Protein AF-0000000087307446 (afdb_homodimer)

Radius of gyration: 28.71 Å; Cα contacts (8 Å, |Δi|>4): 1980; chains: 2; bounding box: 68×97×78 Å

InterPro domains:
  IPR004839 Aminotransferase, class I/classII, large domain [PF00155] (108-462)
  IPR015421 Pyridoxal phosphate-dependent transferase, major domain [G3DSA:3.40.640.10] (114-360)
  IPR015422 Pyridoxal phosphate-dependent transferase, small domain [G3DSA:3.90.1150.10] (12-484)
  IPR015424 Pyridoxal phosphate-dependent transferase [SSF53383] (73-476)
  IPR045088 Aminotransferase ALAT1/2-like [PTHR11751] (4-485)

Foldseek 3Di:
DPPPPDPPDDPVRDDVLVVPFDPLCDPPQNVVLVVVQVVLVVDPPPAPDNAFAEQADLFQVVQPADFQPLLVLLLVCLVPVVLLVDPCNVVVHFPVSSVLNVVVLVQAVVSCLPDFDALQGRLVLLVLLQVLVCVVLVHGGDSLQKRKFLFQLVVLLLVLLLQAPAQLEEEEEEPLADCSNVSSCSNSNYDYQYFYFDVVVLRAGDVVSVVVSCVVSVVVRHHYAAYEDEAVGVPQLGHYALVSLLSVQVSCLVSVHAYEYECAFQAFFQDPVGHRHGSVSSCVVVVHFLQRHWYKYKYACCFYLSNPNVQRIIMIGTGNDDPVSVVVSSVSSCVVSHHNSSNSSSSSCVSPDDDPPGPCVVVSVVSSVVSSVLQNVLQVVVQVLQCVAPQKHWRRNRGTFKTKIWGDDAPQLCVVCVVVVHGSQSSVQNLLCRNQSYHWAWSVSSHDDPPITIIMGGSSHGPVVSVVVSVSVRVSRVVNCVVRPD/DPPPPDPPDDPVRDDVLVVPFDPQCDPPQNVVLVVVQVVLVVDPPPAPDNAFAEQADLFQVVQPQDFQPLLVLLLVCLVPVVLLVDPCNVVVHFPVSSVLNVVVLVQAVVSCLPDFDALQGRLVLLVLLQVLVCVVLVHGGDSLQKRKFQAQLVVLLLVLLLQADAQLEEEEEEPLADCSNVSSCSNSNYDYQYFYFDVVVLRAGDVVSVVVSVVVSVVVRHHYAAYEDEAVGVPQLGHYALVSLLSVQVSCLVSVHAYEYECAFQAFFQDPVGHRHGSVSSCVVVVHALQRHWYKYKYACCFYLSNPNVQRIIMIGTGNDDPVSSVVSSVSSCVVSHHNSSNSSSSSCVSPDDDPPGPCVVVSVVSSVVSSVLQNVLQVVVQVLQCVAPQKHWRRNRGTFKTKIWGDDAPQLCVVCVVVVHGSQSSVQNLLCRNQSYHWAWSVSSHDDPPITIIMGGSSHGPVVSVVVSVSVRVSRVVRCVVRPD

Secondary structure (DSSP, 8-state):
-------S--GGGS-HHHHTS---TT-HHHHHHHHHHHHHHHSTTSSS-SS-EE-S---TTTTTPPPPHHHHHHHHHHH-GGGGG-TTHHHHS-HHHHHHHHHHHHHSGGG-TTS---TT--HHHHHHHHHHHHHHHTS---GGGEEEESTTHHHHHHHHHHH--STTEEEEEEES--HHHHHHHHHHTPEEEEEE-BGGGTSBPPHHHHHHHHHHHHHTT-EEEEEEEESS-TTT-----HHHHHHHHHHHHHTT-EEEEE-TTTT-B--SS-----HHHHHHHTT--TTT--EEEEEETTSSTT--GGG--EEEEEES--HHHHHHHHHHHGGG----HHHHHHHHHHHS---TTSTTHHHHHHHHHHHHHHHHHHHHHHHHHHHTSTTEE-----BTTEE--EE---HHHHHHHHHTT--HHHHHHHHHHHHH-EE-EEGGGT--STT--BEEEES-S-HHHHHHHHHHHHHHHHHHHHHT--/-------S--GGGS-HHHHTS---TT-HHHHHHHHHHHHHHHSTTSSS-SS-EE-S---TTTTTPPPPHHHHHHHHHHH-GGGGG-TTHHHHS-HHHHHHHHHHHHHSGGG-TTS---TT--HHHHHHHHHHHHHHHTS---GGGEEEESTTHHHHHHHHHHH--STTEEEEEEES--HHHHHHHHHHTPEEEEEE-BGGGTSB--HHHHHHHHHHHHHTT-EEEEEEEESS-TTT-----HHHHHHHHHHHHHTT-EEEEE-TTTT-B--SS-----HHHHHHHTT--TTT--EEEEEETTSSTT--GGG--EEEEEES--HHHHHHHHHHHGGG----HHHHHHHHHHHS---TTSTTHHHHHHHHHHHHHHHHHHHHHHHHHHHTSTTEE-----BTTEE--EE---HHHHHHHHHTT--HHHHHHHHHHHHH-EE-EEGGGT--STT--BEEEES-S-HHHHHHHHHHHHHHHHHHHHHT--

Organism: Triticum turgidum subsp. durum (NCBI:txid4567)

Nearest PDB structures (foldseek):
  3tcm-assembly1_B  TM=9.822E-01  e=2.872E-64  Hordeum vulgare
  3ihj-assembly1_A  TM=9.494E-01  e=2.828E-45  Homo sapiens
  1b8g-assembly1_B  TM=7.837E-01  e=9.069E-26  Malus domestica
  1m4n-assembly1_A-2  TM=7.733E-01  e=9.158E-24  Malus domestica
  7dlw-assembly2_D  TM=7.797E-01  e=3.320E-23  Arabidopsis thaliana

Sequence (972 aa):
MSPASARALTVDSLNPKVLALADHLGGAVARRAERMQKELETNPGLYPFNEIIYCNLSNPHYLGQQPIKFFREVLALCDYPHLLNCSVTSSIFSSDAITRAREILDLIPGRAMGGYSHCQGTEGLRNAIAAGIATRDAFPCNAEDIFLTDGAAAPVHMVMHLLIRDEKDGILCPIPSHFLYTSSMALCGATLVPYYLDESGGWAVSISNLKKQLDGARSEGITVRGLVVVNPGNPTGQVLVKENQCEIVEFCRNENLVLLADEVYQENVYTDEKKFISFKKIARSMGFGEEDISLISFHSVSNGYYGECGRRGGYMEVTGFNSEVRKQVYKVASLSSCSNLAGQVLVSLVMNPPKVGDESYTSYREERDRIMLSLSRCAEAMVQAFNSLEGLTCSKAEGAMFVFPSVRLPKRAIAAAEAMNAKPDVFYALRLLENTGIVVLPGSVFGQVPGAWHFRCTILQQEEKVQLIIYRFKAFHKAFMEEFRDMSPASARALTVDSLNPKVLALADHLGGAVARRAERMQKELETNPGLYPFNEIIYCNLSNPHYLGQQPIKFFREVLALCDYPHLLNCSVTSSIFSSDAITRAREILDLIPGRAMGGYSHCQGTEGLRNAIAAGIATRDAFPCNAEDIFLTDGAAAPVHMVMHLLIRDEKDGILCPIPSHFLYTSSMALCGATLVPYYLDESGGWAVSISNLKKQLDGARSEGITVRGLVVVNPGNPTGQVLVKENQCEIVEFCRNENLVLLADEVYQENVYTDEKKFISFKKIARSMGFGEEDISLISFHSVSNGYYGECGRRGGYMEVTGFNSEVRKQVYKVASLSSCSNLAGQVLVSLVMNPPKVGDESYTSYREERDRIMLSLSRCAEAMVQAFNSLEGLTCSKAEGAMFVFPSVRLPKRAIAAAEAMNAKPDVFYALRLLENTGIVVLPGSVFGQVPGAWHFRCTILQQEEKVQLIIYRFKAFHKAFMEEFRD

pLDDT: mean 94.81, std 8.25, range [23.16, 98.88]

Structure (mmCIF, N/CA/C/O backbone):
data_AF-0000000087307446-model_v1
#
loop_
_entity.id
_entity.type
_entity.pdbx_description
1 polymer 'Alanine aminotransferase 2'
#
loop_
_atom_site.group_PDB
_atom_site.id
_atom_site.type_symbol
_atom_site.label_atom_id
_atom_site.label_alt_id
_atom_site.label_comp_id
_atom_site.label_asym_id
_atom_site.label_entity_id
_atom_site.label_seq_id
_atom_site.pdbx_PDB_ins_code
_atom_site.Cartn_x
_atom_site.Cartn_y
_atom_site.Cartn_z
_atom_site.occupancy
_atom_site.B_iso_or_equiv
_atom_site.auth_seq_id
_atom_site.auth_comp_id
_atom_site.auth_asym_id
_atom_site.auth_atom_id
_atom_site.pdbx_PDB_model_num
ATOM 1 N N . MET A 1 1 ? -25.406 -4.289 40.062 1 23.16 1 MET A N 1
ATOM 2 C CA . MET A 1 1 ? -24.797 -5.09 39 1 23.16 1 MET A CA 1
ATOM 3 C C . MET A 1 1 ? -24.594 -4.254 37.719 1 23.16 1 MET A C 1
ATOM 5 O O . MET A 1 1 ? -25.547 -3.76 37.156 1 23.16 1 MET A O 1
ATOM 9 N N . SER A 1 2 ? -23.562 -3.461 37.656 1 29.47 2 SER A N 1
ATOM 10 C CA . SER A 1 2 ? -23.406 -2.416 36.656 1 29.47 2 SER A CA 1
ATOM 11 C C . SER A 1 2 ? -23.531 -2.98 35.25 1 29.47 2 SER A C 1
ATOM 13 O O . SER A 1 2 ? -23.031 -4.07 34.969 1 29.47 2 SER A O 1
ATOM 15 N N . PRO A 1 3 ? -24.578 -2.693 34.531 1 35.44 3 PRO A N 1
ATOM 16 C CA . PRO A 1 3 ? -24.766 -3.391 33.25 1 35.44 3 PRO A CA 1
ATOM 17 C C . PRO A 1 3 ? -23.438 -3.697 32.531 1 35.44 3 PRO A C 1
ATOM 19 O O . PRO A 1 3 ? -22.469 -2.963 32.719 1 35.44 3 PRO A O 1
ATOM 22 N N . ALA A 1 4 ? -23 -4.891 32.5 1 40.03 4 ALA A N 1
ATOM 23 C CA . ALA A 1 4 ? -21.891 -5.402 31.688 1 40.03 4 ALA A CA 1
ATOM 24 C C . ALA A 1 4 ? -21.625 -4.5 30.484 1 40.03 4 ALA A C 1
ATOM 26 O O . ALA A 1 4 ? -22.5 -4.301 29.641 1 40.03 4 ALA A O 1
ATOM 27 N N . SER A 1 5 ? -20.969 -3.277 30.516 1 43.31 5 SER A N 1
ATOM 28 C CA . SER A 1 5 ? -20.609 -2.246 29.547 1 43.31 5 SER A CA 1
ATOM 29 C C . SER A 1 5 ? -20.281 -2.852 28.188 1 43.31 5 SER A C 1
ATOM 31 O O . SER A 1 5 ? -19.391 -3.686 28.078 1 43.31 5 SER A O 1
ATOM 33 N N . ALA A 1 6 ? -21.234 -2.975 27.266 1 53.78 6 ALA A N 1
ATOM 34 C CA . ALA A 1 6 ? -21.25 -3.539 25.922 1 53.78 6 ALA A CA 1
ATOM 35 C C . ALA A 1 6 ? -20.078 -3.023 25.094 1 53.78 6 ALA A C 1
ATOM 37 O O . ALA A 1 6 ? -19.781 -1.827 25.109 1 53.78 6 ALA A O 1
ATOM 38 N N . ARG A 1 7 ? -19.156 -3.887 24.688 1 68.56 7 ARG A N 1
ATOM 39 C CA . ARG A 1 7 ? -18.031 -3.564 23.828 1 68.56 7 ARG A CA 1
ATOM 40 C C . ARG A 1 7 ? -18.484 -2.746 22.609 1 68.56 7 ARG A C 1
ATOM 42 O O . ARG A 1 7 ? -19.562 -2.988 22.062 1 68.56 7 ARG A O 1
ATOM 49 N N . ALA A 1 8 ? -17.75 -1.697 22.344 1 71.62 8 ALA A N 1
ATOM 50 C CA . ALA A 1 8 ? -18.047 -0.782 21.25 1 71.62 8 ALA A CA 1
ATOM 51 C C . ALA A 1 8 ? -18.25 -1.542 19.938 1 71.62 8 ALA A C 1
ATOM 53 O O . ALA A 1 8 ? -19.062 -1.138 19.094 1 71.62 8 ALA A O 1
ATOM 54 N N . LEU A 1 9 ? -17.516 -2.727 19.797 1 86 9 LEU A N 1
ATOM 55 C CA . LEU A 1 9 ? -17.578 -3.445 18.531 1 86 9 LEU A CA 1
ATOM 56 C C . LEU A 1 9 ? -17.672 -4.949 18.766 1 86 9 LEU A C 1
ATOM 58 O O . LEU A 1 9 ? -16.906 -5.512 19.562 1 86 9 LEU A O 1
ATOM 62 N N . THR A 1 10 ? -18.688 -5.539 18.234 1 88.62 10 THR A N 1
ATOM 63 C CA . THR A 1 10 ? -18.828 -6.988 18.188 1 88.62 10 THR A CA 1
ATOM 64 C C . THR A 1 10 ? -18.781 -7.488 16.75 1 88.62 10 THR A C 1
ATOM 66 O O . THR A 1 10 ? -18.938 -6.699 15.805 1 88.62 10 THR A O 1
ATOM 69 N N . VAL A 1 11 ? -18.578 -8.703 16.562 1 90.94 11 VAL A N 1
ATOM 70 C CA . VAL A 1 11 ? -18.438 -9.281 15.234 1 90.94 11 VAL A CA 1
ATOM 71 C C . VAL A 1 11 ? -19.703 -9.062 14.43 1 90.94 11 VAL A C 1
ATOM 73 O O . VAL A 1 11 ? -19.656 -8.797 13.227 1 90.94 11 VAL A O 1
ATOM 76 N N . ASP A 1 12 ? -20.828 -9.047 15.109 1 90.81 12 ASP A N 1
ATOM 77 C CA . ASP A 1 12 ? -22.109 -8.914 14.438 1 90.81 12 ASP A CA 1
ATOM 78 C C . ASP A 1 12 ? -22.344 -7.48 13.969 1 90.81 12 ASP A C 1
ATOM 80 O O . ASP A 1 12 ? -23.203 -7.23 13.117 1 90.81 12 ASP A O 1
ATOM 84 N N . SER A 1 13 ? -21.594 -6.598 14.578 1 93.12 13 SER A N 1
ATOM 85 C CA . SER A 1 13 ? -21.797 -5.191 14.242 1 93.12 13 SER A CA 1
ATOM 86 C C . SER A 1 13 ? -20.797 -4.727 13.18 1 93.12 13 SER A C 1
ATOM 88 O O . SER A 1 13 ? -20.844 -3.58 12.734 1 93.12 13 SER A O 1
ATOM 90 N N . LEU A 1 14 ? -19.953 -5.641 12.68 1 95.44 14 LEU A N 1
ATOM 91 C CA . LEU A 1 14 ? -18.953 -5.281 11.68 1 95.44 14 LEU A CA 1
ATOM 92 C C . LEU A 1 14 ? -19.547 -5.27 10.281 1 95.44 14 LEU A C 1
ATOM 94 O O . LEU A 1 14 ? -20.688 -5.707 10.086 1 95.44 14 LEU A O 1
ATOM 98 N N . ASN A 1 15 ? -18.828 -4.641 9.367 1 95.12 15 ASN A N 1
ATOM 99 C CA . ASN A 1 15 ? -19.188 -4.652 7.957 1 95.12 15 ASN A CA 1
ATOM 100 C C . ASN A 1 15 ? -19.438 -6.07 7.453 1 95.12 15 ASN A C 1
ATOM 102 O O . ASN A 1 15 ? -18.531 -6.902 7.449 1 95.12 15 ASN A O 1
ATOM 106 N N . PRO A 1 16 ? -20.641 -6.359 7.043 1 93.62 16 PRO A N 1
ATOM 107 C CA . PRO A 1 16 ? -20.953 -7.719 6.598 1 93.62 16 PRO A CA 1
ATOM 108 C C . PRO A 1 16 ? -20.078 -8.172 5.434 1 93.62 16 PRO A C 1
ATOM 110 O O . PRO A 1 16 ? -19.859 -9.375 5.258 1 93.62 16 PRO A O 1
ATOM 113 N N . LYS A 1 17 ? -19.625 -7.289 4.676 1 92.25 17 LYS A N 1
ATOM 114 C CA . LYS A 1 17 ? -18.75 -7.648 3.557 1 92.25 17 LYS A CA 1
ATOM 115 C C . LYS A 1 17 ? -17.422 -8.219 4.051 1 92.25 17 LYS A C 1
ATOM 117 O O . LYS A 1 17 ? -16.828 -9.07 3.393 1 92.25 17 LYS A O 1
ATOM 122 N N . VAL A 1 18 ? -16.953 -7.727 5.164 1 91.62 18 VAL A N 1
ATOM 123 C CA . VAL A 1 18 ? -15.742 -8.258 5.789 1 91.62 18 VAL A CA 1
ATOM 124 C C . VAL A 1 18 ? -16 -9.664 6.316 1 91.62 18 VAL A C 1
ATOM 126 O O . VAL A 1 18 ? -15.18 -10.562 6.152 1 91.62 18 VAL A O 1
ATOM 129 N N . LEU A 1 19 ? -17.156 -9.812 6.887 1 90.81 19 LEU A N 1
ATOM 130 C CA . LEU A 1 19 ? -17.531 -11.117 7.438 1 90.81 19 LEU A CA 1
ATOM 131 C C . LEU A 1 19 ? -17.656 -12.156 6.332 1 90.81 19 LEU A C 1
ATOM 133 O O . LEU A 1 19 ? -17.406 -13.344 6.551 1 90.81 19 LEU A O 1
ATOM 137 N N . ALA A 1 20 ? -17.953 -11.672 5.145 1 87.69 20 ALA A N 1
ATOM 138 C CA . ALA A 1 20 ? -18.188 -12.555 4.004 1 87.69 20 ALA A CA 1
ATOM 139 C C . ALA A 1 20 ? -16.875 -13.008 3.375 1 87.69 20 ALA A C 1
ATOM 141 O O . ALA A 1 20 ? -16.844 -13.953 2.58 1 87.69 20 ALA A O 1
ATOM 142 N N . LEU A 1 21 ? -15.828 -12.375 3.748 1 86.88 21 LEU A N 1
ATOM 143 C CA . LEU A 1 21 ? -14.523 -12.758 3.203 1 86.88 21 LEU A CA 1
ATOM 144 C C . LEU A 1 21 ? -14.164 -14.18 3.609 1 86.88 21 LEU A C 1
ATOM 146 O O . LEU A 1 21 ? -14.406 -14.586 4.75 1 86.88 21 LEU A O 1
ATOM 150 N N . ALA A 1 22 ? -13.672 -14.883 2.613 1 77.19 22 ALA A N 1
ATOM 151 C CA . ALA A 1 22 ? -13.172 -16.219 2.918 1 77.19 22 ALA A CA 1
ATOM 152 C C . ALA A 1 22 ? -11.898 -16.141 3.756 1 77.19 22 ALA A C 1
ATOM 154 O O . ALA A 1 22 ? -11.164 -15.156 3.697 1 77.19 22 ALA A O 1
ATOM 155 N N . ASP A 1 23 ? -11.773 -17.109 4.574 1 68.94 23 ASP A N 1
ATOM 156 C CA . ASP A 1 23 ? -10.523 -17.219 5.316 1 68.94 23 ASP A CA 1
ATOM 157 C C . ASP A 1 23 ? -9.406 -17.781 4.434 1 68.94 23 ASP A C 1
ATOM 159 O O . ASP A 1 23 ? -9.438 -18.953 4.059 1 68.94 23 ASP A O 1
ATOM 163 N N . HIS A 1 24 ? -8.688 -16.906 3.725 1 56.75 24 HIS A N 1
ATOM 164 C CA . HIS A 1 24 ? -7.723 -17.406 2.748 1 56.75 24 HIS A CA 1
ATOM 165 C C . HIS A 1 24 ? -6.445 -17.875 3.43 1 56.75 24 HIS A C 1
ATOM 167 O O . HIS A 1 24 ? -5.762 -18.766 2.922 1 56.75 24 HIS A O 1
ATOM 173 N N . LEU A 1 25 ? -5.863 -16.828 4.496 1 49.5 25 LEU A N 1
ATOM 174 C CA . LEU A 1 25 ? -4.578 -17.031 5.148 1 49.5 25 LEU A CA 1
ATOM 175 C C . LEU A 1 25 ? -4.715 -17.984 6.336 1 49.5 25 LEU A C 1
ATOM 177 O O . LEU A 1 25 ? -3.715 -18.391 6.938 1 49.5 25 LEU A O 1
ATOM 181 N N . GLY A 1 26 ? -5.207 -19.188 5.875 1 56.5 26 GLY A N 1
ATOM 182 C CA . GLY A 1 26 ? -5.324 -19.953 7.102 1 56.5 26 GLY A CA 1
ATOM 183 C C . GLY A 1 26 ? -6.16 -21.203 6.938 1 56.5 26 GLY A C 1
ATOM 184 O O . GLY A 1 26 ? -6.852 -21.625 7.867 1 56.5 26 GLY A O 1
ATOM 185 N N . GLY A 1 27 ? -6.023 -21.5 5.719 1 70.25 27 GLY A N 1
ATOM 186 C CA . GLY A 1 27 ? -6.801 -22.719 5.598 1 70.25 27 GLY A CA 1
ATOM 187 C C . GLY A 1 27 ? -6.348 -23.812 6.547 1 70.25 27 GLY A C 1
ATOM 188 O O . GLY A 1 27 ? -5.352 -23.656 7.254 1 70.25 27 GLY A O 1
ATOM 189 N N . ALA A 1 28 ? -7.062 -24.594 6.773 1 82.06 28 ALA A N 1
ATOM 190 C CA . ALA A 1 28 ? -6.852 -25.719 7.699 1 82.06 28 ALA A CA 1
ATOM 191 C C . ALA A 1 28 ? -5.465 -26.312 7.516 1 82.06 28 ALA A C 1
ATOM 193 O O . ALA A 1 28 ? -4.781 -26.625 8.492 1 82.06 28 ALA A O 1
ATOM 194 N N . VAL A 1 29 ? -5.008 -26.281 6.312 1 92.44 29 VAL A N 1
ATOM 195 C CA . VAL A 1 29 ? -3.734 -26.938 6.008 1 92.44 29 VAL A CA 1
ATOM 196 C C . VAL A 1 29 ? -2.58 -26.062 6.496 1 92.44 29 VAL A C 1
ATOM 198 O O . VAL A 1 29 ? -1.65 -26.562 7.141 1 92.44 29 VAL A O 1
ATOM 201 N N . ALA A 1 30 ? -2.65 -24.781 6.191 1 88.56 30 ALA A N 1
ATOM 202 C CA . ALA A 1 30 ? -1.598 -23.859 6.605 1 88.56 30 ALA A CA 1
ATOM 203 C C . ALA A 1 30 ? -1.51 -23.766 8.125 1 88.56 30 ALA A C 1
ATOM 205 O O . ALA A 1 30 ? -0.414 -23.719 8.688 1 88.56 30 ALA A O 1
ATOM 206 N N . ARG A 1 31 ? -2.561 -23.766 8.766 1 87.5 31 ARG A N 1
ATOM 207 C CA . ARG A 1 31 ? -2.596 -23.703 10.219 1 87.5 31 ARG A CA 1
ATOM 208 C C . ARG A 1 31 ? -1.979 -24.953 10.836 1 87.5 31 ARG A C 1
ATOM 210 O O . ARG A 1 31 ? -1.22 -24.859 11.805 1 87.5 31 ARG A O 1
ATOM 217 N N . ARG A 1 32 ? -2.404 -26.047 10.297 1 94.19 32 ARG A N 1
ATOM 218 C CA . ARG A 1 32 ? -1.838 -27.312 10.781 1 94.19 32 ARG A CA 1
ATOM 219 C C . ARG A 1 32 ? -0.327 -27.344 10.57 1 94.19 32 ARG A C 1
ATOM 221 O O . ARG A 1 32 ? 0.414 -27.812 11.438 1 94.19 32 ARG A O 1
ATOM 228 N N . ALA A 1 33 ? 0.053 -26.875 9.445 1 95.38 33 ALA A N 1
ATOM 229 C CA . ALA A 1 33 ? 1.481 -26.828 9.148 1 95.38 33 ALA A CA 1
ATOM 230 C C . ALA A 1 33 ? 2.232 -25.984 10.164 1 95.38 33 ALA A C 1
ATOM 232 O O . ALA A 1 33 ? 3.32 -26.344 10.617 1 95.38 33 ALA A O 1
ATOM 233 N N . GLU A 1 34 ? 1.695 -24.875 10.461 1 89.38 34 GLU A N 1
ATOM 234 C CA . GLU A 1 34 ? 2.314 -23.984 11.438 1 89.38 34 GLU A CA 1
ATOM 235 C C . GLU A 1 34 ? 2.443 -24.656 12.805 1 89.38 34 GLU A C 1
ATOM 237 O O . GLU A 1 34 ? 3.469 -24.531 13.477 1 89.38 34 GLU A O 1
ATOM 242 N N . ARG A 1 35 ? 1.417 -25.328 13.195 1 92.88 35 ARG A N 1
ATOM 243 C CA . ARG A 1 35 ? 1.44 -26.047 14.461 1 92.88 35 ARG A CA 1
ATOM 244 C C . ARG A 1 35 ? 2.498 -27.156 14.438 1 92.88 35 ARG A C 1
ATOM 246 O O . ARG A 1 35 ? 3.234 -27.328 15.406 1 92.88 35 ARG A O 1
ATOM 253 N N . MET A 1 36 ? 2.52 -27.812 13.375 1 96.19 36 MET A N 1
ATOM 254 C CA . MET A 1 36 ? 3.469 -28.922 13.242 1 96.19 36 MET A CA 1
ATOM 255 C C . MET A 1 36 ? 4.902 -28.406 13.234 1 96.19 36 MET A C 1
ATOM 257 O O . MET A 1 36 ? 5.805 -29.047 13.773 1 96.19 36 MET A O 1
ATOM 261 N N . GLN A 1 37 ? 5.07 -27.266 12.562 1 94.25 37 GLN A N 1
ATOM 262 C CA . GLN A 1 37 ? 6.398 -26.656 12.562 1 94.25 37 GLN A CA 1
ATOM 263 C C . GLN A 1 37 ? 6.863 -26.375 13.984 1 94.25 37 GLN A C 1
ATOM 265 O O . GLN A 1 37 ? 8.016 -26.656 14.336 1 94.25 37 GLN A O 1
ATOM 270 N N . LYS A 1 38 ? 6.039 -25.859 14.805 1 92.31 38 LYS A N 1
ATOM 271 C CA . LYS A 1 38 ? 6.352 -25.562 16.203 1 92.31 38 LYS A CA 1
ATOM 272 C C . LYS A 1 38 ? 6.621 -26.859 16.984 1 92.31 38 LYS A C 1
ATOM 274 O O . LYS A 1 38 ? 7.523 -26.906 17.812 1 92.31 38 LYS A O 1
ATOM 279 N N . GLU A 1 39 ? 5.805 -27.812 16.719 1 95.88 39 GLU A N 1
ATOM 280 C CA . GLU A 1 39 ? 5.961 -29.109 17.375 1 95.88 39 GLU A CA 1
ATOM 281 C C . GLU A 1 39 ? 7.309 -29.734 17.031 1 95.88 39 GLU A C 1
ATOM 283 O O . GLU A 1 39 ? 7.965 -30.328 17.891 1 95.88 39 GLU A O 1
ATOM 288 N N . LEU A 1 40 ? 7.691 -29.609 15.789 1 95.88 40 LEU A N 1
ATOM 289 C CA . LEU A 1 40 ? 8.961 -30.156 15.336 1 95.88 40 LEU A CA 1
ATOM 290 C C . LEU A 1 40 ? 10.133 -29.453 16 1 95.88 40 LEU A C 1
ATOM 292 O O . LEU A 1 40 ? 11.172 -30.062 16.266 1 95.88 40 LEU A O 1
ATOM 296 N N . GLU A 1 41 ? 9.984 -28.172 16.219 1 92.19 41 GLU A N 1
ATOM 297 C CA . GLU A 1 41 ? 11.031 -27.375 16.875 1 92.19 41 GLU A CA 1
ATOM 298 C C . GLU A 1 41 ? 11.203 -27.781 18.328 1 92.19 41 GLU A C 1
ATOM 300 O O . GLU A 1 41 ? 12.32 -27.812 18.844 1 92.19 41 GLU A O 1
ATOM 305 N N . THR A 1 42 ? 10.172 -28.141 19.016 1 94.38 42 THR A N 1
ATOM 306 C CA . THR A 1 42 ? 10.195 -28.453 20.438 1 94.38 42 THR A CA 1
ATOM 307 C C . THR A 1 42 ? 10.484 -29.938 20.656 1 94.38 42 THR A C 1
ATOM 309 O O . THR A 1 42 ? 11.078 -30.328 21.672 1 94.38 42 THR A O 1
ATOM 312 N N . ASN A 1 43 ? 10.008 -30.75 19.766 1 94.38 43 ASN A N 1
ATOM 313 C CA . ASN A 1 43 ? 10.164 -32.188 19.859 1 94.38 43 ASN A CA 1
ATOM 314 C C . ASN A 1 43 ? 10.602 -32.812 18.531 1 94.38 43 ASN A C 1
ATOM 316 O O . ASN A 1 43 ? 9.805 -33.438 17.844 1 94.38 43 ASN A O 1
ATOM 320 N N . PRO A 1 44 ? 11.945 -32.781 18.453 1 90 44 PRO A N 1
ATOM 321 C CA . PRO A 1 44 ? 12.438 -33.375 17.203 1 90 44 PRO A CA 1
ATOM 322 C C . PRO A 1 44 ? 12.148 -34.875 17.109 1 90 44 PRO A C 1
ATOM 324 O O . PRO A 1 44 ? 12.234 -35.594 18.109 1 90 44 PRO A O 1
ATOM 327 N N . GLY A 1 45 ? 11.594 -35.438 16.125 1 92.62 45 GLY A N 1
ATOM 328 C CA . GLY A 1 45 ? 11.328 -36.844 15.922 1 92.62 45 GLY A CA 1
ATOM 329 C C . GLY A 1 45 ? 9.859 -37.219 16.078 1 92.62 45 GLY A C 1
ATOM 330 O O . GLY A 1 45 ? 9.469 -38.344 15.883 1 92.62 45 GLY A O 1
ATOM 331 N N . LEU A 1 46 ? 9.133 -36.219 16.438 1 94.94 46 LEU A N 1
ATOM 332 C CA . LEU A 1 46 ? 7.703 -36.438 16.641 1 94.94 46 LEU A CA 1
ATOM 333 C C . LEU A 1 46 ? 7.055 -36.969 15.367 1 94.94 46 LEU A C 1
ATOM 335 O O . LEU A 1 46 ? 6.086 -37.719 15.438 1 94.94 46 LEU A O 1
ATOM 339 N N . TYR A 1 47 ? 7.504 -36.562 14.266 1 96.38 47 TYR A N 1
ATOM 340 C CA . TYR A 1 47 ? 6.988 -36.969 12.961 1 96.38 47 TYR A CA 1
ATOM 341 C C . TYR A 1 47 ? 8.039 -37.75 12.172 1 96.38 47 TYR A C 1
ATOM 343 O O . TYR A 1 47 ? 9.227 -37.719 12.516 1 96.38 47 TYR A O 1
ATOM 351 N N . PRO A 1 48 ? 7.625 -38.469 11.148 1 94.38 48 PRO A N 1
ATOM 352 C CA . PRO A 1 48 ? 8.594 -39.188 10.344 1 94.38 48 PRO A CA 1
ATOM 353 C C . PRO A 1 48 ? 9.398 -38.281 9.406 1 94.38 48 PRO A C 1
ATOM 355 O O . PRO A 1 48 ? 10.078 -38.781 8.5 1 94.38 48 PRO A O 1
ATOM 358 N N . PHE A 1 49 ? 9.273 -37.062 9.523 1 96.5 49 PHE A N 1
ATOM 359 C CA . PHE A 1 49 ? 10.031 -36.031 8.805 1 96.5 49 PHE A CA 1
ATOM 360 C C . PHE A 1 49 ? 10.562 -34.969 9.766 1 96.5 49 PHE A C 1
ATOM 362 O O . PHE A 1 49 ? 10.047 -34.812 10.875 1 96.5 49 PHE A O 1
ATOM 369 N N . ASN A 1 50 ? 11.555 -34.25 9.305 1 95.19 50 ASN A N 1
ATOM 370 C CA . ASN A 1 50 ? 12.227 -33.312 10.219 1 95.19 50 ASN A CA 1
ATOM 371 C C . ASN A 1 50 ? 12.008 -31.875 9.812 1 95.19 50 ASN A C 1
ATOM 373 O O . ASN A 1 50 ? 12.531 -30.953 10.453 1 95.19 50 ASN A O 1
ATOM 377 N N . GLU A 1 51 ? 11.289 -31.688 8.742 1 95.38 51 GLU A N 1
ATOM 378 C CA . GLU A 1 51 ? 11.023 -30.312 8.305 1 95.38 51 GLU A CA 1
ATOM 379 C C . GLU A 1 51 ? 9.688 -30.219 7.578 1 95.38 51 GLU A C 1
ATOM 381 O O . GLU A 1 51 ? 9.219 -31.203 6.996 1 95.38 51 GLU A O 1
ATOM 386 N N . ILE A 1 52 ? 9.086 -29.078 7.742 1 96.44 52 ILE A N 1
ATOM 387 C CA . ILE A 1 52 ? 7.93 -28.75 6.914 1 96.44 52 ILE A CA 1
ATOM 388 C C . ILE A 1 52 ? 8.398 -28.172 5.582 1 96.44 52 ILE A C 1
ATOM 390 O O . ILE A 1 52 ? 9.227 -27.266 5.551 1 96.44 52 ILE A O 1
ATOM 394 N N . ILE A 1 53 ? 7.961 -28.734 4.469 1 97 53 ILE A N 1
ATOM 395 C CA . ILE A 1 53 ? 8.32 -28.25 3.139 1 97 53 ILE A CA 1
ATOM 396 C C . ILE A 1 53 ? 7.156 -27.469 2.535 1 97 53 ILE A C 1
ATOM 398 O O . ILE A 1 53 ? 6.148 -28.062 2.135 1 97 53 ILE A O 1
ATOM 402 N N . TYR A 1 54 ? 7.34 -26.203 2.424 1 95 54 TYR A N 1
ATOM 403 C CA . TYR A 1 54 ? 6.266 -25.312 1.986 1 95 54 TYR A CA 1
ATOM 404 C C . TYR A 1 54 ? 6.207 -25.234 0.466 1 95 54 TYR A C 1
ATOM 406 O O . TYR A 1 54 ? 7.004 -24.531 -0.162 1 95 54 TYR A O 1
ATOM 414 N N . CYS A 1 55 ? 5.23 -25.875 -0.102 1 96.5 55 CYS A N 1
ATOM 415 C CA . CYS A 1 55 ? 4.98 -25.844 -1.538 1 96.5 55 CYS A CA 1
ATOM 416 C C . CYS A 1 55 ? 3.74 -25.016 -1.859 1 96.5 55 CYS A C 1
ATOM 418 O O . CYS A 1 55 ? 3.266 -25.016 -2.996 1 96.5 55 CYS A O 1
ATOM 420 N N . ASN A 1 56 ? 3.26 -24.344 -0.846 1 93.62 56 ASN A N 1
ATOM 421 C CA . ASN A 1 56 ? 2.057 -23.531 -1.011 1 93.62 56 ASN A CA 1
ATOM 422 C C . ASN A 1 56 ? 2.393 -22.047 -1.134 1 93.62 56 ASN A C 1
ATOM 424 O O . ASN A 1 56 ? 1.54 -21.25 -1.516 1 93.62 56 ASN A O 1
ATOM 428 N N . LEU A 1 57 ? 3.598 -21.656 -0.934 1 87.56 57 LEU A N 1
ATOM 429 C CA . LEU A 1 57 ? 3.977 -20.25 -0.858 1 87.56 57 LEU A CA 1
ATOM 430 C C . LEU A 1 57 ? 4.594 -19.781 -2.172 1 87.56 57 LEU A C 1
ATOM 432 O O . LEU A 1 57 ? 5.508 -20.438 -2.697 1 87.56 57 LEU A O 1
ATOM 436 N N . SER A 1 58 ? 4.125 -18.719 -2.654 1 91.69 58 SER A N 1
ATOM 437 C CA . SER A 1 58 ? 4.738 -18.062 -3.807 1 91.69 58 SER A CA 1
ATOM 438 C C . SER A 1 58 ? 5.738 -17 -3.369 1 91.69 58 SER A C 1
ATOM 440 O O . SER A 1 58 ? 5.543 -15.805 -3.641 1 91.69 58 SER A O 1
ATOM 442 N N . ASN A 1 59 ? 6.801 -17.422 -2.732 1 94.56 59 ASN A N 1
ATOM 443 C CA . ASN A 1 59 ? 7.801 -16.562 -2.117 1 94.56 59 ASN A CA 1
ATOM 444 C C . ASN A 1 59 ? 9.219 -17 -2.463 1 94.56 59 ASN A C 1
ATOM 446 O O . ASN A 1 59 ? 9.914 -17.578 -1.621 1 94.56 59 ASN A O 1
ATOM 450 N N . PRO A 1 60 ? 9.703 -16.641 -3.623 1 96.25 60 PRO A N 1
ATOM 451 C CA . PRO A 1 60 ? 10.953 -17.203 -4.145 1 96.25 60 PRO A CA 1
ATOM 452 C C . PRO A 1 60 ? 12.148 -16.922 -3.232 1 96.25 60 PRO A C 1
ATOM 454 O O . PRO A 1 60 ? 12.93 -17.828 -2.947 1 96.25 60 PRO A O 1
ATOM 457 N N . HIS A 1 61 ? 12.289 -15.695 -2.754 1 95.69 61 HIS A N 1
ATOM 458 C CA . HIS A 1 61 ? 13.461 -15.352 -1.958 1 95.69 61 HIS A CA 1
ATOM 459 C C . HIS A 1 61 ? 13.438 -16.062 -0.608 1 95.69 61 HIS A C 1
ATOM 461 O O . HIS A 1 61 ? 14.484 -16.469 -0.097 1 95.69 61 HIS A O 1
ATOM 467 N N . TYR A 1 62 ? 12.266 -16.234 -0.062 1 93.38 62 TYR A N 1
ATOM 468 C CA . TYR A 1 62 ? 12.125 -16.984 1.181 1 93.38 62 TYR A CA 1
ATOM 469 C C . TYR A 1 62 ? 12.586 -18.422 1.006 1 93.38 62 TYR A C 1
ATOM 471 O O . TYR A 1 62 ? 13.156 -19.016 1.925 1 93.38 62 TYR A O 1
ATOM 479 N N . LEU A 1 63 ? 12.391 -18.938 -0.203 1 94.19 63 LEU A N 1
ATOM 480 C CA . LEU A 1 63 ? 12.695 -20.328 -0.469 1 94.19 63 LEU A CA 1
ATOM 481 C C . LEU A 1 63 ? 14.102 -20.484 -1.036 1 94.19 63 LEU A C 1
ATOM 483 O O . LEU A 1 63 ? 14.453 -21.547 -1.549 1 94.19 63 LEU A O 1
ATOM 487 N N . GLY A 1 64 ? 14.859 -19.422 -1.035 1 93.31 64 GLY A N 1
ATOM 488 C CA . GLY A 1 64 ? 16.297 -19.578 -1.271 1 93.31 64 GLY A CA 1
ATOM 489 C C . GLY A 1 64 ? 16.75 -18.953 -2.576 1 93.31 64 GLY A C 1
ATOM 490 O O . GLY A 1 64 ? 17.953 -18.875 -2.848 1 93.31 64 GLY A O 1
ATOM 491 N N . GLN A 1 65 ? 15.812 -18.531 -3.42 1 95.56 65 GLN A N 1
ATOM 492 C CA . GLN A 1 65 ? 16.234 -17.859 -4.648 1 95.56 65 GLN A CA 1
ATOM 493 C C . GLN A 1 65 ? 16.984 -16.562 -4.34 1 95.56 65 GLN A C 1
ATOM 495 O O . GLN A 1 65 ? 16.578 -15.789 -3.482 1 95.56 65 GLN A O 1
ATOM 500 N N . GLN A 1 66 ? 18.094 -16.375 -5.031 1 94.88 66 GLN A N 1
ATOM 501 C CA . GLN A 1 66 ? 18.875 -15.164 -4.844 1 94.88 66 GLN A CA 1
ATOM 502 C C . GLN A 1 66 ? 18.328 -14.023 -5.695 1 94.88 66 GLN A C 1
ATOM 504 O O . GLN A 1 66 ? 17.891 -14.242 -6.828 1 94.88 66 GLN A O 1
ATOM 509 N N . PRO A 1 67 ? 18.359 -12.828 -5.141 1 96.38 67 PRO A N 1
ATOM 510 C CA . PRO A 1 67 ? 17.922 -11.688 -5.949 1 96.38 67 PRO A CA 1
ATOM 511 C C . PRO A 1 67 ? 18.891 -11.383 -7.098 1 96.38 67 PRO A C 1
ATOM 513 O O . PRO A 1 67 ? 20.047 -11.812 -7.066 1 96.38 67 PRO A O 1
ATOM 516 N N . ILE A 1 68 ? 18.375 -10.664 -8.125 1 97.88 68 ILE A N 1
ATOM 517 C CA . ILE A 1 68 ? 19.219 -10.188 -9.211 1 97.88 68 ILE A CA 1
ATOM 518 C C . ILE A 1 68 ? 20.156 -9.102 -8.703 1 97.88 68 ILE A C 1
ATOM 520 O O . ILE A 1 68 ? 19.703 -8.086 -8.164 1 97.88 68 ILE A O 1
ATOM 524 N N . LYS A 1 69 ? 21.391 -9.297 -8.922 1 97.69 69 LYS A N 1
ATOM 525 C CA . LYS A 1 69 ? 22.438 -8.445 -8.352 1 97.69 69 LYS A CA 1
ATOM 526 C C . LYS A 1 69 ? 22.281 -7 -8.828 1 97.69 69 LYS A C 1
ATOM 528 O O . LYS A 1 69 ? 22.281 -6.07 -8.016 1 97.69 69 LYS A O 1
ATOM 533 N N . PHE A 1 70 ? 22.172 -6.793 -10.148 1 98.31 70 PHE A N 1
ATOM 534 C CA . PHE A 1 70 ? 22.078 -5.457 -10.734 1 98.31 70 PHE A CA 1
ATOM 535 C C . PHE A 1 70 ? 20.953 -4.656 -10.094 1 98.31 70 PHE A C 1
ATOM 537 O O . PHE A 1 70 ? 21.125 -3.48 -9.766 1 98.31 70 PHE A O 1
ATOM 544 N N . PHE A 1 71 ? 19.766 -5.258 -9.891 1 98.44 71 PHE A N 1
ATOM 545 C CA . PHE A 1 71 ? 18.609 -4.578 -9.305 1 98.44 71 PHE A CA 1
ATOM 546 C C . PHE A 1 71 ? 18.922 -4.113 -7.887 1 98.44 71 PHE A C 1
ATOM 548 O O . PHE A 1 71 ? 18.609 -2.982 -7.516 1 98.44 71 PHE A O 1
ATOM 555 N N . ARG A 1 72 ? 19.594 -4.953 -7.121 1 97.69 72 ARG A N 1
ATOM 556 C CA . ARG A 1 72 ? 19.906 -4.645 -5.727 1 97.69 72 ARG A CA 1
ATOM 557 C C . ARG A 1 72 ? 21 -3.574 -5.633 1 97.69 72 ARG A C 1
ATOM 559 O O . ARG A 1 72 ? 20.969 -2.742 -4.723 1 97.69 72 ARG A O 1
ATOM 566 N N . GLU A 1 73 ? 21.938 -3.6 -6.539 1 98.06 73 GLU A N 1
ATOM 567 C CA . GLU A 1 73 ? 22.953 -2.551 -6.59 1 98.06 73 GLU A CA 1
ATOM 568 C C . GLU A 1 73 ? 22.328 -1.178 -6.793 1 98.06 73 GLU A C 1
ATOM 570 O O . GLU A 1 73 ? 22.609 -0.236 -6.055 1 98.06 73 GLU A O 1
ATOM 575 N N . VAL A 1 74 ? 21.469 -1.082 -7.77 1 98.44 74 VAL A N 1
ATOM 576 C CA . VAL A 1 74 ? 20.844 0.197 -8.102 1 98.44 74 VAL A CA 1
ATOM 577 C C . VAL A 1 74 ? 19.984 0.668 -6.934 1 98.44 74 VAL A C 1
ATOM 579 O O . VAL A 1 74 ? 20.031 1.843 -6.559 1 98.44 74 VAL A O 1
ATOM 582 N N . LEU A 1 75 ? 19.219 -0.208 -6.34 1 97.44 75 LEU A N 1
ATOM 583 C CA . LEU A 1 75 ? 18.344 0.15 -5.227 1 97.44 75 LEU A CA 1
ATOM 584 C C . LEU A 1 75 ? 19.156 0.69 -4.051 1 97.44 75 LEU A C 1
ATOM 586 O O . LEU A 1 75 ? 18.781 1.7 -3.449 1 97.44 75 LEU A O 1
ATOM 590 N N . ALA A 1 76 ? 20.219 0.007 -3.725 1 96.81 76 ALA A N 1
ATOM 591 C CA . ALA A 1 76 ? 21.062 0.441 -2.609 1 96.81 76 ALA A CA 1
ATOM 592 C C . ALA A 1 76 ? 21.641 1.827 -2.867 1 96.81 76 ALA A C 1
ATOM 594 O O . ALA A 1 76 ? 21.656 2.676 -1.972 1 96.81 76 ALA A O 1
ATOM 595 N N . LEU A 1 77 ? 22.094 2.045 -4.102 1 97.5 77 LEU A N 1
ATOM 596 C CA . LEU A 1 77 ? 22.688 3.324 -4.48 1 97.5 77 LEU A CA 1
ATOM 597 C C . LEU A 1 77 ? 21.641 4.438 -4.438 1 97.5 77 LEU A C 1
ATOM 599 O O . LEU A 1 77 ? 21.953 5.559 -4.027 1 97.5 77 LEU A O 1
ATOM 603 N N . CYS A 1 78 ? 20.438 4.145 -4.832 1 96.69 78 CYS A N 1
ATOM 604 C CA . CYS A 1 78 ? 19.359 5.133 -4.805 1 96.69 78 CYS A CA 1
ATOM 605 C C . CYS A 1 78 ? 18.938 5.434 -3.373 1 96.69 78 CYS A C 1
ATOM 607 O O . CYS A 1 78 ? 18.594 6.57 -3.045 1 96.69 78 CYS A O 1
ATOM 609 N N . ASP A 1 79 ? 18.984 4.445 -2.531 1 93.56 79 ASP A N 1
ATOM 610 C CA . ASP A 1 79 ? 18.516 4.594 -1.157 1 93.56 79 ASP A CA 1
ATOM 611 C C . ASP A 1 79 ? 19.5 5.406 -0.322 1 93.56 79 ASP A C 1
ATOM 613 O O . ASP A 1 79 ? 19.094 6.125 0.596 1 93.56 79 ASP A O 1
ATOM 617 N N . TYR A 1 80 ? 20.734 5.203 -0.528 1 95.62 80 TYR A N 1
ATOM 618 C CA . TYR A 1 80 ? 21.812 5.91 0.168 1 95.62 80 TYR A CA 1
ATOM 619 C C . TYR A 1 80 ? 22.797 6.527 -0.822 1 95.62 80 TYR A C 1
ATOM 621 O O . TYR A 1 80 ? 23.906 6.043 -0.978 1 95.62 80 TYR A O 1
ATOM 629 N N . PRO A 1 81 ? 22.391 7.652 -1.352 1 95.31 81 PRO A N 1
ATOM 630 C CA . PRO A 1 81 ? 23.156 8.25 -2.453 1 95.31 81 PRO A CA 1
ATOM 631 C C . PRO A 1 81 ? 24.578 8.641 -2.053 1 95.31 81 PRO A C 1
ATOM 633 O O . PRO A 1 81 ? 25.422 8.875 -2.918 1 95.31 81 PRO A O 1
ATOM 636 N N . HIS A 1 82 ? 24.891 8.672 -0.79 1 93.62 82 HIS A N 1
ATOM 637 C CA . HIS A 1 82 ? 26.266 8.922 -0.339 1 93.62 82 HIS A CA 1
ATOM 638 C C . HIS A 1 82 ? 27.234 7.91 -0.94 1 93.62 82 HIS A C 1
ATOM 640 O O . HIS A 1 82 ? 28.406 8.227 -1.176 1 93.62 82 HIS A O 1
ATOM 646 N N . LEU A 1 83 ? 26.734 6.781 -1.213 1 94.75 83 LEU A N 1
ATOM 647 C CA . LEU A 1 83 ? 27.547 5.715 -1.785 1 94.75 83 LEU A CA 1
ATOM 648 C C . LEU A 1 83 ? 28.062 6.109 -3.162 1 94.75 83 LEU A C 1
ATOM 650 O O . LEU A 1 83 ? 29.109 5.609 -3.604 1 94.75 83 LEU A O 1
ATOM 654 N N . LEU A 1 84 ? 27.344 6.996 -3.844 1 95.69 84 LEU A N 1
ATOM 655 C CA . LEU A 1 84 ? 27.703 7.391 -5.199 1 95.69 84 LEU A CA 1
ATOM 656 C C . LEU A 1 84 ? 28.938 8.289 -5.191 1 95.69 84 LEU A C 1
ATOM 658 O O . LEU A 1 84 ? 29.594 8.469 -6.223 1 95.69 84 LEU A O 1
ATOM 662 N N . ASN A 1 85 ? 29.266 8.812 -4.031 1 91.5 85 ASN A N 1
ATOM 663 C CA . ASN A 1 85 ? 30.328 9.797 -3.947 1 91.5 85 ASN A CA 1
ATOM 664 C C . ASN A 1 85 ? 31.547 9.242 -3.207 1 91.5 85 ASN A C 1
ATOM 666 O O . ASN A 1 85 ? 32.5 9.969 -2.949 1 91.5 85 ASN A O 1
ATOM 670 N N . CYS A 1 86 ? 31.531 8.016 -2.898 1 90.44 86 CYS A N 1
ATOM 671 C CA . CYS A 1 86 ? 32.656 7.375 -2.213 1 90.44 86 CYS A CA 1
ATOM 672 C C . CYS A 1 86 ? 33.719 6.938 -3.205 1 90.44 86 CYS A C 1
ATOM 674 O O . CYS A 1 86 ? 33.406 6.52 -4.32 1 90.44 86 CYS A O 1
ATOM 676 N N . SER A 1 87 ? 34.969 6.969 -2.783 1 89 87 SER A N 1
ATOM 677 C CA . SER A 1 87 ? 36.094 6.602 -3.633 1 89 87 SER A CA 1
ATOM 678 C C . SER A 1 87 ? 36.094 5.105 -3.938 1 89 87 SER A C 1
ATOM 680 O O . SER A 1 87 ? 36.594 4.676 -4.973 1 89 87 SER A O 1
ATOM 682 N N . VAL A 1 88 ? 35.469 4.375 -3.131 1 89.62 88 VAL A N 1
ATOM 683 C CA . VAL A 1 88 ? 35.5 2.924 -3.26 1 89.62 88 VAL A CA 1
ATOM 684 C C . VAL A 1 88 ? 34.281 2.428 -4.016 1 89.62 88 VAL A C 1
ATOM 686 O O . VAL A 1 88 ? 34.125 1.224 -4.227 1 89.62 88 VAL A O 1
ATOM 689 N N . THR A 1 89 ? 33.438 3.238 -4.473 1 91.62 89 THR A N 1
ATOM 690 C CA . THR A 1 89 ? 32.156 2.895 -5.086 1 91.62 89 THR A CA 1
ATOM 691 C C . THR A 1 89 ? 32.344 1.982 -6.289 1 91.62 89 THR A C 1
ATOM 693 O O . THR A 1 89 ? 31.672 0.966 -6.426 1 91.62 89 THR A O 1
ATOM 696 N N . SER A 1 90 ? 33.344 2.311 -7.07 1 92.88 90 SER A N 1
ATOM 697 C CA . SER A 1 90 ? 33.562 1.578 -8.312 1 92.88 90 SER A CA 1
ATOM 698 C C . SER A 1 90 ? 34.125 0.18 -8.047 1 92.88 90 SER A C 1
ATOM 700 O O . SER A 1 90 ? 34.094 -0.682 -8.93 1 92.88 90 SER A O 1
ATOM 702 N N . SER A 1 91 ? 34.594 -0.05 -6.844 1 91.94 91 SER A N 1
ATOM 703 C CA . SER A 1 91 ? 35.125 -1.369 -6.496 1 91.94 91 SER A CA 1
ATOM 704 C C . SER A 1 91 ? 34 -2.273 -5.965 1 91.94 91 SER A C 1
ATOM 706 O O . SER A 1 91 ? 34.156 -3.496 -5.918 1 91.94 91 SER A O 1
ATOM 708 N N . ILE A 1 92 ? 32.906 -1.714 -5.637 1 93 92 ILE A N 1
ATOM 709 C CA . ILE A 1 92 ? 31.844 -2.467 -4.988 1 93 92 ILE A CA 1
ATOM 710 C C . ILE A 1 92 ? 30.688 -2.658 -5.965 1 93 92 ILE A C 1
ATOM 712 O O . ILE A 1 92 ? 30.016 -3.699 -5.953 1 93 92 ILE A O 1
ATOM 716 N N . PHE A 1 93 ? 30.438 -1.66 -6.824 1 96.38 93 PHE A N 1
ATOM 717 C CA . PHE A 1 93 ? 29.25 -1.647 -7.676 1 96.38 93 PHE A CA 1
ATOM 718 C C . PHE A 1 93 ? 29.641 -1.677 -9.148 1 96.38 93 PHE A C 1
ATOM 720 O O . PHE A 1 93 ? 30.703 -1.171 -9.523 1 96.38 93 PHE A O 1
ATOM 727 N N . SER A 1 94 ? 28.75 -2.283 -9.961 1 97.44 94 SER A N 1
ATOM 728 C CA . SER A 1 94 ? 28.922 -2.254 -11.414 1 97.44 94 SER A CA 1
ATOM 729 C C . SER A 1 94 ? 28.781 -0.836 -11.953 1 97.44 94 SER A C 1
ATOM 731 O O . SER A 1 94 ? 27.953 -0.058 -11.477 1 97.44 94 SER A O 1
ATOM 733 N N . SER A 1 95 ? 29.531 -0.502 -12.992 1 97.94 95 SER A N 1
ATOM 734 C CA . SER A 1 95 ? 29.547 0.846 -13.547 1 97.94 95 SER A CA 1
ATOM 735 C C . SER A 1 95 ? 28.172 1.242 -14.078 1 97.94 95 SER A C 1
ATOM 737 O O . SER A 1 95 ? 27.75 2.395 -13.938 1 97.94 95 SER A O 1
ATOM 739 N N . ASP A 1 96 ? 27.516 0.317 -14.719 1 98.56 96 ASP A N 1
ATOM 740 C CA . ASP A 1 96 ? 26.188 0.636 -15.258 1 98.56 96 ASP A CA 1
ATOM 741 C C . ASP A 1 96 ? 25.172 0.791 -14.133 1 98.56 96 ASP A C 1
ATOM 743 O O . ASP A 1 96 ? 24.188 1.525 -14.273 1 98.56 96 ASP A O 1
ATOM 747 N N . ALA A 1 97 ? 25.328 0.095 -13.008 1 98.44 97 ALA A N 1
ATOM 748 C CA . ALA A 1 97 ? 24.453 0.315 -11.852 1 98.44 97 ALA A CA 1
ATOM 749 C C . ALA A 1 97 ? 24.625 1.726 -11.297 1 98.44 97 ALA A C 1
ATOM 751 O O . ALA A 1 97 ? 23.656 2.377 -10.93 1 98.44 97 ALA A O 1
ATOM 752 N N . ILE A 1 98 ? 25.875 2.17 -11.203 1 98.44 98 ILE A N 1
ATOM 753 C CA . ILE A 1 98 ? 26.188 3.516 -10.734 1 98.44 98 ILE A CA 1
ATOM 754 C C . ILE A 1 98 ? 25.531 4.547 -11.648 1 98.44 98 ILE A C 1
ATOM 756 O O . ILE A 1 98 ? 24.844 5.457 -11.172 1 98.44 98 ILE A O 1
ATOM 760 N N . THR A 1 99 ? 25.688 4.375 -12.93 1 98.31 99 THR A N 1
ATOM 761 C CA . THR A 1 99 ? 25.125 5.289 -13.914 1 98.31 99 THR A CA 1
ATOM 762 C C . THR A 1 99 ? 23.594 5.297 -13.828 1 98.31 99 THR A C 1
ATOM 764 O O . THR A 1 99 ? 22.984 6.363 -13.82 1 98.31 99 THR A O 1
ATOM 767 N N . ARG A 1 100 ? 23 4.141 -13.734 1 98.56 100 ARG A N 1
ATOM 768 C CA . ARG A 1 100 ? 21.547 4.02 -13.672 1 98.56 100 ARG A CA 1
ATOM 769 C C . ARG A 1 100 ? 21 4.676 -12.406 1 98.56 100 ARG A C 1
ATOM 771 O O . ARG A 1 100 ? 19.953 5.332 -12.445 1 98.56 100 ARG A O 1
ATOM 778 N N . ALA A 1 101 ? 21.656 4.449 -11.305 1 98.38 101 ALA A N 1
ATOM 779 C CA . ALA A 1 101 ? 21.234 5.066 -10.055 1 98.38 101 ALA A CA 1
ATOM 780 C C . ALA A 1 101 ? 21.234 6.586 -10.156 1 98.38 101 ALA A C 1
ATOM 782 O O . ALA A 1 101 ? 20.297 7.246 -9.703 1 98.38 101 ALA A O 1
ATOM 783 N N . ARG A 1 102 ? 22.297 7.164 -10.75 1 97.94 102 ARG A N 1
ATOM 784 C CA . ARG A 1 102 ? 22.375 8.609 -10.945 1 97.94 102 ARG A CA 1
ATOM 785 C C . ARG A 1 102 ? 21.234 9.102 -11.828 1 97.94 102 ARG A C 1
ATOM 787 O O . ARG A 1 102 ? 20.609 10.125 -11.539 1 97.94 102 ARG A O 1
ATOM 794 N N . GLU A 1 103 ? 20.953 8.359 -12.875 1 98.19 103 GLU A N 1
ATOM 795 C CA . GLU A 1 103 ? 19.875 8.711 -13.789 1 98.19 103 GLU A CA 1
ATOM 796 C C . GLU A 1 103 ? 18.516 8.688 -13.07 1 98.19 103 GLU A C 1
ATOM 798 O O . GLU A 1 103 ? 17.703 9.602 -13.234 1 98.19 103 GLU A O 1
ATOM 803 N N . ILE A 1 104 ? 18.297 7.691 -12.32 1 98.38 104 ILE A N 1
ATOM 804 C CA . ILE A 1 104 ? 17.031 7.531 -11.609 1 98.38 104 ILE A CA 1
ATOM 805 C C . ILE A 1 104 ? 16.875 8.648 -10.586 1 98.38 104 ILE A C 1
ATOM 807 O O . ILE A 1 104 ? 15.797 9.242 -10.477 1 98.38 104 ILE A O 1
ATOM 811 N N . LEU A 1 105 ? 17.922 8.914 -9.82 1 97.44 105 LEU A N 1
ATOM 812 C CA . LEU A 1 105 ? 17.875 9.992 -8.836 1 97.44 105 LEU A CA 1
ATOM 813 C C . LEU A 1 105 ? 17.547 11.32 -9.5 1 97.44 105 LEU A C 1
ATOM 815 O O . LEU A 1 105 ? 16.859 12.164 -8.922 1 97.44 105 LEU A O 1
ATOM 819 N N . ASP A 1 106 ? 18.016 11.492 -10.688 1 96.5 106 ASP A N 1
ATOM 820 C CA . ASP A 1 106 ? 17.75 12.727 -11.43 1 96.5 106 ASP A CA 1
ATOM 821 C C . ASP A 1 106 ? 16.297 12.812 -11.844 1 96.5 106 ASP A C 1
ATOM 823 O O . ASP A 1 106 ? 15.766 13.906 -12.062 1 96.5 106 ASP A O 1
ATOM 827 N N . LEU A 1 107 ? 15.648 11.68 -11.984 1 95.38 107 LEU A N 1
ATOM 828 C CA . LEU A 1 107 ? 14.25 11.633 -12.398 1 95.38 107 LEU A CA 1
ATOM 829 C C . LEU A 1 107 ? 13.328 11.898 -11.211 1 95.38 107 LEU A C 1
ATOM 831 O O . LEU A 1 107 ? 12.148 12.211 -11.391 1 95.38 107 LEU A O 1
ATOM 835 N N . ILE A 1 108 ? 13.789 11.719 -10.023 1 94 108 ILE A N 1
ATOM 836 C CA . ILE A 1 108 ? 12.992 11.898 -8.812 1 94 108 ILE A CA 1
ATOM 837 C C . ILE A 1 108 ? 13.078 13.344 -8.344 1 94 108 ILE A C 1
ATOM 839 O O . ILE A 1 108 ? 14.164 13.852 -8.062 1 94 108 ILE A O 1
ATOM 843 N N . PRO A 1 109 ? 11.961 14.016 -8.219 1 85.44 109 PRO A N 1
ATOM 844 C CA . PRO A 1 109 ? 11.984 15.422 -7.785 1 85.44 109 PRO A CA 1
ATOM 845 C C . PRO A 1 109 ? 12.719 15.609 -6.457 1 85.44 109 PRO A C 1
ATOM 847 O O . PRO A 1 109 ? 12.469 14.875 -5.5 1 85.44 109 PRO A O 1
ATOM 850 N N . GLY A 1 110 ? 13.703 16.531 -6.496 1 85.94 110 GLY A N 1
ATOM 851 C CA . GLY A 1 110 ? 14.508 16.812 -5.316 1 85.94 110 GLY A CA 1
ATOM 852 C C . GLY A 1 110 ? 15.5 15.719 -4.996 1 85.94 110 GLY A C 1
ATOM 853 O O . GLY A 1 110 ? 16.172 15.766 -3.963 1 85.94 110 GLY A O 1
ATOM 854 N N . ARG A 1 111 ? 15.539 14.688 -5.867 1 89.81 111 ARG A N 1
ATOM 855 C CA . ARG A 1 111 ? 16.344 13.492 -5.621 1 89.81 111 ARG A CA 1
ATOM 856 C C . ARG A 1 111 ? 15.961 12.836 -4.297 1 89.81 111 ARG A C 1
ATOM 858 O O . ARG A 1 111 ? 16.812 12.312 -3.586 1 89.81 111 ARG A O 1
ATOM 865 N N . ALA A 1 112 ? 14.68 12.953 -3.973 1 89 112 ALA A N 1
ATOM 866 C CA . ALA A 1 112 ? 14.18 12.594 -2.646 1 89 112 ALA A CA 1
ATOM 867 C C . ALA A 1 112 ? 13.586 11.195 -2.643 1 89 112 ALA A C 1
ATOM 869 O O . ALA A 1 112 ? 12.367 11.031 -2.709 1 89 112 ALA A O 1
ATOM 870 N N . MET A 1 113 ? 14.398 10.172 -2.414 1 91.38 113 MET A N 1
ATOM 871 C CA . MET A 1 113 ? 13.914 8.797 -2.346 1 91.38 113 MET A CA 1
ATOM 872 C C . MET A 1 113 ? 12.977 8.602 -1.158 1 91.38 113 MET A C 1
ATOM 874 O O . MET A 1 113 ? 12.211 7.637 -1.115 1 91.38 113 MET A O 1
ATOM 878 N N . GLY A 1 114 ? 13.062 9.516 -0.257 1 94.44 114 GLY A N 1
ATOM 879 C CA . GLY A 1 114 ? 12.188 9.445 0.905 1 94.44 114 GLY A CA 1
ATOM 880 C C . GLY A 1 114 ? 11 10.375 0.812 1 94.44 114 GLY A C 1
ATOM 881 O O . GLY A 1 114 ? 10.227 10.508 1.768 1 94.44 114 GLY A O 1
ATOM 882 N N . GLY A 1 115 ? 10.766 11.055 -0.275 1 95.25 115 GLY A N 1
ATOM 883 C CA . GLY A 1 115 ? 9.664 11.992 -0.457 1 95.25 115 GLY A CA 1
ATOM 884 C C . GLY A 1 115 ? 8.469 11.375 -1.16 1 95.25 115 GLY A C 1
ATOM 885 O O . GLY A 1 115 ? 8.602 10.359 -1.847 1 95.25 115 GLY A O 1
ATOM 886 N N . TYR A 1 116 ? 7.297 11.984 -0.979 1 93.56 116 TYR A N 1
ATOM 887 C CA . TYR A 1 116 ? 6.148 11.602 -1.793 1 93.56 116 TYR A CA 1
ATOM 888 C C . TYR A 1 116 ? 6.43 11.828 -3.273 1 93.56 116 TYR A C 1
ATOM 890 O O . TYR A 1 116 ? 7.062 12.82 -3.648 1 93.56 116 TYR A O 1
ATOM 898 N N . SER A 1 117 ? 5.988 10.93 -4.066 1 94.25 117 SER A N 1
ATOM 899 C CA . SER A 1 117 ? 5.941 11.141 -5.512 1 94.25 117 SER A CA 1
ATOM 900 C C . SER A 1 117 ? 4.531 11.484 -5.977 1 94.25 117 SER A C 1
ATOM 902 O O . SER A 1 117 ? 3.629 11.672 -5.156 1 94.25 117 SER A O 1
ATOM 904 N N . HIS A 1 118 ? 4.43 11.664 -7.25 1 92.25 118 HIS A N 1
ATOM 905 C CA . HIS A 1 118 ? 3.105 11.82 -7.84 1 92.25 118 HIS A CA 1
ATOM 906 C C . HIS A 1 118 ? 2.236 10.594 -7.582 1 92.25 118 HIS A C 1
ATOM 908 O O . HIS A 1 118 ? 2.736 9.469 -7.547 1 92.25 118 HIS A O 1
ATOM 914 N N . CYS A 1 119 ? 0.971 10.773 -7.461 1 91.31 119 CYS A N 1
ATOM 915 C CA . CYS A 1 119 ? 0.063 9.688 -7.121 1 91.31 119 CYS A CA 1
ATOM 916 C C . CYS A 1 119 ? 0.044 8.625 -8.219 1 91.31 119 CYS A C 1
ATOM 918 O O . CYS A 1 119 ? -0.187 7.449 -7.949 1 91.31 119 CYS A O 1
ATOM 920 N N . GLN A 1 120 ? 0.296 9.016 -9.453 1 94.75 120 GLN A N 1
ATOM 921 C CA . GLN A 1 120 ? 0.416 8.062 -10.555 1 94.75 120 GLN A CA 1
ATOM 922 C C . GLN A 1 120 ? 1.782 7.383 -10.547 1 94.75 120 GLN A C 1
ATOM 924 O O . GLN A 1 120 ? 1.995 6.398 -11.25 1 94.75 120 GLN A O 1
ATOM 929 N N . GLY A 1 121 ? 2.629 7.883 -9.812 1 96.5 121 GLY A N 1
ATOM 930 C CA . GLY A 1 121 ? 4.031 7.5 -9.836 1 96.5 121 GLY A CA 1
ATOM 931 C C . GLY A 1 121 ? 4.934 8.57 -10.414 1 96.5 121 GLY A C 1
ATOM 932 O O . GLY A 1 121 ? 4.457 9.508 -11.062 1 96.5 121 GLY A O 1
ATOM 933 N N . THR A 1 122 ? 6.242 8.477 -10.148 1 97.06 122 THR A N 1
ATOM 934 C CA . THR A 1 122 ? 7.215 9.414 -10.688 1 97.06 122 THR A CA 1
ATOM 935 C C . THR A 1 122 ? 7.164 9.43 -12.211 1 97.06 122 THR A C 1
ATOM 937 O O . THR A 1 122 ? 7.305 8.391 -12.852 1 97.06 122 THR A O 1
ATOM 940 N N . GLU A 1 123 ? 7.008 10.594 -12.758 1 96.44 123 GLU A N 1
ATOM 941 C CA . GLU A 1 123 ? 6.836 10.734 -14.203 1 96.44 123 GLU A CA 1
ATOM 942 C C . GLU A 1 123 ? 7.996 10.094 -14.953 1 96.44 123 GLU A C 1
ATOM 944 O O . GLU A 1 123 ? 7.781 9.352 -15.922 1 96.44 123 GLU A O 1
ATOM 949 N N . GLY A 1 124 ? 9.195 10.406 -14.562 1 97.38 124 GLY A N 1
ATOM 950 C CA . GLY A 1 124 ? 10.359 9.844 -15.234 1 97.38 124 GLY A CA 1
ATOM 951 C C . GLY A 1 124 ? 10.383 8.328 -15.219 1 97.38 124 GLY A C 1
ATOM 952 O O . GLY A 1 124 ? 10.773 7.695 -16.203 1 97.38 124 GLY A O 1
ATOM 953 N N . LEU A 1 125 ? 10 7.754 -14.148 1 98.5 125 LEU A N 1
ATOM 954 C CA . LEU A 1 125 ? 9.961 6.297 -14.047 1 98.5 125 LEU A CA 1
ATOM 955 C C . LEU A 1 125 ? 8.836 5.723 -14.898 1 98.5 125 LEU A C 1
ATOM 957 O O . LEU A 1 125 ? 9.008 4.672 -15.531 1 98.5 125 LEU A O 1
ATOM 961 N N . ARG A 1 126 ? 7.664 6.363 -14.906 1 98.69 126 ARG A N 1
ATOM 962 C CA . ARG A 1 126 ? 6.586 5.934 -15.789 1 98.69 126 ARG A CA 1
ATOM 963 C C . ARG A 1 126 ? 7.031 5.953 -17.25 1 98.69 126 ARG A C 1
ATOM 965 O O . ARG A 1 126 ? 6.688 5.059 -18.016 1 98.69 126 ARG A O 1
ATOM 972 N N . ASN A 1 127 ? 7.805 6.98 -17.625 1 98.5 127 ASN A N 1
ATOM 973 C CA . ASN A 1 127 ? 8.336 7.055 -18.984 1 98.5 127 ASN A CA 1
ATOM 974 C C . ASN A 1 127 ? 9.242 5.867 -19.297 1 98.5 127 ASN A C 1
ATOM 976 O O . ASN A 1 127 ? 9.18 5.305 -20.391 1 98.5 127 ASN A O 1
ATOM 980 N N . ALA A 1 128 ? 10.078 5.547 -18.391 1 98.12 128 ALA A N 1
ATOM 981 C CA . ALA A 1 128 ? 10.969 4.406 -18.578 1 98.12 128 ALA A CA 1
ATOM 982 C C . ALA A 1 128 ? 10.18 3.111 -18.75 1 98.12 128 ALA A C 1
ATOM 984 O O . ALA A 1 128 ? 10.516 2.277 -19.594 1 98.12 128 ALA A O 1
ATOM 985 N N . ILE A 1 129 ? 9.164 2.945 -17.953 1 98.75 129 ILE A N 1
ATOM 986 C CA . ILE A 1 129 ? 8.32 1.756 -18.016 1 98.75 129 ILE A CA 1
ATOM 987 C C . ILE A 1 129 ? 7.57 1.716 -19.344 1 98.75 129 ILE A C 1
ATOM 989 O O . ILE A 1 129 ? 7.496 0.669 -20 1 98.75 129 ILE A O 1
ATOM 993 N N . ALA A 1 130 ? 7.023 2.828 -19.719 1 98.81 130 ALA A N 1
ATOM 994 C CA . ALA A 1 130 ? 6.32 2.918 -21 1 98.81 130 ALA A CA 1
ATOM 995 C C . ALA A 1 130 ? 7.23 2.533 -22.156 1 98.81 130 ALA A C 1
ATOM 997 O O . ALA A 1 130 ? 6.809 1.84 -23.094 1 98.81 130 ALA A O 1
ATOM 998 N N . ALA A 1 131 ? 8.445 3.01 -22.125 1 98.62 131 ALA A N 1
ATOM 999 C CA . ALA A 1 131 ? 9.406 2.658 -23.172 1 98.62 131 ALA A CA 1
ATOM 1000 C C . ALA A 1 131 ? 9.664 1.153 -23.188 1 98.62 131 ALA A C 1
ATOM 1002 O O . ALA A 1 131 ? 9.797 0.559 -24.266 1 98.62 131 ALA A O 1
ATOM 1003 N N . GLY A 1 132 ? 9.781 0.591 -22.047 1 98.38 132 GLY A N 1
ATOM 1004 C CA . GLY A 1 132 ? 9.945 -0.852 -21.969 1 98.38 132 GLY A CA 1
ATOM 1005 C C . GLY A 1 132 ? 8.773 -1.618 -22.547 1 98.38 132 GLY A C 1
ATOM 1006 O O . GLY A 1 132 ? 8.969 -2.594 -23.281 1 98.38 132 GLY A O 1
ATOM 1007 N N . ILE A 1 133 ? 7.574 -1.188 -22.219 1 98.75 133 ILE A N 1
ATOM 1008 C CA . ILE A 1 133 ? 6.371 -1.823 -22.734 1 98.75 133 ILE A CA 1
ATOM 1009 C C . ILE A 1 133 ? 6.32 -1.678 -24.25 1 98.75 133 ILE A C 1
ATOM 1011 O O . ILE A 1 133 ? 5.996 -2.631 -24.969 1 98.75 133 ILE A O 1
ATOM 1015 N N . ALA A 1 134 ? 6.621 -0.486 -24.719 1 98.69 134 ALA A N 1
ATOM 1016 C CA . ALA A 1 134 ? 6.621 -0.236 -26.156 1 98.69 134 ALA A CA 1
ATOM 1017 C C . ALA A 1 134 ? 7.609 -1.153 -26.859 1 98.69 134 ALA A C 1
ATOM 1019 O O . ALA A 1 134 ? 7.32 -1.661 -27.953 1 98.69 134 ALA A O 1
ATOM 1020 N N . THR A 1 135 ? 8.781 -1.312 -26.312 1 97.94 135 THR A N 1
ATOM 1021 C CA . THR A 1 135 ? 9.789 -2.197 -26.891 1 97.94 135 THR A CA 1
ATOM 1022 C C . THR A 1 135 ? 9.297 -3.643 -26.891 1 97.94 135 THR A C 1
ATOM 1024 O O . THR A 1 135 ? 9.43 -4.344 -27.891 1 97.94 135 THR A O 1
ATOM 1027 N N . ARG A 1 136 ? 8.742 -4.094 -25.812 1 97.25 136 ARG A N 1
ATOM 1028 C CA . ARG A 1 136 ? 8.242 -5.457 -25.672 1 97.25 136 ARG A CA 1
ATOM 1029 C C . ARG A 1 136 ? 7.133 -5.738 -26.688 1 97.25 136 ARG A C 1
ATOM 1031 O O . ARG A 1 136 ? 7.098 -6.809 -27.297 1 97.25 136 ARG A O 1
ATOM 1038 N N . ASP A 1 137 ? 6.215 -4.785 -26.828 1 98.06 137 ASP A N 1
ATOM 1039 C CA . ASP A 1 137 ? 4.98 -5.023 -27.562 1 98.06 137 ASP A CA 1
ATOM 1040 C C . ASP A 1 137 ? 5.113 -4.543 -29.016 1 98.06 137 ASP A C 1
ATOM 1042 O O . ASP A 1 137 ? 4.289 -4.887 -29.859 1 98.06 137 ASP A O 1
ATOM 1046 N N . ALA A 1 138 ? 6.121 -3.73 -29.312 1 97.81 138 ALA A N 1
ATOM 1047 C CA . ALA A 1 138 ? 6.301 -3.123 -30.641 1 97.81 138 ALA A CA 1
ATOM 1048 C C . ALA A 1 138 ? 5.105 -2.25 -31 1 97.81 138 ALA A C 1
ATOM 1050 O O . ALA A 1 138 ? 4.699 -2.197 -32.156 1 97.81 138 ALA A O 1
ATOM 1051 N N . PHE A 1 139 ? 4.34 -1.739 -30.078 1 98.31 139 PHE A N 1
ATOM 1052 C CA . PHE A 1 139 ? 3.314 -0.705 -30.141 1 98.31 139 PHE A CA 1
ATOM 1053 C C . PHE A 1 139 ? 3.604 0.406 -29.141 1 98.31 139 PHE A C 1
ATOM 1055 O O . PHE A 1 139 ? 4.215 0.164 -28.094 1 98.31 139 PHE A O 1
ATOM 1062 N N . PRO A 1 140 ? 3.201 1.622 -29.422 1 97.75 140 PRO A N 1
ATOM 1063 C CA . PRO A 1 140 ? 3.449 2.719 -28.484 1 97.75 140 PRO A CA 1
ATOM 1064 C C . PRO A 1 140 ? 2.752 2.516 -27.141 1 97.75 140 PRO A C 1
ATOM 1066 O O . PRO A 1 140 ? 1.731 1.828 -27.062 1 97.75 140 PRO A O 1
ATOM 1069 N N . CYS A 1 141 ? 3.354 3.023 -26.141 1 98.38 141 CYS A N 1
ATOM 1070 C CA . CYS A 1 141 ? 2.787 3.074 -24.797 1 98.38 141 CYS A CA 1
ATOM 1071 C C . CYS A 1 141 ? 2.857 4.484 -24.219 1 98.38 141 CYS A C 1
ATOM 1073 O O . CYS A 1 141 ? 3.92 5.113 -24.234 1 98.38 141 CYS A O 1
ATOM 1075 N N . ASN A 1 142 ? 1.745 5.023 -23.797 1 98.25 142 ASN A N 1
ATOM 1076 C CA . ASN A 1 142 ? 1.661 6.355 -23.203 1 98.25 142 ASN A CA 1
ATOM 1077 C C . ASN A 1 142 ? 1.91 6.32 -21.703 1 98.25 142 ASN A C 1
ATOM 1079 O O . ASN A 1 142 ? 1.165 5.68 -20.969 1 98.25 142 ASN A O 1
ATOM 1083 N N . ALA A 1 143 ? 2.92 7.035 -21.219 1 98.25 143 ALA A N 1
ATOM 1084 C CA . ALA A 1 143 ? 3.268 7.086 -19.797 1 98.25 143 ALA A CA 1
ATOM 1085 C C . ALA A 1 143 ? 2.086 7.57 -18.969 1 98.25 143 ALA A C 1
ATOM 1087 O O . ALA A 1 143 ? 1.954 7.203 -17.797 1 98.25 143 ALA A O 1
ATOM 1088 N N . GLU A 1 144 ? 1.183 8.359 -19.484 1 97.06 144 GLU A N 1
ATOM 1089 C CA . GLU A 1 144 ? 0.015 8.875 -18.781 1 97.06 144 GLU A CA 1
ATOM 1090 C C . GLU A 1 144 ? -0.988 7.762 -18.484 1 97.06 144 GLU A C 1
ATOM 1092 O O . GLU A 1 144 ? -1.887 7.938 -17.656 1 97.06 144 GLU A O 1
ATOM 1097 N N . ASP A 1 145 ? -0.823 6.621 -19.141 1 98.12 145 ASP A N 1
ATOM 1098 C CA . ASP A 1 145 ? -1.728 5.496 -18.922 1 98.12 145 ASP A CA 1
ATOM 1099 C C . ASP A 1 145 ? -1.217 4.586 -17.812 1 98.12 145 ASP A C 1
ATOM 1101 O O . ASP A 1 145 ? -1.909 3.652 -17.406 1 98.12 145 ASP A O 1
ATOM 1105 N N . ILE A 1 146 ? -0.026 4.91 -17.359 1 98.62 146 ILE A N 1
ATOM 1106 C CA . ILE A 1 146 ? 0.624 4.031 -16.391 1 98.62 146 ILE A CA 1
ATOM 1107 C C . ILE A 1 146 ? 0.409 4.574 -14.969 1 98.62 146 ILE A C 1
ATOM 1109 O O . ILE A 1 146 ? 0.629 5.758 -14.711 1 98.62 146 ILE A O 1
ATOM 1113 N N . PHE A 1 147 ? -0.068 3.75 -14.102 1 98.44 147 PHE A N 1
ATOM 1114 C CA . PHE A 1 147 ? -0.116 4.008 -12.664 1 98.44 147 PHE A CA 1
ATOM 1115 C C . PHE A 1 147 ? 0.81 3.059 -11.914 1 98.44 147 PHE A C 1
ATOM 1117 O O . PHE A 1 147 ? 0.673 1.837 -12.023 1 98.44 147 PHE A O 1
ATOM 1124 N N . LEU A 1 148 ? 1.788 3.607 -11.242 1 98.44 148 LEU A N 1
ATOM 1125 C CA . LEU A 1 148 ? 2.637 2.783 -10.383 1 98.44 148 LEU A CA 1
ATOM 1126 C C . LEU A 1 148 ? 1.933 2.457 -9.07 1 98.44 148 LEU A C 1
ATOM 1128 O O . LEU A 1 148 ? 1.257 3.312 -8.492 1 98.44 148 LEU A O 1
ATOM 1132 N N . THR A 1 149 ? 2.049 1.193 -8.648 1 97.31 149 THR A N 1
ATOM 1133 C CA . THR A 1 149 ? 1.214 0.709 -7.555 1 97.31 149 THR A CA 1
ATOM 1134 C C . THR A 1 149 ? 2.021 -0.171 -6.605 1 97.31 149 THR A C 1
ATOM 1136 O O . THR A 1 149 ? 3.143 -0.573 -6.926 1 97.31 149 THR A O 1
ATOM 1139 N N . ASP A 1 150 ? 1.494 -0.438 -5.441 1 96.19 150 ASP A N 1
ATOM 1140 C CA . ASP A 1 150 ? 2.096 -1.345 -4.469 1 96.19 150 ASP A CA 1
ATOM 1141 C C . ASP A 1 150 ? 1.74 -2.797 -4.777 1 96.19 150 ASP A C 1
ATOM 1143 O O . ASP A 1 150 ? 0.891 -3.389 -4.109 1 96.19 150 ASP A O 1
ATOM 1147 N N . GLY A 1 151 ? 2.416 -3.332 -5.723 1 95.44 151 GLY A N 1
ATOM 1148 C CA . GLY A 1 151 ? 2.07 -4.652 -6.223 1 95.44 151 GLY A CA 1
ATOM 1149 C C . GLY A 1 151 ? 0.866 -4.645 -7.145 1 95.44 151 GLY A C 1
ATOM 1150 O O . GLY A 1 151 ? 0.485 -3.596 -7.668 1 95.44 151 GLY A O 1
ATOM 1151 N N . ALA A 1 152 ? 0.324 -5.824 -7.383 1 95.62 152 ALA A N 1
ATOM 1152 C CA . ALA A 1 152 ? -0.82 -5.934 -8.281 1 95.62 152 ALA A CA 1
ATOM 1153 C C . ALA A 1 152 ? -2.129 -5.988 -7.504 1 95.62 152 ALA A C 1
ATOM 1155 O O . ALA A 1 152 ? -3.205 -5.773 -8.07 1 95.62 152 ALA A O 1
ATOM 1156 N N . ALA A 1 153 ? -2.076 -6.25 -6.234 1 94 153 ALA A N 1
ATOM 1157 C CA . ALA A 1 153 ? -3.295 -6.34 -5.438 1 94 153 ALA A CA 1
ATOM 1158 C C . ALA A 1 153 ? -3.961 -4.973 -5.301 1 94 153 ALA A C 1
ATOM 1160 O O . ALA A 1 153 ? -5.18 -4.852 -5.441 1 94 153 ALA A O 1
ATOM 1161 N N . ALA A 1 154 ? -3.143 -3.98 -5.078 1 93.94 154 ALA A N 1
ATOM 1162 C CA . ALA A 1 154 ? -3.668 -2.637 -4.848 1 93.94 154 ALA A CA 1
ATOM 1163 C C . ALA A 1 154 ? -4.465 -2.145 -6.055 1 93.94 154 ALA A C 1
ATOM 1165 O O . ALA A 1 154 ? -5.602 -1.689 -5.914 1 93.94 154 ALA A O 1
ATOM 1166 N N . PRO A 1 155 ? -3.924 -2.219 -7.238 1 96.38 155 PRO A N 1
ATOM 1167 C CA . PRO A 1 155 ? -4.703 -1.729 -8.375 1 96.38 155 PRO A CA 1
ATOM 1168 C C . PRO A 1 155 ? -5.934 -2.586 -8.664 1 96.38 155 PRO A C 1
ATOM 1170 O O . PRO A 1 155 ? -6.953 -2.074 -9.133 1 96.38 155 PRO A O 1
ATOM 1173 N N . VAL A 1 156 ? -5.891 -3.85 -8.391 1 96.44 156 VAL A N 1
ATOM 1174 C CA . VAL A 1 156 ? -7.074 -4.684 -8.562 1 96.44 156 VAL A CA 1
ATOM 1175 C C . VAL A 1 156 ? -8.188 -4.195 -7.641 1 96.44 156 VAL A C 1
ATOM 1177 O O . VAL A 1 156 ? -9.336 -4.035 -8.07 1 96.44 156 VAL A O 1
ATOM 1180 N N . HIS A 1 157 ? -7.859 -3.959 -6.426 1 94 157 HIS A N 1
ATOM 1181 C CA . HIS A 1 157 ? -8.844 -3.428 -5.492 1 94 157 HIS A CA 1
ATOM 1182 C C . HIS A 1 157 ? -9.383 -2.078 -5.957 1 94 157 HIS A C 1
ATOM 1184 O O . HIS A 1 157 ? -10.578 -1.812 -5.863 1 94 157 HIS A O 1
ATOM 1190 N N . MET A 1 158 ? -8.508 -1.256 -6.398 1 94 158 MET A N 1
ATOM 1191 C CA . MET A 1 158 ? -8.891 0.069 -6.879 1 94 158 MET A CA 1
ATOM 1192 C C . MET A 1 158 ? -9.891 -0.038 -8.031 1 94 158 MET A C 1
ATOM 1194 O O . MET A 1 158 ? -10.891 0.672 -8.047 1 94 158 MET A O 1
ATOM 1198 N N . VAL A 1 159 ? -9.594 -0.875 -8.945 1 96.56 159 VAL A N 1
ATOM 1199 C CA . VAL A 1 159 ? -10.422 -1.036 -10.141 1 96.56 159 VAL A CA 1
ATOM 1200 C C . VAL A 1 159 ? -11.773 -1.623 -9.742 1 96.56 159 VAL A C 1
ATOM 1202 O O . VAL A 1 159 ? -12.812 -1.21 -10.266 1 96.56 159 VAL A O 1
ATOM 1205 N N . MET A 1 160 ? -11.789 -2.543 -8.836 1 95.69 160 MET A N 1
ATOM 1206 C CA . MET A 1 160 ? -13.047 -3.104 -8.359 1 95.69 160 MET A CA 1
ATOM 1207 C C . MET A 1 160 ? -13.914 -2.029 -7.711 1 95.69 160 MET A C 1
ATOM 1209 O O . MET A 1 160 ? -15.125 -1.971 -7.949 1 95.69 160 MET A O 1
ATOM 1213 N N . HIS A 1 161 ? -13.25 -1.206 -6.961 1 92.88 161 HIS A N 1
ATOM 1214 C CA . HIS A 1 161 ? -13.977 -0.111 -6.332 1 92.88 161 HIS A CA 1
ATOM 1215 C C . HIS A 1 161 ? -14.57 0.831 -7.379 1 92.88 161 HIS A C 1
ATOM 1217 O O . HIS A 1 161 ? -15.641 1.399 -7.172 1 92.88 161 HIS A O 1
ATOM 1223 N N . LEU A 1 162 ? -13.883 1.024 -8.391 1 95.12 162 LEU A N 1
ATOM 1224 C CA . LEU A 1 162 ? -14.312 1.906 -9.477 1 95.12 162 LEU A CA 1
ATOM 1225 C C . LEU A 1 162 ? -15.5 1.31 -10.219 1 95.12 162 LEU A C 1
ATOM 1227 O O . LEU A 1 162 ? -16.453 2.02 -10.539 1 95.12 162 LEU A O 1
ATOM 1231 N N . LEU A 1 163 ? -15.523 0.016 -10.422 1 96.62 163 LEU A N 1
ATOM 1232 C CA . LEU A 1 163 ? -16.453 -0.627 -11.344 1 96.62 163 LEU A CA 1
ATOM 1233 C C . LEU A 1 163 ? -17.734 -1.04 -10.633 1 96.62 163 LEU A C 1
ATOM 1235 O O . LEU A 1 163 ? -18.781 -1.138 -11.258 1 96.62 163 LEU A O 1
ATOM 1239 N N . ILE A 1 164 ? -17.672 -1.337 -9.336 1 96.88 164 ILE A N 1
ATOM 1240 C CA . ILE A 1 164 ? -18.781 -2.016 -8.672 1 96.88 164 ILE A CA 1
ATOM 1241 C C . ILE A 1 164 ? -19.656 -0.992 -7.953 1 96.88 164 ILE A C 1
ATOM 1243 O O . ILE A 1 164 ? -19.203 -0.317 -7.027 1 96.88 164 ILE A O 1
ATOM 1247 N N . ARG A 1 165 ? -20.938 -0.934 -8.367 1 95.62 165 ARG A N 1
ATOM 1248 C CA . ARG A 1 165 ? -21.906 -0.017 -7.762 1 95.62 165 ARG A CA 1
ATOM 1249 C C . ARG A 1 165 ? -22.609 -0.672 -6.582 1 95.62 165 ARG A C 1
ATOM 1251 O O . ARG A 1 165 ? -22.812 -0.04 -5.543 1 95.62 165 ARG A O 1
ATOM 1258 N N . ASP A 1 166 ? -22.891 -1.858 -6.727 1 93.94 166 ASP A N 1
ATOM 1259 C CA . ASP A 1 166 ? -23.609 -2.654 -5.742 1 93.94 166 ASP A CA 1
ATOM 1260 C C . ASP A 1 166 ? -23.609 -4.133 -6.125 1 93.94 166 ASP A C 1
ATOM 1262 O O . ASP A 1 166 ? -22.781 -4.57 -6.93 1 93.94 166 ASP A O 1
ATOM 1266 N N . GLU A 1 167 ? -24.484 -4.922 -5.461 1 95.06 167 GLU A N 1
ATOM 1267 C CA . GLU A 1 167 ? -24.484 -6.375 -5.621 1 95.06 167 GLU A CA 1
ATOM 1268 C C . GLU A 1 167 ? -25.016 -6.781 -6.988 1 95.06 167 GLU A C 1
ATOM 1270 O O . GLU A 1 167 ? -24.859 -7.934 -7.402 1 95.06 167 GLU A O 1
ATOM 1275 N N . LYS A 1 168 ? -25.562 -5.906 -7.77 1 97.75 168 LYS A N 1
ATOM 1276 C CA . LYS A 1 168 ? -26.094 -6.211 -9.094 1 97.75 168 LYS A CA 1
ATOM 1277 C C . LYS A 1 168 ? -25 -6.074 -10.164 1 97.75 168 LYS A C 1
ATOM 1279 O O . LYS A 1 168 ? -25.234 -6.391 -11.336 1 97.75 168 LYS A O 1
ATOM 1284 N N . ASP A 1 169 ? -23.906 -5.617 -9.773 1 98.12 169 ASP A N 1
ATOM 1285 C CA . ASP A 1 169 ? -22.75 -5.625 -10.664 1 98.12 169 ASP A CA 1
ATOM 1286 C C . ASP A 1 169 ? -21.922 -6.895 -10.477 1 98.12 169 ASP A C 1
ATOM 1288 O O . ASP A 1 169 ? -21.766 -7.375 -9.352 1 98.12 169 ASP A O 1
ATOM 1292 N N . GLY A 1 170 ? -21.484 -7.465 -11.57 1 98.12 170 GLY A N 1
ATOM 1293 C CA . GLY A 1 170 ? -20.688 -8.68 -11.516 1 98.12 170 GLY A CA 1
ATOM 1294 C C . GLY A 1 170 ? -19.453 -8.625 -12.375 1 98.12 170 GLY A C 1
ATOM 1295 O O . GLY A 1 170 ? -19.297 -7.723 -13.203 1 98.12 170 GLY A O 1
ATOM 1296 N N . ILE A 1 171 ? -18.547 -9.484 -12.125 1 98.38 171 ILE A N 1
ATOM 1297 C CA . ILE A 1 171 ? -17.312 -9.648 -12.891 1 98.38 171 ILE A CA 1
ATOM 1298 C C . ILE A 1 171 ? -17.141 -11.117 -13.281 1 98.38 171 ILE A C 1
ATOM 1300 O O . ILE A 1 171 ? -17.281 -12.008 -12.438 1 98.38 171 ILE A O 1
ATOM 1304 N N . LEU A 1 172 ? -16.906 -11.344 -14.594 1 98.5 172 LEU A N 1
ATOM 1305 C CA . LEU A 1 172 ? -16.484 -12.664 -15.039 1 98.5 172 LEU A CA 1
ATOM 1306 C C . LEU A 1 172 ? -15.086 -12.992 -14.539 1 98.5 172 LEU A C 1
ATOM 1308 O O . LEU A 1 172 ? -14.133 -12.258 -14.828 1 98.5 172 LEU A O 1
ATOM 1312 N N . CYS A 1 173 ? -14.984 -14.094 -13.789 1 97.88 173 CYS A N 1
ATOM 1313 C CA . CYS A 1 173 ? -13.711 -14.516 -13.227 1 97.88 173 CYS A CA 1
ATOM 1314 C C . CYS A 1 173 ? -13.438 -15.984 -13.523 1 97.88 173 CYS A C 1
ATOM 1316 O O . CYS A 1 173 ? -14.344 -16.812 -13.445 1 97.88 173 CYS A O 1
ATOM 1318 N N . PRO A 1 174 ? -12.211 -16.25 -13.891 1 97.81 174 PRO A N 1
ATOM 1319 C CA . PRO A 1 174 ? -11.914 -17.641 -14.188 1 97.81 174 PRO A CA 1
ATOM 1320 C C . PRO A 1 174 ? -11.977 -18.531 -12.945 1 97.81 174 PRO A C 1
ATOM 1322 O O . PRO A 1 174 ? -11.648 -18.078 -11.844 1 97.81 174 PRO A O 1
ATOM 1325 N N . ILE A 1 175 ? -12.352 -19.734 -13.117 1 97 175 ILE A N 1
ATOM 1326 C CA . ILE A 1 175 ? -12.305 -20.812 -12.133 1 97 175 ILE A CA 1
ATOM 1327 C C . ILE A 1 175 ? -11.547 -22.016 -12.719 1 97 175 ILE A C 1
ATOM 1329 O O . ILE A 1 175 ? -11.938 -22.547 -13.75 1 97 175 ILE A O 1
ATOM 1333 N N . PRO A 1 176 ? -10.461 -22.422 -12.094 1 95.81 176 PRO A N 1
ATOM 1334 C CA . PRO A 1 176 ? -9.898 -21.906 -10.844 1 95.81 176 PRO A CA 1
ATOM 1335 C C . PRO A 1 176 ? -9.266 -20.531 -11 1 95.81 176 PRO A C 1
ATOM 1337 O O . PRO A 1 176 ? -8.883 -20.141 -12.102 1 95.81 176 PRO A O 1
ATOM 1340 N N . SER A 1 177 ? -9.281 -19.766 -9.898 1 91.25 177 SER A N 1
ATOM 1341 C CA . SER A 1 177 ? -8.688 -18.438 -9.914 1 91.25 177 SER A CA 1
ATOM 1342 C C . SER A 1 177 ? -7.988 -18.125 -8.594 1 91.25 177 SER A C 1
ATOM 1344 O O . SER A 1 177 ? -8.352 -18.672 -7.547 1 91.25 177 SER A O 1
ATOM 1346 N N . HIS A 1 178 ? -7.008 -17.25 -8.711 1 87.56 178 HIS A N 1
ATOM 1347 C CA . HIS A 1 178 ? -6.395 -16.703 -7.508 1 87.56 178 HIS A CA 1
ATOM 1348 C C . HIS A 1 178 ? -7.41 -15.93 -6.676 1 87.56 178 HIS A C 1
ATOM 1350 O O . HIS A 1 178 ? -8.258 -15.227 -7.223 1 87.56 178 HIS A O 1
ATOM 1356 N N . PHE A 1 179 ? -7.336 -15.945 -5.414 1 88.88 179 PHE A N 1
ATOM 1357 C CA . PHE A 1 179 ? -8.359 -15.453 -4.504 1 88.88 179 PHE A CA 1
ATOM 1358 C C . PHE A 1 179 ? -8.359 -13.93 -4.465 1 88.88 179 PHE A C 1
ATOM 1360 O O . PHE A 1 179 ? -9.305 -13.312 -3.965 1 88.88 179 PHE A O 1
ATOM 1367 N N . LEU A 1 180 ? -7.34 -13.258 -4.984 1 91.75 180 LEU A N 1
ATOM 1368 C CA . LEU A 1 180 ? -7.289 -11.805 -5.016 1 91.75 180 LEU A CA 1
ATOM 1369 C C . LEU A 1 180 ? -8.578 -11.227 -5.59 1 91.75 180 LEU A C 1
ATOM 1371 O O . LEU A 1 180 ? -9.172 -10.32 -5.004 1 91.75 180 LEU A O 1
ATOM 1375 N N . TYR A 1 181 ? -9.062 -11.75 -6.613 1 93.06 181 TYR A N 1
ATOM 1376 C CA . TYR A 1 181 ? -10.219 -11.203 -7.316 1 93.06 181 TYR A CA 1
ATOM 1377 C C . TYR A 1 181 ? -11.508 -11.523 -6.574 1 93.06 181 TYR A C 1
ATOM 1379 O O . TYR A 1 181 ? -12.367 -10.648 -6.398 1 93.06 181 TYR A O 1
ATOM 1387 N N . THR A 1 182 ? -11.648 -12.742 -6.125 1 90.75 182 THR A N 1
ATOM 1388 C CA . THR A 1 182 ? -12.867 -13.102 -5.402 1 90.75 182 THR A CA 1
ATOM 1389 C C . THR A 1 182 ? -12.953 -12.344 -4.082 1 90.75 182 THR A C 1
ATOM 1391 O O . THR A 1 182 ? -14.039 -11.922 -3.674 1 90.75 182 THR A O 1
ATOM 1394 N N . SER A 1 183 ? -11.852 -12.188 -3.469 1 91 183 SER A N 1
ATOM 1395 C CA . SER A 1 183 ? -11.836 -11.43 -2.221 1 91 183 SER A CA 1
ATOM 1396 C C . SER A 1 183 ? -12.156 -9.961 -2.465 1 91 183 SER A C 1
ATOM 1398 O O . SER A 1 183 ? -12.875 -9.336 -1.68 1 91 183 SER A O 1
ATOM 1400 N N . SER A 1 184 ? -11.562 -9.414 -3.475 1 92.75 184 SER A N 1
ATOM 1401 C CA . SER A 1 184 ? -11.836 -8.016 -3.809 1 92.75 184 SER A CA 1
ATOM 1402 C C . SER A 1 184 ? -13.305 -7.801 -4.145 1 92.75 184 SER A C 1
ATOM 1404 O O . SER A 1 184 ? -13.891 -6.789 -3.758 1 92.75 184 SER A O 1
ATOM 1406 N N . MET A 1 185 ? -13.891 -8.727 -4.855 1 93.75 185 MET A N 1
ATOM 1407 C CA . MET A 1 185 ? -15.312 -8.664 -5.191 1 93.75 185 MET A CA 1
ATOM 1408 C C . MET A 1 185 ? -16.172 -8.711 -3.936 1 93.75 185 MET A C 1
ATOM 1410 O O . MET A 1 185 ? -17.125 -7.945 -3.805 1 93.75 185 MET A O 1
ATOM 1414 N N . ALA A 1 186 ? -15.758 -9.586 -3.08 1 91.06 186 ALA A N 1
ATOM 1415 C CA . ALA A 1 186 ? -16.5 -9.711 -1.83 1 91.06 186 ALA A CA 1
ATOM 1416 C C . ALA A 1 186 ? -16.469 -8.406 -1.035 1 91.06 186 ALA A C 1
ATOM 1418 O O . ALA A 1 186 ? -17.484 -7.969 -0.499 1 91.06 186 ALA A O 1
ATOM 1419 N N . LEU A 1 187 ? -15.359 -7.797 -0.991 1 90 187 LEU A N 1
ATOM 1420 C CA . LEU A 1 187 ? -15.18 -6.566 -0.232 1 90 187 LEU A CA 1
ATOM 1421 C C . LEU A 1 187 ? -16.016 -5.438 -0.818 1 90 187 LEU A C 1
ATOM 1423 O O . LEU A 1 187 ? -16.453 -4.543 -0.092 1 90 187 LEU A O 1
ATOM 1427 N N . CYS A 1 188 ? -16.188 -5.523 -2.127 1 92.56 188 CYS A N 1
ATOM 1428 C CA . CYS A 1 188 ? -16.938 -4.469 -2.795 1 92.56 188 CYS A CA 1
ATOM 1429 C C . CYS A 1 188 ? -18.422 -4.852 -2.928 1 92.56 188 CYS A C 1
ATOM 1431 O O . CYS A 1 188 ? -19.234 -4.051 -3.385 1 92.56 188 CYS A O 1
ATOM 1433 N N . GLY A 1 189 ? -18.766 -6.098 -2.561 1 92.94 189 GLY A N 1
ATOM 1434 C CA . GLY A 1 189 ? -20.141 -6.574 -2.664 1 92.94 189 GLY A CA 1
ATOM 1435 C C . GLY A 1 189 ? -20.531 -6.941 -4.082 1 92.94 189 GLY A C 1
ATOM 1436 O O . GLY A 1 189 ? -21.703 -6.848 -4.445 1 92.94 189 GLY A O 1
ATOM 1437 N N . ALA A 1 190 ? -19.594 -7.254 -4.859 1 96.19 190 ALA A N 1
ATOM 1438 C CA . ALA A 1 190 ? -19.859 -7.629 -6.25 1 96.19 190 ALA A CA 1
ATOM 1439 C C . ALA A 1 190 ? -20.328 -9.078 -6.348 1 96.19 190 ALA A C 1
ATOM 1441 O O . ALA A 1 190 ? -20.062 -9.883 -5.453 1 96.19 190 ALA A O 1
ATOM 1442 N N . THR A 1 191 ? -20.969 -9.344 -7.441 1 97.25 191 THR A N 1
ATOM 1443 C CA . THR A 1 191 ? -21.359 -10.719 -7.746 1 97.25 191 THR A CA 1
ATOM 1444 C C . THR A 1 191 ? -20.281 -11.406 -8.578 1 97.25 191 THR A C 1
ATOM 1446 O O . THR A 1 191 ? -19.875 -10.898 -9.625 1 97.25 191 THR A O 1
ATOM 1449 N N . LEU A 1 192 ? -19.828 -12.5 -8.086 1 96.19 192 LEU A N 1
ATOM 1450 C CA . LEU A 1 192 ? -18.906 -13.328 -8.852 1 96.19 192 LEU A CA 1
ATOM 1451 C C . LEU A 1 192 ? -19.625 -14.055 -9.984 1 96.19 192 LEU A C 1
ATOM 1453 O O . LEU A 1 192 ? -20.609 -14.758 -9.742 1 96.19 192 LEU A O 1
ATOM 1457 N N . VAL A 1 193 ? -19.25 -13.875 -11.195 1 98.06 193 VAL A N 1
ATOM 1458 C CA . VAL A 1 193 ? -19.703 -14.633 -12.352 1 98.06 193 VAL A CA 1
ATOM 1459 C C . VAL A 1 193 ? -18.594 -15.562 -12.836 1 98.06 193 VAL A C 1
ATOM 1461 O O . VAL A 1 193 ? -17.766 -15.172 -13.664 1 98.06 193 VAL A O 1
ATOM 1464 N N . PRO A 1 194 ? -18.656 -16.797 -12.43 1 96.75 194 PRO A N 1
ATOM 1465 C CA . PRO A 1 194 ? -17.547 -17.703 -12.773 1 96.75 194 PRO A CA 1
ATOM 1466 C C . PRO A 1 194 ? -17.625 -18.203 -14.211 1 96.75 194 PRO A C 1
ATOM 1468 O O . PRO A 1 194 ? -18.719 -18.422 -14.742 1 96.75 194 PRO A O 1
ATOM 1471 N N . TYR A 1 195 ? -16.516 -18.281 -14.836 1 97.75 195 TYR A N 1
ATOM 1472 C CA . TYR A 1 195 ? -16.391 -19.109 -16.031 1 97.75 195 TYR A CA 1
ATOM 1473 C C . TYR A 1 195 ? -15.305 -20.156 -15.852 1 97.75 195 TYR A C 1
ATOM 1475 O O . TYR A 1 195 ? -14.273 -19.906 -15.227 1 97.75 195 TYR A O 1
ATOM 1483 N N . TYR A 1 196 ? -15.539 -21.344 -16.359 1 96.88 196 TYR A N 1
ATOM 1484 C CA . TYR A 1 196 ? -14.648 -22.469 -16.094 1 96.88 196 TYR A CA 1
ATOM 1485 C C . TYR A 1 196 ? -13.594 -22.594 -17.188 1 96.88 196 TYR A C 1
ATOM 1487 O O . TYR A 1 196 ? -13.93 -22.609 -18.375 1 96.88 196 TYR A O 1
ATOM 1495 N N . LEU A 1 197 ? -12.336 -22.672 -16.75 1 97.25 197 LEU A N 1
ATOM 1496 C CA . LEU A 1 197 ? -11.266 -23 -17.688 1 97.25 197 LEU A CA 1
ATOM 1497 C C . LEU A 1 197 ? -11.312 -24.469 -18.094 1 97.25 197 LEU A C 1
ATOM 1499 O O . LEU A 1 197 ? -11.695 -25.312 -17.297 1 97.25 197 LEU A O 1
ATOM 1503 N N . ASP A 1 198 ? -10.875 -24.703 -19.312 1 96.31 198 ASP A N 1
ATOM 1504 C CA . ASP A 1 198 ? -10.961 -26.047 -19.875 1 96.31 198 ASP A CA 1
ATOM 1505 C C . ASP A 1 198 ? -9.695 -26.844 -19.594 1 96.31 198 ASP A C 1
ATOM 1507 O O . ASP A 1 198 ? -8.734 -26.797 -20.359 1 96.31 198 ASP A O 1
ATOM 1511 N N . GLU A 1 199 ? -9.695 -27.656 -18.609 1 95.4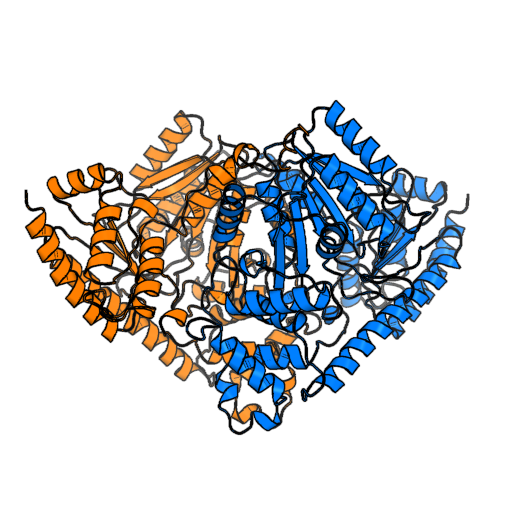4 199 GLU A N 1
ATOM 1512 C CA . GLU A 1 199 ? -8.531 -28.422 -18.188 1 95.44 199 GLU A CA 1
ATOM 1513 C C . GLU A 1 199 ? -8.078 -29.391 -19.281 1 95.44 199 GLU A C 1
ATOM 1515 O O . GLU A 1 199 ? -6.883 -29.547 -19.531 1 95.44 199 GLU A O 1
ATOM 1520 N N . SER A 1 200 ? -8.992 -30.016 -19.969 1 94.06 200 SER A N 1
ATOM 1521 C CA . SER A 1 200 ? -8.672 -30.984 -21.016 1 94.06 200 SER A CA 1
ATOM 1522 C C . SER A 1 200 ? -8.016 -30.312 -22.219 1 94.06 200 SER A C 1
ATOM 1524 O O . SER A 1 200 ? -7.289 -30.953 -22.969 1 94.06 200 SER A O 1
ATOM 1526 N N . GLY A 1 201 ? -8.297 -29.078 -22.328 1 92.88 201 GLY A N 1
ATOM 1527 C CA . GLY A 1 201 ? -7.715 -28.297 -23.422 1 92.88 201 GLY A CA 1
ATOM 1528 C C . GLY A 1 201 ? -6.555 -27.438 -22.984 1 92.88 201 GLY A C 1
ATOM 1529 O O . GLY A 1 201 ? -6.328 -26.359 -23.547 1 92.88 201 GLY A O 1
ATOM 1530 N N . GLY A 1 202 ? -5.902 -27.828 -21.938 1 93.88 202 GLY A N 1
ATOM 1531 C CA . GLY A 1 202 ? -4.754 -27.062 -21.469 1 93.88 202 GLY A CA 1
ATOM 1532 C C . GLY A 1 202 ? -5.133 -25.781 -20.766 1 93.88 202 GLY A C 1
ATOM 1533 O O . GLY A 1 202 ? -4.434 -24.766 -20.891 1 93.88 202 GLY A O 1
ATOM 1534 N N . TRP A 1 203 ? -6.328 -25.75 -20.188 1 96.88 203 TRP A N 1
ATOM 1535 C CA . TRP A 1 203 ? -6.84 -24.641 -19.391 1 96.88 203 TRP A CA 1
ATOM 1536 C C . TRP A 1 203 ? -7.133 -23.438 -20.266 1 96.88 203 TRP A C 1
ATOM 1538 O O . TRP A 1 203 ? -7.02 -22.297 -19.812 1 96.88 203 TRP A O 1
ATOM 1548 N N . ALA A 1 204 ? -7.457 -23.609 -21.484 1 96.44 204 ALA A N 1
ATOM 1549 C CA . ALA A 1 204 ? -7.859 -22.547 -22.391 1 96.44 204 ALA A CA 1
ATOM 1550 C C . ALA A 1 204 ? -9.195 -21.938 -21.969 1 96.44 204 ALA A C 1
ATOM 1552 O O . ALA A 1 204 ? -9.93 -22.531 -21.172 1 96.44 204 ALA A O 1
ATOM 1553 N N . VAL A 1 205 ? -9.445 -20.734 -22.469 1 97.38 205 VAL A N 1
ATOM 1554 C CA . VAL A 1 205 ? -10.719 -20.062 -22.234 1 97.38 205 VAL A CA 1
ATOM 1555 C C . VAL A 1 205 ? -11.742 -20.5 -23.281 1 97.38 205 VAL A C 1
ATOM 1557 O O . VAL A 1 205 ? -11.492 -20.391 -24.484 1 97.38 205 VAL A O 1
ATOM 1560 N N . SER A 1 206 ? -12.836 -20.953 -22.859 1 97.12 206 SER A N 1
ATOM 1561 C CA . SER A 1 206 ? -13.93 -21.328 -23.75 1 97.12 206 SER A CA 1
ATOM 1562 C C . SER A 1 206 ? -14.891 -20.156 -23.953 1 97.12 206 SER A C 1
ATOM 1564 O O . SER A 1 206 ? -15.625 -19.797 -23.031 1 97.12 206 SER A O 1
ATOM 1566 N N . ILE A 1 207 ? -14.961 -19.703 -25.172 1 97.94 207 ILE A N 1
ATOM 1567 C CA . ILE A 1 207 ? -15.805 -18.547 -25.469 1 97.94 207 ILE A CA 1
ATOM 1568 C C . ILE A 1 207 ? -17.266 -18.938 -25.297 1 97.94 207 ILE A C 1
ATOM 1570 O O . ILE A 1 207 ? -18.078 -18.109 -24.859 1 97.94 207 ILE A O 1
ATOM 1574 N N . SER A 1 208 ? -17.578 -20.141 -25.656 1 97.25 208 SER A N 1
ATOM 1575 C CA . SER A 1 208 ? -18.953 -20.609 -25.469 1 97.25 208 SER A CA 1
ATOM 1576 C C . SER A 1 208 ? -19.328 -20.641 -24 1 97.25 208 SER A C 1
ATOM 1578 O O . SER A 1 208 ? -20.453 -20.266 -23.641 1 97.25 208 SER A O 1
ATOM 1580 N N . ASN A 1 209 ? -18.469 -21.094 -23.203 1 96.38 209 ASN A N 1
ATOM 1581 C CA . ASN A 1 209 ? -18.719 -21.078 -21.766 1 96.38 209 ASN A CA 1
ATOM 1582 C C . ASN A 1 209 ? -18.844 -19.656 -21.234 1 96.38 209 ASN A C 1
ATOM 1584 O O . ASN A 1 209 ? -19.719 -19.375 -20.406 1 96.38 209 ASN A O 1
ATOM 1588 N N . LEU A 1 210 ? -17.984 -18.781 -21.703 1 97.88 210 LEU A N 1
ATOM 1589 C CA . LEU A 1 210 ? -18.062 -17.375 -21.328 1 97.88 210 LEU A CA 1
ATOM 1590 C C . LEU A 1 210 ? -19.438 -16.797 -21.641 1 97.88 210 LEU A C 1
ATOM 1592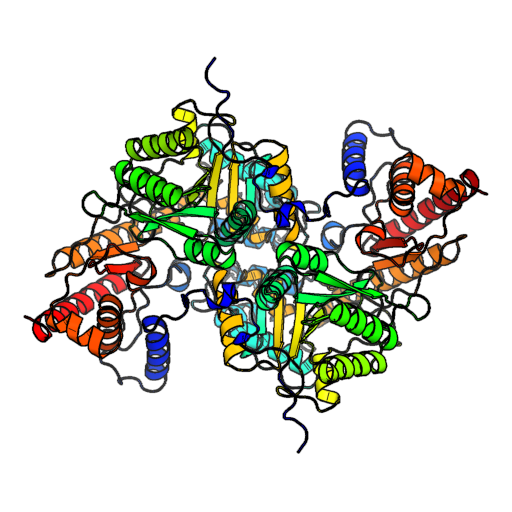 O O . LEU A 1 210 ? -20.047 -16.125 -20.797 1 97.88 210 LEU A O 1
ATOM 1596 N N . LYS A 1 211 ? -19.844 -17.047 -22.844 1 98.31 211 LYS A N 1
ATOM 1597 C CA . LYS A 1 211 ? -21.125 -16.516 -23.312 1 98.31 211 LYS A CA 1
ATOM 1598 C C . LYS A 1 211 ? -22.281 -17.047 -22.469 1 98.31 211 LYS A C 1
ATOM 1600 O O . LYS A 1 211 ? -23.188 -16.312 -22.094 1 98.31 211 LYS A O 1
ATOM 1605 N N . LYS A 1 212 ? -22.219 -18.281 -22.188 1 98.25 212 LYS A N 1
ATOM 1606 C CA . LYS A 1 212 ? -23.25 -18.922 -21.375 1 98.25 212 LYS A CA 1
ATOM 1607 C C . LYS A 1 212 ? -23.328 -18.281 -19.984 1 98.25 212 LYS A C 1
ATOM 1609 O O . LYS A 1 212 ? -24.422 -17.969 -19.5 1 98.25 212 LYS A O 1
ATOM 1614 N N . GLN A 1 213 ? -22.234 -18.141 -19.344 1 98.19 213 GLN A N 1
ATOM 1615 C CA . GLN A 1 213 ? -22.188 -17.562 -18 1 98.19 213 GLN A CA 1
ATOM 1616 C C . GLN A 1 213 ? -22.641 -16.109 -18.016 1 98.19 213 GLN A C 1
ATOM 1618 O O . GLN A 1 213 ? -23.359 -15.672 -17.125 1 98.19 213 GLN A O 1
ATOM 1623 N N . LEU A 1 214 ? -22.188 -15.359 -19.047 1 98.69 214 LEU A N 1
ATOM 1624 C CA . LEU A 1 214 ? -22.578 -13.961 -19.188 1 98.69 214 LEU A CA 1
ATOM 1625 C C . LEU A 1 214 ? -24.094 -13.836 -19.328 1 98.69 214 LEU A C 1
ATOM 1627 O O . LEU A 1 214 ? -24.734 -13.055 -18.625 1 98.69 214 LEU A O 1
ATOM 1631 N N . ASP A 1 215 ? -24.609 -14.633 -20.25 1 98.62 215 ASP A N 1
ATOM 1632 C CA . ASP A 1 215 ? -26.047 -14.578 -20.5 1 98.62 215 ASP A CA 1
ATOM 1633 C C . ASP A 1 215 ? -26.844 -15.016 -19.281 1 98.62 215 ASP A C 1
ATOM 1635 O O . ASP A 1 215 ? -27.891 -14.438 -18.969 1 98.62 215 ASP A O 1
ATOM 1639 N N . GLY A 1 216 ? -26.375 -16 -18.641 1 98.56 216 GLY A N 1
ATOM 1640 C CA . GLY A 1 216 ? -27 -16.438 -17.406 1 98.56 216 GLY A CA 1
ATOM 1641 C C . GLY A 1 216 ? -27.047 -15.352 -16.344 1 98.56 216 GLY A C 1
ATOM 1642 O O . GLY A 1 216 ? -28.078 -15.117 -15.719 1 98.56 216 GLY A O 1
ATOM 1643 N N . ALA A 1 217 ? -25.984 -14.703 -16.125 1 98.56 217 ALA A N 1
ATOM 1644 C CA . ALA A 1 217 ? -25.906 -13.625 -15.148 1 98.56 217 ALA A CA 1
ATOM 1645 C C . ALA A 1 217 ? -26.844 -12.484 -15.516 1 98.56 217 ALA A C 1
ATOM 1647 O O . ALA A 1 217 ? -27.562 -11.969 -14.656 1 98.56 217 ALA A O 1
ATOM 1648 N N . ARG A 1 218 ? -26.812 -12.133 -16.781 1 98.31 218 ARG A N 1
ATOM 1649 C CA . ARG A 1 218 ? -27.672 -11.055 -17.25 1 98.31 218 ARG A CA 1
ATOM 1650 C C . ARG A 1 218 ? -29.141 -11.414 -17.062 1 98.31 218 ARG A C 1
ATOM 1652 O O . ARG A 1 218 ? -29.953 -10.562 -16.688 1 98.31 218 ARG A O 1
ATOM 1659 N N . SER A 1 219 ? -29.469 -12.617 -17.25 1 98.5 219 SER A N 1
ATOM 1660 C CA . SER A 1 219 ? -30.844 -13.078 -17.078 1 98.5 219 SER A CA 1
ATOM 1661 C C . SER A 1 219 ? -31.281 -12.992 -15.625 1 98.5 219 SER A C 1
ATOM 1663 O O . SER A 1 219 ? -32.469 -12.891 -15.328 1 98.5 219 SER A O 1
ATOM 1665 N N . GLU A 1 220 ? -30.344 -13.023 -14.75 1 98.06 220 GLU A N 1
ATOM 1666 C CA . GLU A 1 220 ? -30.641 -12.93 -13.328 1 98.06 220 GLU A CA 1
ATOM 1667 C C . GLU A 1 220 ? -30.578 -11.484 -12.844 1 98.06 220 GLU A C 1
ATOM 1669 O O . GLU A 1 220 ? -30.641 -11.227 -11.641 1 98.06 220 GLU A O 1
ATOM 1674 N N . GLY A 1 221 ? -30.359 -10.594 -13.75 1 98.12 221 GLY A N 1
ATOM 1675 C CA . GLY A 1 221 ? -30.406 -9.172 -13.422 1 98.12 221 GLY A CA 1
ATOM 1676 C C . GLY A 1 221 ? -29.031 -8.609 -13.047 1 98.12 221 GLY A C 1
ATOM 1677 O O . GLY A 1 221 ? -28.938 -7.516 -12.5 1 98.12 221 GLY A O 1
ATOM 1678 N N . ILE A 1 222 ? -28.047 -9.344 -13.328 1 98.5 222 ILE A N 1
ATOM 1679 C CA . ILE A 1 222 ? -26.688 -8.906 -13.008 1 98.5 222 ILE A CA 1
ATOM 1680 C C . ILE A 1 222 ? -26.109 -8.141 -14.195 1 98.5 222 ILE A C 1
ATOM 1682 O O . ILE A 1 222 ? -26.141 -8.625 -15.328 1 98.5 222 ILE A O 1
ATOM 1686 N N . THR A 1 223 ? -25.656 -6.934 -13.953 1 98 223 THR A N 1
ATOM 1687 C CA . THR A 1 223 ? -24.875 -6.191 -14.938 1 98 223 THR A CA 1
ATOM 1688 C C . THR A 1 223 ? -23.391 -6.582 -14.867 1 98 223 THR A C 1
ATOM 1690 O O . THR A 1 223 ? -22.703 -6.219 -13.922 1 98 223 THR A O 1
ATOM 1693 N N . VAL A 1 224 ? -22.953 -7.289 -15.82 1 98.44 224 VAL A N 1
ATOM 1694 C CA . VAL A 1 224 ? -21.562 -7.719 -15.836 1 98.44 224 VAL A CA 1
ATOM 1695 C C . VAL A 1 224 ? -20.672 -6.59 -16.359 1 98.44 224 VAL A C 1
ATOM 1697 O O . VAL A 1 224 ? -20.875 -6.102 -17.469 1 98.44 224 VAL A O 1
ATOM 1700 N N . ARG A 1 225 ? -19.672 -6.262 -15.555 1 98 225 ARG A N 1
ATOM 1701 C CA . ARG A 1 225 ? -18.906 -5.051 -15.82 1 98 225 ARG A CA 1
ATOM 1702 C C . ARG A 1 225 ? -17.594 -5.379 -16.531 1 98 225 ARG A C 1
ATOM 1704 O O . ARG A 1 225 ? -17.047 -4.543 -17.234 1 98 225 ARG A O 1
ATOM 1711 N N . GLY A 1 226 ? -17.078 -6.527 -16.297 1 98.25 226 GLY A N 1
ATOM 1712 C CA . GLY A 1 226 ? -15.766 -6.828 -16.844 1 98.25 226 GLY A CA 1
ATOM 1713 C C . GLY A 1 226 ? -15.438 -8.312 -16.812 1 98.25 226 GLY A C 1
ATOM 1714 O O . GLY A 1 226 ? -16.219 -9.117 -16.328 1 98.25 226 GLY A O 1
ATOM 1715 N N . LEU A 1 227 ? -14.297 -8.648 -17.453 1 98.69 227 LEU A N 1
ATOM 1716 C CA . LEU A 1 227 ? -13.75 -10 -17.547 1 98.69 227 LEU A CA 1
ATOM 1717 C C . LEU A 1 227 ? -12.289 -10.023 -17.094 1 98.69 227 LEU A C 1
ATOM 1719 O O . LEU A 1 227 ? -11.461 -9.289 -17.625 1 98.69 227 LEU A O 1
ATOM 1723 N N . VAL A 1 228 ? -12.023 -10.898 -16.062 1 98.69 228 VAL A N 1
ATOM 1724 C CA . VAL A 1 228 ? -10.656 -11.094 -15.602 1 98.69 228 VAL A CA 1
ATOM 1725 C C . VAL A 1 228 ? -10.016 -12.258 -16.359 1 98.69 228 VAL A C 1
ATOM 1727 O O . VAL A 1 228 ? -10.602 -13.336 -16.469 1 98.69 228 VAL A O 1
ATOM 1730 N N . VAL A 1 229 ? -8.852 -12.039 -16.891 1 98.69 229 VAL A N 1
ATOM 1731 C CA . VAL A 1 229 ? -8.039 -13.094 -17.484 1 98.69 229 VAL A CA 1
ATOM 1732 C C . VAL A 1 229 ? -6.645 -13.086 -16.875 1 98.69 229 VAL A C 1
ATOM 1734 O O . VAL A 1 229 ? -5.977 -12.047 -16.844 1 98.69 229 VAL A O 1
ATOM 1737 N N . VAL A 1 230 ? -6.246 -14.203 -16.328 1 98.06 230 VAL A N 1
ATOM 1738 C CA . VAL A 1 230 ? -4.914 -14.352 -15.758 1 98.06 230 VAL A CA 1
ATOM 1739 C C . VAL A 1 230 ? -4.035 -15.164 -16.703 1 98.06 230 VAL A C 1
ATOM 1741 O O . VAL A 1 230 ? -4.301 -16.344 -16.953 1 98.06 230 VAL A O 1
ATOM 1744 N N . ASN A 1 231 ? -3.008 -14.531 -17.281 1 98.06 231 ASN A N 1
ATOM 1745 C CA . ASN A 1 231 ? -2.162 -15.156 -18.281 1 98.06 231 ASN A CA 1
ATOM 1746 C C . ASN A 1 231 ? -0.731 -14.625 -18.219 1 98.06 231 ASN A C 1
ATOM 1748 O O . ASN A 1 231 ? -0.486 -13.453 -18.5 1 98.06 231 ASN A O 1
ATOM 1752 N N . PRO A 1 232 ? 0.216 -15.516 -17.906 1 97.69 232 PRO A N 1
ATOM 1753 C CA . PRO A 1 232 ? 0.122 -16.938 -17.562 1 97.69 232 PRO A CA 1
ATOM 1754 C C . PRO A 1 232 ? -0.707 -17.188 -16.312 1 97.69 232 PRO A C 1
ATOM 1756 O O . PRO A 1 232 ? -0.813 -16.312 -15.445 1 97.69 232 PRO A O 1
ATOM 1759 N N . GLY A 1 233 ? -1.213 -18.406 -16.234 1 96.94 233 GLY A N 1
ATOM 1760 C CA . GLY A 1 233 ? -2.297 -18.656 -15.297 1 96.94 233 GLY A CA 1
ATOM 1761 C C . GLY A 1 233 ? -1.812 -19.047 -13.922 1 96.94 233 GLY A C 1
ATOM 1762 O O . GLY A 1 233 ? -0.837 -19.781 -13.789 1 96.94 233 GLY A O 1
ATOM 1763 N N . ASN A 1 234 ? -2.436 -18.594 -12.898 1 95.81 234 ASN A N 1
ATOM 1764 C CA . ASN A 1 234 ? -2.4 -19.031 -11.508 1 95.81 234 ASN A CA 1
ATOM 1765 C C . ASN A 1 234 ? -3.777 -19.484 -11.023 1 95.81 234 ASN A C 1
ATOM 1767 O O . ASN A 1 234 ? -4.695 -18.656 -10.906 1 95.81 234 ASN A O 1
ATOM 1771 N N . PRO A 1 235 ? -3.969 -20.734 -10.859 1 95.81 235 PRO A N 1
ATOM 1772 C CA . PRO A 1 235 ? -2.982 -21.734 -10.453 1 95.81 235 PRO A CA 1
ATOM 1773 C C . PRO A 1 235 ? -2.611 -22.688 -11.586 1 95.81 235 PRO A C 1
ATOM 1775 O O . PRO A 1 235 ? -1.858 -23.641 -11.367 1 95.81 235 PRO A O 1
ATOM 1778 N N . THR A 1 236 ? -3.033 -22.453 -12.758 1 96.75 236 THR A N 1
ATOM 1779 C CA . THR A 1 236 ? -3.066 -23.516 -13.758 1 96.75 236 THR A CA 1
ATOM 1780 C C . THR A 1 236 ? -1.731 -23.609 -14.492 1 96.75 236 THR A C 1
ATOM 1782 O O . THR A 1 236 ? -1.434 -24.625 -15.125 1 96.75 236 THR A O 1
ATOM 1785 N N . GLY A 1 237 ? -0.986 -22.5 -14.492 1 96.38 237 GLY A N 1
ATOM 1786 C CA . GLY A 1 237 ? 0.309 -22.5 -15.156 1 96.38 237 GLY A CA 1
ATOM 1787 C C . GLY A 1 237 ? 0.209 -22.438 -16.672 1 96.38 237 GLY A C 1
ATOM 1788 O O . GLY A 1 237 ? 1.214 -22.578 -17.375 1 96.38 237 GLY A O 1
ATOM 1789 N N . GLN A 1 238 ? -0.924 -22.188 -17.203 1 96.5 238 GLN A N 1
ATOM 1790 C CA . GLN A 1 238 ? -1.107 -22.188 -18.656 1 96.5 238 GLN A CA 1
ATOM 1791 C C . GLN A 1 238 ? -0.656 -20.859 -19.266 1 96.5 238 GLN A C 1
ATOM 1793 O O . GLN A 1 238 ? -0.677 -19.828 -18.594 1 96.5 238 GLN A O 1
ATOM 1798 N N . VAL A 1 239 ? -0.254 -20.891 -20.5 1 98.06 239 VAL A N 1
ATOM 1799 C CA . VAL A 1 239 ? -0.062 -19.719 -21.359 1 98.06 239 VAL A CA 1
ATOM 1800 C C . VAL A 1 239 ? -1.05 -19.766 -22.516 1 98.06 239 VAL A C 1
ATOM 1802 O O . VAL A 1 239 ? -1.154 -20.781 -23.203 1 98.06 239 VAL A O 1
ATOM 1805 N N . LEU A 1 240 ? -1.814 -18.766 -22.672 1 98.06 240 LEU A N 1
ATOM 1806 C CA . LEU A 1 240 ? -2.814 -18.734 -23.734 1 98.06 240 LEU A CA 1
ATOM 1807 C C . LEU A 1 240 ? -2.152 -18.594 -25.094 1 98.06 240 LEU A C 1
ATOM 1809 O O . LEU A 1 240 ? -1.144 -17.891 -25.234 1 98.06 240 LEU A O 1
ATOM 1813 N N . VAL A 1 241 ? -2.742 -19.219 -26.078 1 97.31 241 VAL A N 1
ATOM 1814 C CA . VAL A 1 241 ? -2.283 -19.031 -27.438 1 97.31 241 VAL A CA 1
ATOM 1815 C C . VAL A 1 241 ? -2.881 -17.734 -28.016 1 97.31 241 VAL A C 1
ATOM 1817 O O . VAL A 1 241 ? -3.916 -17.266 -27.547 1 97.31 241 VAL A O 1
ATOM 1820 N N . LYS A 1 242 ? -2.256 -17.234 -29.016 1 98 242 LYS A N 1
ATOM 1821 C CA . LYS A 1 242 ? -2.658 -15.977 -29.641 1 98 242 LYS A CA 1
ATOM 1822 C C . LYS A 1 242 ? -4.117 -16.031 -30.094 1 98 242 LYS A C 1
ATOM 1824 O O . LYS A 1 242 ? -4.867 -15.062 -29.891 1 98 242 LYS A O 1
ATOM 1829 N N . GLU A 1 243 ? -4.551 -17.109 -30.688 1 98.19 243 GLU A N 1
ATOM 1830 C CA . GLU A 1 243 ? -5.906 -17.25 -31.203 1 98.19 243 GLU A CA 1
ATOM 1831 C C . GLU A 1 243 ? -6.941 -17.109 -30.094 1 98.19 243 GLU A C 1
ATOM 1833 O O . GLU A 1 243 ? -7.961 -16.438 -30.25 1 98.19 243 GLU A O 1
ATOM 1838 N N . ASN A 1 244 ? -6.703 -17.75 -29 1 98.56 244 ASN A N 1
ATOM 1839 C CA . ASN A 1 244 ? -7.602 -17.641 -27.844 1 98.56 244 ASN A CA 1
ATOM 1840 C C . ASN A 1 244 ? -7.672 -16.219 -27.312 1 98.56 244 ASN A C 1
ATOM 1842 O O . ASN A 1 244 ? -8.742 -15.75 -26.922 1 98.56 244 ASN A O 1
ATOM 1846 N N . GLN A 1 245 ? -6.539 -15.531 -27.219 1 98.81 245 GLN A N 1
ATOM 1847 C CA . GLN A 1 245 ? -6.52 -14.141 -26.766 1 98.81 245 GLN A CA 1
ATOM 1848 C C . GLN A 1 245 ? -7.328 -13.25 -27.703 1 98.81 245 GLN A C 1
ATOM 1850 O O . GLN A 1 245 ? -8.039 -12.344 -27.25 1 98.81 245 GLN A O 1
ATOM 1855 N N . CYS A 1 246 ? -7.172 -13.492 -28.984 1 98.81 246 CYS A N 1
ATOM 1856 C CA . CYS A 1 246 ? -7.941 -12.727 -29.953 1 98.81 246 CYS A CA 1
ATOM 1857 C C . CYS A 1 246 ? -9.438 -12.914 -29.734 1 98.81 246 CYS A C 1
ATOM 1859 O O . CYS A 1 246 ? -10.195 -11.945 -29.766 1 98.81 246 CYS A O 1
ATOM 1861 N N . GLU A 1 247 ? -9.852 -14.109 -29.516 1 98.81 247 GLU A N 1
ATOM 1862 C CA . GLU A 1 247 ? -11.258 -14.406 -29.266 1 98.81 247 GLU A CA 1
ATOM 1863 C C . GLU A 1 247 ? -11.758 -13.688 -28.016 1 98.81 247 GLU A C 1
ATOM 1865 O O . GLU A 1 247 ? -12.891 -13.188 -27.984 1 98.81 247 GLU A O 1
ATOM 1870 N N . ILE A 1 248 ? -10.953 -13.633 -27.031 1 98.88 248 ILE A N 1
ATOM 1871 C CA . ILE A 1 248 ? -11.305 -12.992 -25.766 1 98.88 248 ILE A CA 1
ATOM 1872 C C . ILE A 1 248 ? -11.484 -11.492 -26 1 98.88 248 ILE A C 1
ATOM 1874 O O . ILE A 1 248 ? -12.438 -10.891 -25.5 1 98.88 248 ILE A O 1
ATOM 1878 N N . VAL A 1 249 ? -10.516 -10.906 -26.703 1 98.75 249 VAL A N 1
ATOM 1879 C CA . VAL A 1 249 ? -10.586 -9.477 -27.016 1 98.75 249 VAL A CA 1
ATOM 1880 C C . VAL A 1 249 ? -11.875 -9.18 -27.781 1 98.75 249 VAL A C 1
ATOM 1882 O O . VAL A 1 249 ? -12.594 -8.234 -27.438 1 98.75 249 VAL A O 1
ATOM 1885 N N . GLU A 1 250 ? -12.203 -9.969 -28.766 1 98.5 250 GLU A N 1
ATOM 1886 C CA . GLU A 1 250 ? -13.43 -9.797 -29.547 1 98.5 250 GLU A CA 1
ATOM 1887 C C . GLU A 1 250 ? -14.664 -9.953 -28.656 1 98.5 250 GLU A C 1
ATOM 1889 O O . GLU A 1 250 ? -15.633 -9.195 -28.797 1 98.5 250 GLU A O 1
ATOM 1894 N N . PHE A 1 251 ? -14.664 -10.914 -27.844 1 98.44 251 PHE A N 1
ATOM 1895 C CA . PHE A 1 251 ? -15.773 -11.156 -26.938 1 98.44 251 PHE A CA 1
ATOM 1896 C C . PHE A 1 251 ? -16.031 -9.93 -26.062 1 98.44 251 PHE A C 1
ATOM 1898 O O . PHE A 1 251 ? -17.172 -9.484 -25.922 1 98.44 251 PHE A O 1
ATOM 1905 N N . CYS A 1 252 ? -14.93 -9.375 -25.453 1 98.44 252 CYS A N 1
ATOM 1906 C CA . CYS A 1 252 ? -15.062 -8.211 -24.594 1 98.44 252 CYS A CA 1
ATOM 1907 C C . CYS A 1 252 ? -15.609 -7.016 -25.375 1 98.44 252 CYS A C 1
ATOM 1909 O O . CYS A 1 252 ? -16.453 -6.273 -24.859 1 98.44 252 CYS A O 1
ATOM 1911 N N . ARG A 1 253 ? -15.094 -6.84 -26.562 1 97.06 253 ARG A N 1
ATOM 1912 C CA . ARG A 1 253 ? -15.555 -5.742 -27.406 1 97.06 253 ARG A CA 1
ATOM 1913 C C . ARG A 1 253 ? -17.031 -5.891 -27.734 1 97.06 253 ARG A C 1
ATOM 1915 O O . ARG A 1 253 ? -17.812 -4.945 -27.562 1 97.06 253 ARG A O 1
ATOM 1922 N N . ASN A 1 254 ? -17.422 -7.09 -28.156 1 97.06 254 ASN A N 1
ATOM 1923 C CA . ASN A 1 254 ? -18.781 -7.348 -28.578 1 97.06 254 ASN A CA 1
ATOM 1924 C C . ASN A 1 254 ? -19.766 -7.238 -27.422 1 97.06 254 ASN A C 1
ATOM 1926 O O . ASN A 1 254 ? -20.906 -6.801 -27.594 1 97.06 254 ASN A O 1
ATOM 1930 N N . GLU A 1 255 ? -19.328 -7.633 -26.281 1 97.56 255 GLU A N 1
ATOM 1931 C CA . GLU A 1 255 ? -20.219 -7.695 -25.125 1 97.56 255 GLU A CA 1
ATOM 1932 C C . GLU A 1 255 ? -20.062 -6.473 -24.234 1 97.56 255 GLU A C 1
ATOM 1934 O O . GLU A 1 255 ? -20.641 -6.402 -23.156 1 97.56 255 GLU A O 1
ATOM 1939 N N . ASN A 1 256 ? -19.234 -5.52 -24.672 1 95.69 256 ASN A N 1
ATOM 1940 C CA . ASN A 1 256 ? -19 -4.258 -23.969 1 95.69 256 ASN A CA 1
ATOM 1941 C C . ASN A 1 256 ? -18.531 -4.492 -22.531 1 95.69 256 ASN A C 1
ATOM 1943 O O . ASN A 1 256 ? -19.125 -3.975 -21.594 1 95.69 256 ASN A O 1
ATOM 1947 N N . LEU A 1 257 ? -17.516 -5.309 -22.375 1 98.06 257 LEU A N 1
ATOM 1948 C CA . LEU A 1 257 ? -16.906 -5.621 -21.094 1 98.06 257 LEU A CA 1
ATOM 1949 C C . LEU A 1 257 ? -15.531 -4.977 -20.969 1 98.06 257 LEU A C 1
ATOM 1951 O O . LEU A 1 257 ? -14.789 -4.891 -21.953 1 98.06 257 LEU A O 1
ATOM 1955 N N . VAL A 1 258 ? -15.18 -4.469 -19.766 1 98.25 258 VAL A N 1
ATOM 1956 C CA . VAL A 1 258 ? -13.805 -4.074 -19.5 1 98.25 258 VAL A CA 1
ATOM 1957 C C . VAL A 1 258 ? -12.93 -5.32 -19.375 1 98.25 258 VAL A C 1
ATOM 1959 O O . VAL A 1 258 ? -13.219 -6.215 -18.578 1 98.25 258 VAL A O 1
ATOM 1962 N N . LEU A 1 259 ? -11.883 -5.422 -20.172 1 98.75 259 LEU A N 1
ATOM 1963 C CA . LEU A 1 259 ? -10.938 -6.523 -20.047 1 98.75 259 LEU A CA 1
ATOM 1964 C C . LEU A 1 259 ? -9.898 -6.23 -18.984 1 98.75 259 LEU A C 1
ATOM 1966 O O . LEU A 1 259 ? -9.109 -5.289 -19.109 1 98.75 259 LEU A O 1
ATOM 1970 N N . LEU A 1 260 ? -9.922 -6.973 -17.906 1 98.69 260 LEU A N 1
ATOM 1971 C CA . LEU A 1 260 ? -8.93 -6.926 -16.844 1 98.69 260 LEU A CA 1
ATOM 1972 C C . LEU A 1 260 ? -7.871 -8.008 -17.031 1 98.69 260 LEU A C 1
ATOM 1974 O O . LEU A 1 260 ? -8.086 -9.164 -16.656 1 98.69 260 LEU A O 1
ATOM 1978 N N . ALA A 1 261 ? -6.734 -7.594 -17.547 1 98.88 261 ALA A N 1
ATOM 1979 C CA . ALA A 1 261 ? -5.672 -8.523 -17.922 1 98.88 261 ALA A CA 1
ATOM 1980 C C . ALA A 1 261 ? -4.613 -8.625 -16.828 1 98.88 261 ALA A C 1
ATOM 1982 O O . ALA A 1 261 ? -3.764 -7.746 -16.688 1 98.88 261 ALA A O 1
ATOM 1983 N N . ASP A 1 262 ? -4.66 -9.703 -16.062 1 98.5 262 ASP A N 1
ATOM 1984 C CA . ASP A 1 262 ? -3.617 -10.016 -15.094 1 98.5 262 ASP A CA 1
ATOM 1985 C C . ASP A 1 262 ? -2.418 -10.68 -15.766 1 98.5 262 ASP A C 1
ATOM 1987 O O . ASP A 1 262 ? -2.465 -11.867 -16.094 1 98.5 262 ASP A O 1
ATOM 1991 N N . GLU A 1 263 ? -1.344 -9.914 -15.914 1 98.69 263 GLU A N 1
ATOM 1992 C CA . GLU A 1 263 ? -0.196 -10.352 -16.703 1 98.69 263 GLU A CA 1
ATOM 1993 C C . GLU A 1 263 ? 1.076 -10.367 -15.859 1 98.69 263 GLU A C 1
ATOM 1995 O O . GLU A 1 263 ? 2.168 -10.109 -16.375 1 98.69 263 GLU A O 1
ATOM 2000 N N . VAL A 1 264 ? 0.917 -10.664 -14.578 1 98 264 VAL A N 1
ATOM 2001 C CA . VAL A 1 264 ? 1.988 -10.523 -13.594 1 98 264 VAL A CA 1
ATOM 2002 C C . VAL A 1 264 ? 3.074 -11.562 -13.859 1 98 264 VAL A C 1
ATOM 2004 O O . VAL A 1 264 ? 4.238 -11.359 -13.5 1 98 264 VAL A O 1
ATOM 2007 N N . TYR A 1 265 ? 2.766 -12.656 -14.547 1 97.88 265 TYR A N 1
ATOM 2008 C CA . TYR A 1 265 ? 3.736 -13.719 -14.797 1 97.88 265 TYR A CA 1
ATOM 2009 C C . TYR A 1 265 ? 4.277 -13.633 -16.219 1 97.88 265 TYR A C 1
ATOM 2011 O O . TYR A 1 265 ? 4.723 -14.641 -16.781 1 97.88 265 TYR A O 1
ATOM 2019 N N . GLN A 1 266 ? 4.324 -12.523 -16.797 1 97.75 266 GLN A N 1
ATOM 2020 C CA . GLN A 1 266 ? 4.594 -12.32 -18.219 1 97.75 266 GLN A CA 1
ATOM 2021 C C . GLN A 1 266 ? 5.984 -12.812 -18.594 1 97.75 266 GLN A C 1
ATOM 2023 O O . GLN A 1 266 ? 6.23 -13.195 -19.734 1 97.75 266 GLN A O 1
ATOM 2028 N N . GLU A 1 267 ? 6.906 -12.93 -17.656 1 96 267 GLU A N 1
ATOM 2029 C CA . GLU A 1 267 ? 8.266 -13.359 -17.969 1 96 267 GLU A CA 1
ATOM 2030 C C . GLU A 1 267 ? 8.453 -14.852 -17.719 1 96 267 GLU A C 1
ATOM 2032 O O . GLU A 1 267 ? 9.414 -15.453 -18.203 1 96 267 GLU A O 1
ATOM 2037 N N . ASN A 1 268 ? 7.594 -15.43 -16.953 1 97.56 268 ASN A N 1
ATOM 2038 C CA . ASN A 1 268 ? 7.719 -16.828 -16.578 1 97.56 268 ASN A CA 1
ATOM 2039 C C . ASN A 1 268 ? 7.051 -17.75 -17.594 1 97.56 268 ASN A C 1
ATOM 2041 O O . ASN A 1 268 ? 5.941 -18.234 -17.375 1 97.56 268 ASN A O 1
ATOM 2045 N N . VAL A 1 269 ? 7.73 -18.031 -18.719 1 97.44 269 VAL A N 1
ATOM 2046 C CA . VAL A 1 269 ? 7.27 -18.953 -19.75 1 97.44 269 VAL A CA 1
ATOM 2047 C C . VAL A 1 269 ? 8.32 -20.031 -19.984 1 97.44 269 VAL A C 1
ATOM 2049 O O . VAL A 1 269 ? 9.484 -19.719 -20.25 1 97.44 269 VAL A O 1
ATOM 2052 N N . TYR A 1 270 ? 7.934 -21.281 -19.938 1 94.5 270 TYR A N 1
ATOM 2053 C CA . TYR A 1 270 ? 8.891 -22.375 -19.906 1 94.5 270 TYR A CA 1
ATOM 2054 C C . TYR A 1 270 ? 8.797 -23.203 -21.188 1 94.5 270 TYR A C 1
ATOM 2056 O O . TYR A 1 270 ? 9.602 -24.125 -21.391 1 94.5 270 TYR A O 1
ATOM 2064 N N . THR A 1 271 ? 7.883 -22.938 -22.016 1 93.06 271 THR A N 1
ATOM 2065 C CA . THR A 1 271 ? 7.703 -23.719 -23.234 1 93.06 271 THR A CA 1
ATOM 2066 C C . THR A 1 271 ? 8.188 -22.938 -24.453 1 93.06 271 THR A C 1
ATOM 2068 O O . THR A 1 271 ? 8.094 -21.703 -24.484 1 93.06 271 THR A O 1
ATOM 2071 N N . ASP A 1 272 ? 8.648 -23.641 -25.391 1 91.19 272 ASP A N 1
ATOM 2072 C CA . ASP A 1 272 ? 9.094 -23.031 -26.641 1 91.19 272 ASP A CA 1
ATOM 2073 C C . ASP A 1 272 ? 7.941 -22.891 -27.625 1 91.19 272 ASP A C 1
ATOM 2075 O O . ASP A 1 272 ? 8.055 -22.188 -28.625 1 91.19 272 ASP A O 1
ATOM 2079 N N . GLU A 1 273 ? 6.859 -23.438 -27.312 1 92.62 273 GLU A N 1
ATOM 2080 C CA . GLU A 1 273 ? 5.73 -23.484 -28.234 1 92.62 273 GLU A CA 1
ATOM 2081 C C . GLU A 1 273 ? 4.883 -22.219 -28.125 1 92.62 273 GLU A C 1
ATOM 2083 O O . GLU A 1 273 ? 4.145 -21.875 -29.062 1 92.62 273 GLU A O 1
ATOM 2088 N N . LYS A 1 274 ? 4.922 -21.688 -27 1 95.19 274 LYS A N 1
ATOM 2089 C CA . LYS A 1 274 ? 4.109 -20.5 -26.719 1 95.19 274 LYS A CA 1
ATOM 2090 C C . LYS A 1 274 ? 4.965 -19.359 -26.188 1 95.19 274 LYS A C 1
ATOM 2092 O O . LYS A 1 274 ? 6.09 -19.578 -25.734 1 95.19 274 LYS A O 1
ATOM 2097 N N . LYS A 1 275 ? 4.469 -18.172 -26.375 1 95.69 275 LYS A N 1
ATOM 2098 C CA . LYS A 1 275 ? 5.082 -16.969 -25.828 1 95.69 275 LYS A CA 1
ATOM 2099 C C . LYS A 1 275 ? 4.035 -16.062 -25.172 1 95.69 275 LYS A C 1
ATOM 2101 O O . LYS A 1 275 ? 2.857 -16.109 -25.531 1 95.69 275 LYS A O 1
ATOM 2106 N N . PHE A 1 276 ? 4.477 -15.336 -24.234 1 97.81 276 PHE A N 1
ATOM 2107 C CA . PHE A 1 276 ? 3.58 -14.312 -23.703 1 97.81 276 PHE A CA 1
ATOM 2108 C C . PHE A 1 276 ? 3.352 -13.203 -24.719 1 97.81 276 PHE A C 1
ATOM 2110 O O . PHE A 1 276 ? 4.305 -12.68 -25.297 1 97.81 276 PHE A O 1
ATOM 2117 N N . ILE A 1 277 ? 2.191 -12.891 -24.938 1 98.62 277 ILE A N 1
ATOM 2118 C CA . ILE A 1 277 ? 1.752 -11.727 -25.703 1 98.62 277 ILE A CA 1
ATOM 2119 C C . ILE A 1 277 ? 0.735 -10.93 -24.891 1 98.62 277 ILE A C 1
ATOM 2121 O O . ILE A 1 277 ? -0.276 -11.477 -24.438 1 98.62 277 ILE A O 1
ATOM 2125 N N . SER A 1 278 ? 1.066 -9.641 -24.609 1 98.81 278 SER A N 1
ATOM 2126 C CA . SER A 1 278 ? 0.134 -8.852 -23.812 1 98.81 278 SER A CA 1
ATOM 2127 C C . SER A 1 278 ? -1.209 -8.703 -24.516 1 98.81 278 SER A C 1
ATOM 2129 O O . SER A 1 278 ? -1.274 -8.719 -25.75 1 98.81 278 SER A O 1
ATOM 2131 N N . PHE A 1 279 ? -2.268 -8.539 -23.766 1 98.88 279 PHE A N 1
ATOM 2132 C CA . PHE A 1 279 ? -3.592 -8.359 -24.344 1 98.88 279 PHE A CA 1
ATOM 2133 C C . PHE A 1 279 ? -3.668 -7.039 -25.109 1 98.88 279 PHE A C 1
ATOM 2135 O O . PHE A 1 279 ? -4.383 -6.93 -26.094 1 98.88 279 PHE A O 1
ATOM 2142 N N . LYS A 1 280 ? -2.975 -5.984 -24.625 1 98.81 280 LYS A N 1
ATOM 2143 C CA . LYS A 1 280 ? -2.949 -4.734 -25.391 1 98.81 280 LYS A CA 1
ATOM 2144 C C . LYS A 1 280 ? -2.338 -4.941 -26.766 1 98.81 280 LYS A C 1
ATOM 2146 O O . LYS A 1 280 ? -2.852 -4.426 -27.766 1 98.81 280 LYS A O 1
ATOM 2151 N N . LYS A 1 281 ? -1.187 -5.672 -26.844 1 98.75 281 LYS A N 1
ATOM 2152 C CA . LYS A 1 281 ? -0.588 -5.977 -28.141 1 98.75 281 LYS A CA 1
ATOM 2153 C C . LYS A 1 281 ? -1.57 -6.73 -29.031 1 98.75 281 LYS A C 1
ATOM 2155 O O . LYS A 1 281 ? -1.671 -6.445 -30.234 1 98.75 281 LYS A O 1
ATOM 2160 N N . ILE A 1 282 ? -2.271 -7.73 -28.453 1 98.81 282 ILE A N 1
ATOM 2161 C CA . ILE A 1 282 ? -3.262 -8.508 -29.203 1 98.81 282 ILE A CA 1
ATOM 2162 C C . ILE A 1 282 ? -4.328 -7.57 -29.766 1 98.81 282 ILE A C 1
ATOM 2164 O O . ILE A 1 282 ? -4.629 -7.605 -30.953 1 98.81 282 ILE A O 1
ATOM 2168 N N . ALA A 1 283 ? -4.895 -6.703 -28.922 1 98.75 283 ALA A N 1
ATOM 2169 C CA . ALA A 1 283 ? -5.934 -5.77 -29.344 1 98.75 283 ALA A CA 1
ATOM 2170 C C . ALA A 1 283 ? -5.438 -4.863 -30.453 1 98.75 283 ALA A C 1
ATOM 2172 O O . ALA A 1 283 ? -6.121 -4.688 -31.469 1 98.75 283 ALA A O 1
ATOM 2173 N N . ARG A 1 284 ? -4.254 -4.301 -30.266 1 98.62 284 ARG A N 1
ATOM 2174 C CA . ARG A 1 284 ? -3.691 -3.393 -31.25 1 98.62 284 ARG A CA 1
ATOM 2175 C C . ARG A 1 284 ? -3.42 -4.117 -32.562 1 98.62 284 ARG A C 1
ATOM 2177 O O . ARG A 1 284 ? -3.646 -3.564 -33.656 1 98.62 284 ARG A O 1
ATOM 2184 N N . SER A 1 285 ? -2.924 -5.344 -32.469 1 98.44 285 SER A N 1
ATOM 2185 C CA . SER A 1 285 ? -2.637 -6.129 -33.688 1 98.44 285 SER A CA 1
ATOM 2186 C C . SER A 1 285 ? -3.91 -6.438 -34.469 1 98.44 285 SER A C 1
ATOM 2188 O O . SER A 1 285 ? -3.865 -6.648 -35.656 1 98.44 285 SER A O 1
ATOM 2190 N N . MET A 1 286 ? -5.02 -6.469 -33.781 1 98.44 286 MET A N 1
ATOM 2191 C CA . MET A 1 286 ? -6.312 -6.727 -34.406 1 98.44 286 MET A CA 1
ATOM 2192 C C . MET A 1 286 ? -6.91 -5.441 -34.969 1 98.44 286 MET A C 1
ATOM 2194 O O . MET A 1 286 ? -7.98 -5.465 -35.594 1 98.44 286 MET A O 1
ATOM 2198 N N . GLY A 1 287 ? -6.258 -4.324 -34.688 1 98 287 GLY A N 1
ATOM 2199 C CA . GLY A 1 287 ? -6.703 -3.039 -35.219 1 98 287 GLY A CA 1
ATOM 2200 C C . GLY A 1 287 ? -7.586 -2.277 -34.25 1 98 287 GLY A C 1
ATOM 2201 O O . GLY A 1 287 ? -8.203 -1.28 -34.625 1 98 287 GLY A O 1
ATOM 2202 N N . PHE A 1 288 ? -7.652 -2.734 -33.031 1 97.38 288 PHE A N 1
ATOM 2203 C CA . PHE A 1 288 ? -8.508 -2.09 -32.031 1 97.38 288 PHE A CA 1
ATOM 2204 C C . PHE A 1 288 ? -7.715 -1.075 -31.219 1 97.38 288 PHE A C 1
ATOM 2206 O O . PHE A 1 288 ? -6.598 -1.358 -30.781 1 97.38 288 PHE A O 1
ATOM 2213 N N . GLY A 1 289 ? -8.297 0.163 -31.047 1 94.44 289 GLY A N 1
ATOM 2214 C CA . GLY A 1 289 ? -7.637 1.233 -30.312 1 94.44 289 GLY A CA 1
ATOM 2215 C C . GLY A 1 289 ? -8.422 1.704 -29.109 1 94.44 289 GLY A C 1
ATOM 2216 O O . GLY A 1 289 ? -9.148 0.923 -28.484 1 94.44 289 GLY A O 1
ATOM 2217 N N . GLU A 1 290 ? -8.242 2.926 -28.75 1 94 290 GLU A N 1
ATOM 2218 C CA . GLU A 1 290 ? -8.766 3.529 -27.531 1 94 290 GLU A CA 1
ATOM 2219 C C . GLU A 1 290 ? -10.289 3.598 -27.562 1 94 290 GLU A C 1
ATOM 2221 O O . GLU A 1 290 ? -10.938 3.623 -26.516 1 94 290 GLU A O 1
ATOM 2226 N N . GLU A 1 291 ? -10.859 3.596 -28.703 1 94.12 291 GLU A N 1
ATOM 2227 C CA . GLU A 1 291 ? -12.305 3.754 -28.812 1 94.12 291 GLU A CA 1
ATOM 2228 C C . GLU A 1 291 ? -12.992 2.402 -28.969 1 94.12 291 GLU A C 1
ATOM 2230 O O . GLU A 1 291 ? -14.227 2.32 -28.938 1 94.12 291 GLU A O 1
ATOM 2235 N N . ASP A 1 292 ? -12.242 1.335 -29.062 1 95.75 292 ASP A N 1
ATOM 2236 C CA . ASP A 1 292 ? -12.812 0.049 -29.453 1 95.75 292 ASP A CA 1
ATOM 2237 C C . ASP A 1 292 ? -12.938 -0.88 -28.234 1 95.75 292 ASP A C 1
ATOM 2239 O O . ASP A 1 292 ? -13.82 -1.746 -28.203 1 95.75 292 ASP A O 1
ATOM 2243 N N . ILE A 1 293 ? -12.023 -0.745 -27.266 1 96.75 293 ILE A N 1
ATOM 2244 C CA . ILE A 1 293 ? -12 -1.69 -26.156 1 96.75 293 ILE A CA 1
ATOM 2245 C C . ILE A 1 293 ? -11.383 -1.028 -24.922 1 96.75 293 ILE A C 1
ATOM 2247 O O . ILE A 1 293 ? -10.414 -0.268 -25.047 1 96.75 293 ILE A O 1
ATOM 2251 N N . SER A 1 294 ? -12 -1.201 -23.766 1 97.81 294 SER A N 1
ATOM 2252 C CA . SER A 1 294 ? -11.43 -0.816 -22.469 1 97.81 294 SER A CA 1
ATOM 2253 C C . SER A 1 294 ? -10.617 -1.955 -21.859 1 97.81 294 SER A C 1
ATOM 2255 O O . SER A 1 294 ? -11.133 -3.053 -21.656 1 97.81 294 SER A O 1
ATOM 2257 N N . LEU A 1 295 ? -9.336 -1.657 -21.641 1 98.44 295 LEU A N 1
ATOM 2258 C CA . LEU A 1 295 ? -8.398 -2.684 -21.203 1 98.44 295 LEU A CA 1
ATOM 2259 C C . LEU A 1 295 ? -7.492 -2.15 -20.094 1 98.44 295 LEU A C 1
ATOM 2261 O O . LEU A 1 295 ? -6.918 -1.067 -20.219 1 98.44 295 LEU A O 1
ATOM 2265 N N . ILE A 1 296 ? -7.434 -2.859 -18.969 1 98.62 296 ILE A N 1
ATOM 2266 C CA . ILE A 1 296 ? -6.473 -2.588 -17.906 1 98.62 296 ILE A CA 1
ATOM 2267 C C . ILE A 1 296 ? -5.547 -3.791 -17.719 1 98.62 296 ILE A C 1
ATOM 2269 O O . ILE A 1 296 ? -6.008 -4.898 -17.438 1 98.62 296 ILE A O 1
ATOM 2273 N N . SER A 1 297 ? -4.289 -3.561 -17.922 1 98.75 297 SER A N 1
ATOM 2274 C CA . SER A 1 297 ? -3.279 -4.598 -17.719 1 98.75 297 SER A CA 1
ATOM 2275 C C . SER A 1 297 ? -2.553 -4.402 -16.391 1 98.75 297 SER A C 1
ATOM 2277 O O . SER A 1 297 ? -2.223 -3.277 -16.016 1 98.75 297 SER A O 1
ATOM 2279 N N . PHE A 1 298 ? -2.33 -5.5 -15.648 1 98.62 298 PHE A N 1
ATOM 2280 C CA . PHE A 1 298 ? -1.649 -5.461 -14.359 1 98.62 298 PHE A CA 1
ATOM 2281 C C . PHE A 1 298 ? -0.309 -6.18 -14.43 1 98.62 298 PHE A C 1
ATOM 2283 O O . PHE A 1 298 ? -0.195 -7.227 -15.078 1 98.62 298 PHE A O 1
ATOM 2290 N N . HIS A 1 299 ? 0.691 -5.602 -13.797 1 98.62 299 HIS A N 1
ATOM 2291 C CA . HIS A 1 299 ? 2.008 -6.215 -13.672 1 98.62 299 HIS A CA 1
ATOM 2292 C C . HIS A 1 299 ? 2.619 -5.922 -12.305 1 98.62 299 HIS A C 1
ATOM 2294 O O . HIS A 1 299 ? 2.18 -5.008 -11.602 1 98.62 299 HIS A O 1
ATOM 2300 N N . SER A 1 300 ? 3.525 -6.797 -11.844 1 97.62 300 SER A N 1
ATOM 2301 C CA . SER A 1 300 ? 4.145 -6.672 -10.531 1 97.62 300 SER A CA 1
ATOM 2302 C C . SER A 1 300 ? 5.52 -7.324 -10.5 1 97.62 300 SER A C 1
ATOM 2304 O O . SER A 1 300 ? 5.758 -8.312 -11.203 1 97.62 300 SER A O 1
ATOM 2306 N N . VAL A 1 301 ? 6.391 -6.828 -9.656 1 97.88 301 VAL A N 1
ATOM 2307 C CA . VAL A 1 301 ? 7.723 -7.395 -9.484 1 97.88 301 VAL A CA 1
ATOM 2308 C C . VAL A 1 301 ? 7.676 -8.539 -8.477 1 97.88 301 VAL A C 1
ATOM 2310 O O . VAL A 1 301 ? 8.68 -9.219 -8.25 1 97.88 301 VAL A O 1
ATOM 2313 N N . SER A 1 302 ? 6.492 -8.844 -7.977 1 95.56 302 SER A N 1
ATOM 2314 C CA . SER A 1 302 ? 6.328 -9.93 -7.012 1 95.56 302 SER A CA 1
ATOM 2315 C C . SER A 1 302 ? 6.32 -11.289 -7.703 1 95.56 302 SER A C 1
ATOM 2317 O O . SER A 1 302 ? 6.629 -12.305 -7.082 1 95.56 302 SER A O 1
ATOM 2319 N N . ASN A 1 303 ? 5.824 -11.492 -8.961 1 91.94 303 ASN A N 1
ATOM 2320 C CA . ASN A 1 303 ? 5.426 -12.758 -9.578 1 91.94 303 ASN A CA 1
ATOM 2321 C C . ASN A 1 303 ? 6.348 -13.133 -10.734 1 91.94 303 ASN A C 1
ATOM 2323 O O . ASN A 1 303 ? 6.164 -14.18 -11.359 1 91.94 303 ASN A O 1
ATOM 2327 N N . GLY A 1 304 ? 7.398 -12.586 -10.969 1 92.44 304 GLY A N 1
ATOM 2328 C CA . GLY A 1 304 ? 8.375 -12.906 -12 1 92.44 304 GLY A CA 1
ATOM 2329 C C . GLY A 1 304 ? 9.633 -13.539 -11.445 1 92.44 304 GLY A C 1
ATOM 2330 O O . GLY A 1 304 ? 9.758 -13.742 -10.234 1 92.44 304 GLY A O 1
ATOM 2331 N N . TYR A 1 305 ? 10.492 -13.953 -12.383 1 95.44 305 TYR A N 1
ATOM 2332 C CA . TYR A 1 305 ? 11.742 -14.578 -11.977 1 95.44 305 TYR A CA 1
ATOM 2333 C C . TYR A 1 305 ? 12.477 -13.719 -10.953 1 95.44 305 TYR A C 1
ATOM 2335 O O . TYR A 1 305 ? 13.312 -14.219 -10.195 1 95.44 305 TYR A O 1
ATOM 2343 N N . TYR A 1 306 ? 12.164 -12.453 -10.922 1 95.75 306 TYR A N 1
ATOM 2344 C CA . TYR A 1 306 ? 12.828 -11.547 -9.992 1 95.75 306 TYR A CA 1
ATOM 2345 C C . TYR A 1 306 ? 12.359 -11.797 -8.562 1 95.75 306 TYR A C 1
ATOM 2347 O O . TYR A 1 306 ? 13.109 -11.57 -7.609 1 95.75 306 TYR A O 1
ATOM 2355 N N . GLY A 1 307 ? 11.133 -12.172 -8.312 1 95.75 307 GLY A N 1
ATOM 2356 C CA . GLY A 1 307 ? 10.656 -12.625 -7.023 1 95.75 307 GLY A CA 1
ATOM 2357 C C . GLY A 1 307 ? 10.719 -11.555 -5.949 1 95.75 307 GLY A C 1
ATOM 2358 O O . GLY A 1 307 ? 10.883 -11.859 -4.766 1 95.75 307 GLY A O 1
ATOM 2359 N N . GLU A 1 308 ? 10.672 -10.305 -6.289 1 96.88 308 GLU A N 1
ATOM 2360 C CA . GLU A 1 308 ? 10.789 -9.195 -5.344 1 96.88 308 GLU A CA 1
ATOM 2361 C C . GLU A 1 308 ? 9.438 -8.844 -4.734 1 96.88 308 GLU A C 1
ATOM 2363 O O . GLU A 1 308 ? 8.977 -7.703 -4.844 1 96.88 308 GLU A O 1
ATOM 2368 N N . CYS A 1 309 ? 8.867 -9.812 -4.027 1 94.94 309 CYS A N 1
ATOM 2369 C CA . CYS A 1 309 ? 7.504 -9.688 -3.527 1 94.94 309 CYS A CA 1
ATOM 2370 C C . CYS A 1 309 ? 7.438 -8.695 -2.371 1 94.94 309 CYS A C 1
ATOM 2372 O O . CYS A 1 309 ? 6.457 -7.965 -2.23 1 94.94 309 CYS A O 1
ATOM 2374 N N . GLY A 1 310 ? 8.469 -8.586 -1.586 1 95 310 GLY A N 1
ATOM 2375 C CA . GLY A 1 310 ? 8.484 -7.711 -0.426 1 95 310 GLY A CA 1
ATOM 2376 C C . GLY A 1 310 ? 8.641 -6.246 -0.786 1 95 310 GLY A C 1
ATOM 2377 O O . GLY A 1 310 ? 8.414 -5.367 0.048 1 95 310 GLY A O 1
ATOM 2378 N N . ARG A 1 311 ? 8.961 -5.973 -2.02 1 95.69 311 ARG A N 1
ATOM 2379 C CA . ARG A 1 311 ? 9.148 -4.598 -2.473 1 95.69 311 ARG A CA 1
ATOM 2380 C C . ARG A 1 311 ? 7.812 -3.943 -2.803 1 95.69 311 ARG A C 1
ATOM 2382 O O . ARG A 1 311 ? 7.719 -2.717 -2.875 1 95.69 311 ARG A O 1
ATOM 2389 N N . ARG A 1 312 ? 6.887 -4.781 -3.082 1 96.31 312 ARG A N 1
ATOM 2390 C CA . ARG A 1 312 ? 5.531 -4.328 -3.383 1 96.31 312 ARG A CA 1
ATOM 2391 C C . ARG A 1 312 ? 5.531 -3.311 -4.52 1 96.31 312 ARG A C 1
ATOM 2393 O O . ARG A 1 312 ? 4.91 -2.252 -4.41 1 96.31 312 ARG A O 1
ATOM 2400 N N . GLY A 1 313 ? 6.188 -3.611 -5.609 1 97.69 313 GLY A N 1
ATOM 2401 C CA . GLY A 1 313 ? 6.184 -2.771 -6.797 1 97.69 313 GLY A CA 1
ATOM 2402 C C . GLY A 1 313 ? 5.336 -3.33 -7.926 1 97.69 313 GLY A C 1
ATOM 2403 O O . GLY A 1 313 ? 5.332 -4.539 -8.156 1 97.69 313 GLY A O 1
ATOM 2404 N N . GLY A 1 314 ? 4.586 -2.49 -8.555 1 98.19 314 GLY A N 1
ATOM 2405 C CA . GLY A 1 314 ? 3.773 -2.887 -9.688 1 98.19 314 GLY A CA 1
ATOM 2406 C C . GLY A 1 314 ? 3.252 -1.708 -10.492 1 98.19 314 GLY A C 1
ATOM 2407 O O . GLY A 1 314 ? 3.596 -0.559 -10.211 1 98.19 314 GLY A O 1
ATOM 2408 N N . TYR A 1 315 ? 2.529 -2.031 -11.547 1 98.75 315 TYR A N 1
ATOM 2409 C CA . TYR A 1 315 ? 1.834 -0.997 -12.305 1 98.75 315 TYR A CA 1
ATOM 2410 C C . TYR A 1 315 ? 0.545 -1.538 -12.906 1 98.75 315 TYR A C 1
ATOM 2412 O O . TYR A 1 315 ? 0.358 -2.754 -13 1 98.75 315 TYR A O 1
ATOM 2420 N N . MET A 1 316 ? -0.31 -0.7 -13.211 1 98.75 316 MET A N 1
ATOM 2421 C CA . MET A 1 316 ? -1.389 -0.978 -14.156 1 98.75 316 MET A CA 1
ATOM 2422 C C . MET A 1 316 ? -1.341 -0.014 -15.336 1 98.75 316 MET A C 1
ATOM 2424 O O . MET A 1 316 ? -0.923 1.136 -15.188 1 98.75 316 MET A O 1
ATOM 2428 N N . GLU A 1 317 ? -1.575 -0.487 -16.453 1 98.81 317 GLU A N 1
ATOM 2429 C CA . GLU A 1 317 ? -1.777 0.313 -17.656 1 98.81 317 GLU A CA 1
ATOM 2430 C C . GLU A 1 317 ? -3.258 0.416 -18.016 1 98.81 317 GLU A C 1
ATOM 2432 O O . GLU A 1 317 ? -3.912 -0.597 -18.266 1 98.81 317 GLU A O 1
ATOM 2437 N N . VAL A 1 318 ? -3.807 1.647 -18.016 1 98.31 318 VAL A N 1
ATOM 2438 C CA . VAL A 1 318 ? -5.23 1.92 -18.188 1 98.31 318 VAL A CA 1
ATOM 2439 C C . VAL A 1 318 ? -5.473 2.488 -19.578 1 98.31 318 VAL A C 1
ATOM 2441 O O . VAL A 1 318 ? -5.137 3.643 -19.859 1 98.31 318 VAL A O 1
ATOM 2444 N N . THR A 1 319 ? -6.133 1.726 -20.438 1 97.88 319 THR A N 1
ATOM 2445 C CA . THR A 1 319 ? -6.352 2.143 -21.812 1 97.88 319 THR A CA 1
ATOM 2446 C C . THR A 1 319 ? -7.812 1.958 -22.219 1 97.88 319 THR A C 1
ATOM 2448 O O . THR A 1 319 ? -8.508 1.101 -21.672 1 97.88 319 THR A O 1
ATOM 2451 N N . GLY A 1 320 ? -8.281 2.795 -23.109 1 96.75 320 GLY A N 1
ATOM 2452 C CA . GLY A 1 320 ? -9.602 2.629 -23.703 1 96.75 320 GLY A CA 1
ATOM 2453 C C . GLY A 1 320 ? -10.703 3.262 -22.859 1 96.75 320 GLY A C 1
ATOM 2454 O O . GLY A 1 320 ? -11.859 2.838 -22.938 1 96.75 320 GLY A O 1
ATOM 2455 N N . PHE A 1 321 ? -10.391 4.215 -22.047 1 96.38 321 PHE A N 1
ATOM 2456 C CA . PHE A 1 321 ? -11.359 4.953 -21.25 1 96.38 321 PHE A CA 1
ATOM 2457 C C . PHE A 1 321 ? -11.375 6.426 -21.641 1 96.38 321 PHE A C 1
ATOM 2459 O O . PHE A 1 321 ? -10.336 6.996 -21.984 1 96.38 321 PHE A O 1
ATOM 2466 N N . ASN A 1 322 ? -12.523 7.031 -21.641 1 93.75 322 ASN A N 1
ATOM 2467 C CA . ASN A 1 322 ? -12.578 8.453 -21.969 1 93.75 322 ASN A CA 1
ATOM 2468 C C . ASN A 1 322 ? -12.008 9.305 -20.844 1 93.75 322 ASN A C 1
ATOM 2470 O O . ASN A 1 322 ? -11.695 8.797 -19.766 1 93.75 322 ASN A O 1
ATOM 2474 N N . SER A 1 323 ? -11.883 10.555 -21.125 1 93.19 323 SER A N 1
ATOM 2475 C CA . SER A 1 323 ? -11.195 11.477 -20.219 1 93.19 323 SER A CA 1
ATOM 2476 C C . SER A 1 323 ? -11.93 11.594 -18.891 1 93.19 323 SER A C 1
ATOM 2478 O O . SER A 1 323 ? -11.297 11.727 -17.828 1 93.19 323 SER A O 1
ATOM 2480 N N . GLU A 1 324 ? -13.203 11.531 -18.891 1 92.94 324 GLU A N 1
ATOM 2481 C CA . GLU A 1 324 ? -13.992 11.672 -17.672 1 92.94 324 GLU A CA 1
ATOM 2482 C C . GLU A 1 324 ? -13.781 10.484 -16.734 1 92.94 324 GLU A C 1
ATOM 2484 O O . GLU A 1 324 ? -13.641 10.664 -15.523 1 92.94 324 GLU A O 1
ATOM 2489 N N . VAL A 1 325 ? -13.797 9.266 -17.312 1 94.5 325 VAL A N 1
ATOM 2490 C CA . VAL A 1 325 ? -13.562 8.062 -16.516 1 94.5 325 VAL A CA 1
ATOM 2491 C C . VAL A 1 325 ? -12.125 8.047 -16.016 1 94.5 325 VAL A C 1
ATOM 2493 O O . VAL A 1 325 ? -11.875 7.703 -14.852 1 94.5 325 VAL A O 1
ATOM 2496 N N . ARG A 1 326 ? -11.219 8.477 -16.828 1 93.94 326 ARG A N 1
ATOM 2497 C CA . ARG A 1 326 ? -9.805 8.523 -16.438 1 93.94 326 ARG A CA 1
ATOM 2498 C C . ARG A 1 326 ? -9.586 9.453 -15.258 1 93.94 326 ARG A C 1
ATOM 2500 O O . ARG A 1 326 ? -8.75 9.18 -14.398 1 93.94 326 ARG A O 1
ATOM 2507 N N . LYS A 1 327 ? -10.273 10.523 -15.242 1 91.62 327 LYS A N 1
ATOM 2508 C CA . LYS A 1 327 ? -10.188 11.461 -14.133 1 91.62 327 LYS A CA 1
ATOM 2509 C C . LYS A 1 327 ? -10.602 10.797 -12.82 1 91.62 327 LYS A C 1
ATOM 2511 O O . LYS A 1 327 ? -10.055 11.109 -11.758 1 91.62 327 LYS A O 1
ATOM 2516 N N . GLN A 1 328 ? -11.586 9.906 -12.906 1 93.38 328 GLN A N 1
ATOM 2517 C CA . GLN A 1 328 ? -12.031 9.203 -11.703 1 93.38 328 GLN A CA 1
ATOM 2518 C C . GLN A 1 328 ? -11 8.172 -11.25 1 93.38 328 GLN A C 1
ATOM 2520 O O . GLN A 1 328 ? -10.812 7.969 -10.055 1 93.38 328 GLN A O 1
ATOM 2525 N N . VAL A 1 329 ? -10.391 7.543 -12.25 1 93.69 329 VAL A N 1
ATOM 2526 C CA . VAL A 1 329 ? -9.312 6.625 -11.922 1 93.69 329 VAL A CA 1
ATOM 2527 C C . VAL A 1 329 ? -8.211 7.371 -11.164 1 93.69 329 VAL A C 1
ATOM 2529 O O . VAL A 1 329 ? -7.73 6.895 -10.133 1 93.69 329 VAL A O 1
ATOM 2532 N N . TYR A 1 330 ? -7.898 8.477 -11.633 1 91.88 330 TYR A N 1
ATOM 2533 C CA . TYR A 1 330 ? -6.883 9.328 -11.016 1 91.88 330 TYR A CA 1
ATOM 2534 C C . TYR A 1 330 ? -7.301 9.742 -9.609 1 91.88 330 TYR A C 1
ATOM 2536 O O . TYR A 1 330 ? -6.48 9.75 -8.688 1 91.88 330 TYR A O 1
ATOM 2544 N N . LYS A 1 331 ? -8.492 10.102 -9.453 1 88.94 331 LYS A N 1
ATOM 2545 C CA . LYS A 1 331 ? -9.031 10.516 -8.164 1 88.94 331 LYS A CA 1
ATOM 2546 C C . LYS A 1 331 ? -8.898 9.406 -7.121 1 88.94 331 LYS A C 1
ATOM 2548 O O . LYS A 1 331 ? -8.477 9.664 -5.988 1 88.94 331 LYS A O 1
ATOM 2553 N N . VAL A 1 332 ? -9.195 8.219 -7.508 1 89.75 332 VAL A N 1
ATOM 2554 C CA . VAL A 1 332 ? -9.086 7.09 -6.582 1 89.75 332 VAL A CA 1
ATOM 2555 C C . VAL A 1 332 ? -7.621 6.824 -6.262 1 89.75 332 VAL A C 1
ATOM 2557 O O . VAL A 1 332 ? -7.273 6.543 -5.113 1 89.75 332 VAL A O 1
ATOM 2560 N N . ALA A 1 333 ? -6.805 6.922 -7.266 1 89.56 333 ALA A N 1
ATOM 2561 C CA . ALA A 1 333 ? -5.375 6.715 -7.066 1 89.56 333 ALA A CA 1
ATOM 2562 C C . ALA A 1 333 ? -4.797 7.746 -6.102 1 89.56 333 ALA A C 1
ATOM 2564 O O . ALA A 1 333 ? -3.883 7.445 -5.332 1 89.56 333 ALA A O 1
ATOM 2565 N N . SER A 1 334 ? -5.316 8.859 -6.066 1 86.19 334 SER A N 1
ATOM 2566 C CA . SER A 1 334 ? -4.789 9.961 -5.27 1 86.19 334 SER A CA 1
ATOM 2567 C C . SER A 1 334 ? -5.105 9.781 -3.791 1 86.19 334 SER A C 1
ATOM 2569 O O . SER A 1 334 ? -4.496 10.422 -2.936 1 86.19 334 SER A O 1
ATOM 2571 N N . LEU A 1 335 ? -5.961 8.875 -3.494 1 82.19 335 LEU A N 1
ATOM 2572 C CA . LEU A 1 335 ? -6.352 8.641 -2.107 1 82.19 335 LEU A CA 1
ATOM 2573 C C . LEU A 1 335 ? -5.195 8.055 -1.308 1 82.19 335 LEU A C 1
ATOM 2575 O O . LEU A 1 335 ? -5.129 8.219 -0.087 1 82.19 335 LEU A O 1
ATOM 2579 N N . SER A 1 336 ? -4.344 7.359 -1.974 1 79 336 SER A N 1
ATOM 2580 C CA . SER A 1 336 ? -3.227 6.723 -1.289 1 79 336 SER A CA 1
ATOM 2581 C C . SER A 1 336 ? -1.964 7.574 -1.38 1 79 336 SER A C 1
ATOM 2583 O O . SER A 1 336 ? -0.884 7.137 -0.977 1 79 336 SER A O 1
ATOM 2585 N N . SER A 1 337 ? -1.967 8.781 -1.759 1 81.5 337 SER A N 1
ATOM 2586 C CA . SER A 1 337 ? -0.821 9.656 -1.973 1 81.5 337 SER A CA 1
ATOM 2587 C C . SER A 1 337 ? 0.068 9.141 -3.1 1 81.5 337 SER A C 1
ATOM 2589 O O . SER A 1 337 ? 0.036 9.664 -4.215 1 81.5 337 SER A O 1
ATOM 2591 N N . CYS A 1 338 ? 0.836 8.086 -2.875 1 92.5 338 CYS A N 1
ATOM 2592 C CA . CYS A 1 338 ? 1.635 7.449 -3.916 1 92.5 338 CYS A CA 1
ATOM 2593 C C . CYS A 1 338 ? 2.082 6.059 -3.488 1 92.5 338 CYS A C 1
ATOM 2595 O O . CYS A 1 338 ? 1.981 5.703 -2.312 1 92.5 338 CYS A O 1
ATOM 2597 N N . SER A 1 339 ? 2.477 5.246 -4.461 1 96.38 339 SER A N 1
ATOM 2598 C CA . SER A 1 339 ? 3.104 3.969 -4.141 1 96.38 339 SER A CA 1
ATOM 2599 C C . SER A 1 339 ? 4.527 4.164 -3.631 1 96.38 339 SER A C 1
ATOM 2601 O O . SER A 1 339 ? 5.098 5.25 -3.768 1 96.38 339 SER A O 1
ATOM 2603 N N . ASN A 1 340 ? 5.098 3.145 -2.949 1 96.88 340 ASN A N 1
ATOM 2604 C CA . ASN A 1 340 ? 6.426 3.301 -2.371 1 96.88 340 ASN A CA 1
ATOM 2605 C C . ASN A 1 340 ? 7.492 3.471 -3.451 1 96.88 340 ASN A C 1
ATOM 2607 O O . ASN A 1 340 ? 7.445 2.803 -4.484 1 96.88 340 ASN A O 1
ATOM 2611 N N . LEU A 1 341 ? 8.469 4.277 -3.229 1 97.19 341 LEU A N 1
ATOM 2612 C CA . LEU A 1 341 ? 9.422 4.688 -4.258 1 97.19 341 LEU A CA 1
ATOM 2613 C C . LEU A 1 341 ? 10.383 3.557 -4.594 1 97.19 341 LEU A C 1
ATOM 2615 O O . LEU A 1 341 ? 10.805 3.418 -5.746 1 97.19 341 LEU A O 1
ATOM 2619 N N . ALA A 1 342 ? 10.812 2.762 -3.625 1 96.62 342 ALA A N 1
ATOM 2620 C CA . ALA A 1 342 ? 11.688 1.624 -3.918 1 96.62 342 ALA A CA 1
ATOM 2621 C C . ALA A 1 342 ? 11.023 0.668 -4.906 1 96.62 342 ALA A C 1
ATOM 2623 O O . ALA A 1 342 ? 11.68 0.143 -5.809 1 96.62 342 ALA A O 1
ATOM 2624 N N . GLY A 1 343 ? 9.719 0.423 -4.688 1 97.62 343 GLY A N 1
ATOM 2625 C CA . GLY A 1 343 ? 8.961 -0.394 -5.621 1 97.62 343 GLY A CA 1
ATOM 2626 C C . GLY A 1 343 ? 8.875 0.213 -7.008 1 97.62 343 GLY A C 1
ATOM 2627 O O . GLY A 1 343 ? 9 -0.495 -8.008 1 97.62 343 GLY A O 1
ATOM 2628 N N . GLN A 1 344 ? 8.656 1.511 -7.09 1 98.31 344 GLN A N 1
ATOM 2629 C CA . GLN A 1 344 ? 8.609 2.193 -8.375 1 98.31 344 GLN A CA 1
ATOM 2630 C C . GLN A 1 344 ? 9.922 2.025 -9.141 1 98.31 344 GLN A C 1
ATOM 2632 O O . GLN A 1 344 ? 9.922 1.729 -10.336 1 98.31 344 GLN A O 1
ATOM 2637 N N . VAL A 1 345 ? 11.008 2.232 -8.438 1 98.44 345 VAL A N 1
ATOM 2638 C CA . VAL A 1 345 ? 12.336 2.117 -9.031 1 98.44 345 VAL A CA 1
ATOM 2639 C C . VAL A 1 345 ? 12.539 0.7 -9.562 1 98.44 345 VAL A C 1
ATOM 2641 O O . VAL A 1 345 ? 12.992 0.512 -10.695 1 98.44 345 VAL A O 1
ATOM 2644 N N . LEU A 1 346 ? 12.188 -0.24 -8.789 1 98.44 346 LEU A N 1
ATOM 2645 C CA . LEU A 1 346 ? 12.414 -1.629 -9.172 1 98.44 346 LEU A CA 1
ATOM 2646 C C . LEU A 1 346 ? 11.602 -1.986 -10.414 1 98.44 346 LEU A C 1
ATOM 2648 O O . LEU A 1 346 ? 12.094 -2.686 -11.305 1 98.44 346 LEU A O 1
ATOM 2652 N N . VAL A 1 347 ? 10.359 -1.545 -10.484 1 98.62 347 VAL A N 1
ATOM 2653 C CA . VAL A 1 347 ? 9.539 -1.799 -11.656 1 98.62 347 VAL A CA 1
ATOM 2654 C C . VAL A 1 347 ? 10.219 -1.221 -12.898 1 98.62 347 VAL A C 1
ATOM 2656 O O . VAL A 1 347 ? 10.242 -1.856 -13.953 1 98.62 347 VAL A O 1
ATOM 2659 N N . SER A 1 348 ? 10.727 -0.028 -12.766 1 98.62 348 SER A N 1
ATOM 2660 C CA . SER A 1 348 ? 11.406 0.606 -13.891 1 98.62 348 SER A CA 1
ATOM 2661 C C . SER A 1 348 ? 12.625 -0.204 -14.328 1 98.62 348 SER A C 1
ATOM 2663 O O . SER A 1 348 ? 12.93 -0.277 -15.523 1 98.62 348 SER A O 1
ATOM 2665 N N . LEU A 1 349 ? 13.344 -0.812 -13.391 1 98.62 349 LEU A N 1
ATOM 2666 C CA . LEU A 1 349 ? 14.508 -1.636 -13.695 1 98.62 349 LEU A CA 1
ATOM 2667 C C . LEU A 1 349 ? 14.086 -2.92 -14.406 1 98.62 349 LEU A C 1
ATOM 2669 O O . LEU A 1 349 ? 14.727 -3.33 -15.383 1 98.62 349 LEU A O 1
ATOM 2673 N N . VAL A 1 350 ? 13.031 -3.547 -13.914 1 98.12 350 VAL A N 1
ATOM 2674 C CA . VAL A 1 350 ? 12.539 -4.793 -14.492 1 98.12 350 VAL A CA 1
ATOM 2675 C C . VAL A 1 350 ? 12.102 -4.555 -15.938 1 98.12 350 VAL A C 1
ATOM 2677 O O . VAL A 1 350 ? 12.328 -5.395 -16.812 1 98.12 350 VAL A O 1
ATOM 2680 N N . MET A 1 351 ? 11.484 -3.398 -16.172 1 98.19 351 MET A N 1
ATOM 2681 C CA . MET A 1 351 ? 10.992 -3.088 -17.516 1 98.19 351 MET A CA 1
ATOM 2682 C C . MET A 1 351 ? 12.109 -2.562 -18.406 1 98.19 351 MET A C 1
ATOM 2684 O O . MET A 1 351 ? 11.945 -2.436 -19.609 1 98.19 351 MET A O 1
ATOM 2688 N N . ASN A 1 352 ? 13.211 -2.232 -17.812 1 97.5 352 ASN A N 1
ATOM 2689 C CA . ASN A 1 352 ? 14.398 -1.785 -18.531 1 97.5 352 ASN A CA 1
ATOM 2690 C C . ASN A 1 352 ? 15.664 -2.426 -17.969 1 97.5 352 ASN A C 1
ATOM 2692 O O . ASN A 1 352 ? 16.547 -1.732 -17.438 1 97.5 352 ASN A O 1
ATOM 2696 N N . PRO A 1 353 ? 15.859 -3.699 -18.141 1 97.88 35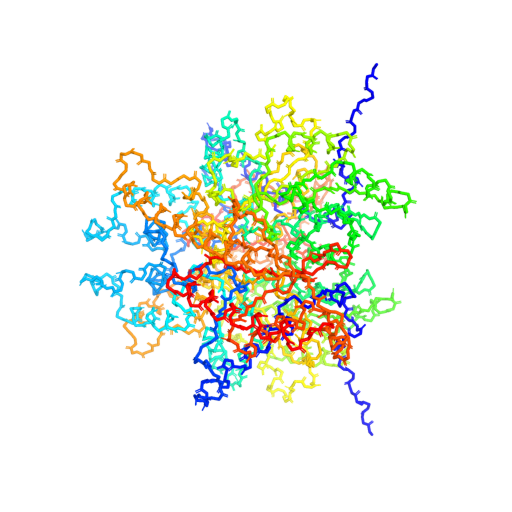3 PRO A N 1
ATOM 2697 C CA . PRO A 1 353 ? 17.016 -4.406 -17.562 1 97.88 353 PRO A CA 1
ATOM 2698 C C . PRO A 1 353 ? 18.297 -4.137 -18.344 1 97.88 353 PRO A C 1
ATOM 2700 O O . PRO A 1 353 ? 18.281 -3.441 -19.359 1 97.88 353 PRO A O 1
ATOM 2703 N N . PRO A 1 354 ? 19.438 -4.672 -17.797 1 98.25 354 PRO A N 1
ATOM 2704 C CA . PRO A 1 354 ? 20.703 -4.477 -18.5 1 98.25 354 PRO A CA 1
ATOM 2705 C C . PRO A 1 354 ? 20.656 -4.957 -19.953 1 98.25 354 PRO A C 1
ATOM 2707 O O . PRO A 1 354 ? 20.016 -5.973 -20.25 1 98.25 354 PRO A O 1
ATOM 2710 N N . LYS A 1 355 ? 21.312 -4.219 -20.766 1 97.31 355 LYS A N 1
ATOM 2711 C CA . LYS A 1 355 ? 21.359 -4.508 -22.203 1 97.31 355 LYS A CA 1
ATOM 2712 C C . LYS A 1 355 ? 22.766 -4.879 -22.656 1 97.31 355 LYS A C 1
ATOM 2714 O O . LYS A 1 355 ? 23.719 -4.715 -21.891 1 97.31 355 LYS A O 1
ATOM 2719 N N . VAL A 1 356 ? 22.797 -5.398 -23.938 1 97.38 356 VAL A N 1
ATOM 2720 C CA . VAL A 1 356 ? 24.094 -5.699 -24.516 1 97.38 356 VAL A CA 1
ATOM 2721 C C . VAL A 1 356 ? 24.984 -4.457 -24.469 1 97.38 356 VAL A C 1
ATOM 2723 O O . VAL A 1 356 ? 24.562 -3.363 -24.844 1 97.38 356 VAL A O 1
ATOM 2726 N N . GLY A 1 357 ? 26.141 -4.582 -23.953 1 97.44 357 GLY A N 1
ATOM 2727 C CA . GLY A 1 357 ? 27.062 -3.457 -23.812 1 97.44 357 GLY A CA 1
ATOM 2728 C C . GLY A 1 357 ? 27.203 -2.979 -22.375 1 97.44 357 GLY A C 1
ATOM 2729 O O . GLY A 1 357 ? 28.219 -2.4 -22 1 97.44 357 GLY A O 1
ATOM 2730 N N . ASP A 1 358 ? 26.172 -3.203 -21.562 1 98.12 358 ASP A N 1
ATOM 2731 C CA . ASP A 1 358 ? 26.25 -2.873 -20.141 1 98.12 358 ASP A CA 1
ATOM 2732 C C . ASP A 1 358 ? 27.188 -3.832 -19.406 1 98.12 358 ASP A C 1
ATOM 2734 O O . ASP A 1 358 ? 27.234 -5.023 -19.719 1 98.12 358 ASP A O 1
ATOM 2738 N N . GLU A 1 359 ? 27.812 -3.348 -18.422 1 98.19 359 GLU A N 1
ATOM 2739 C CA . GLU A 1 359 ? 28.734 -4.18 -17.656 1 98.19 359 GLU A CA 1
ATOM 2740 C C . GLU A 1 359 ? 28.016 -5.371 -17.031 1 98.19 359 GLU A C 1
ATOM 2742 O O . GLU A 1 359 ? 28.562 -6.48 -17 1 98.19 359 GLU A O 1
ATOM 2747 N N . SER A 1 360 ? 26.797 -5.129 -16.578 1 98.5 360 SER A N 1
ATOM 2748 C CA . SER A 1 360 ? 26.062 -6.137 -15.805 1 98.5 360 SER A CA 1
ATOM 2749 C C . SER A 1 360 ? 25.297 -7.082 -16.719 1 98.5 360 SER A C 1
ATOM 2751 O O . SER A 1 360 ? 24.656 -8.023 -16.25 1 98.5 360 SER A O 1
ATOM 2753 N N . TYR A 1 361 ? 25.375 -6.906 -18.031 1 98.56 361 TYR A N 1
ATOM 2754 C CA . TYR A 1 361 ? 24.484 -7.633 -18.922 1 98.56 361 TYR A CA 1
ATOM 2755 C C . TYR A 1 361 ? 24.719 -9.141 -18.812 1 98.56 361 TYR A C 1
ATOM 2757 O O . TYR A 1 361 ? 23.75 -9.906 -18.672 1 98.56 361 TYR A O 1
ATOM 2765 N N . THR A 1 362 ? 25.953 -9.578 -18.844 1 98.31 362 THR A N 1
ATOM 2766 C CA . THR A 1 362 ? 26.266 -11.008 -18.844 1 98.31 362 THR A CA 1
ATOM 2767 C C . THR A 1 362 ? 25.844 -11.656 -17.531 1 98.31 362 THR A C 1
ATOM 2769 O O . THR A 1 362 ? 25.219 -12.711 -17.531 1 98.31 362 THR A O 1
ATOM 2772 N N . SER A 1 363 ? 26.234 -11 -16.438 1 98.06 363 SER A N 1
ATOM 2773 C CA . SER A 1 363 ? 25.859 -11.555 -15.141 1 98.06 363 SER A CA 1
ATOM 2774 C C . SER A 1 363 ? 24.359 -11.562 -14.953 1 98.06 363 SER A C 1
ATOM 2776 O O . SER A 1 363 ? 23.797 -12.516 -14.406 1 98.06 363 SER A O 1
ATOM 2778 N N . TYR A 1 364 ? 23.734 -10.531 -15.453 1 98.12 364 TYR A N 1
ATOM 2779 C CA . TYR A 1 364 ? 22.281 -10.445 -15.383 1 98.12 364 TYR A CA 1
ATOM 2780 C C . TYR A 1 364 ? 21.625 -11.594 -16.156 1 98.12 364 TYR A C 1
ATOM 2782 O O . TYR A 1 364 ? 20.75 -12.273 -15.641 1 98.12 364 TYR A O 1
ATOM 2790 N N . ARG A 1 365 ? 22.016 -11.797 -17.312 1 98.06 365 ARG A N 1
ATOM 2791 C CA . ARG A 1 365 ? 21.469 -12.859 -18.172 1 98.06 365 ARG A CA 1
ATOM 2792 C C . ARG A 1 365 ? 21.703 -14.227 -17.531 1 98.06 365 ARG A C 1
ATOM 2794 O O . ARG A 1 365 ? 20.812 -15.094 -17.578 1 98.06 365 ARG A O 1
ATOM 2801 N N . GLU A 1 366 ? 22.859 -14.438 -17 1 98.38 366 GLU A N 1
ATOM 2802 C CA . GLU A 1 366 ? 23.188 -15.711 -16.359 1 98.38 366 GLU A CA 1
ATOM 2803 C C . GLU A 1 366 ? 22.281 -15.977 -15.156 1 98.38 366 GLU A C 1
ATOM 2805 O O . GLU A 1 366 ? 21.797 -17.094 -14.969 1 98.38 366 GLU A O 1
ATOM 2810 N N . GLU A 1 367 ? 22.141 -14.945 -14.352 1 98.19 367 GLU A N 1
ATOM 2811 C CA . GLU A 1 367 ? 21.281 -15.078 -13.18 1 98.19 367 GLU A CA 1
ATOM 2812 C C . GLU A 1 367 ? 19.844 -15.375 -13.586 1 98.19 367 GLU A C 1
ATOM 2814 O O . GLU A 1 367 ? 19.219 -16.297 -13.047 1 98.19 367 GLU A O 1
ATOM 2819 N N . ARG A 1 368 ? 19.297 -14.602 -14.508 1 97.88 368 ARG A N 1
ATOM 2820 C CA . ARG A 1 368 ? 17.938 -14.789 -15.008 1 97.88 368 ARG A CA 1
ATOM 2821 C C . ARG A 1 368 ? 17.766 -16.188 -15.586 1 97.88 368 ARG A C 1
ATOM 2823 O O . ARG A 1 368 ? 16.812 -16.891 -15.242 1 97.88 368 ARG A O 1
ATOM 2830 N N . ASP A 1 369 ? 18.703 -16.578 -16.453 1 97.69 369 ASP A N 1
ATOM 2831 C CA . ASP A 1 369 ? 18.578 -17.859 -17.141 1 97.69 369 ASP A CA 1
ATOM 2832 C C . ASP A 1 369 ? 18.688 -19.031 -16.156 1 97.69 369 ASP A C 1
ATOM 2834 O O . ASP A 1 369 ? 18 -20.031 -16.312 1 97.69 369 ASP A O 1
ATOM 2838 N N . ARG A 1 370 ? 19.547 -18.891 -15.203 1 97.5 370 ARG A N 1
ATOM 2839 C CA . ARG A 1 370 ? 19.672 -19.922 -14.18 1 97.5 370 ARG A CA 1
ATOM 2840 C C . ARG A 1 370 ? 18.359 -20.125 -13.43 1 97.5 370 ARG A C 1
ATOM 2842 O O . ARG A 1 370 ? 17.938 -21.266 -13.203 1 97.5 370 ARG A O 1
ATOM 2849 N N . ILE A 1 371 ? 17.75 -19.047 -13.039 1 97.62 371 ILE A N 1
ATOM 2850 C CA . ILE A 1 371 ? 16.469 -19.109 -12.328 1 97.62 371 ILE A CA 1
ATOM 2851 C C . ILE A 1 371 ? 15.414 -19.734 -13.234 1 97.62 371 ILE A C 1
ATOM 2853 O O . ILE A 1 371 ? 14.719 -20.672 -12.828 1 97.62 371 ILE A O 1
ATOM 2857 N N . MET A 1 372 ? 15.336 -19.297 -14.492 1 97.31 372 MET A N 1
ATOM 2858 C CA . MET A 1 372 ? 14.312 -19.75 -15.43 1 97.31 372 MET A CA 1
ATOM 2859 C C . MET A 1 372 ? 14.492 -21.219 -15.75 1 97.31 372 MET A C 1
ATOM 2861 O O . MET A 1 372 ? 13.508 -21.969 -15.852 1 97.31 372 MET A O 1
ATOM 2865 N N . LEU A 1 373 ? 15.688 -21.641 -15.922 1 97.19 373 LEU A N 1
ATOM 2866 C CA . LEU A 1 373 ? 15.969 -23.047 -16.219 1 97.19 373 LEU A CA 1
ATOM 2867 C C . LEU A 1 373 ? 15.625 -23.938 -15.039 1 97.19 373 LEU A C 1
ATOM 2869 O O . LEU A 1 373 ? 15.102 -25.047 -15.227 1 97.19 373 LEU A O 1
ATOM 2873 N N . SER A 1 374 ? 15.977 -23.469 -13.883 1 97.12 374 SER A N 1
ATOM 2874 C CA . SER A 1 374 ? 15.633 -24.219 -12.68 1 97.12 374 SER A CA 1
ATOM 2875 C C . SER A 1 374 ? 14.125 -24.391 -12.547 1 97.12 374 SER A C 1
ATOM 2877 O O . SER A 1 374 ? 13.633 -25.484 -12.258 1 97.12 374 SER A O 1
ATOM 2879 N N . LEU A 1 375 ? 13.383 -23.312 -12.75 1 97.19 375 LEU A N 1
ATOM 2880 C CA . LEU A 1 375 ? 11.93 -23.375 -12.695 1 97.19 375 LEU A CA 1
ATOM 2881 C C . LEU A 1 375 ? 11.383 -24.359 -13.727 1 97.19 375 LEU A C 1
ATOM 2883 O O . LEU A 1 375 ? 10.484 -25.141 -13.43 1 97.19 375 LEU A O 1
ATOM 2887 N N . SER A 1 376 ? 11.953 -24.297 -14.875 1 97.12 376 SER A N 1
ATOM 2888 C CA . SER A 1 376 ? 11.531 -25.203 -15.945 1 97.12 376 SER A CA 1
ATOM 2889 C C . SER A 1 376 ? 11.789 -26.656 -15.578 1 97.12 376 SER A C 1
ATOM 2891 O O . SER A 1 376 ? 10.922 -27.516 -15.781 1 97.12 376 SER A O 1
ATOM 2893 N N . ARG A 1 377 ? 12.922 -26.969 -15.062 1 97.44 377 ARG A N 1
ATOM 2894 C CA . ARG A 1 377 ? 13.273 -28.328 -14.672 1 97.44 377 ARG A CA 1
ATOM 2895 C C . ARG A 1 377 ? 12.375 -28.828 -13.547 1 97.44 377 ARG A C 1
ATOM 2897 O O . ARG A 1 377 ? 11.93 -29.969 -13.562 1 97.44 377 ARG A O 1
ATOM 2904 N N . CYS A 1 378 ? 12.148 -27.953 -12.594 1 97.56 378 CYS A N 1
ATOM 2905 C CA . CYS A 1 378 ? 11.281 -28.328 -11.484 1 97.56 378 CYS A CA 1
ATOM 2906 C C . CYS A 1 378 ? 9.867 -28.609 -11.969 1 97.56 378 CYS A C 1
ATOM 2908 O O . CYS A 1 378 ? 9.25 -29.594 -11.555 1 97.56 378 CYS A O 1
ATOM 2910 N N . ALA A 1 379 ? 9.375 -27.766 -12.828 1 97.19 379 ALA A N 1
ATOM 2911 C CA . ALA A 1 379 ? 8.039 -27.953 -13.391 1 97.19 379 ALA A CA 1
ATOM 2912 C C . ALA A 1 379 ? 7.934 -29.281 -14.125 1 97.19 379 ALA A C 1
ATOM 2914 O O . ALA A 1 379 ? 6.973 -30.031 -13.93 1 97.19 379 ALA A O 1
ATOM 2915 N N . GLU A 1 380 ? 8.852 -29.562 -14.93 1 97.12 380 GLU A N 1
ATOM 2916 C CA . GLU A 1 380 ? 8.852 -30.797 -15.711 1 97.12 380 GLU A CA 1
ATOM 2917 C C . GLU A 1 380 ? 8.898 -32.031 -14.805 1 97.12 380 GLU A C 1
ATOM 2919 O O . GLU A 1 380 ? 8.172 -33 -15.023 1 97.12 380 GLU A O 1
ATOM 2924 N N . ALA A 1 381 ? 9.773 -31.984 -13.852 1 98.12 381 ALA A N 1
ATOM 2925 C CA . ALA A 1 381 ? 9.938 -33.094 -12.93 1 98.12 381 ALA A CA 1
ATOM 2926 C C . ALA A 1 381 ? 8.641 -33.375 -12.172 1 98.12 381 ALA A C 1
ATOM 2928 O O . ALA A 1 381 ? 8.242 -34.531 -12.016 1 98.12 381 ALA A O 1
ATOM 2929 N N . MET A 1 382 ? 7.996 -32.375 -11.734 1 98.12 382 MET A N 1
ATOM 2930 C CA . MET A 1 382 ? 6.777 -32.531 -10.945 1 98.12 382 MET A CA 1
ATOM 2931 C C . MET A 1 382 ? 5.629 -33.031 -11.82 1 98.12 382 MET A C 1
ATOM 2933 O O . MET A 1 382 ? 4.895 -33.938 -11.422 1 98.12 382 MET A O 1
ATOM 2937 N N . VAL A 1 383 ? 5.48 -32.406 -12.969 1 98.06 383 VAL A N 1
ATOM 2938 C CA . VAL A 1 383 ? 4.422 -32.812 -13.883 1 98.06 383 VAL A CA 1
ATOM 2939 C C . VAL A 1 383 ? 4.594 -34.281 -14.242 1 98.06 383 VAL A C 1
ATOM 2941 O O . VAL A 1 383 ? 3.627 -35.062 -14.227 1 98.06 383 VAL A O 1
ATOM 2944 N N . GLN A 1 384 ? 5.785 -34.688 -14.555 1 98.38 384 GLN A N 1
ATOM 2945 C CA . GLN A 1 384 ? 6.066 -36.062 -14.883 1 98.38 384 GLN A CA 1
ATOM 2946 C C . GLN A 1 384 ? 5.738 -37 -13.711 1 98.38 384 GLN A C 1
ATOM 2948 O O . GLN A 1 384 ? 5.137 -38.031 -13.891 1 98.38 384 GLN A O 1
ATOM 2953 N N . ALA A 1 385 ? 6.156 -36.594 -12.57 1 98.5 385 ALA A N 1
ATOM 2954 C CA . ALA A 1 385 ? 5.906 -37.375 -11.375 1 98.5 385 ALA A CA 1
ATOM 2955 C C . ALA A 1 385 ? 4.406 -37.562 -11.133 1 98.5 385 ALA A C 1
ATOM 2957 O O . ALA A 1 385 ? 3.934 -38.656 -10.898 1 98.5 385 ALA A O 1
ATOM 2958 N N . PHE A 1 386 ? 3.672 -36.5 -11.164 1 98.62 386 PHE A N 1
ATOM 2959 C CA . PHE A 1 386 ? 2.24 -36.531 -10.898 1 98.62 386 PHE A CA 1
ATOM 2960 C C . PHE A 1 386 ? 1.528 -37.406 -11.938 1 98.62 386 PHE A C 1
ATOM 2962 O O . PHE A 1 386 ? 0.634 -38.188 -11.602 1 98.62 386 PHE A O 1
ATOM 2969 N N . ASN A 1 387 ? 1.925 -37.281 -13.164 1 98.31 387 ASN A N 1
ATOM 2970 C CA . ASN A 1 387 ? 1.277 -38.031 -14.234 1 98.31 387 ASN A CA 1
ATOM 2971 C C . ASN A 1 387 ? 1.631 -39.5 -14.18 1 98.31 387 ASN A C 1
ATOM 2973 O O . ASN A 1 387 ? 0.98 -40.344 -14.828 1 98.31 387 ASN A O 1
ATOM 2977 N N . SER A 1 388 ? 2.594 -39.906 -13.438 1 98.38 388 SER A N 1
ATOM 2978 C CA . SER A 1 388 ? 2.988 -41.312 -13.305 1 98.38 388 SER A CA 1
ATOM 2979 C C . SER A 1 388 ? 2.172 -42 -12.227 1 98.38 388 SER A C 1
ATOM 2981 O O . SER A 1 388 ? 2.256 -43.219 -12.078 1 98.38 388 SER A O 1
ATOM 2983 N N . LEU A 1 389 ? 1.399 -41.281 -11.523 1 98.5 389 LEU A N 1
ATOM 2984 C CA . LEU A 1 389 ? 0.724 -41.844 -10.352 1 98.5 389 LEU A CA 1
ATOM 2985 C C . LEU A 1 389 ? -0.747 -42.094 -10.656 1 98.5 389 LEU A C 1
ATOM 2987 O O . LEU A 1 389 ? -1.385 -41.344 -11.391 1 98.5 389 LEU A O 1
ATOM 2991 N N . GLU A 1 390 ? -1.274 -43.062 -10.008 1 97.69 390 GLU A N 1
ATOM 2992 C CA . GLU A 1 390 ? -2.672 -43.438 -10.172 1 97.69 390 GLU A CA 1
ATOM 2993 C C . GLU A 1 390 ? -3.611 -42.312 -9.758 1 97.69 390 GLU A C 1
ATOM 2995 O O . GLU A 1 390 ? -3.482 -41.781 -8.664 1 97.69 390 GLU A O 1
ATOM 3000 N N . GLY A 1 391 ? -4.492 -42 -10.703 1 97.25 391 GLY A N 1
ATOM 3001 C CA . GLY A 1 391 ? -5.555 -41.094 -10.344 1 97.25 391 GLY A CA 1
ATOM 3002 C C . GLY A 1 391 ? -5.137 -39.625 -10.414 1 97.25 391 GLY A C 1
ATOM 3003 O O . GLY A 1 391 ? -5.918 -38.75 -10.086 1 97.25 391 GLY A O 1
ATOM 3004 N N . LEU A 1 392 ? -3.914 -39.438 -10.781 1 98.25 392 LEU A N 1
ATOM 3005 C CA . LEU A 1 392 ? -3.449 -38.062 -10.914 1 98.25 392 LEU A CA 1
ATOM 3006 C C . LEU A 1 392 ? -3.229 -37.688 -12.375 1 98.25 392 LEU A C 1
ATOM 3008 O O . LEU A 1 392 ? -2.764 -38.531 -13.164 1 98.25 392 LEU A O 1
ATOM 3012 N N . THR A 1 393 ? -3.676 -36.531 -12.695 1 97.81 393 THR A N 1
ATOM 3013 C CA . THR A 1 393 ? -3.346 -35.938 -13.977 1 97.81 393 THR A CA 1
ATOM 3014 C C . THR A 1 393 ? -2.896 -34.469 -13.789 1 97.81 393 THR A C 1
ATOM 3016 O O . THR A 1 393 ? -3.432 -33.75 -12.938 1 97.81 393 THR A O 1
ATOM 3019 N N . CYS A 1 394 ? -1.93 -34.125 -14.508 1 97.75 394 CYS A N 1
ATOM 3020 C CA . CYS A 1 394 ? -1.403 -32.75 -14.398 1 97.75 394 CYS A CA 1
ATOM 3021 C C . CYS A 1 394 ? -1.034 -32.219 -15.773 1 97.75 394 CYS A C 1
ATOM 3023 O O . CYS A 1 394 ? -0.195 -32.781 -16.469 1 97.75 394 CYS A O 1
ATOM 3025 N N . SER A 1 395 ? -1.695 -31.094 -16.125 1 95.75 395 SER A N 1
ATOM 3026 C CA . SER A 1 395 ? -1.348 -30.406 -17.375 1 95.75 395 SER A CA 1
ATOM 3027 C C . SER A 1 395 ? 0.072 -29.859 -17.312 1 95.75 395 SER A C 1
ATOM 3029 O O . SER A 1 395 ? 0.604 -29.609 -16.234 1 95.75 395 SER A O 1
ATOM 3031 N N . LYS A 1 396 ? 0.614 -29.719 -18.484 1 94.56 396 LYS A N 1
ATOM 3032 C CA . LYS A 1 396 ? 1.939 -29.109 -18.562 1 94.56 396 LYS A CA 1
ATOM 3033 C C . LYS A 1 396 ? 1.95 -27.734 -17.922 1 94.56 396 LYS A C 1
ATOM 3035 O O . LYS A 1 396 ? 1.015 -26.953 -18.109 1 94.56 396 LYS A O 1
ATOM 3040 N N . ALA A 1 397 ? 2.977 -27.516 -17.125 1 94.94 397 ALA A N 1
ATOM 3041 C CA . ALA A 1 397 ? 3.199 -26.156 -16.625 1 94.94 397 ALA A CA 1
ATOM 3042 C C . ALA A 1 397 ? 3.953 -25.312 -17.641 1 94.94 397 ALA A C 1
ATOM 3044 O O . ALA A 1 397 ? 5.184 -25.297 -17.656 1 94.94 397 ALA A O 1
ATOM 3045 N N . GLU A 1 398 ? 3.256 -24.5 -18.359 1 96.75 398 GLU A N 1
ATOM 3046 C CA . GLU A 1 398 ? 3.83 -23.719 -19.453 1 96.75 398 GLU A CA 1
ATOM 3047 C C . GLU A 1 398 ? 4.41 -22.406 -18.953 1 96.75 398 GLU A C 1
ATOM 3049 O O . GLU A 1 398 ? 5.312 -21.844 -19.578 1 96.75 398 GLU A O 1
ATOM 3054 N N . GLY A 1 399 ? 3.914 -21.938 -17.844 1 97.38 399 GLY A N 1
ATOM 3055 C CA . GLY A 1 399 ? 4.352 -20.656 -17.281 1 97.38 399 GLY A CA 1
ATOM 3056 C C . GLY A 1 399 ? 4.02 -20.516 -15.812 1 97.38 399 GLY A C 1
ATOM 3057 O O . GLY A 1 399 ? 3.73 -21.5 -15.133 1 97.38 399 GLY A O 1
ATOM 3058 N N . ALA A 1 400 ? 4.191 -19.312 -15.312 1 96.94 400 ALA A N 1
ATOM 3059 C CA . ALA A 1 400 ? 3.932 -18.953 -13.922 1 96.94 400 ALA A CA 1
ATOM 3060 C C . ALA A 1 400 ? 4.871 -19.688 -12.977 1 96.94 400 ALA A C 1
ATOM 3062 O O . ALA A 1 400 ? 6.09 -19.688 -13.18 1 96.94 400 ALA A O 1
ATOM 3063 N N . MET A 1 401 ? 4.336 -20.141 -11.883 1 97.25 401 MET A N 1
ATOM 3064 C CA . MET A 1 401 ? 5.223 -20.734 -10.891 1 97.25 401 MET A CA 1
ATOM 3065 C C . MET A 1 401 ? 4.559 -21.938 -10.227 1 97.25 401 MET A C 1
ATOM 3067 O O . MET A 1 401 ? 4.887 -22.281 -9.094 1 97.25 401 MET A O 1
ATOM 3071 N N . PHE A 1 402 ? 3.611 -22.609 -11 1 96.5 402 PHE A N 1
ATOM 3072 C CA . PHE A 1 402 ? 2.762 -23.562 -10.305 1 96.5 402 PHE A CA 1
ATOM 3073 C C . PHE A 1 402 ? 2.502 -24.781 -11.172 1 96.5 402 PHE A C 1
ATOM 3075 O O . PHE A 1 402 ? 2.594 -24.719 -12.398 1 96.5 402 PHE A O 1
ATOM 3082 N N . VAL A 1 403 ? 2.221 -25.844 -10.484 1 97.69 403 VAL A N 1
ATOM 3083 C CA . VAL A 1 403 ? 1.527 -26.984 -11.078 1 97.69 403 VAL A CA 1
ATOM 3084 C C . VAL A 1 403 ? 0.204 -27.219 -10.352 1 97.69 403 VAL A C 1
ATOM 3086 O O . VAL A 1 403 ? 0.083 -26.922 -9.156 1 97.69 403 VAL A O 1
ATOM 3089 N N . PHE A 1 404 ? -0.769 -27.672 -11.109 1 98 404 PHE A N 1
ATOM 3090 C CA . PHE A 1 404 ? -2.121 -27.797 -10.578 1 98 404 PHE A CA 1
ATOM 3091 C C . PHE A 1 404 ? -2.711 -29.156 -10.922 1 98 404 PHE A C 1
ATOM 3093 O O . PHE A 1 404 ? -3.689 -29.25 -11.664 1 98 404 PHE A O 1
ATOM 3100 N N . PRO A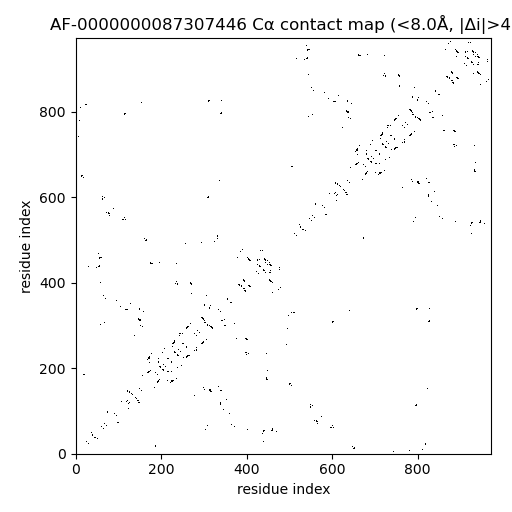 1 405 ? -2.248 -30.203 -10.32 1 98.25 405 PRO A N 1
ATOM 3101 C CA . PRO A 1 405 ? -2.715 -31.547 -10.625 1 98.25 405 PRO A CA 1
ATOM 3102 C C . PRO A 1 405 ? -4.148 -31.797 -10.164 1 98.25 405 PRO A C 1
ATOM 3104 O O . PRO A 1 405 ? -4.574 -31.266 -9.141 1 98.25 405 PRO A O 1
ATOM 3107 N N . SER A 1 406 ? -4.82 -32.562 -10.906 1 98.06 406 SER A N 1
ATOM 3108 C CA . SER A 1 406 ? -6.109 -33.125 -10.523 1 98.06 406 SER A CA 1
ATOM 3109 C C . SER A 1 406 ? -5.945 -34.469 -9.859 1 98.06 406 SER A C 1
ATOM 3111 O O . SER A 1 406 ? -5.113 -35.281 -10.281 1 98.06 406 SER A O 1
ATOM 3113 N N . VAL A 1 407 ? -6.719 -34.688 -8.828 1 98.25 407 VAL A N 1
ATOM 3114 C CA . VAL A 1 407 ? -6.637 -35.969 -8.125 1 98.25 407 VAL A CA 1
ATOM 3115 C C . VAL A 1 407 ? -8.016 -36.625 -8.07 1 98.25 407 VAL A C 1
ATOM 3117 O O . VAL A 1 407 ? -8.969 -36.031 -7.535 1 98.25 407 VAL A O 1
ATOM 3120 N N . ARG A 1 408 ? -8.133 -37.719 -8.68 1 97.5 408 ARG A N 1
ATOM 3121 C CA . ARG A 1 408 ? -9.344 -38.531 -8.555 1 97.5 408 ARG A CA 1
ATOM 3122 C C . ARG A 1 408 ? -9.336 -39.312 -7.25 1 97.5 408 ARG A C 1
ATOM 3124 O O . ARG A 1 408 ? -8.641 -40.344 -7.141 1 97.5 408 ARG A O 1
ATOM 3131 N N . LEU A 1 409 ? -10.195 -38.938 -6.379 1 97.62 409 LEU A N 1
ATOM 3132 C CA . LEU A 1 409 ? -10.219 -39.531 -5.051 1 97.62 409 LEU A CA 1
ATOM 3133 C C . LEU A 1 409 ? -11.234 -40.688 -4.992 1 97.62 409 LEU A C 1
ATOM 3135 O O . LEU A 1 409 ? -12.32 -40.562 -5.559 1 97.62 409 LEU A O 1
ATOM 3139 N N . PRO A 1 410 ? -10.828 -41.781 -4.27 1 97.44 410 PRO A N 1
ATOM 3140 C CA . PRO A 1 410 ? -11.773 -42.875 -4.07 1 97.44 410 PRO A CA 1
ATOM 3141 C C . PRO A 1 410 ? -13 -42.438 -3.26 1 97.44 410 PRO A C 1
ATOM 3143 O O . PRO A 1 410 ? -12.93 -41.5 -2.48 1 97.44 410 PRO A O 1
ATOM 3146 N N . LYS A 1 411 ? -14.102 -43.219 -3.424 1 97.56 411 LYS A N 1
ATOM 3147 C CA . LYS A 1 411 ? -15.344 -42.938 -2.709 1 97.56 411 LYS A CA 1
ATOM 3148 C C . LYS A 1 411 ? -15.133 -43 -1.199 1 97.56 411 LYS A C 1
ATOM 3150 O O . LYS A 1 411 ? -15.734 -42.219 -0.455 1 97.56 411 LYS A O 1
ATOM 3155 N N . ARG A 1 412 ? -14.305 -43.875 -0.821 1 98.06 412 ARG A N 1
ATOM 3156 C CA . ARG A 1 412 ? -14.047 -44.031 0.606 1 98.06 412 ARG A CA 1
ATOM 3157 C C . ARG A 1 412 ? -13.305 -42.812 1.166 1 98.06 412 ARG A C 1
ATOM 3159 O O . ARG A 1 412 ? -13.523 -42.406 2.314 1 98.06 412 ARG A O 1
ATOM 3166 N N . ALA A 1 413 ? -12.453 -42.281 0.389 1 98.12 413 ALA A N 1
ATOM 3167 C CA . ALA A 1 413 ? -11.734 -41.062 0.807 1 98.12 413 ALA A CA 1
ATOM 3168 C C . ALA A 1 413 ? -12.68 -39.875 0.887 1 98.12 413 ALA A C 1
ATOM 3170 O O . ALA A 1 413 ? -12.562 -39.031 1.792 1 98.12 413 ALA A O 1
ATOM 3171 N N . ILE A 1 414 ? -13.562 -39.75 -0.034 1 97.94 414 ILE A N 1
ATOM 3172 C CA . ILE A 1 414 ? -14.555 -38.688 -0.052 1 97.94 414 ILE A CA 1
ATOM 3173 C C . ILE A 1 414 ? -15.453 -38.812 1.175 1 97.94 414 ILE A C 1
ATOM 3175 O O . ILE A 1 414 ? -15.75 -37.812 1.833 1 97.94 414 ILE A O 1
ATOM 3179 N N . ALA A 1 415 ? -15.844 -40 1.474 1 97.94 415 ALA A N 1
ATOM 3180 C CA . ALA A 1 415 ? -16.672 -40.25 2.654 1 97.94 415 ALA A CA 1
ATOM 3181 C C . ALA A 1 415 ? -15.914 -39.875 3.932 1 97.94 415 ALA A C 1
ATOM 3183 O O . ALA A 1 415 ? -16.5 -39.344 4.867 1 97.94 415 ALA A O 1
ATOM 3184 N N . ALA A 1 416 ? -14.703 -40.219 3.971 1 97.94 416 ALA A N 1
ATOM 3185 C CA . ALA A 1 416 ? -13.875 -39.875 5.129 1 97.94 416 ALA A CA 1
ATOM 3186 C C . ALA A 1 416 ? -13.766 -38.344 5.293 1 97.94 416 ALA A C 1
ATOM 3188 O O . ALA A 1 416 ? -13.789 -37.844 6.414 1 97.94 416 ALA A O 1
ATOM 3189 N N . ALA A 1 417 ? -13.523 -37.625 4.223 1 97.75 417 ALA A N 1
ATOM 3190 C CA . ALA A 1 417 ? -13.477 -36.188 4.25 1 97.75 417 ALA A CA 1
ATOM 3191 C C . ALA A 1 417 ? -14.773 -35.594 4.801 1 97.75 417 ALA A C 1
ATOM 3193 O O . ALA A 1 417 ? -14.758 -34.688 5.637 1 97.75 417 ALA A O 1
ATOM 3194 N N . GLU A 1 418 ? -15.859 -36.094 4.332 1 97 418 GLU A N 1
ATOM 3195 C CA . GLU A 1 418 ? -17.172 -35.656 4.773 1 97 418 GLU A CA 1
ATOM 3196 C C . GLU A 1 418 ? -17.359 -35.875 6.27 1 97 418 GLU A C 1
ATOM 3198 O O . GLU A 1 418 ? -17.938 -35.031 6.969 1 97 418 GLU A O 1
ATOM 3203 N N . ALA A 1 419 ? -16.922 -37 6.707 1 97.25 419 ALA A N 1
ATOM 3204 C CA . ALA A 1 419 ? -17.031 -37.344 8.125 1 97.25 419 ALA A CA 1
ATOM 3205 C C . ALA A 1 419 ? -16.281 -36.344 8.992 1 97.25 419 ALA A C 1
ATOM 3207 O O . ALA A 1 419 ? -16.641 -36.094 10.141 1 97.25 419 ALA A O 1
ATOM 3208 N N . MET A 1 420 ? -15.328 -35.75 8.422 1 95.5 420 MET A N 1
ATOM 3209 C CA . MET A 1 420 ? -14.523 -34.781 9.141 1 95.5 420 MET A CA 1
ATOM 3210 C C . MET A 1 420 ? -14.984 -33.344 8.812 1 95.5 420 MET A C 1
ATOM 3212 O O . MET A 1 420 ? -14.312 -32.375 9.172 1 95.5 420 MET A O 1
ATOM 3216 N N . ASN A 1 421 ? -16.016 -33.188 8.062 1 95 421 ASN A N 1
ATOM 3217 C CA . ASN A 1 421 ? -16.547 -31.906 7.633 1 95 421 ASN A CA 1
ATOM 3218 C C . ASN A 1 421 ? -15.516 -31.109 6.848 1 95 421 ASN A C 1
ATOM 3220 O O . ASN A 1 421 ? -15.336 -29.906 7.09 1 95 421 ASN A O 1
ATOM 3224 N N . ALA A 1 422 ? -14.773 -31.828 6.031 1 94.62 422 ALA A N 1
ATOM 3225 C CA . ALA A 1 422 ? -13.773 -31.203 5.18 1 94.62 422 ALA A CA 1
ATOM 3226 C C . ALA A 1 422 ? -14.039 -31.484 3.707 1 94.62 422 ALA A C 1
ATOM 3228 O O . ALA A 1 422 ? -14.617 -32.531 3.369 1 94.62 422 ALA A O 1
ATOM 3229 N N . LYS A 1 423 ? -13.648 -30.609 2.904 1 95 423 LYS A N 1
ATOM 3230 C CA . LYS A 1 423 ? -13.648 -30.906 1.477 1 95 423 LYS A CA 1
ATOM 3231 C C . LYS A 1 423 ? -12.641 -32 1.145 1 95 423 LYS A C 1
ATOM 3233 O O . LYS A 1 423 ? -11.586 -32.094 1.78 1 95 423 LYS A O 1
ATOM 3238 N N . PRO A 1 424 ? -12.906 -32.75 0.126 1 97.12 424 PRO A N 1
ATOM 3239 C CA . PRO A 1 424 ? -12.047 -33.875 -0.181 1 97.12 424 PRO A CA 1
ATOM 3240 C C . PRO A 1 424 ? -10.609 -33.469 -0.479 1 97.12 424 PRO A C 1
ATOM 3242 O O . PRO A 1 424 ? -9.664 -34.156 -0.062 1 97.12 424 PRO A O 1
ATOM 3245 N N . ASP A 1 425 ? -10.453 -32.406 -1.216 1 97.12 425 ASP A N 1
ATOM 3246 C CA . ASP A 1 425 ? -9.094 -31.984 -1.532 1 97.12 425 ASP A CA 1
ATOM 3247 C C . ASP A 1 425 ? -8.383 -31.438 -0.293 1 97.12 425 ASP A C 1
ATOM 3249 O O . ASP A 1 425 ? -7.164 -31.547 -0.171 1 97.12 425 ASP A O 1
ATOM 3253 N N . VAL A 1 426 ? -9.078 -30.812 0.629 1 96.44 426 VAL A N 1
ATOM 3254 C CA . VAL A 1 426 ? -8.516 -30.375 1.9 1 96.44 426 VAL A CA 1
ATOM 3255 C C . VAL A 1 426 ? -8.078 -31.594 2.717 1 96.44 426 VAL A C 1
ATOM 3257 O O . VAL A 1 426 ? -6.984 -31.594 3.293 1 96.44 426 VAL A O 1
ATOM 3260 N N . PHE A 1 427 ? -8.938 -32.594 2.775 1 97.62 427 PHE A N 1
ATOM 3261 C CA . PHE A 1 427 ? -8.609 -33.812 3.467 1 97.62 427 PHE A CA 1
ATOM 3262 C C . PHE A 1 427 ? -7.336 -34.438 2.904 1 97.62 427 PHE A C 1
ATOM 3264 O O . PHE A 1 427 ? -6.434 -34.812 3.658 1 97.62 427 PHE A O 1
ATOM 3271 N N . TYR A 1 428 ? -7.277 -34.531 1.646 1 98.19 428 TYR A N 1
ATOM 3272 C CA . TYR A 1 428 ? -6.109 -35.094 0.975 1 98.19 428 TYR A CA 1
ATOM 3273 C C . TYR A 1 428 ? -4.852 -34.312 1.323 1 98.19 428 TYR A C 1
ATOM 3275 O O . TYR A 1 428 ? -3.816 -34.906 1.646 1 98.19 428 TYR A O 1
ATOM 3283 N N . ALA A 1 429 ? -4.926 -33 1.246 1 97.88 429 ALA A N 1
ATOM 3284 C CA . ALA A 1 429 ? -3.785 -32.125 1.529 1 97.88 429 ALA A CA 1
ATOM 3285 C C . ALA A 1 429 ? -3.342 -32.281 2.984 1 97.88 429 ALA A C 1
ATOM 3287 O O . ALA A 1 429 ? -2.146 -32.219 3.281 1 97.88 429 ALA A O 1
ATOM 3288 N N . LEU A 1 430 ? -4.316 -32.375 3.873 1 97.5 430 LEU A N 1
ATOM 3289 C CA . LEU A 1 430 ? -4 -32.562 5.285 1 97.5 430 LEU A CA 1
ATOM 3290 C C . LEU A 1 430 ? -3.264 -33.875 5.508 1 97.5 430 LEU A C 1
ATOM 3292 O O . LEU A 1 430 ? -2.275 -33.906 6.242 1 97.5 430 LEU A O 1
ATOM 3296 N N . ARG A 1 431 ? -3.756 -34.906 4.922 1 97.81 431 ARG A N 1
ATOM 3297 C CA . ARG A 1 431 ? -3.105 -36.219 5.035 1 97.81 431 ARG A CA 1
ATOM 3298 C C . ARG A 1 431 ? -1.689 -36.156 4.469 1 97.81 431 ARG A C 1
ATOM 3300 O O . ARG A 1 431 ? -0.772 -36.781 5.031 1 97.81 431 ARG A O 1
ATOM 3307 N N . LEU A 1 432 ? -1.564 -35.5 3.35 1 98.44 432 LEU A N 1
ATOM 3308 C CA . LEU A 1 432 ? -0.242 -35.344 2.758 1 98.44 432 LEU A CA 1
ATOM 3309 C C . LEU A 1 432 ? 0.707 -34.656 3.734 1 98.44 432 LEU A C 1
ATOM 3311 O O . LEU A 1 432 ? 1.821 -35.125 3.963 1 98.44 432 LEU A O 1
ATOM 3315 N N . LEU A 1 433 ? 0.265 -33.531 4.293 1 98.06 433 LEU A N 1
ATOM 3316 C CA . LEU A 1 433 ? 1.061 -32.781 5.242 1 98.06 433 LEU A CA 1
ATOM 3317 C C . LEU A 1 433 ? 1.454 -33.625 6.441 1 98.06 433 LEU A C 1
ATOM 3319 O O . LEU A 1 433 ? 2.635 -33.719 6.793 1 98.06 433 LEU A O 1
ATOM 3323 N N . GLU A 1 434 ? 0.524 -34.312 6.996 1 97.5 434 GLU A N 1
ATOM 3324 C CA . GLU A 1 434 ? 0.722 -35.031 8.242 1 97.5 434 GLU A CA 1
ATOM 3325 C C . GLU A 1 434 ? 1.651 -36.219 8.047 1 97.5 434 GLU A C 1
ATOM 3327 O O . GLU A 1 434 ? 2.354 -36.625 8.977 1 97.5 434 GLU A O 1
ATOM 3332 N N . ASN A 1 435 ? 1.685 -36.719 6.859 1 97.81 435 ASN A N 1
ATOM 3333 C CA . ASN A 1 435 ? 2.469 -37.906 6.609 1 97.81 435 ASN A CA 1
ATOM 3334 C C . ASN A 1 435 ? 3.832 -37.594 6.012 1 97.81 435 ASN A C 1
ATOM 3336 O O . ASN A 1 435 ? 4.742 -38.406 6.039 1 97.81 435 ASN A O 1
ATOM 3340 N N . THR A 1 436 ? 4 -36.375 5.453 1 98.31 436 THR A N 1
ATOM 3341 C CA . THR A 1 436 ? 5.223 -36.156 4.688 1 98.31 436 THR A CA 1
ATOM 3342 C C . THR A 1 436 ? 5.852 -34.812 5.07 1 98.31 436 THR A C 1
ATOM 3344 O O . THR A 1 436 ? 7.016 -34.562 4.754 1 98.31 436 THR A O 1
ATOM 3347 N N . GLY A 1 437 ? 5.102 -33.875 5.691 1 97.88 437 GLY A N 1
ATOM 3348 C CA . GLY A 1 437 ? 5.57 -32.531 5.969 1 97.88 437 GLY A CA 1
ATOM 3349 C C . GLY A 1 437 ? 5.406 -31.594 4.797 1 97.88 437 GLY A C 1
ATOM 3350 O O . GLY A 1 437 ? 5.742 -30.406 4.891 1 97.88 437 GLY A O 1
ATOM 3351 N N . ILE A 1 438 ? 4.844 -32.094 3.662 1 98.12 438 ILE A N 1
ATOM 3352 C CA . ILE A 1 438 ? 4.68 -31.266 2.463 1 98.12 438 ILE A CA 1
ATOM 3353 C C . ILE A 1 438 ? 3.377 -30.484 2.551 1 98.12 438 ILE A C 1
ATOM 3355 O O . ILE A 1 438 ? 2.311 -31.047 2.791 1 98.12 438 ILE A O 1
ATOM 3359 N N . VAL A 1 439 ? 3.455 -29.172 2.357 1 97.5 439 VAL A N 1
ATOM 3360 C CA . VAL A 1 439 ? 2.293 -28.297 2.422 1 97.5 439 VAL A CA 1
ATOM 3361 C C . VAL A 1 439 ? 1.893 -27.859 1.012 1 97.5 439 VAL A C 1
ATOM 3363 O O . VAL A 1 439 ? 2.684 -27.25 0.297 1 97.5 439 VAL A O 1
ATOM 3366 N N . VAL A 1 440 ? 0.728 -28.188 0.574 1 97.12 440 VAL A N 1
ATOM 3367 C CA . VAL A 1 440 ? 0.18 -27.734 -0.699 1 97.12 440 VAL A CA 1
ATOM 3368 C C . VAL A 1 440 ? -1.105 -26.953 -0.457 1 97.12 440 VAL A C 1
ATOM 3370 O O . VAL A 1 440 ? -1.593 -26.875 0.674 1 97.12 440 VAL A O 1
ATOM 3373 N N . LEU A 1 441 ? -1.632 -26.328 -1.5 1 95.5 441 LEU A N 1
ATOM 3374 C CA . LEU A 1 441 ? -2.902 -25.625 -1.399 1 95.5 441 LEU A CA 1
ATOM 3375 C C . LEU A 1 441 ? -4.02 -26.406 -2.08 1 95.5 441 LEU A C 1
ATOM 3377 O O . LEU A 1 441 ? -3.934 -26.719 -3.273 1 95.5 441 LEU A O 1
ATOM 3381 N N . PRO A 1 442 ? -5.055 -26.703 -1.292 1 95.69 442 PRO A N 1
ATOM 3382 C CA . PRO A 1 442 ? -6.18 -27.406 -1.918 1 95.69 442 PRO A CA 1
ATOM 3383 C C . PRO A 1 442 ? -6.824 -26.609 -3.043 1 95.69 442 PRO A C 1
ATOM 3385 O O . PRO A 1 442 ? -6.914 -25.375 -2.957 1 95.69 442 PRO A O 1
ATOM 3388 N N . GLY A 1 443 ? -7.309 -27.297 -4.027 1 95.19 443 GLY A N 1
ATOM 3389 C CA . GLY A 1 443 ? -7.922 -26.672 -5.184 1 95.19 443 GLY A CA 1
ATOM 3390 C C . GLY A 1 443 ? -9.164 -25.875 -4.84 1 95.19 443 GLY A C 1
ATOM 3391 O O . GLY A 1 443 ? -9.492 -24.891 -5.516 1 95.19 443 GLY A O 1
ATOM 3392 N N . SER A 1 444 ? -9.812 -26.203 -3.793 1 92.75 444 SER A N 1
ATOM 3393 C CA . SER A 1 444 ? -11.055 -25.547 -3.391 1 92.75 444 SER A CA 1
ATOM 3394 C C . SER A 1 444 ? -10.828 -24.078 -3.055 1 92.75 444 SER A C 1
ATOM 3396 O O . SER A 1 444 ? -11.75 -23.266 -3.135 1 92.75 444 SER A O 1
ATOM 3398 N N . VAL A 1 445 ? -9.609 -23.75 -2.719 1 90.56 445 VAL A N 1
ATOM 3399 C CA . VAL A 1 445 ? -9.266 -22.359 -2.426 1 90.56 445 VAL A CA 1
ATOM 3400 C C . VAL A 1 445 ? -9.438 -21.516 -3.682 1 90.56 445 VAL A C 1
ATOM 3402 O O . VAL A 1 445 ? -9.773 -20.328 -3.598 1 90.56 445 VAL A O 1
ATOM 3405 N N . PHE A 1 446 ? -9.281 -22.094 -4.836 1 93.69 446 PHE A N 1
ATOM 3406 C CA . PHE A 1 446 ? -9.289 -21.375 -6.109 1 93.69 446 PHE A CA 1
ATOM 3407 C C . PHE A 1 446 ? -10.633 -21.547 -6.812 1 93.69 446 PHE A C 1
ATOM 3409 O O . PHE A 1 446 ? -10.914 -20.859 -7.801 1 93.69 446 PHE A O 1
ATOM 3416 N N . GLY A 1 447 ? -11.406 -22.406 -6.316 1 91.62 447 GLY A N 1
ATOM 3417 C CA . GLY A 1 447 ? -12.57 -22.859 -7.059 1 91.62 447 GLY A CA 1
ATOM 3418 C C . GLY A 1 447 ? -12.242 -23.938 -8.07 1 91.62 447 GLY A C 1
ATOM 3419 O O . GLY A 1 447 ? -11.102 -24.047 -8.523 1 91.62 447 GLY A O 1
ATOM 3420 N N . GLN A 1 448 ? -13.258 -24.75 -8.344 1 92.12 448 GLN A N 1
ATOM 3421 C CA . GLN A 1 448 ? -13.109 -25.875 -9.266 1 92.12 448 GLN A CA 1
ATOM 3422 C C . GLN A 1 448 ? -14.453 -26.266 -9.875 1 92.12 448 GLN A C 1
ATOM 3424 O O . GLN A 1 448 ? -15.508 -25.906 -9.344 1 92.12 448 GLN A O 1
ATOM 3429 N N . VAL A 1 449 ? -14.305 -26.922 -11.016 1 93.94 449 VAL A N 1
ATOM 3430 C CA . VAL A 1 449 ? -15.516 -27.531 -11.539 1 93.94 449 VAL A CA 1
ATOM 3431 C C . VAL A 1 449 ? -16.109 -28.484 -10.508 1 93.94 449 VAL A C 1
ATOM 3433 O O . VAL A 1 449 ? -15.367 -29.219 -9.844 1 93.94 449 VAL A O 1
ATOM 3436 N N . PRO A 1 450 ? -17.453 -28.453 -10.391 1 92.75 450 PRO A N 1
ATOM 3437 C CA . PRO A 1 450 ? -18.062 -29.359 -9.398 1 92.75 450 PRO A CA 1
ATOM 3438 C C . PRO A 1 450 ? -17.625 -30.812 -9.586 1 92.75 450 PRO A C 1
ATOM 3440 O O . PRO A 1 450 ? -17.656 -31.328 -10.703 1 92.75 450 PRO A O 1
ATOM 3443 N N . GLY A 1 451 ? -17.172 -31.375 -8.508 1 92.25 451 GLY A N 1
ATOM 3444 C CA . GLY A 1 451 ? -16.797 -32.781 -8.516 1 92.25 451 GLY A CA 1
ATOM 3445 C C . GLY A 1 451 ? -15.32 -33 -8.805 1 92.25 451 GLY A C 1
ATOM 3446 O O . GLY A 1 451 ? -14.82 -34.125 -8.656 1 92.25 451 GLY A O 1
ATOM 3447 N N . ALA A 1 452 ? -14.672 -31.969 -9.211 1 95.44 452 ALA A N 1
ATOM 3448 C CA . ALA A 1 452 ? -13.242 -32.094 -9.461 1 95.44 452 ALA A CA 1
ATOM 3449 C C . ALA A 1 452 ? -12.43 -31.656 -8.234 1 95.44 452 ALA A C 1
ATOM 3451 O O . ALA A 1 452 ? -12.828 -30.75 -7.504 1 95.44 452 ALA A O 1
ATOM 3452 N N . TRP A 1 453 ? -11.336 -32.344 -8.023 1 97.56 453 TRP A N 1
ATOM 3453 C CA . TRP A 1 453 ? -10.445 -32.031 -6.914 1 97.56 453 TRP A CA 1
ATOM 3454 C C . TRP A 1 453 ? -9.016 -31.828 -7.402 1 97.56 453 TRP A C 1
ATOM 3456 O O . TRP A 1 453 ? -8.539 -32.562 -8.281 1 97.56 453 TRP A O 1
ATOM 3466 N N . HIS A 1 454 ? -8.422 -30.797 -6.906 1 97.81 454 HIS A N 1
ATOM 3467 C CA . HIS A 1 454 ? -7.07 -30.406 -7.293 1 97.81 454 HIS A CA 1
ATOM 3468 C C . HIS A 1 454 ? -6.25 -29.969 -6.082 1 97.81 454 HIS A C 1
ATOM 3470 O O . HIS A 1 454 ? -6.777 -29.875 -4.973 1 97.81 454 HIS A O 1
ATOM 3476 N N . PHE A 1 455 ? -4.984 -29.812 -6.258 1 97.25 455 PHE A N 1
ATOM 3477 C CA . PHE A 1 455 ? -4.117 -29.047 -5.363 1 97.25 455 PHE A CA 1
ATOM 3478 C C . PHE A 1 455 ? -3.062 -28.281 -6.152 1 97.25 455 PHE A C 1
ATOM 3480 O O . PHE A 1 455 ? -2.707 -28.672 -7.266 1 97.25 455 PHE A O 1
ATOM 3487 N N . ARG A 1 456 ? -2.652 -27.156 -5.602 1 97.12 456 ARG A N 1
ATOM 3488 C CA . ARG A 1 456 ? -1.59 -26.375 -6.223 1 97.12 456 ARG A CA 1
ATOM 3489 C C . ARG A 1 456 ? -0.262 -26.594 -5.504 1 97.12 456 ARG A C 1
ATOM 3491 O O . ARG A 1 456 ? -0.212 -26.609 -4.273 1 97.12 456 ARG A O 1
ATOM 3498 N N . CYS A 1 457 ? 0.746 -26.766 -6.27 1 97 457 CYS A N 1
ATOM 3499 C CA . CYS A 1 457 ? 2.119 -26.828 -5.781 1 97 457 CYS A CA 1
ATOM 3500 C C . CYS A 1 457 ? 3.002 -25.812 -6.508 1 97 457 CYS A C 1
ATOM 3502 O O . CYS A 1 457 ? 2.943 -25.703 -7.734 1 97 457 CYS A O 1
ATOM 3504 N N . THR A 1 458 ? 3.77 -25.109 -5.762 1 97.06 458 THR A N 1
ATOM 3505 C CA . THR A 1 458 ? 4.727 -24.219 -6.414 1 97.06 458 THR A CA 1
ATOM 3506 C C . THR A 1 458 ? 5.93 -25 -6.93 1 97.06 458 THR A C 1
ATOM 3508 O O . THR A 1 458 ? 6.203 -26.109 -6.461 1 97.06 458 THR A O 1
ATOM 3511 N N . ILE A 1 459 ? 6.621 -24.469 -7.824 1 97.56 459 ILE A N 1
ATOM 3512 C CA . ILE A 1 459 ? 7.832 -25.062 -8.375 1 97.56 459 ILE A CA 1
ATOM 3513 C C . ILE A 1 459 ? 9.055 -24.281 -7.902 1 97.56 459 ILE A C 1
ATOM 3515 O O . ILE A 1 459 ? 10.047 -24.156 -8.625 1 97.56 459 ILE A O 1
ATOM 3519 N N . LEU A 1 460 ? 8.969 -23.688 -6.727 1 96.75 460 LEU A N 1
ATOM 3520 C CA . LEU A 1 460 ? 9.93 -22.688 -6.277 1 96.75 460 LEU A CA 1
ATOM 3521 C C . LEU A 1 460 ? 11.008 -23.312 -5.398 1 96.75 460 LEU A C 1
ATOM 3523 O O . LEU A 1 460 ? 12.039 -22.703 -5.137 1 96.75 460 LEU A O 1
ATOM 3527 N N . GLN A 1 461 ? 10.75 -24.562 -4.895 1 95.69 461 GLN A N 1
ATOM 3528 C CA . GLN A 1 461 ? 11.766 -25.203 -4.062 1 95.69 461 GLN A CA 1
ATOM 3529 C C . GLN A 1 461 ? 13.031 -25.484 -4.863 1 95.69 461 GLN A C 1
ATOM 3531 O O . GLN A 1 461 ? 12.984 -25.625 -6.086 1 95.69 461 GLN A O 1
ATOM 3536 N N . GLN A 1 462 ? 14.125 -25.594 -4.121 1 94.31 462 GLN A N 1
ATOM 3537 C CA . GLN A 1 462 ? 15.375 -25.953 -4.781 1 94.31 462 GLN A CA 1
ATOM 3538 C C . GLN A 1 462 ? 15.281 -27.344 -5.41 1 94.31 462 GLN A C 1
ATOM 3540 O O . GLN A 1 462 ? 14.539 -28.203 -4.926 1 94.31 462 GLN A O 1
ATOM 3545 N N . GLU A 1 463 ? 16.047 -27.562 -6.434 1 95 463 GLU A N 1
ATOM 3546 C CA . GLU A 1 463 ? 15.93 -28.781 -7.242 1 95 463 GLU A CA 1
ATOM 3547 C C . GLU A 1 463 ? 16.109 -30.031 -6.387 1 95 463 GLU A C 1
ATOM 3549 O O . GLU A 1 463 ? 15.383 -31.016 -6.566 1 95 463 GLU A O 1
ATOM 3554 N N . GLU A 1 464 ? 17.062 -29.953 -5.469 1 94.88 464 GLU A N 1
ATOM 3555 C CA . GLU A 1 464 ? 17.266 -31.094 -4.594 1 94.88 464 GLU A CA 1
ATOM 3556 C C . GLU A 1 464 ? 16.047 -31.359 -3.73 1 94.88 464 GLU A C 1
ATOM 3558 O O . GLU A 1 464 ? 15.664 -32.531 -3.516 1 94.88 464 GLU A O 1
ATOM 3563 N N . LYS A 1 465 ? 15.469 -30.344 -3.283 1 95.88 465 LYS A N 1
ATOM 3564 C CA . LYS A 1 465 ? 14.266 -30.484 -2.463 1 95.88 465 LYS A CA 1
ATOM 3565 C C . LYS A 1 465 ? 13.086 -30.984 -3.289 1 95.88 465 LYS A C 1
ATOM 3567 O O . LYS A 1 465 ? 12.234 -31.719 -2.779 1 95.88 465 LYS A O 1
ATOM 3572 N N . VAL A 1 466 ? 13.023 -30.625 -4.52 1 97.5 466 VAL A N 1
ATOM 3573 C CA . VAL A 1 466 ? 11.961 -31.062 -5.402 1 97.5 466 VAL A CA 1
ATOM 3574 C C . VAL A 1 466 ? 12.023 -32.594 -5.57 1 97.5 466 VAL A C 1
ATOM 3576 O O . VAL A 1 466 ? 11 -33.25 -5.578 1 97.5 466 VAL A O 1
ATOM 3579 N N . GLN A 1 467 ? 13.219 -33.094 -5.668 1 97.25 467 GLN A N 1
ATOM 3580 C CA . GLN A 1 467 ? 13.375 -34.531 -5.762 1 97.25 467 GLN A CA 1
ATOM 3581 C C . GLN A 1 467 ? 12.883 -35.219 -4.488 1 97.25 467 GLN A C 1
ATOM 3583 O O . GLN A 1 467 ? 12.25 -36.281 -4.555 1 97.25 467 GLN A O 1
ATOM 3588 N N . LEU A 1 468 ? 13.188 -34.625 -3.41 1 97.44 468 LEU A N 1
ATOM 3589 C CA . LEU A 1 468 ? 12.711 -35.125 -2.133 1 97.44 468 LEU A CA 1
ATOM 3590 C C . LEU A 1 468 ? 11.188 -35.094 -2.059 1 97.44 468 LEU A C 1
ATOM 3592 O O . LEU A 1 468 ? 10.555 -36.031 -1.589 1 97.44 468 LEU A O 1
ATOM 3596 N N . ILE A 1 469 ? 10.633 -34 -2.475 1 98.25 469 ILE A N 1
ATOM 3597 C CA . ILE A 1 469 ? 9.188 -33.844 -2.502 1 98.25 469 ILE A CA 1
ATOM 3598 C C . ILE A 1 469 ? 8.547 -34.938 -3.348 1 98.25 469 ILE A C 1
ATOM 3600 O O . ILE A 1 469 ? 7.57 -35.562 -2.926 1 98.25 469 ILE A O 1
ATOM 3604 N N . ILE A 1 470 ? 9.109 -35.156 -4.52 1 98.38 470 ILE A N 1
ATOM 3605 C CA . ILE A 1 470 ? 8.578 -36.156 -5.438 1 98.38 470 ILE A CA 1
ATOM 3606 C C . ILE A 1 470 ? 8.648 -37.531 -4.793 1 98.38 470 ILE A C 1
ATOM 3608 O O . ILE A 1 470 ? 7.684 -38.312 -4.832 1 98.38 470 ILE A O 1
ATOM 3612 N N . TYR A 1 471 ? 9.727 -37.812 -4.195 1 98.06 471 TYR A N 1
ATOM 3613 C CA . TYR A 1 471 ? 9.938 -39.094 -3.545 1 98.06 471 TYR A CA 1
ATOM 3614 C C . TYR A 1 471 ? 8.906 -39.312 -2.443 1 98.06 471 TYR A C 1
ATOM 3616 O O . TYR A 1 471 ? 8.234 -40.344 -2.42 1 98.06 471 TYR A O 1
ATOM 3624 N N . ARG A 1 472 ? 8.781 -38.375 -1.562 1 98.31 472 ARG A N 1
ATOM 3625 C CA . ARG A 1 472 ? 7.844 -38.5 -0.447 1 98.31 472 ARG A CA 1
ATOM 3626 C C . ARG A 1 472 ? 6.402 -38.531 -0.942 1 98.31 472 ARG A C 1
ATOM 3628 O O . ARG A 1 472 ? 5.57 -39.25 -0.394 1 98.31 472 ARG A O 1
ATOM 3635 N N . PHE A 1 473 ? 6.148 -37.75 -1.918 1 98.69 473 PHE A N 1
ATOM 3636 C CA . PHE A 1 473 ? 4.793 -37.656 -2.451 1 98.69 473 PHE A CA 1
ATOM 3637 C C . PHE A 1 473 ? 4.367 -39 -3.057 1 98.69 473 PHE A C 1
ATOM 3639 O O . PHE A 1 473 ? 3.242 -39.438 -2.846 1 98.69 473 PHE A O 1
ATOM 3646 N N . LYS A 1 474 ? 5.23 -39.625 -3.836 1 98.5 474 LYS A N 1
ATOM 3647 C CA . LYS A 1 474 ? 4.922 -40.906 -4.473 1 98.5 474 LYS A CA 1
ATOM 3648 C C . LYS A 1 474 ? 4.578 -41.969 -3.432 1 98.5 474 LYS A C 1
ATOM 3650 O O . LYS A 1 474 ? 3.586 -42.688 -3.572 1 98.5 474 LYS A O 1
ATOM 3655 N N . ALA A 1 475 ? 5.371 -42 -2.41 1 98.31 475 ALA A N 1
ATOM 3656 C CA . ALA A 1 475 ? 5.141 -42.969 -1.351 1 98.31 475 ALA A CA 1
ATOM 3657 C C . ALA A 1 475 ? 3.816 -42.719 -0.643 1 98.31 475 ALA A C 1
ATOM 3659 O O . ALA A 1 475 ? 3.051 -43.625 -0.385 1 98.31 475 ALA A O 1
ATOM 3660 N N . PHE A 1 476 ? 3.578 -41.562 -0.289 1 98.44 476 PHE A N 1
ATOM 3661 C CA . PHE A 1 476 ? 2.342 -41.188 0.381 1 98.44 476 PHE A CA 1
ATOM 3662 C C . PHE A 1 476 ? 1.131 -41.531 -0.471 1 98.44 476 PHE A C 1
ATOM 3664 O O . PHE A 1 476 ? 0.176 -42.156 0.022 1 98.44 476 PHE A O 1
ATOM 3671 N N . HIS A 1 477 ? 1.215 -41.031 -1.759 1 98.81 477 HIS A N 1
ATOM 3672 C CA . HIS A 1 477 ? 0.055 -41.188 -2.627 1 98.81 477 HIS A CA 1
ATOM 3673 C C . HIS A 1 477 ? -0.298 -42.656 -2.803 1 98.81 477 HIS A C 1
ATOM 3675 O O . HIS A 1 477 ? -1.475 -43.031 -2.768 1 98.81 477 HIS A O 1
ATOM 3681 N N . LYS A 1 478 ? 0.685 -43.5 -3.006 1 98.25 478 LYS A N 1
ATOM 3682 C CA . LYS A 1 478 ? 0.463 -44.938 -3.137 1 98.25 478 LYS A CA 1
ATOM 3683 C C . LYS A 1 478 ? -0.213 -45.5 -1.894 1 98.25 478 LYS A C 1
ATOM 3685 O O . LYS A 1 478 ? -1.179 -46.25 -1.998 1 98.25 478 LYS A O 1
ATOM 3690 N N . ALA A 1 479 ? 0.289 -45.125 -0.758 1 98.38 479 ALA A N 1
ATOM 3691 C CA . ALA A 1 479 ? -0.283 -45.594 0.502 1 98.38 479 ALA A CA 1
ATOM 3692 C C . ALA A 1 479 ? -1.711 -45.094 0.68 1 98.38 479 ALA A C 1
ATOM 3694 O O . ALA A 1 479 ? -2.58 -45.812 1.164 1 98.38 479 ALA A O 1
ATOM 3695 N N . PHE A 1 480 ? -1.933 -43.844 0.354 1 98.56 480 PHE A N 1
ATOM 3696 C CA . PHE A 1 480 ? -3.248 -43.219 0.475 1 98.56 480 PHE A CA 1
ATOM 3697 C C . PHE A 1 480 ? -4.27 -43.938 -0.397 1 98.56 480 PHE A C 1
ATOM 3699 O O . PHE A 1 480 ? -5.371 -44.25 0.059 1 98.56 480 PHE A O 1
ATOM 3706 N N . MET A 1 481 ? -3.9 -44.188 -1.645 1 98 481 MET A N 1
ATOM 3707 C CA . MET A 1 481 ? -4.801 -44.875 -2.572 1 98 481 MET A CA 1
ATOM 3708 C C . MET A 1 481 ? -5.09 -46.281 -2.105 1 98 481 MET A C 1
ATOM 3710 O O . MET A 1 481 ? -6.207 -46.781 -2.27 1 98 481 MET A O 1
ATOM 3714 N N . GLU A 1 482 ? -4.094 -46.938 -1.528 1 98.06 482 GLU A N 1
ATOM 3715 C CA . GLU A 1 482 ? -4.293 -48.281 -0.998 1 98.06 482 GLU A CA 1
ATOM 3716 C C . GLU A 1 482 ? -5.223 -48.25 0.213 1 98.06 482 GLU A C 1
ATOM 3718 O O . GLU A 1 482 ? -6.109 -49.094 0.332 1 98.06 482 GLU A O 1
ATOM 3723 N N . GLU A 1 483 ? -5.027 -47.375 1.041 1 98.06 483 GLU A N 1
ATOM 3724 C CA . GLU A 1 483 ? -5.82 -47.25 2.262 1 98.06 483 GLU A CA 1
ATOM 3725 C C . GLU A 1 483 ? -7.297 -47.031 1.94 1 98.06 483 GLU A C 1
ATOM 3727 O O . GLU A 1 483 ? -8.172 -47.562 2.623 1 98.06 483 GLU A O 1
ATOM 3732 N N . PHE A 1 484 ? -7.527 -46.281 0.922 1 97.81 484 PHE A N 1
ATOM 3733 C CA . PHE A 1 484 ? -8.914 -45.906 0.673 1 97.81 484 PHE A CA 1
ATOM 3734 C C . PHE A 1 484 ? -9.453 -46.562 -0.576 1 97.81 484 PHE A C 1
ATOM 3736 O O . PHE A 1 484 ? -10.43 -46.125 -1.168 1 97.81 484 PHE A O 1
ATOM 3743 N N . ARG A 1 485 ? -8.758 -47.531 -1.011 1 95.5 485 ARG A N 1
ATOM 3744 C CA . ARG A 1 485 ? -9.172 -48.25 -2.215 1 95.5 485 ARG A CA 1
ATOM 3745 C C . ARG A 1 485 ? -10.633 -48.688 -2.115 1 95.5 485 ARG A C 1
ATOM 3747 O O . ARG A 1 485 ? -11.078 -49.156 -1.068 1 95.5 485 ARG A O 1
ATOM 3754 N N . ASP A 1 486 ? -11.414 -48.5 -3.186 1 90.25 486 ASP A N 1
ATOM 3755 C CA . ASP A 1 486 ? -12.828 -48.844 -3.217 1 90.25 486 ASP A CA 1
ATOM 3756 C C . ASP A 1 486 ? -13.016 -50.344 -3.238 1 90.25 486 ASP A C 1
ATOM 3758 O O . ASP A 1 486 ? -12.242 -51.062 -3.875 1 90.25 486 ASP A O 1
ATOM 3762 N N . MET B 1 1 ? -25.734 3.068 -40.344 1 23.39 1 MET B N 1
ATOM 3763 C CA . MET B 1 1 ? -25.188 3.879 -39.281 1 23.39 1 MET B CA 1
ATOM 3764 C C . MET B 1 1 ? -24.891 3.021 -38.062 1 23.39 1 MET B C 1
ATOM 3766 O O . MET B 1 1 ? -25.797 2.412 -37.469 1 23.39 1 MET B O 1
ATOM 3770 N N . SER B 1 2 ? -23.797 2.342 -38 1 29.56 2 SER B N 1
ATOM 3771 C CA . SER B 1 2 ? -23.531 1.299 -37.031 1 29.56 2 SER B CA 1
ATOM 3772 C C . SER B 1 2 ? -23.703 1.824 -35.594 1 29.56 2 SER B C 1
ATOM 3774 O O . SER B 1 2 ? -23.281 2.939 -35.312 1 29.56 2 SER B O 1
ATOM 3776 N N . PRO B 1 3 ? -24.734 1.439 -34.906 1 35.53 3 PRO B N 1
ATOM 3777 C CA . PRO B 1 3 ? -24.969 2.104 -33.625 1 35.53 3 PRO B CA 1
ATOM 3778 C C . PRO B 1 3 ? -23.672 2.486 -32.906 1 35.53 3 PRO B C 1
ATOM 3780 O O . PRO B 1 3 ? -22.641 1.827 -33.094 1 35.53 3 PRO B O 1
ATOM 3783 N N . ALA B 1 4 ? -23.344 3.695 -32.812 1 40.16 4 ALA B N 1
ATOM 3784 C CA . ALA B 1 4 ? -22.266 4.266 -32 1 40.16 4 ALA B CA 1
ATOM 3785 C C . ALA B 1 4 ? -21.906 3.342 -30.844 1 40.16 4 ALA B C 1
ATOM 3787 O O . ALA B 1 4 ? -22.75 3.043 -30 1 40.16 4 ALA B O 1
ATOM 3788 N N . SER B 1 5 ? -21.125 2.184 -30.906 1 43.03 5 SER B N 1
ATOM 3789 C CA . SER B 1 5 ? -20.656 1.164 -29.984 1 43.03 5 SER B CA 1
ATOM 3790 C C . SER B 1 5 ? -20.375 1.761 -28.609 1 43.03 5 SER B C 1
ATOM 3792 O O . SER B 1 5 ? -19.547 2.662 -28.469 1 43.03 5 SER B O 1
ATOM 3794 N N . ALA B 1 6 ? -21.312 1.776 -27.672 1 52.97 6 ALA B N 1
ATOM 3795 C CA . ALA B 1 6 ? -21.375 2.322 -26.312 1 52.97 6 ALA B CA 1
ATOM 3796 C C . ALA B 1 6 ? -20.172 1.858 -25.484 1 52.97 6 ALA B C 1
ATOM 3798 O O . ALA B 1 6 ? -19.828 0.677 -25.5 1 52.97 6 ALA B O 1
ATOM 3799 N N . ARG B 1 7 ? -19.297 2.752 -25.078 1 68.19 7 ARG B N 1
ATOM 3800 C CA . ARG B 1 7 ? -18.156 2.486 -24.203 1 68.19 7 ARG B CA 1
ATOM 3801 C C . ARG B 1 7 ? -18.562 1.647 -23 1 68.19 7 ARG B C 1
ATOM 3803 O O . ARG B 1 7 ? -19.656 1.844 -22.438 1 68.19 7 ARG B O 1
ATOM 3810 N N . ALA B 1 8 ? -17.781 0.625 -22.719 1 71.12 8 ALA B N 1
ATOM 3811 C CA . ALA B 1 8 ? -18.047 -0.302 -21.625 1 71.12 8 ALA B CA 1
ATOM 3812 C C . ALA B 1 8 ? -18.281 0.448 -20.328 1 71.12 8 ALA B C 1
ATOM 3814 O O . ALA B 1 8 ? -19.078 0.006 -19.484 1 71.12 8 ALA B O 1
ATOM 3815 N N . LEU B 1 9 ? -17.625 1.661 -20.188 1 86.12 9 LEU B N 1
ATOM 3816 C CA . LEU B 1 9 ? -17.719 2.377 -18.922 1 86.12 9 LEU B CA 1
ATOM 3817 C C . LEU B 1 9 ? -17.891 3.873 -19.156 1 86.12 9 LEU B C 1
ATOM 3819 O O . LEU B 1 9 ? -17.172 4.469 -19.953 1 86.12 9 LEU B O 1
ATOM 3823 N N . THR B 1 10 ? -18.922 4.43 -18.609 1 88.69 10 THR B N 1
ATOM 3824 C CA . THR B 1 10 ? -19.141 5.871 -18.562 1 88.69 10 THR B CA 1
ATOM 3825 C C . THR B 1 10 ? -19.109 6.367 -17.109 1 88.69 10 THR B C 1
ATOM 3827 O O . THR B 1 10 ? -19.203 5.574 -16.172 1 88.69 10 THR B O 1
ATOM 3830 N N . VAL B 1 11 ? -18.953 7.586 -16.938 1 90.94 11 VAL B N 1
ATOM 3831 C CA . VAL B 1 11 ? -18.844 8.172 -15.609 1 90.94 11 VAL B CA 1
ATOM 3832 C C . VAL B 1 11 ? -20.109 7.891 -14.797 1 90.94 11 VAL B C 1
ATOM 3834 O O . VAL B 1 11 ? -20.031 7.629 -13.594 1 90.94 11 VAL B O 1
ATOM 3837 N N . ASP B 1 12 ? -21.219 7.82 -15.477 1 90.88 12 ASP B N 1
ATOM 3838 C CA . ASP B 1 12 ? -22.5 7.629 -14.797 1 90.88 12 ASP B CA 1
ATOM 3839 C C . ASP B 1 12 ? -22.656 6.18 -14.344 1 90.88 12 ASP B C 1
ATOM 3841 O O . ASP B 1 12 ? -23.5 5.887 -13.484 1 90.88 12 ASP B O 1
ATOM 3845 N N . SER B 1 13 ? -21.875 5.336 -14.945 1 93.19 13 SER B N 1
ATOM 3846 C CA . SER B 1 13 ? -22 3.922 -14.617 1 93.19 13 SER B CA 1
ATOM 3847 C C . SER B 1 13 ? -20.984 3.508 -13.555 1 93.19 13 SER B C 1
ATOM 3849 O O . SER B 1 13 ? -20.984 2.359 -13.109 1 93.19 13 SER B O 1
ATOM 3851 N N . LEU B 1 14 ? -20.188 4.461 -13.055 1 95.56 14 LEU B N 1
ATOM 3852 C CA . LEU B 1 14 ? -19.156 4.148 -12.062 1 95.56 14 LEU B CA 1
ATOM 3853 C C . LEU B 1 14 ? -19.766 4.109 -10.656 1 95.56 14 LEU B C 1
ATOM 3855 O O . LEU B 1 14 ? -20.922 4.5 -10.461 1 95.56 14 LEU B O 1
ATOM 3859 N N . ASN B 1 15 ? -19 3.518 -9.75 1 95.25 15 ASN B N 1
ATOM 3860 C CA . ASN B 1 15 ? -19.359 3.514 -8.336 1 95.25 15 ASN B CA 1
ATOM 3861 C C . ASN B 1 15 ? -19.672 4.922 -7.836 1 95.25 15 ASN B C 1
ATOM 3863 O O . ASN B 1 15 ? -18.797 5.789 -7.828 1 95.25 15 ASN B O 1
ATOM 3867 N N . PRO B 1 16 ? -20.875 5.164 -7.426 1 93.81 16 PRO B N 1
ATOM 3868 C CA . PRO B 1 16 ? -21.25 6.508 -6.984 1 93.81 16 PRO B CA 1
ATOM 3869 C C . PRO B 1 16 ? -20.406 7.004 -5.816 1 93.81 16 PRO B C 1
ATOM 3871 O O . PRO B 1 16 ? -20.234 8.211 -5.648 1 93.81 16 PRO B O 1
ATOM 3874 N N . LYS B 1 17 ? -19.906 6.133 -5.059 1 92.5 17 LYS B N 1
ATOM 3875 C CA . LYS B 1 17 ? -19.047 6.531 -3.939 1 92.5 17 LYS B CA 1
ATOM 3876 C C . LYS B 1 17 ? -17.75 7.152 -4.434 1 92.5 17 LYS B C 1
ATOM 3878 O O . LYS B 1 17 ? -17.188 8.023 -3.775 1 92.5 17 LYS B O 1
ATOM 3883 N N . VAL B 1 18 ? -17.25 6.68 -5.551 1 91.88 18 VAL B N 1
ATOM 3884 C CA . VAL B 1 18 ? -16.062 7.262 -6.176 1 91.88 18 VAL B CA 1
ATOM 3885 C C . VAL B 1 18 ? -16.391 8.656 -6.703 1 91.88 18 VAL B C 1
ATOM 3887 O O . VAL B 1 18 ? -15.602 9.586 -6.547 1 91.88 18 VAL B O 1
ATOM 3890 N N . LEU B 1 19 ? -17.547 8.766 -7.273 1 91 19 LEU B N 1
ATOM 3891 C CA . LEU B 1 19 ? -17.969 10.047 -7.824 1 91 19 LEU B CA 1
ATOM 3892 C C . LEU B 1 19 ? -18.156 11.078 -6.715 1 91 19 LEU B C 1
ATOM 3894 O O . LEU B 1 19 ? -17.953 12.273 -6.938 1 91 19 LEU B O 1
ATOM 3898 N N . ALA B 1 20 ? -18.422 10.586 -5.535 1 87.88 20 ALA B N 1
ATOM 3899 C CA . ALA B 1 20 ? -18.688 11.461 -4.395 1 87.88 20 ALA B CA 1
ATOM 3900 C C . ALA B 1 20 ? -17.406 11.961 -3.764 1 87.88 20 ALA B C 1
ATOM 3902 O O . ALA B 1 20 ? -17.422 12.906 -2.969 1 87.88 20 ALA B O 1
ATOM 3903 N N . LEU B 1 21 ? -16.328 11.367 -4.141 1 87 21 LEU B N 1
ATOM 3904 C CA . LEU B 1 21 ? -15.047 11.805 -3.6 1 87 21 LEU B CA 1
ATOM 3905 C C . LEU B 1 21 ? -14.742 13.242 -4.008 1 87 21 LEU B C 1
ATOM 3907 O O . LEU B 1 21 ? -15.008 13.641 -5.145 1 87 21 LEU B O 1
ATOM 3911 N N . ALA B 1 22 ? -14.273 13.969 -3.014 1 77 22 ALA B N 1
ATOM 3912 C CA . ALA B 1 22 ? -13.828 15.32 -3.32 1 77 22 ALA B CA 1
ATOM 3913 C C . ALA B 1 22 ? -12.555 15.305 -4.16 1 77 22 ALA B C 1
ATOM 3915 O O . ALA B 1 22 ? -11.781 14.352 -4.102 1 77 22 ALA B O 1
ATOM 3916 N N . ASP B 1 23 ? -12.461 16.281 -4.965 1 68.62 23 ASP B N 1
ATOM 3917 C CA . ASP B 1 23 ? -11.219 16.453 -5.715 1 68.62 23 ASP B CA 1
ATOM 3918 C C . ASP B 1 23 ? -10.117 17.031 -4.832 1 68.62 23 ASP B C 1
ATOM 3920 O O . ASP B 1 23 ? -10.203 18.188 -4.402 1 68.62 23 ASP B O 1
ATOM 3924 N N . HIS B 1 24 ? -9.352 16.219 -4.141 1 56.56 24 HIS B N 1
ATOM 3925 C CA . HIS B 1 24 ? -8.398 16.75 -3.164 1 56.56 24 HIS B CA 1
ATOM 3926 C C . HIS B 1 24 ? -7.156 17.297 -3.852 1 56.56 24 HIS B C 1
ATOM 3928 O O . HIS B 1 24 ? -6.539 18.234 -3.357 1 56.56 24 HIS B O 1
ATOM 3934 N N . LEU B 1 25 ? -6.445 16.328 -4.824 1 50.88 25 LEU B N 1
ATOM 3935 C CA . LEU B 1 25 ? -5.152 16.641 -5.426 1 50.88 25 LEU B CA 1
ATOM 3936 C C . LEU B 1 25 ? -5.305 17.625 -6.57 1 50.88 25 LEU B C 1
ATOM 3938 O O . LEU B 1 25 ? -4.324 18.234 -7.016 1 50.88 25 LEU B O 1
ATOM 3942 N N . GLY B 1 26 ? -6.148 18.516 -6.258 1 56.66 26 GLY B N 1
ATOM 3943 C CA . GLY B 1 26 ? -6.301 19.281 -7.484 1 56.66 26 GLY B CA 1
ATOM 3944 C C . GLY B 1 26 ? -7.164 20.516 -7.316 1 56.66 26 GLY B C 1
ATOM 3945 O O . GLY B 1 26 ? -7.863 20.922 -8.242 1 56.66 26 GLY B O 1
ATOM 3946 N N . GLY B 1 27 ? -6.957 20.859 -6.094 1 70.12 27 GLY B N 1
ATOM 3947 C CA . GLY B 1 27 ? -7.777 22.047 -5.961 1 70.12 27 GLY B CA 1
ATOM 3948 C C . GLY B 1 27 ? -7.379 23.156 -6.918 1 70.12 27 GLY B C 1
ATOM 3949 O O . GLY B 1 27 ? -6.371 23.047 -7.621 1 70.12 27 GLY B O 1
ATOM 3950 N N . ALA B 1 28 ? -8.125 23.938 -7.156 1 82 28 ALA B N 1
ATOM 3951 C CA . ALA B 1 28 ? -7.965 25.047 -8.086 1 82 28 ALA B CA 1
ATOM 3952 C C . ALA B 1 28 ? -6.609 25.719 -7.906 1 82 28 ALA B C 1
ATOM 3954 O O . ALA B 1 28 ? -5.941 26.062 -8.891 1 82 28 ALA B O 1
ATOM 3955 N N . VAL B 1 29 ? -6.148 25.734 -6.703 1 92.38 29 VAL B N 1
ATOM 3956 C CA . VAL B 1 29 ? -4.906 26.438 -6.406 1 92.38 29 VAL B CA 1
ATOM 3957 C C . VAL B 1 29 ? -3.715 25.625 -6.891 1 92.38 29 VAL B C 1
ATOM 3959 O O . VAL B 1 29 ? -2.809 26.156 -7.535 1 92.38 29 VAL B O 1
ATOM 3962 N N . ALA B 1 30 ? -3.727 24.328 -6.594 1 88.5 30 ALA B N 1
ATOM 3963 C CA . ALA B 1 30 ? -2.635 23.453 -7.004 1 88.5 30 ALA B CA 1
ATOM 3964 C C . ALA B 1 30 ? -2.543 23.375 -8.523 1 88.5 30 ALA B C 1
ATOM 3966 O O . ALA B 1 30 ? -1.445 23.375 -9.086 1 88.5 30 ALA B O 1
ATOM 3967 N N . ARG B 1 31 ? -3.586 23.312 -9.148 1 87.38 31 ARG B N 1
ATOM 3968 C CA . ARG B 1 31 ? -3.619 23.234 -10.609 1 87.38 31 ARG B CA 1
ATOM 3969 C C . ARG B 1 31 ? -3.059 24.516 -11.227 1 87.38 31 ARG B C 1
ATOM 3971 O O . ARG B 1 31 ? -2.295 24.469 -12.195 1 87.38 31 ARG B O 1
ATOM 3978 N N . ARG B 1 32 ? -3.539 25.609 -10.695 1 94.06 32 ARG B N 1
ATOM 3979 C CA . ARG B 1 32 ? -3.031 26.875 -11.188 1 94.06 32 ARG B CA 1
ATOM 3980 C C . ARG B 1 32 ? -1.524 26.984 -10.977 1 94.06 32 ARG B C 1
ATOM 3982 O O . ARG B 1 32 ? -0.805 27.484 -11.844 1 94.06 32 ARG B O 1
ATOM 3989 N N . ALA B 1 33 ? -1.12 26.531 -9.844 1 95.31 33 ALA B N 1
ATOM 3990 C CA . ALA B 1 33 ? 0.309 26.562 -9.539 1 95.31 33 ALA B CA 1
ATOM 3991 C C . ALA B 1 33 ? 1.099 25.734 -10.555 1 95.31 33 ALA B C 1
ATOM 3993 O O . ALA B 1 33 ? 2.17 26.156 -11 1 95.31 33 ALA B O 1
ATOM 3994 N N . GLU B 1 34 ? 0.613 24.609 -10.859 1 89.31 34 GLU B N 1
ATOM 3995 C CA . GLU B 1 34 ? 1.273 23.75 -11.836 1 89.31 34 GLU B CA 1
ATOM 3996 C C . GLU B 1 34 ? 1.373 24.438 -13.195 1 89.31 34 GLU B C 1
ATOM 3998 O O . GLU B 1 34 ? 2.402 24.344 -13.867 1 89.31 34 GLU B O 1
ATOM 4003 N N . ARG B 1 35 ? 0.311 25.047 -13.594 1 92.81 35 ARG B N 1
ATOM 4004 C CA . ARG B 1 35 ? 0.304 25.766 -14.859 1 92.81 35 ARG B CA 1
ATOM 4005 C C . ARG B 1 35 ? 1.312 26.922 -14.836 1 92.81 35 ARG B C 1
ATOM 4007 O O . ARG B 1 35 ? 2.039 27.125 -15.812 1 92.81 35 ARG B O 1
ATOM 4014 N N . MET B 1 36 ? 1.31 27.578 -13.773 1 96.12 36 MET B N 1
ATOM 4015 C CA . MET B 1 36 ? 2.209 28.734 -13.648 1 96.12 36 MET B CA 1
ATOM 4016 C C . MET B 1 36 ? 3.666 28.281 -13.641 1 96.12 36 MET B C 1
ATOM 4018 O O . MET B 1 36 ? 4.539 28.953 -14.172 1 96.12 36 MET B O 1
ATOM 4022 N N . GLN B 1 37 ? 3.877 27.156 -12.961 1 94.19 37 GLN B N 1
ATOM 4023 C CA . GLN B 1 37 ? 5.23 26.609 -12.961 1 94.19 37 GLN B CA 1
ATOM 4024 C C . GLN B 1 37 ? 5.711 26.328 -14.383 1 94.19 37 GLN B C 1
ATOM 4026 O O . GLN B 1 37 ? 6.848 26.656 -14.734 1 94.19 37 GLN B O 1
ATOM 4031 N N . LYS B 1 38 ? 4.91 25.781 -15.203 1 92.31 38 LYS B N 1
ATOM 4032 C CA . LYS B 1 38 ? 5.238 25.516 -16.594 1 92.31 38 LYS B CA 1
ATOM 4033 C C . LYS B 1 38 ? 5.449 26.812 -17.375 1 92.31 38 LYS B C 1
ATOM 4035 O O . LYS B 1 38 ? 6.352 26.891 -18.219 1 92.31 38 LYS B O 1
ATOM 4040 N N . GLU B 1 39 ? 4.59 27.719 -17.125 1 95.81 39 GLU B N 1
ATOM 4041 C CA . GLU B 1 39 ? 4.691 29.016 -17.781 1 95.81 39 GLU B CA 1
ATOM 4042 C C . GLU B 1 39 ? 6.008 29.719 -17.438 1 95.81 39 GLU B C 1
ATOM 4044 O O . GLU B 1 39 ? 6.637 30.328 -18.297 1 95.81 39 GLU B O 1
ATOM 4049 N N . LEU B 1 40 ? 6.387 29.609 -16.188 1 95.81 40 LEU B N 1
ATOM 4050 C CA . LEU B 1 40 ? 7.629 30.219 -15.734 1 95.81 40 LEU B CA 1
ATOM 4051 C C . LEU B 1 40 ? 8.836 29.562 -16.406 1 95.81 40 LEU B C 1
ATOM 4053 O O . LEU B 1 40 ? 9.836 30.219 -16.672 1 95.81 40 LEU B O 1
ATOM 4057 N N . GLU B 1 41 ? 8.742 28.281 -16.625 1 92 41 GLU B N 1
ATOM 4058 C CA . GLU B 1 41 ? 9.828 27.547 -17.266 1 92 41 GLU B CA 1
ATOM 4059 C C . GLU B 1 41 ? 9.977 27.938 -18.734 1 92 41 GLU B C 1
ATOM 4061 O O . GLU B 1 41 ? 11.094 28.047 -19.234 1 92 41 GLU B O 1
ATOM 4066 N N . THR B 1 42 ? 8.938 28.25 -19.422 1 94.25 42 THR B N 1
ATOM 4067 C CA . THR B 1 42 ? 8.945 28.562 -20.844 1 94.25 42 THR B CA 1
ATOM 4068 C C . THR B 1 42 ? 9.156 30.062 -21.062 1 94.25 42 THR B C 1
ATOM 4070 O O . THR B 1 42 ? 9.727 30.469 -22.078 1 94.25 42 THR B O 1
ATOM 4073 N N . ASN B 1 43 ? 8.648 30.859 -20.172 1 94.31 43 ASN B N 1
ATOM 4074 C CA . ASN B 1 43 ? 8.734 32.312 -20.266 1 94.31 43 ASN B CA 1
ATOM 4075 C C . ASN B 1 43 ? 9.148 32.938 -18.938 1 94.31 43 ASN B C 1
ATOM 4077 O O . ASN B 1 43 ? 8.328 33.531 -18.25 1 94.31 43 ASN B O 1
ATOM 4081 N N . PRO B 1 44 ? 10.492 32.969 -18.859 1 89.88 44 PRO B N 1
ATOM 4082 C CA . PRO B 1 44 ? 10.961 33.594 -17.609 1 89.88 44 PRO B CA 1
ATOM 4083 C C . PRO B 1 44 ? 10.602 35.094 -17.531 1 89.88 44 PRO B C 1
ATOM 4085 O O . PRO B 1 44 ? 10.648 35.781 -18.531 1 89.88 44 PRO B O 1
ATOM 4088 N N . GLY B 1 45 ? 10.039 35.625 -16.547 1 92.38 45 GLY B N 1
ATOM 4089 C CA . GLY B 1 45 ? 9.703 37.031 -16.328 1 92.38 45 GLY B CA 1
ATOM 4090 C C . GLY B 1 45 ? 8.219 37.312 -16.484 1 92.38 45 GLY B C 1
ATOM 4091 O O . GLY B 1 45 ? 7.781 38.438 -16.281 1 92.38 45 GLY B O 1
ATOM 4092 N N . LEU B 1 46 ? 7.543 36.25 -16.844 1 94.88 46 LEU B N 1
ATOM 4093 C CA . LEU B 1 46 ? 6.105 36.406 -17.031 1 94.88 46 LEU B CA 1
ATOM 4094 C C . LEU B 1 46 ? 5.434 36.938 -15.766 1 94.88 46 LEU B C 1
ATOM 4096 O O . LEU B 1 46 ? 4.434 37.656 -15.836 1 94.88 46 LEU B O 1
ATOM 4100 N N . TYR B 1 47 ? 5.91 36.562 -14.656 1 96.31 47 TYR B N 1
ATOM 4101 C CA . TYR B 1 47 ? 5.375 36.938 -13.352 1 96.31 47 TYR B CA 1
ATOM 4102 C C . TYR B 1 47 ? 6.395 37.75 -12.562 1 96.31 47 TYR B C 1
ATOM 4104 O O . TYR B 1 47 ? 7.582 37.781 -12.906 1 96.31 47 TYR B O 1
ATOM 4112 N N . PRO B 1 48 ? 5.949 38.438 -11.547 1 94.31 48 PRO B N 1
ATOM 4113 C CA . PRO B 1 48 ? 6.891 39.219 -10.734 1 94.31 48 PRO B CA 1
ATOM 4114 C C . PRO B 1 48 ? 7.727 38.344 -9.805 1 94.31 48 PRO B C 1
ATOM 4116 O O . PRO B 1 48 ? 8.375 38.875 -8.891 1 94.31 48 PRO B O 1
ATOM 4119 N N . PHE B 1 49 ? 7.664 37.125 -9.93 1 96.5 49 PHE B N 1
ATOM 4120 C CA . PHE B 1 49 ? 8.469 36.125 -9.211 1 96.5 49 PHE B CA 1
ATOM 4121 C C . PHE B 1 49 ? 9.039 35.094 -10.172 1 96.5 49 PHE B C 1
ATOM 4123 O O . PHE B 1 49 ? 8.531 34.938 -11.281 1 96.5 49 PHE B O 1
ATOM 4130 N N . ASN B 1 50 ? 10.062 34.406 -9.695 1 95.12 50 ASN B N 1
ATOM 4131 C CA . ASN B 1 50 ? 10.773 33.531 -10.609 1 95.12 50 ASN B CA 1
ATOM 4132 C C . ASN B 1 50 ? 10.617 32.062 -10.203 1 95.12 50 ASN B C 1
ATOM 4134 O O . ASN B 1 50 ? 11.18 31.156 -10.844 1 95.12 50 ASN B O 1
ATOM 4138 N N . GLU B 1 51 ? 9.898 31.844 -9.141 1 95.31 51 GLU B N 1
ATOM 4139 C CA . GLU B 1 51 ? 9.688 30.469 -8.703 1 95.31 51 GLU B CA 1
ATOM 4140 C C . GLU B 1 51 ? 8.359 30.312 -7.977 1 95.31 51 GLU B C 1
ATOM 4142 O O . GLU B 1 51 ? 7.844 31.266 -7.402 1 95.31 51 GLU B O 1
ATOM 4147 N N . ILE B 1 52 ? 7.82 29.141 -8.133 1 96.44 52 ILE B N 1
ATOM 4148 C CA . ILE B 1 52 ? 6.676 28.766 -7.305 1 96.44 52 ILE B CA 1
ATOM 4149 C C . ILE B 1 52 ? 7.168 28.203 -5.973 1 96.44 52 ILE B C 1
ATOM 4151 O O . ILE B 1 52 ? 8.039 27.328 -5.941 1 96.44 52 ILE B O 1
ATOM 4155 N N . ILE B 1 53 ? 6.703 28.75 -4.871 1 97 53 ILE B N 1
ATOM 4156 C CA . ILE B 1 53 ? 7.082 28.281 -3.537 1 97 53 ILE B CA 1
ATOM 4157 C C . ILE B 1 53 ? 5.949 27.453 -2.938 1 97 53 ILE B C 1
ATOM 4159 O O . ILE B 1 53 ? 4.918 28 -2.537 1 97 53 ILE B O 1
ATOM 4163 N N . TYR B 1 54 ? 6.188 26.203 -2.812 1 94.94 54 TYR B N 1
ATOM 4164 C CA . TYR B 1 54 ? 5.156 25.266 -2.377 1 94.94 54 TYR B CA 1
ATOM 4165 C C . TYR B 1 54 ? 5.098 25.188 -0.855 1 94.94 54 TYR B C 1
ATOM 4167 O O . TYR B 1 54 ? 5.926 24.531 -0.227 1 94.94 54 TYR B O 1
ATOM 4175 N N . CYS B 1 55 ? 4.094 25.781 -0.289 1 96.5 55 CYS B N 1
ATOM 4176 C CA . CYS B 1 55 ? 3.842 25.734 1.147 1 96.5 55 CYS B CA 1
ATOM 4177 C C . CYS B 1 55 ? 2.641 24.859 1.466 1 96.5 55 CYS B C 1
ATOM 4179 O O . CYS B 1 55 ? 2.17 24.828 2.604 1 96.5 55 CYS B O 1
ATOM 4181 N N . ASN B 1 56 ? 2.191 24.172 0.452 1 93.69 56 ASN B N 1
ATOM 4182 C CA . ASN B 1 56 ? 1.027 23.312 0.614 1 93.69 56 ASN B CA 1
ATOM 4183 C C . ASN B 1 56 ? 1.433 21.844 0.744 1 93.69 56 ASN B C 1
ATOM 4185 O O . ASN B 1 56 ? 0.619 21 1.13 1 93.69 56 ASN B O 1
ATOM 4189 N N . LEU B 1 57 ? 2.65 21.5 0.538 1 87.62 57 LEU B N 1
ATOM 4190 C CA . LEU B 1 57 ? 3.092 20.109 0.464 1 87.62 57 LEU B CA 1
ATOM 4191 C C . LEU B 1 57 ? 3.73 19.672 1.778 1 87.62 57 LEU B C 1
ATOM 4193 O O . LEU B 1 57 ? 4.609 20.359 2.307 1 87.62 57 LEU B O 1
ATOM 4197 N N . SER B 1 58 ? 3.314 18.578 2.264 1 91.69 58 SER B N 1
ATOM 4198 C CA . SER B 1 58 ? 3.959 17.953 3.412 1 91.69 58 SER B CA 1
ATOM 4199 C C . SER B 1 58 ? 5.004 16.938 2.973 1 91.69 58 SER B C 1
ATOM 4201 O O . SER B 1 58 ? 4.859 15.742 3.24 1 91.69 58 SER B O 1
ATOM 4203 N N . ASN B 1 59 ? 6.047 17.422 2.332 1 94.56 59 ASN B N 1
ATOM 4204 C CA . ASN B 1 59 ? 7.082 16.594 1.72 1 94.56 59 ASN B CA 1
ATOM 4205 C C . ASN B 1 59 ? 8.477 17.109 2.064 1 94.56 59 ASN B C 1
ATOM 4207 O O . ASN B 1 59 ? 9.156 17.703 1.224 1 94.56 59 ASN B O 1
ATOM 4211 N N . PRO B 1 60 ? 8.977 16.766 3.225 1 96.25 60 PRO B N 1
ATOM 4212 C CA . PRO B 1 60 ? 10.203 17.375 3.748 1 96.25 60 PRO B CA 1
ATOM 4213 C C . PRO B 1 60 ? 11.406 17.156 2.838 1 96.25 60 PRO B C 1
ATOM 4215 O O . PRO B 1 60 ? 12.156 18.094 2.555 1 96.25 60 PRO B O 1
ATOM 4218 N N . HIS B 1 61 ? 11.602 15.938 2.354 1 95.69 61 HIS B N 1
ATOM 4219 C CA . HIS B 1 61 ? 12.789 15.648 1.56 1 95.69 61 HIS B CA 1
ATOM 4220 C C . HIS B 1 61 ? 12.742 16.359 0.21 1 95.69 61 HIS B C 1
ATOM 4222 O O . HIS B 1 61 ? 13.766 16.797 -0.301 1 95.69 61 HIS B O 1
ATOM 4228 N N . TYR B 1 62 ? 11.562 16.469 -0.329 1 93.31 62 TYR B N 1
ATOM 4229 C CA . TYR B 1 62 ? 11.383 17.219 -1.571 1 93.31 62 TYR B CA 1
ATOM 4230 C C . TYR B 1 62 ? 11.781 18.672 -1.396 1 93.31 62 TYR B C 1
ATOM 4232 O O . TYR B 1 62 ? 12.32 19.297 -2.318 1 93.31 62 TYR B O 1
ATOM 4240 N N . LEU B 1 63 ? 11.57 19.172 -0.189 1 94.19 63 LEU B N 1
ATOM 4241 C CA . LEU B 1 63 ? 11.805 20.594 0.079 1 94.19 63 LEU B CA 1
ATOM 4242 C C . LEU B 1 63 ? 13.203 20.812 0.651 1 94.19 63 LEU B C 1
ATOM 4244 O O . LEU B 1 63 ? 13.508 21.875 1.168 1 94.19 63 LEU B O 1
ATOM 4248 N N . GLY B 1 64 ? 14.016 19.781 0.645 1 93.25 64 GLY B N 1
ATOM 4249 C CA . GLY B 1 64 ? 15.438 19.984 0.885 1 93.25 64 GLY B CA 1
ATOM 4250 C C . GLY B 1 64 ? 15.914 19.375 2.193 1 93.25 64 GLY B C 1
ATOM 4251 O O . GLY B 1 64 ? 17.109 19.359 2.469 1 93.25 64 GLY B O 1
ATOM 4252 N N . GLN B 1 65 ? 14.992 18.922 3.027 1 95.56 65 GLN B N 1
ATOM 4253 C CA . GLN B 1 65 ? 15.43 18.266 4.258 1 95.56 65 GLN B CA 1
ATOM 4254 C C . GLN B 1 65 ? 16.25 17.016 3.953 1 95.56 65 GLN B C 1
ATOM 4256 O O . GLN B 1 65 ? 15.875 16.203 3.094 1 95.56 65 GLN B O 1
ATOM 4261 N N . GLN B 1 66 ? 17.359 16.875 4.652 1 94.88 66 GLN B N 1
ATOM 4262 C CA . GLN B 1 66 ? 18.203 15.703 4.469 1 94.88 66 GLN B CA 1
ATOM 4263 C C . GLN B 1 66 ? 17.703 14.531 5.316 1 94.88 66 GLN B C 1
ATOM 4265 O O . GLN B 1 66 ? 17.25 14.727 6.445 1 94.88 66 GLN B O 1
ATOM 4270 N N . PRO B 1 67 ? 17.781 13.344 4.758 1 96.38 67 PRO B N 1
ATOM 4271 C CA . PRO B 1 67 ? 17.406 12.18 5.566 1 96.38 67 PRO B CA 1
ATOM 4272 C C . PRO B 1 67 ? 18.375 11.914 6.711 1 96.38 67 PRO B C 1
ATOM 4274 O O . PRO B 1 67 ? 19.516 12.391 6.68 1 96.38 67 PRO B O 1
ATOM 4277 N N . ILE B 1 68 ? 17.891 11.164 7.73 1 97.88 68 ILE B N 1
ATOM 4278 C CA . ILE B 1 68 ? 18.766 10.727 8.82 1 97.88 68 ILE B CA 1
ATOM 4279 C C . ILE B 1 68 ? 19.75 9.68 8.312 1 97.88 68 ILE B C 1
ATOM 4281 O O . ILE B 1 68 ? 19.344 8.648 7.773 1 97.88 68 ILE B O 1
ATOM 4285 N N . LYS B 1 69 ? 20.984 9.93 8.531 1 97.62 69 LYS B N 1
ATOM 4286 C CA . LYS B 1 69 ? 22.062 9.125 7.965 1 97.62 69 LYS B CA 1
ATOM 4287 C C . LYS B 1 69 ? 21.969 7.68 8.438 1 97.62 69 LYS B C 1
ATOM 4289 O O . LYS B 1 69 ? 22.016 6.754 7.621 1 97.62 69 LYS B O 1
ATOM 4294 N N . PHE B 1 70 ? 21.859 7.473 9.758 1 98.31 70 PHE B N 1
ATOM 4295 C CA . PHE B 1 70 ? 21.844 6.137 10.344 1 98.31 70 PHE B CA 1
ATOM 4296 C C . PHE B 1 70 ? 20.75 5.285 9.711 1 98.31 70 PHE B C 1
ATOM 4298 O O . PHE B 1 70 ? 20.984 4.117 9.383 1 98.31 70 PHE B O 1
ATOM 4305 N N . PHE B 1 71 ? 19.531 5.816 9.5 1 98.44 71 PHE B N 1
ATOM 4306 C CA . PHE B 1 71 ? 18.406 5.086 8.914 1 98.44 71 PHE B CA 1
ATOM 4307 C C . PHE B 1 71 ? 18.75 4.637 7.492 1 98.44 71 PHE B C 1
ATOM 4309 O O . PHE B 1 71 ? 18.469 3.492 7.121 1 98.44 71 PHE B O 1
ATOM 4316 N N . ARG B 1 72 ? 19.375 5.512 6.73 1 97.69 72 ARG B N 1
ATOM 4317 C CA . ARG B 1 72 ? 19.703 5.219 5.34 1 97.69 72 ARG B CA 1
ATOM 4318 C C . ARG B 1 72 ? 20.828 4.199 5.242 1 97.69 72 ARG B C 1
ATOM 4320 O O . ARG B 1 72 ? 20.844 3.367 4.332 1 97.69 72 ARG B O 1
ATOM 4327 N N . GLU B 1 73 ? 21.781 4.262 6.152 1 98.06 73 GLU B N 1
ATOM 4328 C CA . GLU B 1 73 ? 22.844 3.26 6.199 1 98.06 73 GLU B CA 1
ATOM 4329 C C . GLU B 1 73 ? 22.266 1.861 6.406 1 98.06 73 GLU B C 1
ATOM 4331 O O . GLU B 1 73 ? 22.594 0.934 5.664 1 98.06 73 GLU B O 1
ATOM 4336 N N . VAL B 1 74 ? 21.422 1.729 7.383 1 98.44 74 VAL B N 1
ATOM 4337 C CA . VAL B 1 74 ? 20.844 0.425 7.711 1 98.44 74 VAL B CA 1
ATOM 4338 C C . VAL B 1 74 ? 20.016 -0.084 6.543 1 98.44 74 VAL B C 1
ATOM 4340 O O . VAL B 1 74 ? 20.109 -1.255 6.168 1 98.44 74 VAL B O 1
ATOM 4343 N N . LEU B 1 75 ? 19.203 0.755 5.945 1 97.44 75 LEU B N 1
ATOM 4344 C CA . LEU B 1 75 ? 18.359 0.359 4.832 1 97.44 75 LEU B CA 1
ATOM 4345 C C . LEU B 1 75 ? 19.188 -0.148 3.66 1 97.44 75 LEU B C 1
ATOM 4347 O O . LEU B 1 75 ? 18.859 -1.172 3.057 1 97.44 75 LEU B O 1
ATOM 4351 N N . ALA B 1 76 ? 20.219 0.582 3.334 1 96.81 76 ALA B N 1
ATOM 4352 C CA . ALA B 1 76 ? 21.078 0.184 2.221 1 96.81 76 ALA B CA 1
ATOM 4353 C C . ALA B 1 76 ? 21.719 -1.176 2.479 1 96.81 76 ALA B C 1
ATOM 4355 O O . ALA B 1 76 ? 21.766 -2.023 1.584 1 96.81 76 ALA B O 1
ATOM 4356 N N . LEU B 1 77 ? 22.188 -1.372 3.717 1 97.5 77 LEU B N 1
ATOM 4357 C CA . LEU B 1 77 ? 22.828 -2.625 4.098 1 97.5 77 LEU B CA 1
ATOM 4358 C C . LEU B 1 77 ? 21.828 -3.781 4.055 1 97.5 77 LEU B C 1
ATOM 4360 O O . LEU B 1 77 ? 22.188 -4.891 3.639 1 97.5 77 LEU B O 1
ATOM 4364 N N . CYS B 1 78 ? 20.625 -3.549 4.461 1 96.75 78 CYS B N 1
ATOM 4365 C CA . CYS B 1 78 ? 19.594 -4.586 4.434 1 96.75 78 CYS B CA 1
ATOM 4366 C C . CYS B 1 78 ? 19.172 -4.902 3.002 1 96.75 78 CYS B C 1
ATOM 4368 O O . CYS B 1 78 ? 18.891 -6.055 2.676 1 96.75 78 CYS B O 1
ATOM 4370 N N . ASP B 1 79 ? 19.172 -3.916 2.16 1 93.75 79 ASP B N 1
ATOM 4371 C CA . ASP B 1 79 ? 18.703 -4.082 0.788 1 93.75 79 ASP B CA 1
ATOM 4372 C C . ASP B 1 79 ? 19.719 -4.852 -0.052 1 93.75 79 ASP B C 1
ATOM 4374 O O . ASP B 1 79 ? 19.344 -5.586 -0.97 1 93.75 79 ASP B O 1
ATOM 4378 N N . TYR B 1 80 ? 20.953 -4.59 0.142 1 95.69 80 TYR B N 1
ATOM 4379 C CA . TYR B 1 80 ? 22.062 -5.246 -0.557 1 95.69 80 TYR B CA 1
ATOM 4380 C C . TYR B 1 80 ? 23.062 -5.82 0.43 1 95.69 80 TYR B C 1
ATOM 4382 O O . TYR B 1 80 ? 24.156 -5.289 0.585 1 95.69 80 TYR B O 1
ATOM 4390 N N . PRO B 1 81 ? 22.719 -6.961 0.959 1 95.31 81 PRO B N 1
ATOM 4391 C CA . PRO B 1 81 ? 23.5 -7.527 2.059 1 95.31 81 PRO B CA 1
ATOM 4392 C C . PRO B 1 81 ? 24.938 -7.848 1.654 1 95.31 81 PRO B C 1
ATOM 4394 O O . PRO B 1 81 ? 25.797 -8.039 2.52 1 95.31 81 PRO B O 1
ATOM 4397 N N . HIS B 1 82 ? 25.266 -7.863 0.395 1 93.62 82 HIS B N 1
ATOM 4398 C CA . HIS B 1 82 ? 26.641 -8.047 -0.055 1 93.62 82 HIS B CA 1
ATOM 4399 C C . HIS B 1 82 ? 27.562 -6.992 0.543 1 93.62 82 HIS B C 1
ATOM 4401 O O . HIS B 1 82 ? 28.734 -7.25 0.773 1 93.62 82 HIS B O 1
ATOM 4407 N N . LEU B 1 83 ? 27.016 -5.887 0.813 1 94.75 83 LEU B N 1
ATOM 4408 C CA . LEU B 1 83 ? 27.766 -4.781 1.384 1 94.75 83 LEU B CA 1
ATOM 4409 C C . LEU B 1 83 ? 28.312 -5.148 2.762 1 94.75 83 LEU B C 1
ATOM 4411 O O . LEU B 1 83 ? 29.312 -4.586 3.213 1 94.75 83 LEU B O 1
ATOM 4415 N N . LEU B 1 84 ? 27.641 -6.078 3.445 1 95.69 84 LEU B N 1
ATOM 4416 C CA . LEU B 1 84 ? 28.016 -6.457 4.801 1 95.69 84 LEU B CA 1
ATOM 4417 C C . LEU B 1 84 ? 29.297 -7.301 4.785 1 95.69 84 LEU B C 1
ATOM 4419 O O . LEU B 1 84 ? 29.953 -7.453 5.816 1 95.69 84 LEU B O 1
ATOM 4423 N N . ASN B 1 85 ? 29.641 -7.797 3.633 1 91.38 85 ASN B N 1
ATOM 4424 C CA . ASN B 1 85 ? 30.75 -8.734 3.545 1 91.38 85 ASN B CA 1
ATOM 4425 C C . ASN B 1 85 ? 31.938 -8.125 2.797 1 91.38 85 ASN B C 1
ATOM 4427 O O . ASN B 1 85 ? 32.906 -8.812 2.525 1 91.38 85 ASN B O 1
ATOM 4431 N N . CYS B 1 86 ? 31.875 -6.898 2.494 1 90.25 86 CYS B N 1
ATOM 4432 C CA . CYS B 1 86 ? 32.969 -6.215 1.803 1 90.25 86 CYS B CA 1
ATOM 4433 C C . CYS B 1 86 ? 34 -5.734 2.789 1 90.25 86 CYS B C 1
ATOM 4435 O O . CYS B 1 86 ? 33.688 -5.336 3.908 1 90.25 86 CYS B O 1
ATOM 4437 N N . SER B 1 87 ? 35.25 -5.715 2.359 1 88.75 87 SER B N 1
ATOM 4438 C CA . SER B 1 87 ? 36.375 -5.293 3.201 1 88.75 87 SER B CA 1
ATOM 4439 C C . SER B 1 87 ? 36.281 -3.803 3.51 1 88.75 87 SER B C 1
ATOM 4441 O O . SER B 1 87 ? 36.781 -3.352 4.543 1 88.75 87 SER B O 1
ATOM 4443 N N . VAL B 1 88 ? 35.625 -3.096 2.703 1 89.5 88 VAL B N 1
ATOM 4444 C CA . VAL B 1 88 ? 35.625 -1.644 2.834 1 89.5 88 VAL B CA 1
ATOM 4445 C C . VAL B 1 88 ? 34.375 -1.205 3.596 1 89.5 88 VAL B C 1
ATOM 4447 O O . VAL B 1 88 ? 34.156 -0.009 3.803 1 89.5 88 VAL B O 1
ATOM 4450 N N . THR B 1 89 ? 33.562 -2.053 4.055 1 91.62 89 THR B N 1
ATOM 4451 C CA . THR B 1 89 ? 32.25 -1.77 4.672 1 91.62 89 THR B CA 1
ATOM 4452 C C . THR B 1 89 ? 32.438 -0.847 5.875 1 91.62 89 THR B C 1
ATOM 4454 O O . THR B 1 89 ? 31.703 0.138 6.016 1 91.62 89 THR B O 1
ATOM 4457 N N . SER B 1 90 ? 33.438 -1.122 6.656 1 92.88 90 SER B N 1
ATOM 4458 C CA . SER B 1 90 ? 33.625 -0.38 7.902 1 92.88 90 SER B CA 1
ATOM 4459 C C . SER B 1 90 ? 34.125 1.042 7.633 1 92.88 90 SER B C 1
ATOM 4461 O O . SER B 1 90 ? 34.062 1.901 8.516 1 92.88 90 SER B O 1
ATOM 4463 N N . SER B 1 91 ? 34.594 1.282 6.43 1 91.94 91 SER B N 1
ATOM 4464 C CA . SER B 1 91 ? 35.031 2.625 6.082 1 91.94 91 SER B CA 1
ATOM 4465 C C . SER B 1 91 ? 33.875 3.479 5.551 1 91.94 91 SER B C 1
ATOM 4467 O O . SER B 1 91 ? 34 4.707 5.508 1 91.94 91 SER B O 1
ATOM 4469 N N . ILE B 1 92 ? 32.812 2.869 5.223 1 93 92 ILE B N 1
ATOM 4470 C CA . ILE B 1 92 ? 31.703 3.574 4.578 1 93 92 ILE B CA 1
ATOM 4471 C C . ILE B 1 92 ? 30.547 3.711 5.559 1 93 92 ILE B C 1
ATOM 4473 O O . ILE B 1 92 ? 29.844 4.727 5.555 1 93 92 ILE B O 1
ATOM 4477 N N . PHE B 1 93 ? 30.344 2.697 6.414 1 96.38 93 PHE B N 1
ATOM 4478 C CA . PHE B 1 93 ? 29.172 2.631 7.266 1 96.38 93 PHE B CA 1
ATOM 4479 C C . PHE B 1 93 ? 29.562 2.68 8.734 1 96.38 93 PHE B C 1
ATOM 4481 O O . PHE B 1 93 ? 30.641 2.225 9.109 1 96.38 93 PHE B O 1
ATOM 4488 N N . SER B 1 94 ? 28.625 3.246 9.562 1 97.44 94 SER B N 1
ATOM 4489 C CA . SER B 1 94 ? 28.812 3.223 11.008 1 97.44 94 SER B CA 1
ATOM 4490 C C . SER B 1 94 ? 28.734 1.802 11.555 1 97.44 94 SER B C 1
ATOM 4492 O O . SER B 1 94 ? 27.953 0.987 11.07 1 97.44 94 SER B O 1
ATOM 4494 N N . SER B 1 95 ? 29.5 1.499 12.594 1 97.94 95 SER B N 1
ATOM 4495 C CA . SER B 1 95 ? 29.578 0.152 13.156 1 97.94 95 SER B CA 1
ATOM 4496 C C . SER B 1 95 ? 28.219 -0.303 13.68 1 97.94 95 SER B C 1
ATOM 4498 O O . SER B 1 95 ? 27.844 -1.473 13.547 1 97.94 95 SER B O 1
ATOM 4500 N N . ASP B 1 96 ? 27.516 0.591 14.328 1 98.56 96 ASP B N 1
ATOM 4501 C CA . ASP B 1 96 ? 26.219 0.215 14.859 1 98.56 96 ASP B CA 1
ATOM 4502 C C . ASP B 1 96 ? 25.203 0.013 13.742 1 98.56 96 ASP B C 1
ATOM 4504 O O . ASP B 1 96 ? 24.25 -0.76 13.883 1 98.56 96 ASP B O 1
ATOM 4508 N N . ALA B 1 97 ? 25.312 0.715 12.617 1 98.44 97 ALA B N 1
ATOM 4509 C CA . ALA B 1 97 ? 24.453 0.456 11.461 1 98.44 97 ALA B CA 1
ATOM 4510 C C . ALA B 1 97 ? 24.703 -0.946 10.906 1 98.44 97 ALA B C 1
ATOM 4512 O O . ALA B 1 97 ? 23.75 -1.641 10.531 1 98.44 97 ALA B O 1
ATOM 4513 N N . ILE B 1 98 ? 25.969 -1.329 10.805 1 98.44 98 ILE B N 1
ATOM 4514 C CA . ILE B 1 98 ? 26.344 -2.66 10.344 1 98.44 98 ILE B CA 1
ATOM 4515 C C . ILE B 1 98 ? 25.719 -3.717 11.258 1 98.44 98 ILE B C 1
ATOM 4517 O O . ILE B 1 98 ? 25.078 -4.656 10.781 1 98.44 98 ILE B O 1
ATOM 4521 N N . THR B 1 99 ? 25.891 -3.541 12.539 1 98.31 99 THR B N 1
ATOM 4522 C CA . THR B 1 99 ? 25.359 -4.48 13.516 1 98.31 99 THR B CA 1
ATOM 4523 C C . THR B 1 99 ? 23.828 -4.559 13.43 1 98.31 99 THR B C 1
ATOM 4525 O O . THR B 1 99 ? 23.266 -5.648 13.422 1 98.31 99 THR B O 1
ATOM 4528 N N . ARG B 1 100 ? 23.172 -3.432 13.352 1 98.56 100 ARG B N 1
ATOM 4529 C CA . ARG B 1 100 ? 21.719 -3.373 13.281 1 98.56 100 ARG B CA 1
ATOM 4530 C C . ARG B 1 100 ? 21.203 -4.055 12.023 1 98.56 100 ARG B C 1
ATOM 4532 O O . ARG B 1 100 ? 20.188 -4.754 12.055 1 98.56 100 ARG B O 1
ATOM 4539 N N . ALA B 1 101 ? 21.859 -3.795 10.914 1 98.44 101 ALA B N 1
ATOM 4540 C CA . ALA B 1 101 ? 21.453 -4.426 9.664 1 98.44 101 ALA B CA 1
ATOM 4541 C C . ALA B 1 101 ? 21.516 -5.949 9.773 1 98.44 101 ALA B C 1
ATOM 4543 O O . ALA B 1 101 ? 20.609 -6.648 9.312 1 98.44 101 ALA B O 1
ATOM 4544 N N . ARG B 1 102 ? 22.609 -6.48 10.359 1 97.94 102 ARG B N 1
ATOM 4545 C CA . ARG B 1 102 ? 22.734 -7.922 10.555 1 97.94 102 ARG B CA 1
ATOM 4546 C C . ARG B 1 102 ? 21.625 -8.461 11.438 1 97.94 102 ARG B C 1
ATOM 4548 O O . ARG B 1 102 ? 21.047 -9.516 11.148 1 97.94 102 ARG B O 1
ATOM 4555 N N . GLU B 1 103 ? 21.312 -7.746 12.484 1 98.19 103 GLU B N 1
ATOM 4556 C CA . GLU B 1 103 ? 20.25 -8.141 13.391 1 98.19 103 GLU B CA 1
ATOM 4557 C C . GLU B 1 103 ? 18.891 -8.18 12.68 1 98.19 103 GLU B C 1
ATOM 4559 O O . GLU B 1 103 ? 18.125 -9.125 12.836 1 98.19 103 GLU B O 1
ATOM 4564 N N . ILE B 1 104 ? 18.641 -7.184 11.922 1 98.38 104 ILE B N 1
ATOM 4565 C CA . ILE B 1 104 ? 17.359 -7.074 11.219 1 98.38 104 ILE B CA 1
ATOM 4566 C C . ILE B 1 104 ? 17.25 -8.203 10.188 1 98.38 104 ILE B C 1
ATOM 4568 O O . ILE B 1 104 ? 16.203 -8.836 10.07 1 98.38 104 ILE B O 1
ATOM 4572 N N . LEU B 1 105 ? 18.312 -8.422 9.438 1 97.5 105 LEU B N 1
ATOM 4573 C CA . LEU B 1 105 ? 18.297 -9.5 8.453 1 97.5 105 LEU B CA 1
ATOM 4574 C C . LEU B 1 105 ? 18.031 -10.844 9.117 1 97.5 105 LEU B C 1
ATOM 4576 O O . LEU B 1 105 ? 17.375 -11.711 8.539 1 97.5 105 LEU B O 1
ATOM 4580 N N . ASP B 1 106 ? 18.516 -10.992 10.305 1 96.56 106 ASP B N 1
ATOM 4581 C CA . ASP B 1 106 ? 18.297 -12.234 11.047 1 96.56 106 ASP B CA 1
ATOM 4582 C C . ASP B 1 106 ? 16.844 -12.375 11.469 1 96.56 106 ASP B C 1
ATOM 4584 O O . ASP B 1 106 ? 16.359 -13.492 11.68 1 96.56 106 ASP B O 1
ATOM 4588 N N . LEU B 1 107 ? 16.156 -11.273 11.609 1 95.44 107 LEU B N 1
ATOM 4589 C CA . LEU B 1 107 ? 14.758 -11.281 12.016 1 95.44 107 LEU B CA 1
ATOM 4590 C C . LEU B 1 107 ? 13.844 -11.586 10.828 1 95.44 107 LEU B C 1
ATOM 4592 O O . LEU B 1 107 ? 12.688 -11.961 11.016 1 95.44 107 LEU B O 1
ATOM 4596 N N . ILE B 1 108 ? 14.297 -11.398 9.641 1 94.19 108 ILE B N 1
ATOM 4597 C CA . ILE B 1 108 ? 13.508 -11.602 8.43 1 94.19 108 ILE B CA 1
ATOM 4598 C C . ILE B 1 108 ? 13.656 -13.055 7.965 1 94.19 108 ILE B C 1
ATOM 4600 O O . ILE B 1 108 ? 14.766 -13.516 7.688 1 94.19 108 ILE B O 1
ATOM 4604 N N . PRO B 1 109 ? 12.562 -13.766 7.84 1 85.94 109 PRO B N 1
ATOM 4605 C CA . PRO B 1 109 ? 12.648 -15.164 7.406 1 85.94 109 PRO B CA 1
ATOM 4606 C C . PRO B 1 109 ? 13.383 -15.328 6.078 1 85.94 109 PRO B C 1
ATOM 4608 O O . PRO B 1 109 ? 13.109 -14.602 5.121 1 85.94 109 PRO B O 1
ATOM 4611 N N . GLY B 1 110 ? 14.406 -16.219 6.121 1 86.31 110 GLY B N 1
ATOM 4612 C CA . GLY B 1 110 ? 15.219 -16.469 4.938 1 86.31 110 GLY B CA 1
ATOM 4613 C C . GLY B 1 110 ? 16.172 -15.328 4.613 1 86.31 110 GLY B C 1
ATOM 4614 O O . GLY B 1 110 ? 16.828 -15.344 3.578 1 86.31 110 GLY B O 1
ATOM 4615 N N . ARG B 1 111 ? 16.172 -14.281 5.484 1 90.06 111 ARG B N 1
ATOM 4616 C CA . ARG B 1 111 ? 16.922 -13.062 5.234 1 90.06 111 ARG B CA 1
ATOM 4617 C C . ARG B 1 111 ? 16.516 -12.43 3.908 1 90.06 111 ARG B C 1
ATOM 4619 O O . ARG B 1 111 ? 17.359 -11.875 3.193 1 90.06 111 ARG B O 1
ATOM 4626 N N . ALA B 1 112 ? 15.234 -12.602 3.584 1 89.5 112 ALA B N 1
ATOM 4627 C CA . ALA B 1 112 ? 14.727 -12.266 2.256 1 89.5 112 ALA B CA 1
ATOM 4628 C C . ALA B 1 112 ? 14.07 -10.891 2.25 1 89.5 112 ALA B C 1
ATOM 4630 O O . ALA B 1 112 ? 12.844 -10.773 2.318 1 89.5 112 ALA B O 1
ATOM 4631 N N . MET B 1 113 ? 14.836 -9.828 2.016 1 91.56 113 MET B N 1
ATOM 4632 C CA . MET B 1 113 ? 14.305 -8.469 1.947 1 91.56 113 MET B CA 1
ATOM 4633 C C . MET B 1 113 ? 13.359 -8.312 0.761 1 91.56 113 MET B C 1
ATOM 4635 O O . MET B 1 113 ? 12.562 -7.379 0.717 1 91.56 113 MET B O 1
ATOM 4639 N N . GLY B 1 114 ? 13.477 -9.227 -0.141 1 94.5 114 GLY B N 1
ATOM 4640 C CA . GLY B 1 114 ? 12.602 -9.188 -1.301 1 94.5 114 GLY B CA 1
ATOM 4641 C C . GLY B 1 114 ? 11.445 -10.164 -1.209 1 94.5 114 GLY B C 1
ATOM 4642 O O . GLY B 1 114 ? 10.688 -10.32 -2.164 1 94.5 114 GLY B O 1
ATOM 4643 N N . GLY B 1 115 ? 11.25 -10.859 -0.122 1 95.31 115 GLY B N 1
ATOM 4644 C CA . GLY B 1 115 ? 10.188 -11.836 0.055 1 95.31 115 GLY B CA 1
ATOM 4645 C C . GLY B 1 115 ? 8.969 -11.273 0.757 1 95.31 115 GLY B C 1
ATOM 4646 O O . GLY B 1 115 ? 9.055 -10.258 1.445 1 95.31 115 GLY B O 1
ATOM 4647 N N . TYR B 1 116 ? 7.824 -11.945 0.569 1 93.81 116 TYR B N 1
ATOM 4648 C CA . TYR B 1 116 ? 6.656 -11.625 1.384 1 93.81 116 TYR B CA 1
ATOM 4649 C C . TYR B 1 116 ? 6.949 -11.836 2.865 1 93.81 116 TYR B C 1
ATOM 4651 O O . TYR B 1 116 ? 7.633 -12.789 3.238 1 93.81 116 TYR B O 1
ATOM 4659 N N . SER B 1 117 ? 6.469 -10.953 3.658 1 94.44 117 SER B N 1
ATOM 4660 C CA . SER B 1 117 ? 6.434 -11.172 5.102 1 94.44 117 SER B CA 1
ATOM 4661 C C . SER B 1 117 ? 5.035 -11.57 5.562 1 94.44 117 SER B C 1
ATOM 4663 O O . SER B 1 117 ? 4.145 -11.789 4.742 1 94.44 117 SER B O 1
ATOM 4665 N N . HIS B 1 118 ? 4.945 -11.742 6.84 1 92.38 118 HIS B N 1
ATOM 4666 C CA . HIS B 1 118 ? 3.629 -11.961 7.426 1 92.38 118 HIS B CA 1
ATOM 4667 C C . HIS B 1 118 ? 2.703 -10.781 7.168 1 92.38 118 HIS B C 1
ATOM 4669 O O . HIS B 1 118 ? 3.152 -9.633 7.141 1 92.38 118 HIS B O 1
ATOM 4675 N N . CYS B 1 119 ? 1.44 -11.016 7.035 1 91.44 119 CYS B N 1
ATOM 4676 C CA . CYS B 1 119 ? 0.484 -9.969 6.699 1 91.44 119 CYS B CA 1
ATOM 4677 C C . CYS B 1 119 ? 0.416 -8.922 7.805 1 91.44 119 CYS B C 1
ATOM 4679 O O . CYS B 1 119 ? 0.132 -7.75 7.539 1 91.44 119 CYS B O 1
ATOM 4681 N N . GLN B 1 120 ? 0.684 -9.305 9.031 1 94.94 120 GLN B N 1
ATOM 4682 C CA . GLN B 1 120 ? 0.754 -8.359 10.133 1 94.94 120 GLN B CA 1
ATOM 4683 C C . GLN B 1 120 ? 2.09 -7.617 10.141 1 94.94 120 GLN B C 1
ATOM 4685 O O . GLN B 1 120 ? 2.252 -6.625 10.859 1 94.94 120 GLN B O 1
ATOM 4690 N N . GLY B 1 121 ? 2.965 -8.062 9.414 1 96.56 121 GLY B N 1
ATOM 4691 C CA . GLY B 1 121 ? 4.348 -7.621 9.445 1 96.56 121 GLY B CA 1
ATOM 4692 C C . GLY B 1 121 ? 5.297 -8.656 10.016 1 96.56 121 GLY B C 1
ATOM 4693 O O . GLY B 1 121 ? 4.863 -9.609 10.672 1 96.56 121 GLY B O 1
ATOM 4694 N N . THR B 1 122 ? 6.602 -8.5 9.75 1 97.19 122 THR B N 1
ATOM 4695 C CA . THR B 1 122 ? 7.613 -9.398 10.289 1 97.19 122 THR B CA 1
ATOM 4696 C C . THR B 1 122 ? 7.566 -9.414 11.812 1 97.19 122 THR B C 1
ATOM 4698 O O . THR B 1 122 ? 7.664 -8.367 12.453 1 97.19 122 THR B O 1
ATOM 4701 N N . GLU B 1 123 ? 7.469 -10.586 12.367 1 96.5 123 GLU B N 1
ATOM 4702 C CA . GLU B 1 123 ? 7.305 -10.727 13.805 1 96.5 123 GLU B CA 1
ATOM 4703 C C . GLU B 1 123 ? 8.438 -10.039 14.562 1 96.5 123 GLU B C 1
ATOM 4705 O O . GLU B 1 123 ? 8.195 -9.305 15.523 1 96.5 123 GLU B O 1
ATOM 4710 N N . GLY B 1 124 ? 9.648 -10.297 14.172 1 97.44 124 GLY B N 1
ATOM 4711 C CA . GLY B 1 124 ? 10.789 -9.688 14.836 1 97.44 124 GLY B CA 1
ATOM 4712 C C . GLY B 1 124 ? 10.742 -8.164 14.82 1 97.44 124 GLY B C 1
ATOM 4713 O O . GLY B 1 124 ? 11.109 -7.52 15.805 1 97.44 124 GLY B O 1
ATOM 4714 N N . LEU B 1 125 ? 10.336 -7.613 13.75 1 98.5 125 LEU B N 1
ATOM 4715 C CA . LEU B 1 125 ? 10.234 -6.16 13.641 1 98.5 125 LEU B CA 1
ATOM 4716 C C . LEU B 1 125 ? 9.086 -5.633 14.5 1 98.5 125 LEU B C 1
ATOM 4718 O O . LEU B 1 125 ? 9.211 -4.578 15.125 1 98.5 125 LEU B O 1
ATOM 4722 N N . ARG B 1 126 ? 7.938 -6.324 14.5 1 98.69 126 ARG B N 1
ATOM 4723 C CA . ARG B 1 126 ? 6.84 -5.941 15.383 1 98.69 126 ARG B CA 1
ATOM 4724 C C . ARG B 1 126 ? 7.285 -5.938 16.844 1 98.69 126 ARG B C 1
ATOM 4726 O O . ARG B 1 126 ? 6.902 -5.059 17.609 1 98.69 126 ARG B O 1
ATOM 4733 N N . ASN B 1 127 ? 8.109 -6.926 17.219 1 98.5 127 ASN B N 1
ATOM 4734 C CA . ASN B 1 127 ? 8.641 -6.98 18.578 1 98.5 127 ASN B CA 1
ATOM 4735 C C . ASN B 1 127 ? 9.5 -5.754 18.891 1 98.5 127 ASN B C 1
ATOM 4737 O O . ASN B 1 127 ? 9.414 -5.195 19.984 1 98.5 127 ASN B O 1
ATOM 4741 N N . ALA B 1 128 ? 10.312 -5.398 17.984 1 98.12 128 ALA B N 1
ATOM 4742 C CA . ALA B 1 128 ? 11.156 -4.223 18.172 1 98.12 128 ALA B CA 1
ATOM 4743 C C . ALA B 1 128 ? 10.312 -2.961 18.344 1 98.12 128 ALA B C 1
ATOM 4745 O O . ALA B 1 128 ? 10.609 -2.113 19.188 1 98.12 128 ALA B O 1
ATOM 4746 N N . ILE B 1 129 ? 9.289 -2.842 17.562 1 98.75 129 ILE B N 1
ATOM 4747 C CA . ILE B 1 129 ? 8.398 -1.689 17.625 1 98.75 129 ILE B CA 1
ATOM 4748 C C . ILE B 1 129 ? 7.648 -1.684 18.953 1 98.75 129 ILE B C 1
ATOM 4750 O O . ILE B 1 129 ? 7.531 -0.642 19.594 1 98.75 129 ILE B O 1
ATOM 4754 N N . ALA B 1 130 ? 7.148 -2.812 19.328 1 98.81 130 ALA B N 1
ATOM 4755 C CA . ALA B 1 130 ? 6.449 -2.938 20.609 1 98.81 130 ALA B CA 1
ATOM 4756 C C . ALA B 1 130 ? 7.344 -2.514 21.766 1 98.81 130 ALA B C 1
ATOM 4758 O O . ALA B 1 130 ? 6.891 -1.843 22.688 1 98.81 130 ALA B O 1
ATOM 4759 N N . ALA B 1 131 ? 8.57 -2.93 21.734 1 98.62 131 ALA B N 1
ATOM 4760 C CA . ALA B 1 131 ? 9.523 -2.539 22.766 1 98.62 131 ALA B CA 1
ATOM 4761 C C . ALA B 1 131 ? 9.711 -1.024 22.797 1 98.62 131 ALA B C 1
ATOM 4763 O O . ALA B 1 131 ? 9.82 -0.426 23.859 1 98.62 131 ALA B O 1
ATOM 4764 N N . GLY B 1 132 ? 9.805 -0.457 21.656 1 98.38 132 GLY B N 1
ATOM 4765 C CA . GLY B 1 132 ? 9.898 0.992 21.562 1 98.38 132 GLY B CA 1
ATOM 4766 C C . GLY B 1 132 ? 8.703 1.706 22.156 1 98.38 132 GLY B C 1
ATOM 4767 O O . GLY B 1 132 ? 8.852 2.689 22.891 1 98.38 132 GLY B O 1
ATOM 4768 N N . ILE B 1 133 ? 7.527 1.222 21.828 1 98.75 133 ILE B N 1
ATOM 4769 C CA . ILE B 1 133 ? 6.293 1.805 22.344 1 98.75 133 ILE B CA 1
ATOM 4770 C C . ILE B 1 133 ? 6.254 1.655 23.875 1 98.75 133 ILE B C 1
ATOM 4772 O O . ILE B 1 133 ? 5.883 2.592 24.578 1 98.75 133 ILE B O 1
ATOM 4776 N N . ALA B 1 134 ? 6.605 0.478 24.328 1 98.69 134 ALA B N 1
ATOM 4777 C CA . ALA B 1 134 ? 6.617 0.226 25.766 1 98.69 134 ALA B CA 1
ATOM 4778 C C . ALA B 1 134 ? 7.566 1.184 26.484 1 98.69 134 ALA B C 1
ATOM 4780 O O . ALA B 1 134 ? 7.254 1.676 27.562 1 98.69 134 ALA B O 1
ATOM 4781 N N . THR B 1 135 ? 8.727 1.398 25.922 1 97.94 135 THR B N 1
ATOM 4782 C CA . THR B 1 135 ? 9.695 2.324 26.5 1 97.94 135 THR B CA 1
ATOM 4783 C C . THR B 1 135 ? 9.141 3.748 26.5 1 97.94 135 THR B C 1
ATOM 4785 O O . THR B 1 135 ? 9.242 4.453 27.516 1 97.94 135 THR B O 1
ATOM 4788 N N . ARG B 1 136 ? 8.562 4.168 25.438 1 97.19 136 ARG B N 1
ATOM 4789 C CA . ARG B 1 136 ? 8.008 5.512 25.297 1 97.19 136 ARG B CA 1
ATOM 4790 C C . ARG B 1 136 ? 6.887 5.746 26.297 1 97.19 136 ARG B C 1
ATOM 4792 O O . ARG B 1 136 ? 6.805 6.809 26.906 1 97.19 136 ARG B O 1
ATOM 4799 N N . ASP B 1 137 ? 6.012 4.754 26.422 1 98.06 137 ASP B N 1
ATOM 4800 C CA . ASP B 1 137 ? 4.77 4.934 27.172 1 98.06 137 ASP B CA 1
ATOM 4801 C C . ASP B 1 137 ? 4.918 4.453 28.609 1 98.06 137 ASP B C 1
ATOM 4803 O O . ASP B 1 137 ? 4.078 4.762 29.469 1 98.06 137 ASP B O 1
ATOM 4807 N N . ALA B 1 138 ? 5.965 3.693 28.922 1 97.81 138 ALA B N 1
ATOM 4808 C CA . ALA B 1 138 ? 6.168 3.092 30.234 1 97.81 138 ALA B CA 1
ATOM 4809 C C . ALA B 1 138 ? 5.008 2.168 30.609 1 97.81 138 ALA B C 1
ATOM 4811 O O . ALA B 1 138 ? 4.609 2.096 31.766 1 97.81 138 ALA B O 1
ATOM 4812 N N . PHE B 1 139 ? 4.266 1.622 29.672 1 98.31 139 PHE B N 1
ATOM 4813 C CA . PHE B 1 139 ? 3.285 0.547 29.75 1 98.31 139 PHE B CA 1
ATOM 4814 C C . PHE B 1 139 ? 3.619 -0.553 28.734 1 98.31 139 PHE B C 1
ATOM 4816 O O . PHE B 1 139 ? 4.219 -0.288 27.703 1 98.31 139 PHE B O 1
ATOM 4823 N N . PRO B 1 140 ? 3.27 -1.781 29.047 1 97.75 140 PRO B N 1
ATOM 4824 C CA . PRO B 1 140 ? 3.564 -2.869 28.109 1 97.75 140 PRO B CA 1
ATOM 4825 C C . PRO B 1 140 ? 2.861 -2.699 26.766 1 97.75 140 PRO B C 1
ATOM 4827 O O . PRO B 1 140 ? 1.804 -2.066 26.688 1 97.75 140 PRO B O 1
ATOM 4830 N N . CYS B 1 141 ? 3.482 -3.178 25.75 1 98.38 141 CYS B N 1
ATOM 4831 C CA . CYS B 1 141 ? 2.922 -3.25 24.406 1 98.38 141 CYS B CA 1
ATOM 4832 C C . CYS B 1 141 ? 3.049 -4.656 23.828 1 98.38 141 CYS B C 1
ATOM 4834 O O . CYS B 1 141 ? 4.137 -5.238 23.844 1 98.38 141 CYS B O 1
ATOM 4836 N N . ASN B 1 142 ? 1.96 -5.234 23.406 1 98.19 142 ASN B N 1
ATOM 4837 C CA . ASN B 1 142 ? 1.931 -6.566 22.812 1 98.19 142 ASN B CA 1
ATOM 4838 C C . ASN B 1 142 ? 2.18 -6.52 21.312 1 98.19 142 ASN B C 1
ATOM 4840 O O . ASN B 1 142 ? 1.406 -5.91 20.562 1 98.19 142 ASN B O 1
ATOM 4844 N N . ALA B 1 143 ? 3.219 -7.199 20.828 1 98.25 143 ALA B N 1
ATOM 4845 C CA . ALA B 1 143 ? 3.568 -7.234 19.406 1 98.25 143 ALA B CA 1
ATOM 4846 C C . ALA B 1 143 ? 2.41 -7.766 18.562 1 98.25 143 ALA B C 1
ATOM 4848 O O . ALA B 1 143 ? 2.262 -7.402 17.406 1 98.25 143 ALA B O 1
ATOM 4849 N N . GLU B 1 144 ? 1.539 -8.586 19.094 1 97.06 144 GLU B N 1
ATOM 4850 C CA . GLU B 1 144 ? 0.395 -9.148 18.391 1 97.06 144 GLU B CA 1
ATOM 4851 C C . GLU B 1 144 ? -0.655 -8.086 18.094 1 97.06 144 GLU B C 1
ATOM 4853 O O . GLU B 1 144 ? -1.546 -8.297 17.266 1 97.06 144 GLU B O 1
ATOM 4858 N N . ASP B 1 145 ? -0.531 -6.938 18.75 1 98.12 145 ASP B N 1
ATOM 4859 C CA . ASP B 1 145 ? -1.482 -5.852 18.531 1 98.12 145 ASP B CA 1
ATOM 4860 C C . ASP B 1 145 ? -1.011 -4.918 17.422 1 98.12 145 ASP B C 1
ATOM 4862 O O . ASP B 1 145 ? -1.743 -4.016 17.016 1 98.12 145 ASP B O 1
ATOM 4866 N N . ILE B 1 146 ? 0.192 -5.191 16.969 1 98.69 146 ILE B N 1
ATOM 4867 C CA . ILE B 1 146 ? 0.804 -4.285 16 1 98.69 146 ILE B CA 1
ATOM 4868 C C . ILE B 1 146 ? 0.614 -4.836 14.586 1 98.69 146 ILE B C 1
ATOM 4870 O O . ILE B 1 146 ? 0.889 -6.012 14.328 1 98.69 146 ILE B O 1
ATOM 4874 N N . PHE B 1 147 ? 0.098 -4.039 13.719 1 98.5 147 PHE B N 1
ATOM 4875 C CA . PHE B 1 147 ? 0.063 -4.301 12.281 1 98.5 147 PHE B CA 1
ATOM 4876 C C . PHE B 1 147 ? 0.95 -3.312 11.531 1 98.5 147 PHE B C 1
ATOM 4878 O O . PHE B 1 147 ? 0.764 -2.1 11.633 1 98.5 147 PHE B O 1
ATOM 4885 N N . LEU B 1 148 ? 1.95 -3.826 10.859 1 98.44 148 LEU B N 1
ATOM 4886 C CA . LEU B 1 148 ? 2.762 -2.967 10 1 98.44 148 LEU B CA 1
ATOM 4887 C C . LEU B 1 148 ? 2.043 -2.67 8.688 1 98.44 148 LEU B C 1
ATOM 4889 O O . LEU B 1 148 ? 1.403 -3.553 8.117 1 98.44 148 LEU B O 1
ATOM 4893 N N . THR B 1 149 ? 2.105 -1.407 8.266 1 97.31 149 THR B N 1
ATOM 4894 C CA . THR B 1 149 ? 1.252 -0.96 7.168 1 97.31 149 THR B CA 1
ATOM 4895 C C . THR B 1 149 ? 2.023 -0.046 6.219 1 97.31 149 THR B C 1
ATOM 4897 O O . THR B 1 149 ? 3.127 0.401 6.543 1 97.31 149 THR B O 1
ATOM 4900 N N . ASP B 1 150 ? 1.483 0.199 5.062 1 96.25 150 ASP B N 1
ATOM 4901 C CA . ASP B 1 150 ? 2.047 1.133 4.094 1 96.25 150 ASP B CA 1
ATOM 4902 C C . ASP B 1 150 ? 1.625 2.566 4.402 1 96.25 150 ASP B C 1
ATOM 4904 O O . ASP B 1 150 ? 0.743 3.117 3.738 1 96.25 150 ASP B O 1
ATOM 4908 N N . GLY B 1 151 ? 2.27 3.139 5.344 1 95.44 151 GLY B N 1
ATOM 4909 C CA . GLY B 1 151 ? 1.868 4.445 5.84 1 95.44 151 GLY B CA 1
ATOM 4910 C C . GLY B 1 151 ? 0.665 4.387 6.762 1 95.44 151 GLY B C 1
ATOM 4911 O O . GLY B 1 151 ? 0.329 3.324 7.289 1 95.44 151 GLY B O 1
ATOM 4912 N N . ALA B 1 152 ? 0.075 5.539 6.988 1 95.56 152 ALA B N 1
ATOM 4913 C CA . ALA B 1 152 ? -1.072 5.605 7.891 1 95.56 152 ALA B CA 1
ATOM 4914 C C . ALA B 1 152 ? -2.383 5.605 7.109 1 95.56 152 ALA B C 1
ATOM 4916 O O . ALA B 1 152 ? -3.449 5.348 7.676 1 95.56 152 ALA B O 1
ATOM 4917 N N . ALA B 1 153 ? -2.342 5.859 5.848 1 93.94 153 ALA B N 1
ATOM 4918 C CA . ALA B 1 153 ? -3.564 5.895 5.047 1 93.94 153 ALA B CA 1
ATOM 4919 C C . ALA B 1 153 ? -4.168 4.5 4.91 1 93.94 153 ALA B C 1
ATOM 4921 O O . ALA B 1 153 ? -5.379 4.324 5.055 1 93.94 153 ALA B O 1
ATOM 4922 N N . ALA B 1 154 ? -3.307 3.545 4.688 1 93.88 154 ALA B N 1
ATOM 4923 C CA . ALA B 1 154 ? -3.775 2.182 4.457 1 93.88 154 ALA B CA 1
ATOM 4924 C C . ALA B 1 154 ? -4.547 1.654 5.664 1 93.88 154 ALA B C 1
ATOM 4926 O O . ALA B 1 154 ? -5.664 1.15 5.523 1 93.88 154 ALA B O 1
ATOM 4927 N N . PRO B 1 155 ? -4.008 1.755 6.848 1 96.38 155 PRO B N 1
ATOM 4928 C CA . PRO B 1 155 ? -4.766 1.229 7.984 1 96.38 155 PRO B CA 1
ATOM 4929 C C . PRO B 1 155 ? -6.031 2.031 8.273 1 96.38 155 PRO B C 1
ATOM 4931 O O . PRO B 1 155 ? -7.027 1.475 8.742 1 96.38 155 PRO B O 1
ATOM 4934 N N . VAL B 1 156 ? -6.051 3.293 8.008 1 96.5 156 VAL B N 1
ATOM 4935 C CA . VAL B 1 156 ? -7.273 4.074 8.18 1 96.5 156 VAL B CA 1
ATOM 4936 C C . VAL B 1 156 ? -8.359 3.535 7.254 1 96.5 156 VAL B C 1
ATOM 4938 O O . VAL B 1 156 ? -9.5 3.324 7.684 1 96.5 156 VAL B O 1
ATOM 4941 N N . HIS B 1 157 ? -8.016 3.314 6.039 1 94 157 HIS B N 1
ATOM 4942 C CA . HIS B 1 157 ? -8.977 2.74 5.105 1 94 157 HIS B CA 1
ATOM 4943 C C . HIS B 1 157 ? -9.453 1.367 5.574 1 94 157 HIS B C 1
ATOM 4945 O O . HIS B 1 157 ? -10.641 1.049 5.48 1 94 157 HIS B O 1
ATOM 4951 N N . MET B 1 158 ? -8.539 0.584 6.016 1 94 158 MET B N 1
ATOM 4952 C CA . MET B 1 158 ? -8.867 -0.755 6.496 1 94 158 MET B CA 1
ATOM 4953 C C . MET B 1 158 ? -9.867 -0.692 7.645 1 94 158 MET B C 1
ATOM 4955 O O . MET B 1 158 ? -10.852 -1.44 7.66 1 94 158 MET B O 1
ATOM 4959 N N . VAL B 1 159 ? -9.609 0.155 8.57 1 96.56 159 VAL B N 1
ATOM 4960 C CA . VAL B 1 159 ? -10.445 0.279 9.758 1 96.56 159 VAL B CA 1
ATOM 4961 C C . VAL B 1 159 ? -11.828 0.809 9.367 1 96.56 159 VAL B C 1
ATOM 4963 O O . VAL B 1 159 ? -12.844 0.351 9.891 1 96.56 159 VAL B O 1
ATOM 4966 N N . MET B 1 160 ? -11.875 1.73 8.461 1 95.75 160 MET B N 1
ATOM 4967 C CA . MET B 1 160 ? -13.156 2.242 7.984 1 95.75 160 MET B CA 1
ATOM 4968 C C . MET B 1 160 ? -13.977 1.133 7.336 1 95.75 160 MET B C 1
ATOM 4970 O O . MET B 1 160 ? -15.18 1.026 7.57 1 95.75 160 MET B O 1
ATOM 4974 N N . HIS B 1 161 ? -13.281 0.336 6.582 1 92.88 161 HIS B N 1
ATOM 4975 C CA . HIS B 1 161 ? -13.969 -0.785 5.949 1 92.88 161 HIS B CA 1
ATOM 4976 C C . HIS B 1 161 ? -14.516 -1.754 6.996 1 92.88 161 HIS B C 1
ATOM 4978 O O . HIS B 1 161 ? -15.562 -2.365 6.789 1 92.88 161 HIS B O 1
ATOM 4984 N N . LEU B 1 162 ? -13.82 -1.925 8.008 1 95.12 162 LEU B N 1
ATOM 4985 C CA . LEU B 1 162 ? -14.211 -2.826 9.086 1 95.12 162 LEU B CA 1
ATOM 4986 C C . LEU B 1 162 ? -15.43 -2.283 9.828 1 95.12 162 LEU B C 1
ATOM 4988 O O . LEU B 1 162 ? -16.344 -3.037 10.156 1 95.12 162 LEU B O 1
ATOM 4992 N N . LEU B 1 163 ? -15.5 -0.987 10.039 1 96.56 163 LEU B N 1
ATOM 4993 C CA . LEU B 1 163 ? -16.453 -0.383 10.961 1 96.56 163 LEU B CA 1
ATOM 4994 C C . LEU B 1 163 ? -17.75 -0.029 10.25 1 96.56 163 LEU B C 1
ATOM 4996 O O . LEU B 1 163 ? -18.812 0.025 10.875 1 96.56 163 LEU B O 1
ATOM 5000 N N . ILE B 1 164 ? -17.703 0.262 8.953 1 96.88 164 ILE B N 1
ATOM 5001 C CA . ILE B 1 164 ? -18.844 0.891 8.289 1 96.88 164 ILE B CA 1
ATOM 5002 C C . ILE B 1 164 ? -19.672 -0.17 7.566 1 96.88 164 ILE B C 1
ATOM 5004 O O . ILE B 1 164 ? -19.188 -0.828 6.645 1 96.88 164 ILE B O 1
ATOM 5008 N N . ARG B 1 165 ? -20.953 -0.275 7.992 1 95.62 165 ARG B N 1
ATOM 5009 C CA . ARG B 1 165 ? -21.875 -1.233 7.387 1 95.62 165 ARG B CA 1
ATOM 5010 C C . ARG B 1 165 ? -22.609 -0.61 6.207 1 95.62 165 ARG B C 1
ATOM 5012 O O . ARG B 1 165 ? -22.781 -1.25 5.168 1 95.62 165 ARG B O 1
ATOM 5019 N N . ASP B 1 166 ? -22.953 0.56 6.348 1 94 166 ASP B N 1
ATOM 5020 C CA . ASP B 1 166 ? -23.703 1.326 5.367 1 94 166 ASP B CA 1
ATOM 5021 C C . ASP B 1 166 ? -23.766 2.803 5.746 1 94 166 ASP B C 1
ATOM 5023 O O . ASP B 1 166 ? -22.969 3.273 6.555 1 94 166 ASP B O 1
ATOM 5027 N N . GLU B 1 167 ? -24.672 3.555 5.082 1 95.12 167 GLU B N 1
ATOM 5028 C CA . GLU B 1 167 ? -24.734 5.004 5.238 1 95.12 167 GLU B CA 1
ATOM 5029 C C . GLU B 1 167 ? -25.281 5.391 6.605 1 95.12 167 GLU B C 1
ATOM 5031 O O . GLU B 1 167 ? -25.188 6.547 7.02 1 95.12 167 GLU B O 1
ATOM 5036 N N . LYS B 1 168 ? -25.781 4.504 7.379 1 97.69 168 LYS B N 1
ATOM 5037 C CA . LYS B 1 168 ? -26.328 4.781 8.703 1 97.69 168 LYS B CA 1
ATOM 5038 C C . LYS B 1 168 ? -25.234 4.703 9.773 1 97.69 168 LYS B C 1
ATOM 5040 O O . LYS B 1 168 ? -25.469 5.027 10.938 1 97.69 168 LYS B O 1
ATOM 5045 N N . ASP B 1 169 ? -24.125 4.277 9.391 1 98.12 169 ASP B N 1
ATOM 5046 C CA . ASP B 1 169 ? -22.969 4.336 10.273 1 98.12 169 ASP B CA 1
ATOM 5047 C C . ASP B 1 169 ? -22.203 5.645 10.094 1 98.12 169 ASP B C 1
ATOM 5049 O O . ASP B 1 169 ? -22.062 6.133 8.969 1 98.12 169 ASP B O 1
ATOM 5053 N N . GLY B 1 170 ? -21.781 6.234 11.18 1 98.19 170 GLY B N 1
ATOM 5054 C CA . GLY B 1 170 ? -21.047 7.488 11.125 1 98.19 170 GLY B CA 1
ATOM 5055 C C . GLY B 1 170 ? -19.797 7.484 11.992 1 98.19 170 GLY B C 1
ATOM 5056 O O . GLY B 1 170 ? -19.609 6.59 12.82 1 98.19 170 GLY B O 1
ATOM 5057 N N . ILE B 1 171 ? -18.938 8.391 11.734 1 98.38 171 ILE B N 1
ATOM 5058 C CA . ILE B 1 171 ? -17.703 8.602 12.492 1 98.38 171 ILE B CA 1
ATOM 5059 C C . ILE B 1 171 ? -17.594 10.078 12.891 1 98.38 171 ILE B C 1
ATOM 5061 O O . ILE B 1 171 ? -17.781 10.961 12.047 1 98.38 171 ILE B O 1
ATOM 5065 N N . LEU B 1 172 ? -17.375 10.305 14.203 1 98.5 172 LEU B N 1
ATOM 5066 C CA . LEU B 1 172 ? -17.016 11.648 14.648 1 98.5 172 LEU B CA 1
ATOM 5067 C C . LEU B 1 172 ? -15.625 12.039 14.148 1 98.5 172 LEU B C 1
ATOM 5069 O O . LEU B 1 172 ? -14.648 11.344 14.438 1 98.5 172 LEU B O 1
ATOM 5073 N N . CYS B 1 173 ? -15.578 13.133 13.406 1 97.88 173 CYS B N 1
ATOM 5074 C CA . CYS B 1 173 ? -14.328 13.609 12.836 1 97.88 173 CYS B CA 1
ATOM 5075 C C . CYS B 1 173 ? -14.117 15.094 13.133 1 97.88 173 CYS B C 1
ATOM 5077 O O . CYS B 1 173 ? -15.062 15.883 13.055 1 97.88 173 CYS B O 1
ATOM 5079 N N . PRO B 1 174 ? -12.906 15.414 13.5 1 97.81 174 PRO B N 1
ATOM 5080 C CA . PRO B 1 174 ? -12.664 16.828 13.797 1 97.81 174 PRO B CA 1
ATOM 5081 C C . PRO B 1 174 ? -12.766 17.719 12.562 1 97.81 174 PRO B C 1
ATOM 5083 O O . PRO B 1 174 ? -12.422 17.281 11.461 1 97.81 174 PRO B O 1
ATOM 5086 N N . ILE B 1 175 ? -13.195 18.891 12.742 1 97 175 ILE B N 1
ATOM 5087 C CA . ILE B 1 175 ? -13.188 19.969 11.758 1 97 175 ILE B CA 1
ATOM 5088 C C . ILE B 1 175 ? -12.484 21.188 12.336 1 97 175 ILE B C 1
ATOM 5090 O O . ILE B 1 175 ? -12.898 21.719 13.375 1 97 175 ILE B O 1
ATOM 5094 N N . PRO B 1 176 ? -11.414 21.656 11.711 1 95.88 176 PRO B N 1
ATOM 5095 C CA . PRO B 1 176 ? -10.836 21.172 10.453 1 95.88 176 PRO B CA 1
ATOM 5096 C C . PRO B 1 176 ? -10.141 19.812 10.609 1 95.88 176 PRO B C 1
ATOM 5098 O O . PRO B 1 176 ? -9.742 19.453 11.719 1 95.88 176 PRO B O 1
ATOM 5101 N N . SER B 1 177 ? -10.125 19.062 9.5 1 91.38 177 SER B N 1
ATOM 5102 C CA . SER B 1 177 ? -9.477 17.75 9.516 1 91.38 177 SER B CA 1
ATOM 5103 C C . SER B 1 177 ? -8.766 17.484 8.195 1 91.38 177 SER B C 1
ATOM 5105 O O . SER B 1 177 ? -9.148 18 7.152 1 91.38 177 SER B O 1
ATOM 5107 N N . HIS B 1 178 ? -7.746 16.641 8.32 1 87.56 178 HIS B N 1
ATOM 5108 C CA . HIS B 1 178 ? -7.113 16.125 7.109 1 87.56 178 HIS B CA 1
ATOM 5109 C C . HIS B 1 178 ? -8.094 15.305 6.281 1 87.56 178 HIS B C 1
ATOM 5111 O O . HIS B 1 178 ? -8.914 14.562 6.832 1 87.56 178 HIS B O 1
ATOM 5117 N N . PHE B 1 179 ? -8.023 15.328 5.02 1 88.81 179 PHE B N 1
ATOM 5118 C CA . PHE B 1 179 ? -9.023 14.781 4.109 1 88.81 179 PHE B CA 1
ATOM 5119 C C . PHE B 1 179 ? -8.945 13.258 4.07 1 88.81 179 PHE B C 1
ATOM 5121 O O . PHE B 1 179 ? -9.859 12.602 3.572 1 88.81 179 PHE B O 1
ATOM 5128 N N . LEU B 1 180 ? -7.902 12.633 4.586 1 91.75 180 LEU B N 1
ATOM 5129 C CA . LEU B 1 180 ? -7.785 11.18 4.617 1 91.75 180 LEU B CA 1
ATOM 5130 C C . LEU B 1 180 ? -9.055 10.547 5.188 1 91.75 180 LEU B C 1
ATOM 5132 O O . LEU B 1 180 ? -9.602 9.617 4.598 1 91.75 180 LEU B O 1
ATOM 5136 N N . TYR B 1 181 ? -9.555 11.055 6.223 1 93.12 181 TYR B N 1
ATOM 5137 C CA . TYR B 1 181 ? -10.688 10.453 6.922 1 93.12 181 TYR B CA 1
ATOM 5138 C C . TYR B 1 181 ? -11.992 10.711 6.18 1 93.12 181 TYR B C 1
ATOM 5140 O O . TYR B 1 181 ? -12.805 9.805 6.004 1 93.12 181 TYR B O 1
ATOM 5148 N N . THR B 1 182 ? -12.188 11.922 5.727 1 90.88 182 THR B N 1
ATOM 5149 C CA . THR B 1 182 ? -13.414 12.227 5.004 1 90.88 182 THR B CA 1
ATOM 5150 C C . THR B 1 182 ? -13.477 11.469 3.686 1 90.88 182 THR B C 1
ATOM 5152 O O . THR B 1 182 ? -14.539 11 3.273 1 90.88 182 THR B O 1
ATOM 5155 N N . SER B 1 183 ? -12.359 11.359 3.074 1 91.12 183 SER B N 1
ATOM 5156 C CA . SER B 1 183 ? -12.305 10.602 1.828 1 91.12 183 SER B CA 1
ATOM 5157 C C . SER B 1 183 ? -12.562 9.117 2.07 1 91.12 183 SER B C 1
ATOM 5159 O O . SER B 1 183 ? -13.258 8.469 1.288 1 91.12 183 SER B O 1
ATOM 5161 N N . SER B 1 184 ? -11.953 8.594 3.078 1 92.88 184 SER B N 1
ATOM 5162 C CA . SER B 1 184 ? -12.156 7.191 3.412 1 92.88 184 SER B CA 1
ATOM 5163 C C . SER B 1 184 ? -13.625 6.91 3.746 1 92.88 184 SER B C 1
ATOM 5165 O O . SER B 1 184 ? -14.164 5.875 3.357 1 92.88 184 SER B O 1
ATOM 5167 N N . MET B 1 185 ? -14.25 7.82 4.465 1 93.88 185 MET B N 1
ATOM 5168 C CA . MET B 1 185 ? -15.664 7.691 4.805 1 93.88 185 MET B CA 1
ATOM 5169 C C . MET B 1 185 ? -16.531 7.703 3.547 1 93.88 185 MET B C 1
ATOM 5171 O O . MET B 1 185 ? -17.453 6.898 3.414 1 93.88 185 MET B O 1
ATOM 5175 N N . ALA B 1 186 ? -16.156 8.586 2.684 1 91.31 186 ALA B N 1
ATOM 5176 C CA . ALA B 1 186 ? -16.906 8.672 1.433 1 91.31 186 ALA B CA 1
ATOM 5177 C C . ALA B 1 186 ? -16.797 7.375 0.64 1 91.31 186 ALA B C 1
ATOM 5179 O O . ALA B 1 186 ? -17.812 6.891 0.105 1 91.31 186 ALA B O 1
ATOM 5180 N N . LEU B 1 187 ? -15.672 6.816 0.593 1 90.12 187 LEU B N 1
ATOM 5181 C CA . LEU B 1 187 ? -15.438 5.59 -0.163 1 90.12 187 LEU B CA 1
ATOM 5182 C C . LEU B 1 187 ? -16.234 4.43 0.427 1 90.12 187 LEU B C 1
ATOM 5184 O O . LEU B 1 187 ? -16.625 3.51 -0.297 1 90.12 187 LEU B O 1
ATOM 5188 N N . CYS B 1 188 ? -16.406 4.508 1.735 1 92.69 188 CYS B N 1
ATOM 5189 C CA . CYS B 1 188 ? -17.109 3.426 2.408 1 92.69 188 CYS B CA 1
ATOM 5190 C C . CYS B 1 188 ? -18.594 3.744 2.539 1 92.69 188 CYS B C 1
ATOM 5192 O O . CYS B 1 188 ? -19.375 2.906 2.996 1 92.69 188 CYS B O 1
ATOM 5194 N N . GLY B 1 189 ? -19 4.977 2.18 1 93.06 189 GLY B N 1
ATOM 5195 C CA . GLY B 1 189 ? -20.391 5.391 2.283 1 93.06 189 GLY B CA 1
ATOM 5196 C C . GLY B 1 189 ? -20.812 5.742 3.699 1 93.06 189 GLY B C 1
ATOM 5197 O O . GLY B 1 189 ? -21.984 5.598 4.066 1 93.06 189 GLY B O 1
ATOM 5198 N N . ALA B 1 190 ? -19.891 6.094 4.477 1 96.25 190 ALA B N 1
ATOM 5199 C CA . ALA B 1 190 ? -20.156 6.457 5.863 1 96.25 190 ALA B CA 1
ATOM 5200 C C . ALA B 1 190 ? -20.688 7.887 5.961 1 96.25 190 ALA B C 1
ATOM 5202 O O . ALA B 1 190 ? -20.453 8.703 5.07 1 96.25 190 ALA B O 1
ATOM 5203 N N . THR B 1 191 ? -21.344 8.133 7.055 1 97.25 191 THR B N 1
ATOM 5204 C CA . THR B 1 191 ? -21.781 9.492 7.359 1 97.25 191 THR B CA 1
ATOM 5205 C C . THR B 1 191 ? -20.734 10.227 8.188 1 97.25 191 THR B C 1
ATOM 5207 O O . THR B 1 191 ? -20.312 9.734 9.234 1 97.25 191 THR B O 1
ATOM 5210 N N . LEU B 1 192 ? -20.344 11.336 7.703 1 96.19 192 LEU B N 1
ATOM 5211 C CA . LEU B 1 192 ? -19.453 12.211 8.469 1 96.19 192 LEU B CA 1
ATOM 5212 C C . LEU B 1 192 ? -20.219 12.898 9.594 1 96.19 192 LEU B C 1
ATOM 5214 O O . LEU B 1 192 ? -21.219 13.57 9.359 1 96.19 192 LEU B O 1
ATOM 5218 N N . VAL B 1 193 ? -19.828 12.742 10.805 1 98.06 193 VAL B N 1
ATOM 5219 C CA . VAL B 1 193 ? -20.312 13.484 11.961 1 98.06 193 VAL B CA 1
ATOM 5220 C C . VAL B 1 193 ? -19.25 14.461 12.445 1 98.06 193 VAL B C 1
ATOM 5222 O O . VAL B 1 193 ? -18.406 14.102 13.273 1 98.06 193 VAL B O 1
ATOM 5225 N N . PRO B 1 194 ? -19.359 15.68 12.047 1 96.81 194 PRO B N 1
ATOM 5226 C CA . PRO B 1 194 ? -18.297 16.625 12.383 1 96.81 194 PRO B CA 1
ATOM 5227 C C . PRO B 1 194 ? -18.391 17.125 13.828 1 96.81 194 PRO B C 1
ATOM 5229 O O . PRO B 1 194 ? -19.484 17.297 14.359 1 96.81 194 PRO B O 1
ATOM 5232 N N . TYR B 1 195 ? -17.297 17.281 14.43 1 97.75 195 TYR B N 1
ATOM 5233 C CA . TYR B 1 195 ? -17.203 18.094 15.633 1 97.75 195 TYR B CA 1
ATOM 5234 C C . TYR B 1 195 ? -16.156 19.203 15.453 1 97.75 195 TYR B C 1
ATOM 5236 O O . TYR B 1 195 ? -15.125 19 14.812 1 97.75 195 TYR B O 1
ATOM 5244 N N . TYR B 1 196 ? -16.438 20.359 15.984 1 96.81 196 TYR B N 1
ATOM 5245 C CA . TYR B 1 196 ? -15.594 21.516 15.719 1 96.81 196 TYR B CA 1
ATOM 5246 C C . TYR B 1 196 ? -14.547 21.703 16.812 1 96.81 196 TYR B C 1
ATOM 5248 O O . TYR B 1 196 ? -14.883 21.703 18 1 96.81 196 TYR B O 1
ATOM 5256 N N . LEU B 1 197 ? -13.289 21.828 16.375 1 97.25 197 LEU B N 1
ATOM 5257 C CA . LEU B 1 197 ? -12.234 22.188 17.312 1 97.25 197 LEU B CA 1
ATOM 5258 C C . LEU B 1 197 ? -12.352 23.656 17.703 1 97.25 197 LEU B C 1
ATOM 5260 O O . LEU B 1 197 ? -12.773 24.5 16.906 1 97.25 197 LEU B O 1
ATOM 5264 N N . ASP B 1 198 ? -11.93 23.922 18.922 1 96.31 198 ASP B N 1
ATOM 5265 C CA . ASP B 1 198 ? -12.07 25.266 19.484 1 96.31 198 ASP B CA 1
ATOM 5266 C C . ASP B 1 198 ? -10.836 26.109 19.203 1 96.31 198 ASP B C 1
ATOM 5268 O O . ASP B 1 198 ? -9.883 26.109 19.984 1 96.31 198 ASP B O 1
ATOM 5272 N N . GLU B 1 199 ? -10.867 26.922 18.219 1 95.44 199 GLU B N 1
ATOM 5273 C CA . GLU B 1 199 ? -9.734 27.734 17.812 1 95.44 199 GLU B CA 1
ATOM 5274 C C . GLU B 1 199 ? -9.336 28.719 18.906 1 95.44 199 GLU B C 1
ATOM 5276 O O . GLU B 1 199 ? -8.141 28.938 19.141 1 95.44 199 GLU B O 1
ATOM 5281 N N . SER B 1 200 ? -10.281 29.328 19.578 1 94.06 200 SER B N 1
ATOM 5282 C CA . SER B 1 200 ? -10.008 30.312 20.625 1 94.06 200 SER B CA 1
ATOM 5283 C C . SER B 1 200 ? -9.328 29.656 21.828 1 94.06 200 SER B C 1
ATOM 5285 O O . SER B 1 200 ? -8.641 30.344 22.594 1 94.06 200 SER B O 1
ATOM 5287 N N . GLY B 1 201 ? -9.547 28.406 21.938 1 92.88 201 GLY B N 1
ATOM 5288 C CA . GLY B 1 201 ? -8.938 27.672 23.031 1 92.88 201 GLY B CA 1
ATOM 5289 C C . GLY B 1 201 ? -7.734 26.844 22.594 1 92.88 201 GLY B C 1
ATOM 5290 O O . GLY B 1 201 ? -7.457 25.797 23.172 1 92.88 201 GLY B O 1
ATOM 5291 N N . GLY B 1 202 ? -7.105 27.266 21.562 1 93.88 202 GLY B N 1
ATOM 5292 C CA . GLY B 1 202 ? -5.922 26.562 21.094 1 93.88 202 GLY B CA 1
ATOM 5293 C C . GLY B 1 202 ? -6.242 25.266 20.391 1 93.88 202 GLY B C 1
ATOM 5294 O O . GLY B 1 202 ? -5.5 24.281 20.516 1 93.88 202 GLY B O 1
ATOM 5295 N N . TRP B 1 203 ? -7.438 25.188 19.812 1 96.88 203 TRP B N 1
ATOM 5296 C CA . TRP B 1 203 ? -7.898 24.047 19.016 1 96.88 203 TRP B CA 1
ATOM 5297 C C . TRP B 1 203 ? -8.133 22.828 19.891 1 96.88 203 TRP B C 1
ATOM 5299 O O . TRP B 1 203 ? -7.969 21.688 19.438 1 96.88 203 TRP B O 1
ATOM 5309 N N . ALA B 1 204 ? -8.469 22.984 21.109 1 96.44 204 ALA B N 1
ATOM 5310 C CA . ALA B 1 204 ? -8.828 21.891 22.016 1 96.44 204 ALA B CA 1
ATOM 5311 C C . ALA B 1 204 ? -10.133 21.234 21.594 1 96.44 204 ALA B C 1
ATOM 5313 O O . ALA B 1 204 ? -10.891 21.797 20.797 1 96.44 204 ALA B O 1
ATOM 5314 N N . VAL B 1 205 ? -10.328 20.016 22.094 1 97.38 205 VAL B N 1
ATOM 5315 C CA . VAL B 1 205 ? -11.578 19.297 21.844 1 97.38 205 VAL B CA 1
ATOM 5316 C C . VAL B 1 205 ? -12.609 19.688 22.891 1 97.38 205 VAL B C 1
ATOM 5318 O O . VAL B 1 205 ? -12.359 19.578 24.094 1 97.38 205 VAL B O 1
ATOM 5321 N N . SER B 1 206 ? -13.719 20.109 22.484 1 97.12 206 SER B N 1
ATOM 5322 C CA . SER B 1 206 ? -14.828 20.422 23.375 1 97.12 206 SER B CA 1
ATOM 5323 C C . SER B 1 206 ? -15.742 19.219 23.578 1 97.12 206 SER B C 1
ATOM 5325 O O . SER B 1 206 ? -16.453 18.828 22.656 1 97.12 206 SER B O 1
ATOM 5327 N N . ILE B 1 207 ? -15.781 18.75 24.797 1 97.94 207 ILE B N 1
ATOM 5328 C CA . ILE B 1 207 ? -16.578 17.562 25.078 1 97.94 207 ILE B CA 1
ATOM 5329 C C . ILE B 1 207 ? -18.062 17.875 24.922 1 97.94 207 ILE B C 1
ATOM 5331 O O . ILE B 1 207 ? -18.844 17.031 24.484 1 97.94 207 ILE B O 1
ATOM 5335 N N . SER B 1 208 ? -18.422 19.062 25.281 1 97.25 208 SER B N 1
ATOM 5336 C CA . SER B 1 208 ? -19.812 19.469 25.094 1 97.25 208 SER B CA 1
ATOM 5337 C C . SER B 1 208 ? -20.203 19.5 23.625 1 97.25 208 SER B C 1
ATOM 5339 O O . SER B 1 208 ? -21.297 19.062 23.266 1 97.25 208 SER B O 1
ATOM 5341 N N . ASN B 1 209 ? -19.344 19.984 22.812 1 96.38 209 ASN B N 1
ATOM 5342 C CA . ASN B 1 209 ? -19.609 19.969 21.391 1 96.38 209 ASN B CA 1
ATOM 5343 C C . ASN B 1 209 ? -19.672 18.531 20.844 1 96.38 209 ASN B C 1
ATOM 5345 O O . ASN B 1 209 ? -20.531 18.203 20.031 1 96.38 209 ASN B O 1
ATOM 5349 N N . LEU B 1 210 ? -18.766 17.688 21.312 1 97.88 210 LEU B N 1
ATOM 5350 C CA . LEU B 1 210 ? -18.781 16.281 20.953 1 97.88 210 LEU B CA 1
ATOM 5351 C C . LEU B 1 210 ? -20.125 15.641 21.266 1 97.88 210 LEU B C 1
ATOM 5353 O O . LEU B 1 210 ? -20.703 14.945 20.422 1 97.88 210 LEU B O 1
ATOM 5357 N N . LYS B 1 211 ? -20.547 15.883 22.469 1 98.31 211 LYS B N 1
ATOM 5358 C CA . LYS B 1 211 ? -21.797 15.289 22.922 1 98.31 211 LYS B CA 1
ATOM 5359 C C . LYS B 1 211 ? -22.984 15.781 22.094 1 98.31 211 LYS B C 1
ATOM 5361 O O . LYS B 1 211 ? -23.844 14.992 21.719 1 98.31 211 LYS B O 1
ATOM 5366 N N . LYS B 1 212 ? -22.984 17.016 21.812 1 98.25 212 LYS B N 1
ATOM 5367 C CA . LYS B 1 212 ? -24.047 17.594 21 1 98.25 212 LYS B CA 1
ATOM 5368 C C . LYS B 1 212 ? -24.094 16.969 19.609 1 98.25 212 LYS B C 1
ATOM 5370 O O . LYS B 1 212 ? -25.172 16.609 19.125 1 98.25 212 LYS B O 1
ATOM 5375 N N . GLN B 1 213 ? -23 16.875 18.953 1 98.12 213 GLN B N 1
ATOM 5376 C CA . GLN B 1 213 ? -22.906 16.297 17.625 1 98.12 213 GLN B CA 1
ATOM 5377 C C . GLN B 1 213 ? -23.312 14.82 17.641 1 98.12 213 GLN B C 1
ATOM 5379 O O . GLN B 1 213 ? -24.016 14.352 16.734 1 98.12 213 GLN B O 1
ATOM 5384 N N . LEU B 1 214 ? -22.812 14.094 18.656 1 98.69 214 LEU B N 1
ATOM 5385 C CA . LEU B 1 214 ? -23.156 12.68 18.797 1 98.69 214 LEU B CA 1
ATOM 5386 C C . LEU B 1 214 ? -24.656 12.492 18.953 1 98.69 214 LEU B C 1
ATOM 5388 O O . LEU B 1 214 ? -25.266 11.68 18.25 1 98.69 214 LEU B O 1
ATOM 5392 N N . ASP B 1 215 ? -25.203 13.258 19.875 1 98.62 215 ASP B N 1
ATOM 5393 C CA . ASP B 1 215 ? -26.641 13.148 20.125 1 98.62 215 ASP B CA 1
ATOM 5394 C C . ASP B 1 215 ? -27.453 13.547 18.906 1 98.62 215 ASP B C 1
ATOM 5396 O O . ASP B 1 215 ? -28.469 12.922 18.594 1 98.62 215 ASP B O 1
ATOM 5400 N N . GLY B 1 216 ? -27.031 14.555 18.266 1 98.56 216 GLY B N 1
ATOM 5401 C CA . GLY B 1 216 ? -27.688 14.953 17.031 1 98.56 216 GLY B CA 1
ATOM 5402 C C . GLY B 1 216 ? -27.672 13.867 15.969 1 98.56 216 GLY B C 1
ATOM 5403 O O . GLY B 1 216 ? -28.703 13.594 15.344 1 98.56 216 GLY B O 1
ATOM 5404 N N . ALA B 1 217 ? -26.578 13.266 15.75 1 98.56 217 ALA B N 1
ATOM 5405 C CA . ALA B 1 217 ? -26.453 12.195 14.773 1 98.56 217 ALA B CA 1
ATOM 5406 C C . ALA B 1 217 ? -27.359 11.016 15.141 1 98.56 217 ALA B C 1
ATOM 5408 O O . ALA B 1 217 ? -28.062 10.469 14.281 1 98.56 217 ALA B O 1
ATOM 5409 N N . ARG B 1 218 ? -27.297 10.664 16.391 1 98.31 218 ARG B N 1
ATOM 5410 C CA . ARG B 1 218 ? -28.125 9.547 16.859 1 98.31 218 ARG B CA 1
ATOM 5411 C C . ARG B 1 218 ? -29.609 9.844 16.672 1 98.31 218 ARG B C 1
ATOM 5413 O O . ARG B 1 218 ? -30.375 8.953 16.312 1 98.31 218 ARG B O 1
ATOM 5420 N N . SER B 1 219 ? -29.969 11.031 16.875 1 98.5 219 SER B N 1
ATOM 5421 C CA . SER B 1 219 ? -31.375 11.43 16.703 1 98.5 219 SER B CA 1
ATOM 5422 C C . SER B 1 219 ? -31.797 11.328 15.25 1 98.5 219 SER B C 1
ATOM 5424 O O . SER B 1 219 ? -33 11.172 14.953 1 98.5 219 SER B O 1
ATOM 5426 N N . GLU B 1 220 ? -30.875 11.398 14.383 1 98.06 220 GLU B N 1
ATOM 5427 C CA . GLU B 1 220 ? -31.156 11.297 12.953 1 98.06 220 GLU B CA 1
ATOM 5428 C C . GLU B 1 220 ? -31.031 9.859 12.461 1 98.06 220 GLU B C 1
ATOM 5430 O O . GLU B 1 220 ? -31.078 9.602 11.258 1 98.06 220 GLU B O 1
ATOM 5435 N N . GLY B 1 221 ? -30.781 8.977 13.367 1 98.12 221 GLY B N 1
ATOM 5436 C CA . GLY B 1 221 ? -30.75 7.559 13.031 1 98.12 221 GLY B CA 1
ATOM 5437 C C . GLY B 1 221 ? -29.375 7.059 12.664 1 98.12 221 GLY B C 1
ATOM 5438 O O . GLY B 1 221 ? -29.234 5.965 12.117 1 98.12 221 GLY B O 1
ATOM 5439 N N . ILE B 1 222 ? -28.422 7.832 12.938 1 98.5 222 ILE B N 1
ATOM 5440 C CA . ILE B 1 222 ? -27.047 7.457 12.625 1 98.5 222 ILE B CA 1
ATOM 5441 C C . ILE B 1 222 ? -26.438 6.715 13.805 1 98.5 222 ILE B C 1
ATOM 5443 O O . ILE B 1 222 ? -26.484 7.191 14.945 1 98.5 222 ILE B O 1
ATOM 5447 N N . THR B 1 223 ? -25.922 5.527 13.57 1 98 223 THR B N 1
ATOM 5448 C CA . THR B 1 223 ? -25.109 4.82 14.555 1 98 223 THR B CA 1
ATOM 5449 C C . THR B 1 223 ? -23.641 5.27 14.477 1 98 223 THR B C 1
ATOM 5451 O O . THR B 1 223 ? -22.938 4.934 13.531 1 98 223 THR B O 1
ATOM 5454 N N . VAL B 1 224 ? -23.25 5.988 15.438 1 98.44 224 VAL B N 1
ATOM 5455 C CA . VAL B 1 224 ? -21.875 6.48 15.445 1 98.44 224 VAL B CA 1
ATOM 5456 C C . VAL B 1 224 ? -20.938 5.395 15.969 1 98.44 224 VAL B C 1
ATOM 5458 O O . VAL B 1 224 ? -21.125 4.895 17.078 1 98.44 224 VAL B O 1
ATOM 5461 N N . ARG B 1 225 ? -19.922 5.113 15.164 1 98 225 ARG B N 1
ATOM 5462 C CA . ARG B 1 225 ? -19.094 3.936 15.422 1 98 225 ARG B CA 1
ATOM 5463 C C . ARG B 1 225 ? -17.797 4.32 16.125 1 98 225 ARG B C 1
ATOM 5465 O O . ARG B 1 225 ? -17.203 3.508 16.844 1 98 225 ARG B O 1
ATOM 5472 N N . GLY B 1 226 ? -17.344 5.496 15.898 1 98.25 226 GLY B N 1
ATOM 5473 C CA . GLY B 1 226 ? -16.047 5.855 16.438 1 98.25 226 GLY B CA 1
ATOM 5474 C C . GLY B 1 226 ? -15.773 7.348 16.422 1 98.25 226 GLY B C 1
ATOM 5475 O O . GLY B 1 226 ? -16.594 8.125 15.922 1 98.25 226 GLY B O 1
ATOM 5476 N N . LEU B 1 227 ? -14.656 7.738 17.062 1 98.69 227 LEU B N 1
ATOM 5477 C CA . LEU B 1 227 ? -14.164 9.109 17.172 1 98.69 227 LEU B CA 1
ATOM 5478 C C . LEU B 1 227 ? -12.711 9.195 16.703 1 98.69 227 LEU B C 1
ATOM 5480 O O . LEU B 1 227 ? -11.844 8.492 17.234 1 98.69 227 LEU B O 1
ATOM 5484 N N . VAL B 1 228 ? -12.484 10.07 15.68 1 98.69 228 VAL B N 1
ATOM 5485 C CA . VAL B 1 228 ? -11.133 10.328 15.203 1 98.69 228 VAL B CA 1
ATOM 5486 C C . VAL B 1 228 ? -10.531 11.516 15.961 1 98.69 228 VAL B C 1
ATOM 5488 O O . VAL B 1 228 ? -11.164 12.57 16.078 1 98.69 228 VAL B O 1
ATOM 5491 N N . VAL B 1 229 ? -9.359 11.367 16.5 1 98.69 229 VAL B N 1
ATOM 5492 C CA . VAL B 1 229 ? -8.602 12.461 17.094 1 98.69 229 VAL B CA 1
ATOM 5493 C C . VAL B 1 229 ? -7.203 12.508 16.484 1 98.69 229 VAL B C 1
ATOM 5495 O O . VAL B 1 229 ? -6.492 11.5 16.453 1 98.69 229 VAL B O 1
ATOM 5498 N N . VAL B 1 230 ? -6.848 13.625 15.938 1 98.12 230 VAL B N 1
ATOM 5499 C CA . VAL B 1 230 ? -5.52 13.836 15.367 1 98.12 230 VAL B CA 1
ATOM 5500 C C . VAL B 1 230 ? -4.68 14.688 16.312 1 98.12 230 VAL B C 1
ATOM 5502 O O . VAL B 1 230 ? -4.996 15.852 16.562 1 98.12 230 VAL B O 1
ATOM 5505 N N . ASN B 1 231 ? -3.629 14.109 16.875 1 98.06 231 ASN B N 1
ATOM 5506 C CA . ASN B 1 231 ? -2.811 14.766 17.891 1 98.06 231 ASN B CA 1
ATOM 5507 C C . ASN B 1 231 ? -1.358 14.305 17.828 1 98.06 231 ASN B C 1
ATOM 5509 O O . ASN B 1 231 ? -1.062 13.141 18.109 1 98.06 231 ASN B O 1
ATOM 5513 N N . PRO B 1 232 ? -0.452 15.227 17.5 1 97.69 232 PRO B N 1
ATOM 5514 C CA . PRO B 1 232 ? -0.605 16.641 17.172 1 97.69 232 PRO B CA 1
ATOM 5515 C C . PRO B 1 232 ? -1.443 16.859 15.914 1 97.69 232 PRO B C 1
ATOM 5517 O O . PRO B 1 232 ? -1.504 15.992 15.047 1 97.69 232 PRO B O 1
ATOM 5520 N N . GLY B 1 233 ? -2.004 18.047 15.852 1 96.94 233 GLY B N 1
ATOM 5521 C CA . GLY B 1 233 ? -3.098 18.25 14.914 1 96.94 233 GLY B CA 1
ATOM 5522 C C . GLY B 1 233 ? -2.631 18.656 13.531 1 96.94 233 GLY B C 1
ATOM 5523 O O . GLY B 1 233 ? -1.689 19.438 13.398 1 96.94 233 GLY B O 1
ATOM 5524 N N . ASN B 1 234 ? -3.238 18.188 12.508 1 95.81 234 ASN B N 1
ATOM 5525 C CA . ASN B 1 234 ? -3.221 18.625 11.109 1 95.81 234 ASN B CA 1
ATOM 5526 C C . ASN B 1 234 ? -4.617 19 10.625 1 95.81 234 ASN B C 1
ATOM 5528 O O . ASN B 1 234 ? -5.5 18.156 10.516 1 95.81 234 ASN B O 1
ATOM 5532 N N . PRO B 1 235 ? -4.863 20.25 10.469 1 95.88 235 PRO B N 1
ATOM 5533 C CA . PRO B 1 235 ? -3.928 21.297 10.062 1 95.88 235 PRO B CA 1
ATOM 5534 C C . PRO B 1 235 ? -3.6 22.266 11.195 1 95.88 235 PRO B C 1
ATOM 5536 O O . PRO B 1 235 ? -2.891 23.25 10.984 1 95.88 235 PRO B O 1
ATOM 5539 N N . THR B 1 236 ? -4.008 22.016 12.367 1 96.75 236 THR B N 1
ATOM 5540 C CA . THR B 1 236 ? -4.09 23.078 13.367 1 96.75 236 THR B CA 1
ATOM 5541 C C . THR B 1 236 ? -2.76 23.234 14.102 1 96.75 236 THR B C 1
ATOM 5543 O O . THR B 1 236 ? -2.51 24.25 14.734 1 96.75 236 THR B O 1
ATOM 5546 N N . GLY B 1 237 ? -1.967 22.156 14.109 1 96.44 237 GLY B N 1
ATOM 5547 C CA . GLY B 1 237 ? -0.671 22.203 14.766 1 96.44 237 GLY B CA 1
ATOM 5548 C C . GLY B 1 237 ? -0.767 22.141 16.281 1 96.44 237 GLY B C 1
ATOM 5549 O O . GLY B 1 237 ? 0.233 22.312 16.984 1 96.44 237 GLY B O 1
ATOM 5550 N N . GLN B 1 238 ? -1.887 21.844 16.812 1 96.5 238 GLN B N 1
ATOM 5551 C CA . GLN B 1 238 ? -2.066 21.828 18.266 1 96.5 238 GLN B CA 1
ATOM 5552 C C . GLN B 1 238 ? -1.561 20.531 18.875 1 96.5 238 GLN B C 1
ATOM 5554 O O . GLN B 1 238 ? -1.535 19.5 18.203 1 96.5 238 GLN B O 1
ATOM 5559 N N . VAL B 1 239 ? -1.163 20.578 20.109 1 98.06 239 VAL B N 1
ATOM 5560 C CA . VAL B 1 239 ? -0.921 19.422 20.953 1 98.06 239 VAL B CA 1
ATOM 5561 C C . VAL B 1 239 ? -1.907 19.422 22.125 1 98.06 239 VAL B C 1
ATOM 5563 O O . VAL B 1 239 ? -2.055 20.438 22.812 1 98.06 239 VAL B O 1
ATOM 5566 N N . LEU B 1 240 ? -2.621 18.391 22.281 1 98.12 240 LEU B N 1
ATOM 5567 C CA . LEU B 1 240 ? -3.617 18.328 23.344 1 98.12 240 LEU B CA 1
ATOM 5568 C C . LEU B 1 240 ? -2.949 18.203 24.719 1 98.12 240 LEU B C 1
ATOM 5570 O O . LEU B 1 240 ? -1.908 17.547 24.844 1 98.12 240 LEU B O 1
ATOM 5574 N N . VAL B 1 241 ? -3.566 18.797 25.688 1 97.31 241 VAL B N 1
ATOM 5575 C CA . VAL B 1 241 ? -3.1 18.625 27.062 1 97.31 241 VAL B CA 1
ATOM 5576 C C . VAL B 1 241 ? -3.639 17.312 27.625 1 97.31 241 VAL B C 1
ATOM 5578 O O . VAL B 1 241 ? -4.652 16.797 27.156 1 97.31 241 VAL B O 1
ATOM 5581 N N . LYS B 1 242 ? -2.996 16.828 28.641 1 98 242 LYS B N 1
ATOM 5582 C CA . LYS B 1 242 ? -3.344 15.555 29.266 1 98 242 LYS B CA 1
ATOM 5583 C C . LYS B 1 242 ? -4.805 15.539 29.703 1 98 242 LYS B C 1
ATOM 5585 O O . LYS B 1 242 ? -5.512 14.555 29.5 1 98 242 LYS B O 1
ATOM 5590 N N . GLU B 1 243 ? -5.281 16.609 30.297 1 98.19 243 GLU B N 1
ATOM 5591 C CA . GLU B 1 243 ? -6.645 16.688 30.812 1 98.19 243 GLU B CA 1
ATOM 5592 C C . GLU B 1 243 ? -7.672 16.5 29.703 1 98.19 243 GLU B C 1
ATOM 5594 O O . GLU B 1 243 ? -8.656 15.789 29.875 1 98.19 243 GLU B O 1
ATOM 5599 N N . ASN B 1 244 ? -7.457 17.141 28.609 1 98.56 244 ASN B N 1
ATOM 5600 C CA . ASN B 1 244 ? -8.352 17.016 27.469 1 98.56 244 ASN B CA 1
ATOM 5601 C C . ASN B 1 244 ? -8.359 15.586 26.922 1 98.56 244 ASN B C 1
ATOM 5603 O O . ASN B 1 244 ? -9.414 15.062 26.547 1 98.56 244 ASN B O 1
ATOM 5607 N N . GLN B 1 245 ? -7.203 14.945 26.828 1 98.81 245 GLN B N 1
ATOM 5608 C CA . GLN B 1 245 ? -7.125 13.562 26.375 1 98.81 245 GLN B CA 1
ATOM 5609 C C . GLN B 1 245 ? -7.891 12.625 27.312 1 98.81 245 GLN B C 1
ATOM 5611 O O . GLN B 1 245 ? -8.555 11.695 26.859 1 98.81 245 GLN B O 1
ATOM 5616 N N . CYS B 1 246 ? -7.738 12.883 28.594 1 98.81 246 CYS B N 1
ATOM 5617 C CA . CYS B 1 246 ? -8.477 12.078 29.562 1 98.81 246 CYS B CA 1
ATOM 5618 C C . CYS B 1 246 ? -9.977 12.195 29.344 1 98.81 246 CYS B C 1
ATOM 5620 O O . CYS B 1 246 ? -10.695 11.195 29.391 1 98.81 246 CYS B O 1
ATOM 5622 N N . GLU B 1 247 ? -10.445 13.383 29.125 1 98.81 247 GLU B N 1
ATOM 5623 C CA . GLU B 1 247 ? -11.859 13.617 28.875 1 98.81 247 GLU B CA 1
ATOM 5624 C C . GLU B 1 247 ? -12.328 12.875 27.625 1 98.81 247 GLU B C 1
ATOM 5626 O O . GLU B 1 247 ? -13.438 12.328 27.594 1 98.81 247 GLU B O 1
ATOM 5631 N N . ILE B 1 248 ? -11.523 12.859 26.641 1 98.88 248 ILE B N 1
ATOM 5632 C CA . ILE B 1 248 ? -11.852 12.195 25.375 1 98.88 248 ILE B CA 1
ATOM 5633 C C . ILE B 1 248 ? -11.961 10.688 25.609 1 98.88 248 ILE B C 1
ATOM 5635 O O . ILE B 1 248 ? -12.891 10.047 25.109 1 98.88 248 ILE B O 1
ATOM 5639 N N . VAL B 1 249 ? -10.977 10.148 26.312 1 98.75 249 VAL B N 1
ATOM 5640 C CA . VAL B 1 249 ? -10.977 8.719 26.625 1 98.75 249 VAL B CA 1
ATOM 5641 C C . VAL B 1 249 ? -12.258 8.359 27.375 1 98.75 249 VAL B C 1
ATOM 5643 O O . VAL B 1 249 ? -12.93 7.387 27.047 1 98.75 249 VAL B O 1
ATOM 5646 N N . GLU B 1 250 ? -12.609 9.133 28.375 1 98.5 250 GLU B N 1
ATOM 5647 C CA . GLU B 1 250 ? -13.82 8.906 29.156 1 98.5 250 GLU B CA 1
ATOM 5648 C C . GLU B 1 250 ? -15.062 9.008 28.266 1 98.5 250 GLU B C 1
ATOM 5650 O O . GLU B 1 250 ? -16 8.219 28.406 1 98.5 250 GLU B O 1
ATOM 5655 N N . PHE B 1 251 ? -15.109 9.977 27.453 1 98.44 251 PHE B N 1
ATOM 5656 C CA . PHE B 1 251 ? -16.234 10.172 26.547 1 98.44 251 PHE B CA 1
ATOM 5657 C C . PHE B 1 251 ? -16.438 8.938 25.672 1 98.44 251 PHE B C 1
ATOM 5659 O O . PHE B 1 251 ? -17.547 8.445 25.531 1 98.44 251 PHE B O 1
ATOM 5666 N N . CYS B 1 252 ? -15.32 8.422 25.062 1 98.44 252 CYS B N 1
ATOM 5667 C CA . CYS B 1 252 ? -15.406 7.25 24.203 1 98.44 252 CYS B CA 1
ATOM 5668 C C . CYS B 1 252 ? -15.891 6.035 24.984 1 98.44 252 CYS B C 1
ATOM 5670 O O . CYS B 1 252 ? -16.703 5.254 24.484 1 98.44 252 CYS B O 1
ATOM 5672 N N . ARG B 1 253 ? -15.367 5.887 26.172 1 97.06 253 ARG B N 1
ATOM 5673 C CA . ARG B 1 253 ? -15.781 4.773 27.016 1 97.06 253 ARG B CA 1
ATOM 5674 C C . ARG B 1 253 ? -17.266 4.859 27.344 1 97.06 253 ARG B C 1
ATOM 5676 O O . ARG B 1 253 ? -18 3.881 27.188 1 97.06 253 ARG B O 1
ATOM 5683 N N . ASN B 1 254 ? -17.703 6.043 27.766 1 97.06 254 ASN B N 1
ATOM 5684 C CA . ASN B 1 254 ? -19.078 6.242 28.203 1 97.06 254 ASN B CA 1
ATOM 5685 C C . ASN B 1 254 ? -20.047 6.086 27.031 1 97.06 254 ASN B C 1
ATOM 5687 O O . ASN B 1 254 ? -21.172 5.602 27.219 1 97.06 254 ASN B O 1
ATOM 5691 N N . GLU B 1 255 ? -19.641 6.5 25.891 1 97.56 255 GLU B N 1
ATOM 5692 C CA . GLU B 1 255 ? -20.531 6.523 24.75 1 97.56 255 GLU B CA 1
ATOM 5693 C C . GLU B 1 255 ? -20.312 5.309 23.844 1 97.56 255 GLU B C 1
ATOM 5695 O O . GLU B 1 255 ? -20.906 5.215 22.766 1 97.56 255 GLU B O 1
ATOM 5700 N N . ASN B 1 256 ? -19.453 4.398 24.281 1 95.69 256 ASN B N 1
ATOM 5701 C CA . ASN B 1 256 ? -19.172 3.15 23.578 1 95.69 256 ASN B CA 1
ATOM 5702 C C . ASN B 1 256 ? -18.703 3.4 22.156 1 95.69 256 ASN B C 1
ATOM 5704 O O . ASN B 1 256 ? -19.266 2.854 21.203 1 95.69 256 ASN B O 1
ATOM 5708 N N . LEU B 1 257 ? -17.719 4.25 22 1 98.06 257 LEU B N 1
ATOM 5709 C CA . LEU B 1 257 ? -17.125 4.59 20.703 1 98.06 257 LEU B CA 1
ATOM 5710 C C . LEU B 1 257 ? -15.727 4.004 20.578 1 98.06 257 LEU B C 1
ATOM 5712 O O . LEU B 1 257 ? -14.984 3.949 21.562 1 98.06 257 LEU B O 1
ATOM 5716 N N . VAL B 1 258 ? -15.359 3.516 19.375 1 98.25 258 VAL B N 1
ATOM 5717 C CA . VAL B 1 258 ? -13.961 3.182 19.109 1 98.25 258 VAL B CA 1
ATOM 5718 C C . VAL B 1 258 ? -13.141 4.461 18.984 1 98.25 258 VAL B C 1
ATOM 5720 O O . VAL B 1 258 ? -13.469 5.348 18.188 1 98.25 258 VAL B O 1
ATOM 5723 N N . LEU B 1 259 ? -12.102 4.613 19.781 1 98.75 259 LEU B N 1
ATOM 5724 C CA . LEU B 1 259 ? -11.203 5.758 19.672 1 98.75 259 LEU B CA 1
ATOM 5725 C C . LEU B 1 259 ? -10.156 5.508 18.594 1 98.75 259 LEU B C 1
ATOM 5727 O O . LEU B 1 259 ? -9.328 4.605 18.719 1 98.75 259 LEU B O 1
ATOM 5731 N N . LEU B 1 260 ? -10.211 6.246 17.516 1 98.75 260 LEU B N 1
ATOM 5732 C CA . LEU B 1 260 ? -9.219 6.242 16.453 1 98.75 260 LEU B CA 1
ATOM 5733 C C . LEU B 1 260 ? -8.211 7.367 16.641 1 98.75 260 LEU B C 1
ATOM 5735 O O . LEU B 1 260 ? -8.469 8.516 16.266 1 98.75 260 LEU B O 1
ATOM 5739 N N . ALA B 1 261 ? -7.055 7.016 17.141 1 98.88 261 ALA B N 1
ATOM 5740 C CA . ALA B 1 261 ? -6.039 7.988 17.531 1 98.88 261 ALA B CA 1
ATOM 5741 C C . ALA B 1 261 ? -4.984 8.141 16.438 1 98.88 261 ALA B C 1
ATOM 5743 O O . ALA B 1 261 ? -4.094 7.297 16.297 1 98.88 261 ALA B O 1
ATOM 5744 N N . ASP B 1 262 ? -5.07 9.203 15.68 1 98.56 262 ASP B N 1
ATOM 5745 C CA . ASP B 1 262 ? -4.047 9.555 14.703 1 98.56 262 ASP B CA 1
ATOM 5746 C C . ASP B 1 262 ? -2.875 10.273 15.375 1 98.56 262 ASP B C 1
ATOM 5748 O O . ASP B 1 262 ? -2.973 11.453 15.703 1 98.56 262 ASP B O 1
ATOM 5752 N N . GLU B 1 263 ? -1.771 9.562 15.508 1 98.69 263 GLU B N 1
ATOM 5753 C CA . GLU B 1 263 ? -0.642 10.047 16.297 1 98.69 263 GLU B CA 1
ATOM 5754 C C . GLU B 1 263 ? 0.629 10.125 15.461 1 98.69 263 GLU B C 1
ATOM 5756 O O . GLU B 1 263 ? 1.729 9.898 15.969 1 98.69 263 GLU B O 1
ATOM 5761 N N . VAL B 1 264 ? 0.466 10.406 14.18 1 98 264 VAL B N 1
ATOM 5762 C CA . VAL B 1 264 ? 1.543 10.305 13.203 1 98 264 VAL B CA 1
ATOM 5763 C C . VAL B 1 264 ? 2.582 11.391 13.461 1 98 264 VAL B C 1
ATOM 5765 O O . VAL B 1 264 ? 3.754 11.234 13.109 1 98 264 VAL B O 1
ATOM 5768 N N . TYR B 1 265 ? 2.227 12.484 14.148 1 97.88 265 TYR B N 1
ATOM 5769 C CA . TYR B 1 265 ? 3.15 13.578 14.398 1 97.88 265 TYR B CA 1
ATOM 5770 C C . TYR B 1 265 ? 3.693 13.523 15.82 1 97.88 265 TYR B C 1
ATOM 5772 O O . TYR B 1 265 ? 4.098 14.539 16.391 1 97.88 265 TYR B O 1
ATOM 5780 N N . GLN B 1 266 ? 3.787 12.406 16.391 1 97.75 266 GLN B N 1
ATOM 5781 C CA . GLN B 1 266 ? 4.062 12.219 17.812 1 97.75 266 GLN B CA 1
ATOM 5782 C C . GLN B 1 266 ? 5.43 12.773 18.203 1 97.75 266 GLN B C 1
ATOM 5784 O O . GLN B 1 266 ? 5.652 13.164 19.344 1 97.75 266 GLN B O 1
ATOM 5789 N N . GLU B 1 267 ? 6.352 12.938 17.266 1 96 267 GLU B N 1
ATOM 5790 C CA . GLU B 1 267 ? 7.688 13.422 17.594 1 96 267 GLU B CA 1
ATOM 5791 C C . GLU B 1 267 ? 7.805 14.922 17.328 1 96 267 GLU B C 1
ATOM 5793 O O . GLU B 1 267 ? 8.742 15.562 17.812 1 96 267 GLU B O 1
ATOM 5798 N N . ASN B 1 268 ? 6.918 15.461 16.578 1 97.62 268 ASN B N 1
ATOM 5799 C CA . ASN B 1 268 ? 6.984 16.859 16.188 1 97.62 268 ASN B CA 1
ATOM 5800 C C . ASN B 1 268 ? 6.277 17.75 17.203 1 97.62 268 ASN B C 1
ATOM 5802 O O . ASN B 1 268 ? 5.152 18.203 16.969 1 97.62 268 ASN B O 1
ATOM 5806 N N . VAL B 1 269 ? 6.941 18.062 18.344 1 97.5 269 VAL B N 1
ATOM 5807 C CA . VAL B 1 269 ? 6.438 18.969 19.375 1 97.5 269 VAL B CA 1
ATOM 5808 C C . VAL B 1 269 ? 7.445 20.094 19.609 1 97.5 269 VAL B C 1
ATOM 5810 O O . VAL B 1 269 ? 8.617 19.844 19.875 1 97.5 269 VAL B O 1
ATOM 5813 N N . TYR B 1 270 ? 7.004 21.328 19.547 1 94.69 270 TYR B N 1
ATOM 5814 C CA . TYR B 1 270 ? 7.914 22.453 19.516 1 94.69 270 TYR B CA 1
ATOM 5815 C C . TYR B 1 270 ? 7.785 23.281 20.797 1 94.69 270 TYR B C 1
ATOM 5817 O O . TYR B 1 270 ? 8.555 24.234 21.016 1 94.69 270 TYR B O 1
ATOM 5825 N N . THR B 1 271 ? 6.859 23 21.609 1 93.19 271 THR B N 1
ATOM 5826 C CA . THR B 1 271 ? 6.648 23.766 22.828 1 93.19 271 THR B CA 1
ATOM 5827 C C . THR B 1 271 ? 7.168 23 24.047 1 93.19 271 THR B C 1
ATOM 5829 O O . THR B 1 271 ? 7.129 21.766 24.078 1 93.19 271 THR B O 1
ATOM 5832 N N . ASP B 1 272 ? 7.605 23.734 25 1 91.5 272 ASP B N 1
ATOM 5833 C CA . ASP B 1 272 ? 8.078 23.141 26.25 1 91.5 272 ASP B CA 1
ATOM 5834 C C . ASP B 1 272 ? 6.93 22.953 27.234 1 91.5 272 ASP B C 1
ATOM 5836 O O . ASP B 1 272 ? 7.078 22.25 28.25 1 91.5 272 ASP B O 1
ATOM 5840 N N . GLU B 1 273 ? 5.82 23.438 26.922 1 92.88 273 GLU B N 1
ATOM 5841 C CA . GLU B 1 273 ? 4.691 23.422 27.844 1 92.88 273 GLU B CA 1
ATOM 5842 C C . GLU B 1 273 ? 3.9 22.125 27.75 1 92.88 273 GLU B C 1
ATOM 5844 O O . GLU B 1 273 ? 3.178 21.75 28.672 1 92.88 273 GLU B O 1
ATOM 5849 N N . LYS B 1 274 ? 3.971 21.578 26.609 1 95.31 274 LYS B N 1
ATOM 5850 C CA . LYS B 1 274 ? 3.211 20.359 26.344 1 95.31 274 LYS B CA 1
ATOM 5851 C C . LYS B 1 274 ? 4.117 19.266 25.812 1 95.31 274 LYS B C 1
ATOM 5853 O O . LYS B 1 274 ? 5.234 19.531 25.359 1 95.31 274 LYS B O 1
ATOM 5858 N N . LYS B 1 275 ? 3.672 18.062 26 1 95.75 275 LYS B N 1
ATOM 5859 C CA . LYS B 1 275 ? 4.332 16.875 25.438 1 95.75 275 LYS B CA 1
ATOM 5860 C C . LYS B 1 275 ? 3.328 15.938 24.781 1 95.75 275 LYS B C 1
ATOM 5862 O O . LYS B 1 275 ? 2.146 15.938 25.141 1 95.75 275 LYS B O 1
ATOM 5867 N N . PHE B 1 276 ? 3.803 15.227 23.844 1 97.88 276 PHE B N 1
ATOM 5868 C CA . PHE B 1 276 ? 2.953 14.172 23.297 1 97.88 276 PHE B CA 1
ATOM 5869 C C . PHE B 1 276 ? 2.775 13.047 24.312 1 97.88 276 PHE B C 1
ATOM 5871 O O . PHE B 1 276 ? 3.752 12.562 24.891 1 97.88 276 PHE B O 1
ATOM 5878 N N . ILE B 1 277 ? 1.632 12.688 24.547 1 98.62 277 ILE B N 1
ATOM 5879 C CA . ILE B 1 277 ? 1.246 11.5 25.297 1 98.62 277 ILE B CA 1
ATOM 5880 C C . ILE B 1 277 ? 0.264 10.664 24.484 1 98.62 277 ILE B C 1
ATOM 5882 O O . ILE B 1 277 ? -0.771 11.164 24.047 1 98.62 277 ILE B O 1
ATOM 5886 N N . SER B 1 278 ? 0.647 9.375 24.203 1 98.81 278 SER B N 1
ATOM 5887 C CA . SER B 1 278 ? -0.252 8.547 23.406 1 98.81 278 SER B CA 1
ATOM 5888 C C . SER B 1 278 ? -1.587 8.344 24.125 1 98.81 278 SER B C 1
ATOM 5890 O O . SER B 1 278 ? -1.649 8.352 25.359 1 98.81 278 SER B O 1
ATOM 5892 N N . PHE B 1 279 ? -2.635 8.148 23.359 1 98.88 279 PHE B N 1
ATOM 5893 C CA . PHE B 1 279 ? -3.949 7.906 23.953 1 98.88 279 PHE B CA 1
ATOM 5894 C C . PHE B 1 279 ? -3.971 6.586 24.703 1 98.88 279 PHE B C 1
ATOM 5896 O O . PHE B 1 279 ? -4.68 6.449 25.703 1 98.88 279 PHE B O 1
ATOM 5903 N N . LYS B 1 280 ? -3.23 5.566 24.234 1 98.81 280 LYS B N 1
ATOM 5904 C CA . LYS B 1 280 ? -3.15 4.32 24.984 1 98.81 280 LYS B CA 1
ATOM 5905 C C . LYS B 1 280 ? -2.545 4.551 26.375 1 98.81 280 LYS B C 1
ATOM 5907 O O . LYS B 1 280 ? -3.037 4.016 27.375 1 98.81 280 LYS B O 1
ATOM 5912 N N . LYS B 1 281 ? -1.424 5.324 26.438 1 98.75 281 LYS B N 1
ATOM 5913 C CA . LYS B 1 281 ? -0.838 5.656 27.734 1 98.75 281 LYS B CA 1
ATOM 5914 C C . LYS B 1 281 ? -1.851 6.363 28.625 1 98.75 281 LYS B C 1
ATOM 5916 O O . LYS B 1 281 ? -1.938 6.078 29.828 1 98.75 281 LYS B O 1
ATOM 5921 N N . ILE B 1 282 ? -2.596 7.34 28.062 1 98.81 282 ILE B N 1
ATOM 5922 C CA . ILE B 1 282 ? -3.617 8.07 28.797 1 98.81 282 ILE B CA 1
ATOM 5923 C C . ILE B 1 282 ? -4.645 7.09 29.359 1 98.81 282 ILE B C 1
ATOM 5925 O O . ILE B 1 282 ? -4.941 7.113 30.562 1 98.81 282 ILE B O 1
ATOM 5929 N N . ALA B 1 283 ? -5.172 6.195 28.531 1 98.75 283 ALA B N 1
ATOM 5930 C CA . ALA B 1 283 ? -6.172 5.219 28.953 1 98.75 283 ALA B CA 1
ATOM 5931 C C . ALA B 1 283 ? -5.637 4.332 30.062 1 98.75 283 ALA B C 1
ATOM 5933 O O . ALA B 1 283 ? -6.309 4.129 31.078 1 98.75 283 ALA B O 1
ATOM 5934 N N . ARG B 1 284 ? -4.426 3.83 29.875 1 98.56 284 ARG B N 1
ATOM 5935 C CA . ARG B 1 284 ? -3.82 2.947 30.859 1 98.56 284 ARG B CA 1
ATOM 5936 C C . ARG B 1 284 ? -3.58 3.684 32.188 1 98.56 284 ARG B C 1
ATOM 5938 O O . ARG B 1 284 ? -3.779 3.121 33.25 1 98.56 284 ARG B O 1
ATOM 5945 N N . SER B 1 285 ? -3.141 4.934 32.094 1 98.44 285 SER B N 1
ATOM 5946 C CA . SER B 1 285 ? -2.885 5.727 33.281 1 98.44 285 SER B CA 1
ATOM 5947 C C . SER B 1 285 ? -4.168 5.977 34.062 1 98.44 285 SER B C 1
ATOM 5949 O O . SER B 1 285 ? -4.133 6.191 35.281 1 98.44 285 SER B O 1
ATOM 5951 N N . MET B 1 286 ? -5.277 5.961 33.375 1 98.44 286 MET B N 1
ATOM 5952 C CA . MET B 1 286 ? -6.582 6.164 34 1 98.44 286 MET B CA 1
ATOM 5953 C C . MET B 1 286 ? -7.121 4.855 34.594 1 98.44 286 MET B C 1
ATOM 5955 O O . MET B 1 286 ? -8.195 4.832 35.188 1 98.44 286 MET B O 1
ATOM 5959 N N . GLY B 1 287 ? -6.422 3.766 34.312 1 98 287 GLY B N 1
ATOM 5960 C CA . GLY B 1 287 ? -6.812 2.465 34.844 1 98 287 GLY B CA 1
ATOM 5961 C C . GLY B 1 287 ? -7.66 1.664 33.875 1 98 287 GLY B C 1
ATOM 5962 O O . GLY B 1 287 ? -8.234 0.638 34.219 1 98 287 GLY B O 1
ATOM 5963 N N . PHE B 1 288 ? -7.75 2.107 32.625 1 97.38 288 PHE B N 1
ATOM 5964 C CA . PHE B 1 288 ? -8.578 1.424 31.656 1 97.38 288 PHE B CA 1
ATOM 5965 C C . PHE B 1 288 ? -7.742 0.443 30.828 1 97.38 288 PHE B C 1
ATOM 5967 O O . PHE B 1 288 ? -6.633 0.771 30.406 1 97.38 288 PHE B O 1
ATOM 5974 N N . GLY B 1 289 ? -8.273 -0.816 30.656 1 94.31 289 GLY B N 1
ATOM 5975 C CA . GLY B 1 289 ? -7.57 -1.859 29.938 1 94.31 289 GLY B CA 1
ATOM 5976 C C . GLY B 1 289 ? -8.336 -2.363 28.719 1 94.31 289 GLY B C 1
ATOM 5977 O O . GLY B 1 289 ? -9.094 -1.614 28.109 1 94.31 289 GLY B O 1
ATOM 5978 N N . GLU B 1 290 ? -8.094 -3.574 28.375 1 94 290 GLU B N 1
ATOM 5979 C CA . GLU B 1 290 ? -8.586 -4.199 27.156 1 94 290 GLU B CA 1
ATOM 5980 C C . GLU B 1 290 ? -10.109 -4.34 27.188 1 94 290 GLU B C 1
ATOM 5982 O O . GLU B 1 290 ? -10.75 -4.391 26.125 1 94 290 GLU B O 1
ATOM 5987 N N . GLU B 1 291 ? -10.68 -4.359 28.312 1 94.12 291 GLU B N 1
ATOM 5988 C CA . GLU B 1 291 ? -12.117 -4.578 28.422 1 94.12 291 GLU B CA 1
ATOM 5989 C C . GLU B 1 291 ? -12.867 -3.258 28.578 1 94.12 291 GLU B C 1
ATOM 5991 O O . GLU B 1 291 ? -14.102 -3.229 28.531 1 94.12 291 GLU B O 1
ATOM 5996 N N . ASP B 1 292 ? -12.156 -2.156 28.672 1 95.75 292 ASP B N 1
ATOM 5997 C CA . ASP B 1 292 ? -12.789 -0.898 29.062 1 95.75 292 ASP B CA 1
ATOM 5998 C C . ASP B 1 292 ? -12.953 0.025 27.859 1 95.75 292 ASP B C 1
ATOM 6000 O O . ASP B 1 292 ? -13.867 0.853 27.828 1 95.75 292 ASP B O 1
ATOM 6004 N N . ILE B 1 293 ? -12.031 -0.072 26.875 1 96.75 293 ILE B N 1
ATOM 6005 C CA . ILE B 1 293 ? -12.047 0.874 25.766 1 96.75 293 ILE B CA 1
ATOM 6006 C C . ILE B 1 293 ? -11.406 0.239 24.547 1 96.75 293 ILE B C 1
ATOM 6008 O O . ILE B 1 293 ? -10.406 -0.48 24.656 1 96.75 293 ILE B O 1
ATOM 6012 N N . SER B 1 294 ? -12.031 0.394 23.375 1 97.81 294 SER B N 1
ATOM 6013 C CA . SER B 1 294 ? -11.445 0.033 22.078 1 97.81 294 SER B CA 1
ATOM 6014 C C . SER B 1 294 ? -10.68 1.206 21.469 1 97.81 294 SER B C 1
ATOM 6016 O O . SER B 1 294 ? -11.25 2.281 21.266 1 97.81 294 SER B O 1
ATOM 6018 N N . LEU B 1 295 ? -9.398 0.96 21.25 1 98.44 295 LEU B N 1
ATOM 6019 C CA . LEU B 1 295 ? -8.508 2.027 20.812 1 98.44 295 LEU B CA 1
ATOM 6020 C C . LEU B 1 295 ? -7.582 1.536 19.703 1 98.44 295 LEU B C 1
ATOM 6022 O O . LEU B 1 295 ? -6.957 0.479 19.828 1 98.44 295 LEU B O 1
ATOM 6026 N N . ILE B 1 296 ? -7.539 2.244 18.578 1 98.62 296 ILE B N 1
ATOM 6027 C CA . ILE B 1 296 ? -6.57 2.018 17.516 1 98.62 296 ILE B CA 1
ATOM 6028 C C . ILE B 1 296 ? -5.699 3.26 17.328 1 98.62 296 ILE B C 1
ATOM 6030 O O . ILE B 1 296 ? -6.207 4.348 17.047 1 98.62 296 ILE B O 1
ATOM 6034 N N . SER B 1 297 ? -4.434 3.092 17.531 1 98.75 297 SER B N 1
ATOM 6035 C CA . SER B 1 297 ? -3.471 4.168 17.328 1 98.75 297 SER B CA 1
ATOM 6036 C C . SER B 1 297 ? -2.74 4.008 15.992 1 98.75 297 SER B C 1
ATOM 6038 O O . SER B 1 297 ? -2.361 2.898 15.617 1 98.75 297 SER B O 1
ATOM 6040 N N . PHE B 1 298 ? -2.564 5.105 15.258 1 98.62 298 PHE B N 1
ATOM 6041 C CA . PHE B 1 298 ? -1.886 5.098 13.961 1 98.62 298 PHE B CA 1
ATOM 6042 C C . PHE B 1 298 ? -0.576 5.875 14.039 1 98.62 298 PHE B C 1
ATOM 6044 O O . PHE B 1 298 ? -0.505 6.922 14.68 1 98.62 298 PHE B O 1
ATOM 6051 N N . HIS B 1 299 ? 0.451 5.34 13.398 1 98.62 299 HIS B N 1
ATOM 6052 C CA . HIS B 1 299 ? 1.742 6.004 13.273 1 98.62 299 HIS B CA 1
ATOM 6053 C C . HIS B 1 299 ? 2.365 5.742 11.906 1 98.62 299 HIS B C 1
ATOM 6055 O O . HIS B 1 299 ? 1.967 4.809 11.203 1 98.62 299 HIS B O 1
ATOM 6061 N N . SER B 1 300 ? 3.225 6.66 11.445 1 97.62 300 SER B N 1
ATOM 6062 C CA . SER B 1 300 ? 3.848 6.559 10.133 1 97.62 300 SER B CA 1
ATOM 6063 C C . SER B 1 300 ? 5.195 7.27 10.102 1 97.62 300 SER B C 1
ATOM 6065 O O . SER B 1 300 ? 5.387 8.281 10.789 1 97.62 300 SER B O 1
ATOM 6067 N N . VAL B 1 301 ? 6.094 6.816 9.266 1 97.81 301 VAL B N 1
ATOM 6068 C CA . VAL B 1 301 ? 7.402 7.441 9.102 1 97.81 301 VAL B CA 1
ATOM 6069 C C . VAL B 1 301 ? 7.309 8.578 8.086 1 97.81 301 VAL B C 1
ATOM 6071 O O . VAL B 1 301 ? 8.281 9.305 7.867 1 97.81 301 VAL B O 1
ATOM 6074 N N . SER B 1 302 ? 6.117 8.82 7.578 1 95.5 302 SER B N 1
ATOM 6075 C CA . SER B 1 302 ? 5.906 9.898 6.613 1 95.5 302 SER B CA 1
ATOM 6076 C C . SER B 1 302 ? 5.836 11.258 7.305 1 95.5 302 SER B C 1
ATOM 6078 O O . SER B 1 302 ? 6.105 12.289 6.688 1 95.5 302 SER B O 1
ATOM 6080 N N . ASN B 1 303 ? 5.328 11.445 8.562 1 91.94 303 ASN B N 1
ATOM 6081 C CA . ASN B 1 303 ? 4.875 12.688 9.172 1 91.94 303 ASN B CA 1
ATOM 6082 C C . ASN B 1 303 ? 5.773 13.109 10.328 1 91.94 303 ASN B C 1
ATOM 6084 O O . ASN B 1 303 ? 5.559 14.156 10.938 1 91.94 303 ASN B O 1
ATOM 6088 N N . GLY B 1 304 ? 6.84 12.594 10.586 1 92.5 304 GLY B N 1
ATOM 6089 C CA . GLY B 1 304 ? 7.801 12.953 11.617 1 92.5 304 GLY B CA 1
ATOM 6090 C C . GLY B 1 304 ? 9.031 13.641 11.062 1 92.5 304 GLY B C 1
ATOM 6091 O O . GLY B 1 304 ? 9.148 13.836 9.852 1 92.5 304 GLY B O 1
ATOM 6092 N N . TYR B 1 305 ? 9.875 14.102 11.992 1 95.44 305 TYR B N 1
ATOM 6093 C CA . TYR B 1 305 ? 11.102 14.781 11.586 1 95.44 305 TYR B CA 1
ATOM 6094 C C . TYR B 1 305 ? 11.867 13.953 10.562 1 95.44 305 TYR B C 1
ATOM 6096 O O . TYR B 1 305 ? 12.688 14.492 9.805 1 95.44 305 TYR B O 1
ATOM 6104 N N . TYR B 1 306 ? 11.609 12.672 10.523 1 95.75 306 TYR B N 1
ATOM 6105 C CA . TYR B 1 306 ? 12.312 11.797 9.594 1 95.75 306 TYR B CA 1
ATOM 6106 C C . TYR B 1 306 ? 11.836 12.031 8.164 1 95.75 306 TYR B C 1
ATOM 6108 O O . TYR B 1 306 ? 12.594 11.836 7.207 1 95.75 306 TYR B O 1
ATOM 6116 N N . GLY B 1 307 ? 10.602 12.352 7.926 1 95.81 307 GLY B N 1
ATOM 6117 C CA . GLY B 1 307 ? 10.102 12.781 6.629 1 95.81 307 GLY B CA 1
ATOM 6118 C C . GLY B 1 307 ? 10.211 11.711 5.559 1 95.81 307 GLY B C 1
ATOM 6119 O O . GLY B 1 307 ? 10.367 12.023 4.375 1 95.81 307 GLY B O 1
ATOM 6120 N N . GLU B 1 308 ? 10.211 10.461 5.898 1 96.88 308 GLU B N 1
ATOM 6121 C CA . GLU B 1 308 ? 10.383 9.359 4.957 1 96.88 308 GLU B CA 1
ATOM 6122 C C . GLU B 1 308 ? 9.047 8.945 4.34 1 96.88 308 GLU B C 1
ATOM 6124 O O . GLU B 1 308 ? 8.633 7.793 4.457 1 96.88 308 GLU B O 1
ATOM 6129 N N . CYS B 1 309 ? 8.438 9.898 3.627 1 94.88 309 CYS B N 1
ATOM 6130 C CA . CYS B 1 309 ? 7.082 9.719 3.117 1 94.88 309 CYS B CA 1
ATOM 6131 C C . CYS B 1 309 ? 7.062 8.719 1.969 1 94.88 309 CYS B C 1
ATOM 6133 O O . CYS B 1 309 ? 6.105 7.953 1.825 1 94.88 309 CYS B O 1
ATOM 6135 N N . GLY B 1 310 ? 8.086 8.656 1.187 1 95 310 GLY B N 1
ATOM 6136 C CA . GLY B 1 310 ? 8.141 7.777 0.028 1 95 310 GLY B CA 1
ATOM 6137 C C . GLY B 1 310 ? 8.359 6.32 0.392 1 95 310 GLY B C 1
ATOM 6138 O O . GLY B 1 310 ? 8.164 5.434 -0.439 1 95 310 GLY B O 1
ATOM 6139 N N . ARG B 1 311 ? 8.703 6.062 1.62 1 95.69 311 ARG B N 1
ATOM 6140 C CA . ARG B 1 311 ? 8.945 4.695 2.072 1 95.69 311 ARG B CA 1
ATOM 6141 C C . ARG B 1 311 ? 7.641 3.984 2.404 1 95.69 311 ARG B C 1
ATOM 6143 O O . ARG B 1 311 ? 7.598 2.754 2.471 1 95.69 311 ARG B O 1
ATOM 6150 N N . ARG B 1 312 ? 6.68 4.781 2.686 1 96.31 312 ARG B N 1
ATOM 6151 C CA . ARG B 1 312 ? 5.344 4.273 2.986 1 96.31 312 ARG B CA 1
ATOM 6152 C C . ARG B 1 312 ? 5.391 3.256 4.121 1 96.31 312 ARG B C 1
ATOM 6154 O O . ARG B 1 312 ? 4.82 2.17 4.012 1 96.31 312 ARG B O 1
ATOM 6161 N N . GLY B 1 313 ? 6.031 3.59 5.215 1 97.69 313 GLY B N 1
ATOM 6162 C CA . GLY B 1 313 ? 6.066 2.752 6.402 1 97.69 313 GLY B CA 1
ATOM 6163 C C . GLY B 1 313 ? 5.195 3.273 7.527 1 97.69 313 GLY B C 1
ATOM 6164 O O . GLY B 1 313 ? 5.129 4.484 7.758 1 97.69 313 GLY B O 1
ATOM 6165 N N . GLY B 1 314 ? 4.492 2.395 8.164 1 98.19 314 GLY B N 1
ATOM 6166 C CA . GLY B 1 314 ? 3.662 2.756 9.305 1 98.19 314 GLY B CA 1
ATOM 6167 C C . GLY B 1 314 ? 3.189 1.556 10.102 1 98.19 314 GLY B C 1
ATOM 6168 O O . GLY B 1 314 ? 3.58 0.422 9.82 1 98.19 314 GLY B O 1
ATOM 6169 N N . TYR B 1 315 ? 2.439 1.85 11.148 1 98.75 315 TYR B N 1
ATOM 6170 C CA . TYR B 1 315 ? 1.788 0.785 11.906 1 98.75 315 TYR B CA 1
ATOM 6171 C C . TYR B 1 315 ? 0.476 1.271 12.516 1 98.75 315 TYR B C 1
ATOM 6173 O O . TYR B 1 315 ? 0.236 2.477 12.602 1 98.75 315 TYR B O 1
ATOM 6181 N N . MET B 1 316 ? -0.34 0.398 12.82 1 98.75 316 MET B N 1
ATOM 6182 C CA . MET B 1 316 ? -1.43 0.63 13.766 1 98.75 316 MET B CA 1
ATOM 6183 C C . MET B 1 316 ? -1.341 -0.33 14.945 1 98.75 316 MET B C 1
ATOM 6185 O O . MET B 1 316 ? -0.876 -1.462 14.797 1 98.75 316 MET B O 1
ATOM 6189 N N . GLU B 1 317 ? -1.599 0.131 16.062 1 98.81 317 GLU B N 1
ATOM 6190 C CA . GLU B 1 317 ? -1.764 -0.676 17.266 1 98.81 317 GLU B CA 1
ATOM 6191 C C . GLU B 1 317 ? -3.238 -0.844 17.625 1 98.81 317 GLU B C 1
ATOM 6193 O O . GLU B 1 317 ? -3.936 0.14 17.875 1 98.81 317 GLU B O 1
ATOM 6198 N N . VAL B 1 318 ? -3.732 -2.096 17.625 1 98.31 318 VAL B N 1
ATOM 6199 C CA . VAL B 1 318 ? -5.141 -2.43 17.797 1 98.31 318 VAL B CA 1
ATOM 6200 C C . VAL B 1 318 ? -5.359 -3.01 19.188 1 98.31 318 VAL B C 1
ATOM 6202 O O . VAL B 1 318 ? -4.98 -4.148 19.469 1 98.31 318 VAL B O 1
ATOM 6205 N N . THR B 1 319 ? -6.043 -2.268 20.047 1 97.88 319 THR B N 1
ATOM 6206 C CA . THR B 1 319 ? -6.238 -2.695 21.422 1 97.88 319 THR B CA 1
ATOM 6207 C C . THR B 1 319 ? -7.707 -2.572 21.828 1 97.88 319 THR B C 1
ATOM 6209 O O . THR B 1 319 ? -8.438 -1.743 21.281 1 97.88 319 THR B O 1
ATOM 6212 N N . GLY B 1 320 ? -8.141 -3.434 22.734 1 96.75 320 GLY B N 1
ATOM 6213 C CA . GLY B 1 320 ? -9.469 -3.326 23.312 1 96.75 320 GLY B CA 1
ATOM 6214 C C . GLY B 1 320 ? -10.539 -4.008 22.484 1 96.75 320 GLY B C 1
ATOM 6215 O O . GLY B 1 320 ? -11.711 -3.639 22.562 1 96.75 320 GLY B O 1
ATOM 6216 N N . PHE B 1 321 ? -10.188 -4.961 21.672 1 96.44 321 PHE B N 1
ATOM 6217 C CA . PHE B 1 321 ? -11.125 -5.742 20.875 1 96.44 321 PHE B CA 1
ATOM 6218 C C . PHE B 1 321 ? -11.07 -7.215 21.266 1 96.44 321 PHE B C 1
ATOM 6220 O O . PHE B 1 321 ? -10.008 -7.738 21.594 1 96.44 321 PHE B O 1
ATOM 6227 N N . ASN B 1 322 ? -12.188 -7.863 21.25 1 93.88 322 ASN B N 1
ATOM 6228 C CA . ASN B 1 322 ? -12.18 -9.289 21.578 1 93.88 322 ASN B CA 1
ATOM 6229 C C . ASN B 1 322 ? -11.57 -10.117 20.453 1 93.88 322 ASN B C 1
ATOM 6231 O O . ASN B 1 322 ? -11.281 -9.594 19.375 1 93.88 322 ASN B O 1
ATOM 6235 N N . SER B 1 323 ? -11.398 -11.367 20.734 1 93.31 323 SER B N 1
ATOM 6236 C CA . SER B 1 323 ? -10.664 -12.25 19.828 1 93.31 323 SER B CA 1
ATOM 6237 C C . SER B 1 323 ? -11.391 -12.406 18.5 1 93.31 323 SER B C 1
ATOM 6239 O O . SER B 1 323 ? -10.758 -12.5 17.438 1 93.31 323 SER B O 1
ATOM 6241 N N . GLU B 1 324 ? -12.672 -12.391 18.5 1 93.06 324 GLU B N 1
ATOM 6242 C CA . GLU B 1 324 ? -13.453 -12.57 17.281 1 93.06 324 GLU B CA 1
ATOM 6243 C C . GLU B 1 324 ? -13.297 -11.375 16.344 1 93.06 324 GLU B C 1
ATOM 6245 O O . GLU B 1 324 ? -13.148 -11.547 15.133 1 93.06 324 GLU B O 1
ATOM 6250 N N . VAL B 1 325 ? -13.359 -10.164 16.922 1 94.5 325 VAL B N 1
ATOM 6251 C CA . VAL B 1 325 ? -13.18 -8.945 16.141 1 94.5 325 VAL B CA 1
ATOM 6252 C C . VAL B 1 325 ? -11.75 -8.875 15.625 1 94.5 325 VAL B C 1
ATOM 6254 O O . VAL B 1 325 ? -11.516 -8.516 14.469 1 94.5 325 VAL B O 1
ATOM 6257 N N . ARG B 1 326 ? -10.82 -9.258 16.438 1 93.94 326 ARG B N 1
ATOM 6258 C CA . ARG B 1 326 ? -9.414 -9.234 16.062 1 93.94 326 ARG B CA 1
ATOM 6259 C C . ARG B 1 326 ? -9.148 -10.156 14.875 1 93.94 326 ARG B C 1
ATOM 6261 O O . ARG B 1 326 ? -8.328 -9.852 14.008 1 93.94 326 ARG B O 1
ATOM 6268 N N . LYS B 1 327 ? -9.789 -11.258 14.859 1 91.69 327 LYS B N 1
ATOM 6269 C CA . LYS B 1 327 ? -9.664 -12.195 13.75 1 91.69 327 LYS B CA 1
ATOM 6270 C C . LYS B 1 327 ? -10.117 -11.555 12.438 1 91.69 327 LYS B C 1
ATOM 6272 O O . LYS B 1 327 ? -9.555 -11.836 11.375 1 91.69 327 LYS B O 1
ATOM 6277 N N . GLN B 1 328 ? -11.133 -10.703 12.523 1 93.38 328 GLN B N 1
ATOM 6278 C CA . GLN B 1 328 ? -11.617 -10.016 11.328 1 93.38 328 GLN B CA 1
ATOM 6279 C C . GLN B 1 328 ? -10.633 -8.945 10.875 1 93.38 328 GLN B C 1
ATOM 6281 O O . GLN B 1 328 ? -10.445 -8.734 9.672 1 93.38 328 GLN B O 1
ATOM 6286 N N . VAL B 1 329 ? -10.047 -8.281 11.867 1 93.69 329 VAL B N 1
ATOM 6287 C CA . VAL B 1 329 ? -9.008 -7.32 11.539 1 93.69 329 VAL B CA 1
ATOM 6288 C C . VAL B 1 329 ? -7.883 -8.016 10.773 1 93.69 329 VAL B C 1
ATOM 6290 O O . VAL B 1 329 ? -7.422 -7.527 9.742 1 93.69 329 VAL B O 1
ATOM 6293 N N . TYR B 1 330 ? -7.512 -9.109 11.25 1 91.94 330 TYR B N 1
ATOM 6294 C CA . TYR B 1 330 ? -6.461 -9.914 10.633 1 91.94 330 TYR B CA 1
ATOM 6295 C C . TYR B 1 330 ? -6.859 -10.344 9.227 1 91.94 330 TYR B C 1
ATOM 6297 O O . TYR B 1 330 ? -6.043 -10.32 8.305 1 91.94 330 TYR B O 1
ATOM 6305 N N . LYS B 1 331 ? -8.039 -10.758 9.062 1 89 331 LYS B N 1
ATOM 6306 C CA . LYS B 1 331 ? -8.57 -11.203 7.777 1 89 331 LYS B CA 1
ATOM 6307 C C . LYS B 1 331 ? -8.477 -10.086 6.738 1 89 331 LYS B C 1
ATOM 6309 O O . LYS B 1 331 ? -8.055 -10.32 5.605 1 89 331 LYS B O 1
ATOM 6314 N N . VAL B 1 332 ? -8.828 -8.906 7.125 1 89.75 332 VAL B N 1
ATOM 6315 C CA . VAL B 1 332 ? -8.773 -7.781 6.199 1 89.75 332 VAL B CA 1
ATOM 6316 C C . VAL B 1 332 ? -7.316 -7.445 5.879 1 89.75 332 VAL B C 1
ATOM 6318 O O . VAL B 1 332 ? -6.98 -7.148 4.727 1 89.75 332 VAL B O 1
ATOM 6321 N N . ALA B 1 333 ? -6.496 -7.516 6.879 1 89.69 333 ALA B N 1
ATOM 6322 C CA . ALA B 1 333 ? -5.074 -7.242 6.68 1 89.69 333 ALA B CA 1
ATOM 6323 C C . ALA B 1 333 ? -4.457 -8.25 5.711 1 89.69 333 ALA B C 1
ATOM 6325 O O . ALA B 1 333 ? -3.557 -7.902 4.941 1 89.69 333 ALA B O 1
ATOM 6326 N N . SER B 1 334 ? -4.926 -9.375 5.676 1 86.31 334 SER B N 1
ATOM 6327 C CA . SER B 1 334 ? -4.348 -10.453 4.875 1 86.31 334 SER B CA 1
ATOM 6328 C C . SER B 1 334 ? -4.676 -10.273 3.395 1 86.31 334 SER B C 1
ATOM 6330 O O . SER B 1 334 ? -4.039 -10.891 2.537 1 86.31 334 SER B O 1
ATOM 6332 N N . LEU B 1 335 ? -5.574 -9.422 3.102 1 82.31 335 LEU B N 1
ATOM 6333 C CA . LEU B 1 335 ? -5.98 -9.203 1.717 1 82.31 335 LEU B CA 1
ATOM 6334 C C . LEU B 1 335 ? -4.852 -8.562 0.915 1 82.31 335 LEU B C 1
ATOM 6336 O O . LEU B 1 335 ? -4.789 -8.719 -0.306 1 82.31 335 LEU B O 1
ATOM 6340 N N . SER B 1 336 ? -4.027 -7.828 1.578 1 79.31 336 SER B N 1
ATOM 6341 C CA . SER B 1 336 ? -2.941 -7.141 0.892 1 79.31 336 SER B CA 1
ATOM 6342 C C . SER B 1 336 ? -1.643 -7.934 0.975 1 79.31 336 SER B C 1
ATOM 6344 O O . SER B 1 336 ? -0.585 -7.453 0.562 1 79.31 336 SER B O 1
ATOM 6346 N N . SER B 1 337 ? -1.587 -9.141 1.349 1 82.12 337 SER B N 1
ATOM 6347 C CA . SER B 1 337 ? -0.403 -9.969 1.554 1 82.12 337 SER B CA 1
ATOM 6348 C C . SER B 1 337 ? 0.466 -9.422 2.68 1 82.12 337 SER B C 1
ATOM 6350 O O . SER B 1 337 ? 0.466 -9.961 3.789 1 82.12 337 SER B O 1
ATOM 6352 N N . CYS B 1 338 ? 1.193 -8.328 2.465 1 92.75 338 CYS B N 1
ATOM 6353 C CA . CYS B 1 338 ? 1.966 -7.668 3.51 1 92.75 338 CYS B CA 1
ATOM 6354 C C . CYS B 1 338 ? 2.354 -6.258 3.086 1 92.75 338 CYS B C 1
ATOM 6356 O O . CYS B 1 338 ? 2.238 -5.898 1.913 1 92.75 338 CYS B O 1
ATOM 6358 N N . SER B 1 339 ? 2.709 -5.434 4.062 1 96.44 339 SER B N 1
ATOM 6359 C CA . SER B 1 339 ? 3.281 -4.129 3.746 1 96.44 339 SER B CA 1
ATOM 6360 C C . SER B 1 339 ? 4.711 -4.262 3.236 1 96.44 339 SER B C 1
ATOM 6362 O O . SER B 1 339 ? 5.332 -5.32 3.375 1 96.44 339 SER B O 1
ATOM 6364 N N . ASN B 1 340 ? 5.238 -3.213 2.559 1 96.88 340 ASN B N 1
ATOM 6365 C CA . ASN B 1 340 ? 6.574 -3.314 1.979 1 96.88 340 ASN B CA 1
ATOM 6366 C C . ASN B 1 340 ? 7.645 -3.439 3.059 1 96.88 340 ASN B C 1
ATOM 6368 O O . ASN B 1 340 ? 7.574 -2.771 4.09 1 96.88 340 ASN B O 1
ATOM 6372 N N . LEU B 1 341 ? 8.656 -4.199 2.84 1 97.19 341 LEU B N 1
ATOM 6373 C CA . LEU B 1 341 ? 9.625 -4.574 3.867 1 97.19 341 LEU B CA 1
ATOM 6374 C C . LEU B 1 341 ? 10.539 -3.402 4.207 1 97.19 341 LEU B C 1
ATOM 6376 O O . LEU B 1 341 ? 10.953 -3.248 5.355 1 97.19 341 LEU B O 1
ATOM 6380 N N . ALA B 1 342 ? 10.938 -2.586 3.234 1 96.69 342 ALA B N 1
ATOM 6381 C CA . ALA B 1 342 ? 11.75 -1.413 3.529 1 96.69 342 ALA B CA 1
ATOM 6382 C C . ALA B 1 342 ? 11.047 -0.485 4.516 1 96.69 342 ALA B C 1
ATOM 6384 O O . ALA B 1 342 ? 11.68 0.067 5.418 1 96.69 342 ALA B O 1
ATOM 6385 N N . GLY B 1 343 ? 9.742 -0.297 4.289 1 97.69 343 GLY B N 1
ATOM 6386 C CA . GLY B 1 343 ? 8.945 0.488 5.223 1 97.69 343 GLY B CA 1
ATOM 6387 C C . GLY B 1 343 ? 8.883 -0.119 6.609 1 97.69 343 GLY B C 1
ATOM 6388 O O . GLY B 1 343 ? 8.977 0.595 7.613 1 97.69 343 GLY B O 1
ATOM 6389 N N . GLN B 1 344 ? 8.727 -1.426 6.691 1 98.38 344 GLN B N 1
ATOM 6390 C CA . GLN B 1 344 ? 8.711 -2.107 7.98 1 98.38 344 GLN B CA 1
ATOM 6391 C C . GLN B 1 344 ? 10.016 -1.887 8.742 1 98.38 344 GLN B C 1
ATOM 6393 O O . GLN B 1 344 ? 10 -1.591 9.938 1 98.38 344 GLN B O 1
ATOM 6398 N N . VAL B 1 345 ? 11.109 -2.047 8.039 1 98.44 345 VAL B N 1
ATOM 6399 C CA . VAL B 1 345 ? 12.43 -1.873 8.633 1 98.44 345 VAL B CA 1
ATOM 6400 C C . VAL B 1 345 ? 12.57 -0.447 9.164 1 98.44 345 VAL B C 1
ATOM 6402 O O . VAL B 1 345 ? 13.016 -0.24 10.297 1 98.44 345 VAL B O 1
ATOM 6405 N N . LEU B 1 346 ? 12.18 0.476 8.391 1 98.44 346 LEU B N 1
ATOM 6406 C CA . LEU B 1 346 ? 12.336 1.874 8.773 1 98.44 346 LEU B CA 1
ATOM 6407 C C . LEU B 1 346 ? 11.516 2.195 10.016 1 98.44 346 LEU B C 1
ATOM 6409 O O . LEU B 1 346 ? 11.969 2.918 10.906 1 98.44 346 LEU B O 1
ATOM 6413 N N . VAL B 1 347 ? 10.297 1.699 10.086 1 98.62 347 VAL B N 1
ATOM 6414 C CA . VAL B 1 347 ? 9.461 1.916 11.266 1 98.62 347 VAL B CA 1
ATOM 6415 C C . VAL B 1 347 ? 10.164 1.369 12.508 1 98.62 347 VAL B C 1
ATOM 6417 O O . VAL B 1 347 ? 10.164 2.006 13.562 1 98.62 347 VAL B O 1
ATOM 6420 N N . SER B 1 348 ? 10.727 0.203 12.359 1 98.62 348 SER B N 1
ATOM 6421 C CA . SER B 1 348 ? 11.438 -0.4 13.484 1 98.62 348 SER B CA 1
ATOM 6422 C C . SER B 1 348 ? 12.617 0.461 13.93 1 98.62 348 SER B C 1
ATOM 6424 O O . SER B 1 348 ? 12.922 0.549 15.117 1 98.62 348 SER B O 1
ATOM 6426 N N . LEU B 1 349 ? 13.305 1.103 12.992 1 98.62 349 LEU B N 1
ATOM 6427 C CA . LEU B 1 349 ? 14.438 1.976 13.305 1 98.62 349 LEU B CA 1
ATOM 6428 C C . LEU B 1 349 ? 13.961 3.24 14.016 1 98.62 349 LEU B C 1
ATOM 6430 O O . LEU B 1 349 ? 14.578 3.678 14.984 1 98.62 349 LEU B O 1
ATOM 6434 N N . VAL B 1 350 ? 12.875 3.818 13.523 1 98.12 350 VAL B N 1
ATOM 6435 C CA . VAL B 1 350 ? 12.328 5.039 14.102 1 98.12 350 VAL B CA 1
ATOM 6436 C C . VAL B 1 350 ? 11.898 4.781 15.547 1 98.12 350 VAL B C 1
ATOM 6438 O O . VAL B 1 350 ? 12.094 5.629 16.422 1 98.12 350 VAL B O 1
ATOM 6441 N N . MET B 1 351 ? 11.336 3.602 15.781 1 98.19 351 MET B N 1
ATOM 6442 C CA . MET B 1 351 ? 10.859 3.27 17.109 1 98.19 351 MET B CA 1
ATOM 6443 C C . MET B 1 351 ? 12 2.793 18 1 98.19 351 MET B C 1
ATOM 6445 O O . MET B 1 351 ? 11.836 2.662 19.219 1 98.19 351 MET B O 1
ATOM 6449 N N . ASN B 1 352 ? 13.109 2.523 17.422 1 97.5 352 ASN B N 1
ATOM 6450 C CA . ASN B 1 352 ? 14.32 2.127 18.141 1 97.5 352 ASN B CA 1
ATOM 6451 C C . ASN B 1 352 ? 15.555 2.826 17.578 1 97.5 352 ASN B C 1
ATOM 6453 O O . ASN B 1 352 ? 16.469 2.172 17.047 1 97.5 352 ASN B O 1
ATOM 6457 N N . PRO B 1 353 ? 15.688 4.098 17.75 1 97.88 353 PRO B N 1
ATOM 6458 C CA . PRO B 1 353 ? 16.812 4.855 17.188 1 97.88 353 PRO B CA 1
ATOM 6459 C C . PRO B 1 353 ? 18.109 4.641 17.953 1 97.88 353 PRO B C 1
ATOM 6461 O O . PRO B 1 353 ? 18.125 3.943 18.969 1 97.88 353 PRO B O 1
ATOM 6464 N N . PRO B 1 354 ? 19.234 5.234 17.406 1 98.25 354 PRO B N 1
ATOM 6465 C CA . PRO B 1 354 ? 20.516 5.094 18.125 1 98.25 354 PRO B CA 1
ATOM 6466 C C . PRO B 1 354 ? 20.438 5.57 19.562 1 98.25 354 PRO B C 1
ATOM 6468 O O . PRO B 1 354 ? 19.75 6.559 19.859 1 98.25 354 PRO B O 1
ATOM 6471 N N . LYS B 1 355 ? 21.125 4.855 20.375 1 97.31 355 LYS B N 1
ATOM 6472 C CA . LYS B 1 355 ? 21.141 5.145 21.812 1 97.31 355 LYS B CA 1
ATOM 6473 C C . LYS B 1 355 ? 22.531 5.574 22.266 1 97.31 355 LYS B C 1
ATOM 6475 O O . LYS B 1 355 ? 23.5 5.441 21.516 1 97.31 355 LYS B O 1
ATOM 6480 N N . VAL B 1 356 ? 22.562 6.094 23.547 1 97.38 356 VAL B N 1
ATOM 6481 C CA . VAL B 1 356 ? 23.844 6.449 24.125 1 97.38 356 VAL B CA 1
ATOM 6482 C C . VAL B 1 356 ? 24.781 5.246 24.078 1 97.38 356 VAL B C 1
ATOM 6484 O O . VAL B 1 356 ? 24.406 4.137 24.453 1 97.38 356 VAL B O 1
ATOM 6487 N N . GLY B 1 357 ? 25.938 5.414 23.547 1 97.44 357 GLY B N 1
ATOM 6488 C CA . GLY B 1 357 ? 26.891 4.332 23.406 1 97.44 357 GLY B CA 1
ATOM 6489 C C . GLY B 1 357 ? 27.062 3.863 21.984 1 97.44 357 GLY B C 1
ATOM 6490 O O . GLY B 1 357 ? 28.109 3.332 21.609 1 97.44 357 GLY B O 1
ATOM 6491 N N . ASP B 1 358 ? 26.031 4.035 21.172 1 98.12 358 ASP B N 1
ATOM 6492 C CA . ASP B 1 358 ? 26.125 3.713 19.75 1 98.12 358 ASP B CA 1
ATOM 6493 C C . ASP B 1 358 ? 27.016 4.719 19.016 1 98.12 358 ASP B C 1
ATOM 6495 O O . ASP B 1 358 ? 27 5.91 19.328 1 98.12 358 ASP B O 1
ATOM 6499 N N . GLU B 1 359 ? 27.672 4.266 18.031 1 98.19 359 GLU B N 1
ATOM 6500 C CA . GLU B 1 359 ? 28.562 5.141 17.281 1 98.19 359 GLU B CA 1
ATOM 6501 C C . GLU B 1 359 ? 27.781 6.297 16.656 1 98.19 359 GLU B C 1
ATOM 6503 O O . GLU B 1 359 ? 28.266 7.43 16.625 1 98.19 359 GLU B O 1
ATOM 6508 N N . SER B 1 360 ? 26.562 6.008 16.172 1 98.5 360 SER B N 1
ATOM 6509 C CA . SER B 1 360 ? 25.797 6.984 15.406 1 98.5 360 SER B CA 1
ATOM 6510 C C . SER B 1 360 ? 24.984 7.891 16.312 1 98.5 360 SER B C 1
ATOM 6512 O O . SER B 1 360 ? 24.297 8.797 15.852 1 98.5 360 SER B O 1
ATOM 6514 N N . TYR B 1 361 ? 25.078 7.723 17.625 1 98.5 361 TYR B N 1
ATOM 6515 C CA . TYR B 1 361 ? 24.156 8.414 18.531 1 98.5 361 TYR B CA 1
ATOM 6516 C C . TYR B 1 361 ? 24.312 9.922 18.422 1 98.5 361 TYR B C 1
ATOM 6518 O O . TYR B 1 361 ? 23.312 10.648 18.281 1 98.5 361 TYR B O 1
ATOM 6526 N N . THR B 1 362 ? 25.531 10.422 18.438 1 98.31 362 THR B N 1
ATOM 6527 C CA . THR B 1 362 ? 25.781 11.859 18.438 1 98.31 362 THR B CA 1
ATOM 6528 C C . THR B 1 362 ? 25.328 12.492 17.125 1 98.31 362 THR B C 1
ATOM 6530 O O . THR B 1 362 ? 24.641 13.516 17.125 1 98.31 362 THR B O 1
ATOM 6533 N N . SER B 1 363 ? 25.75 11.844 16.047 1 98.06 363 SER B N 1
ATOM 6534 C CA . SER B 1 363 ? 25.344 12.391 14.742 1 98.06 363 SER B CA 1
ATOM 6535 C C . SER B 1 363 ? 23.828 12.328 14.562 1 98.06 363 SER B C 1
ATOM 6537 O O . SER B 1 363 ? 23.23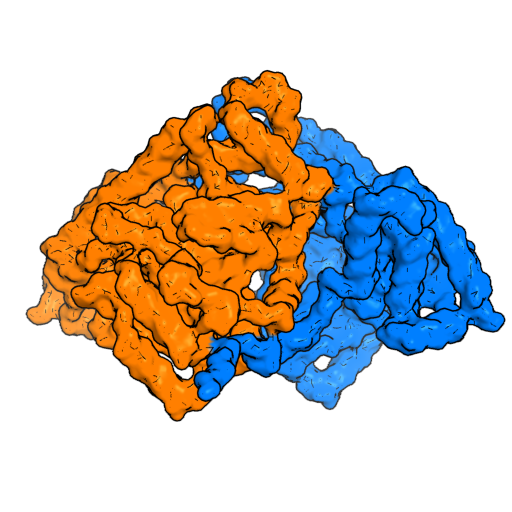4 13.258 14.016 1 98.06 363 SER B O 1
ATOM 6539 N N . TYR B 1 364 ? 23.266 11.273 15.062 1 98.12 364 TYR B N 1
ATOM 6540 C CA . TYR B 1 364 ? 21.812 11.125 14.992 1 98.12 364 TYR B CA 1
ATOM 6541 C C . TYR B 1 364 ? 21.109 12.234 15.766 1 98.12 364 TYR B C 1
ATOM 6543 O O . TYR B 1 364 ? 20.203 12.883 15.25 1 98.12 364 TYR B O 1
ATOM 6551 N N . ARG B 1 365 ? 21.484 12.461 16.938 1 98.06 365 ARG B N 1
ATOM 6552 C CA . ARG B 1 365 ? 20.906 13.492 17.781 1 98.06 365 ARG B CA 1
ATOM 6553 C C . ARG B 1 365 ? 21.062 14.875 17.156 1 98.06 365 ARG B C 1
ATOM 6555 O O . ARG B 1 365 ? 20.141 15.695 17.203 1 98.06 365 ARG B O 1
ATOM 6562 N N . GLU B 1 366 ? 22.219 15.133 16.609 1 98.38 366 GLU B N 1
ATOM 6563 C CA . GLU B 1 366 ? 22.484 16.422 15.977 1 98.38 366 GLU B CA 1
ATOM 6564 C C . GLU B 1 366 ? 21.562 16.641 14.766 1 98.38 366 GLU B C 1
ATOM 6566 O O . GLU B 1 366 ? 21.031 17.734 14.586 1 98.38 366 GLU B O 1
ATOM 6571 N N . GLU B 1 367 ? 21.469 15.609 13.961 1 98.19 367 GLU B N 1
ATOM 6572 C CA . GLU B 1 367 ? 20.609 15.703 12.789 1 98.19 367 GLU B CA 1
ATOM 6573 C C . GLU B 1 367 ? 19.156 15.938 13.195 1 98.19 367 GLU B C 1
ATOM 6575 O O . GLU B 1 367 ? 18.484 16.828 12.656 1 98.19 367 GLU B O 1
ATOM 6580 N N . ARG B 1 368 ? 18.656 15.141 14.117 1 97.88 368 ARG B N 1
ATOM 6581 C CA . ARG B 1 368 ? 17.297 15.266 14.617 1 97.88 368 ARG B CA 1
ATOM 6582 C C . ARG B 1 368 ? 17.047 16.656 15.195 1 97.88 368 ARG B C 1
ATOM 6584 O O . ARG B 1 368 ? 16.062 17.312 14.852 1 97.88 368 ARG B O 1
ATOM 6591 N N . ASP B 1 369 ? 17.969 17.094 16.062 1 97.69 369 ASP B N 1
ATOM 6592 C CA . ASP 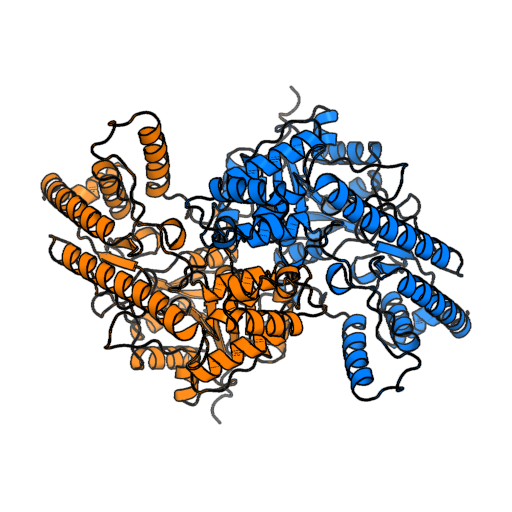B 1 369 ? 17.797 18.375 16.75 1 97.69 369 ASP B CA 1
ATOM 6593 C C . ASP B 1 369 ? 17.844 19.531 15.766 1 97.69 369 ASP B C 1
ATOM 6595 O O . ASP B 1 369 ? 17.109 20.516 15.922 1 97.69 369 ASP B O 1
ATOM 6599 N N . ARG B 1 370 ? 18.703 19.438 14.812 1 97.56 370 ARG B N 1
ATOM 6600 C CA . ARG B 1 370 ? 18.797 20.484 13.797 1 97.56 370 ARG B CA 1
ATOM 6601 C C . ARG B 1 370 ? 17.469 20.625 13.047 1 97.56 370 ARG B C 1
ATOM 6603 O O . ARG B 1 370 ? 17 21.75 12.82 1 97.56 370 ARG B O 1
ATOM 6610 N N . ILE B 1 371 ? 16.906 19.516 12.656 1 97.62 371 ILE B N 1
ATOM 6611 C CA . ILE B 1 371 ? 15.633 19.531 11.945 1 97.62 371 ILE B CA 1
ATOM 6612 C C . ILE B 1 371 ? 14.539 20.109 12.852 1 97.62 371 ILE B C 1
ATOM 6614 O O . ILE B 1 371 ? 13.805 21 12.445 1 97.62 371 ILE B O 1
ATOM 6618 N N . MET B 1 372 ? 14.477 19.656 14.102 1 97.38 372 MET B N 1
ATOM 6619 C CA . MET B 1 372 ? 13.438 20.062 15.047 1 97.38 372 MET B CA 1
ATOM 6620 C C . MET B 1 372 ? 13.547 21.547 15.367 1 97.38 372 MET B C 1
ATOM 6622 O O . MET B 1 372 ? 12.539 22.234 15.469 1 97.38 372 MET B O 1
ATOM 6626 N N . LEU B 1 373 ? 14.734 22.016 15.539 1 97.25 373 LEU B N 1
ATOM 6627 C CA . LEU B 1 373 ? 14.953 23.422 15.844 1 97.25 373 LEU B CA 1
ATOM 6628 C C . LEU B 1 373 ? 14.562 24.312 14.656 1 97.25 373 LEU B C 1
ATOM 6630 O O . LEU B 1 373 ? 13.992 25.375 14.844 1 97.25 373 LEU B O 1
ATOM 6634 N N . SER B 1 374 ? 14.945 23.859 13.5 1 97.19 374 SER B N 1
ATOM 6635 C CA . SER B 1 374 ? 14.57 24.594 12.305 1 97.19 374 SER B CA 1
ATOM 6636 C C . SER B 1 374 ? 13.055 24.703 12.164 1 97.19 374 SER B C 1
ATOM 6638 O O . SER B 1 374 ? 12.516 25.766 11.875 1 97.19 374 SER B O 1
ATOM 6640 N N . LEU B 1 375 ? 12.359 23.594 12.367 1 97.25 375 LEU B N 1
ATOM 6641 C CA . LEU B 1 375 ? 10.906 23.594 12.305 1 97.25 375 LEU B CA 1
ATOM 6642 C C . LEU B 1 375 ? 10.312 24.547 13.336 1 97.25 375 LEU B C 1
ATOM 6644 O O . LEU B 1 375 ? 9.383 25.297 13.039 1 97.25 375 LEU B O 1
ATOM 6648 N N . SER B 1 376 ? 10.883 24.516 14.492 1 97.19 376 SER B N 1
ATOM 6649 C CA . SER B 1 376 ? 10.422 25.391 15.562 1 97.19 376 SER B CA 1
ATOM 6650 C C . SER B 1 376 ? 10.609 26.859 15.195 1 97.19 376 SER B C 1
ATOM 6652 O O . SER B 1 376 ? 9.703 27.672 15.391 1 97.19 376 SER B O 1
ATOM 6654 N N . ARG B 1 377 ? 11.727 27.219 14.68 1 97.5 377 ARG B N 1
ATOM 6655 C CA . ARG B 1 377 ? 12.023 28.578 14.289 1 97.5 377 ARG B CA 1
ATOM 6656 C C . ARG B 1 377 ? 11.102 29.047 13.164 1 97.5 377 ARG B C 1
ATOM 6658 O O . ARG B 1 377 ? 10.609 30.172 13.18 1 97.5 377 ARG B O 1
ATOM 6665 N N . CYS B 1 378 ? 10.922 28.172 12.211 1 97.56 378 CYS B N 1
ATOM 6666 C CA . CYS B 1 378 ? 10.039 28.5 11.094 1 97.56 378 CYS B CA 1
ATOM 6667 C C . CYS B 1 378 ? 8.609 28.719 11.578 1 97.56 378 CYS B C 1
ATOM 6669 O O . CYS B 1 378 ? 7.945 29.672 11.156 1 97.56 378 CYS B O 1
ATOM 6671 N N . ALA B 1 379 ? 8.156 27.859 12.438 1 97.19 379 ALA B N 1
ATOM 6672 C CA . ALA B 1 379 ? 6.816 27.984 13 1 97.19 379 ALA B CA 1
ATOM 6673 C C . ALA B 1 379 ? 6.648 29.312 13.734 1 97.19 379 ALA B C 1
ATOM 6675 O O . ALA B 1 379 ? 5.656 30.016 13.531 1 97.19 379 ALA B O 1
ATOM 6676 N N . GLU B 1 380 ? 7.551 29.625 14.539 1 97.12 380 GLU B N 1
ATOM 6677 C CA . GLU B 1 380 ? 7.5 30.859 15.32 1 97.12 380 GLU B CA 1
ATOM 6678 C C . GLU B 1 380 ? 7.496 32.094 14.414 1 97.12 380 GLU B C 1
ATOM 6680 O O . GLU B 1 380 ? 6.719 33.031 14.633 1 97.12 380 GLU B O 1
ATOM 6685 N N . ALA B 1 381 ? 8.367 32.094 13.461 1 98.12 381 ALA B N 1
ATOM 6686 C CA . ALA B 1 381 ? 8.477 33.219 12.539 1 98.12 381 ALA B CA 1
ATOM 6687 C C . ALA B 1 381 ? 7.172 33.438 11.781 1 98.12 381 ALA B C 1
ATOM 6689 O O . ALA B 1 381 ? 6.723 34.562 11.617 1 98.12 381 ALA B O 1
ATOM 6690 N N . MET B 1 382 ? 6.578 32.406 11.344 1 98.12 382 MET B N 1
ATOM 6691 C CA . MET B 1 382 ? 5.352 32.5 10.555 1 98.12 382 MET B CA 1
ATOM 6692 C C . MET B 1 382 ? 4.184 32.938 11.422 1 98.12 382 MET B C 1
ATOM 6694 O O . MET B 1 382 ? 3.41 33.812 11.023 1 98.12 382 MET B O 1
ATOM 6698 N N . VAL B 1 383 ? 4.062 32.312 12.578 1 98.06 383 VAL B N 1
ATOM 6699 C CA . VAL B 1 383 ? 2.986 32.688 13.492 1 98.06 383 VAL B CA 1
ATOM 6700 C C . VAL B 1 383 ? 3.092 34.188 13.852 1 98.06 383 VAL B C 1
ATOM 6702 O O . VAL B 1 383 ? 2.092 34.906 13.828 1 98.06 383 VAL B O 1
ATOM 6705 N N . GLN B 1 384 ? 4.258 34.594 14.164 1 98.31 384 GLN B N 1
ATOM 6706 C CA . GLN B 1 384 ? 4.477 36 14.492 1 98.31 384 GLN B CA 1
ATOM 6707 C C . GLN B 1 384 ? 4.109 36.906 13.312 1 98.31 384 GLN B C 1
ATOM 6709 O O . GLN B 1 384 ? 3.461 37.938 13.5 1 98.31 384 GLN B O 1
ATOM 6714 N N . ALA B 1 385 ? 4.551 36.531 12.172 1 98.5 385 ALA B N 1
ATOM 6715 C CA . ALA B 1 385 ? 4.266 37.312 10.977 1 98.5 385 ALA B CA 1
ATOM 6716 C C . ALA B 1 385 ? 2.764 37.406 10.734 1 98.5 385 ALA B C 1
ATOM 6718 O O . ALA B 1 385 ? 2.242 38.5 10.492 1 98.5 385 ALA B O 1
ATOM 6719 N N . PHE B 1 386 ? 2.078 36.312 10.773 1 98.56 386 PHE B N 1
ATOM 6720 C CA . PHE B 1 386 ? 0.646 36.312 10.5 1 98.56 386 PHE B CA 1
ATOM 6721 C C . PHE B 1 386 ? -0.102 37.156 11.539 1 98.56 386 PHE B C 1
ATOM 6723 O O . PHE B 1 386 ? -1.027 37.875 11.203 1 98.56 386 PHE B O 1
ATOM 6730 N N . ASN B 1 387 ? 0.293 37.031 12.758 1 98.31 387 ASN B N 1
ATOM 6731 C CA . ASN B 1 387 ? -0.388 37.75 13.836 1 98.31 387 ASN B CA 1
ATOM 6732 C C . ASN B 1 387 ? -0.103 39.25 13.781 1 98.31 387 ASN B C 1
ATOM 6734 O O . ASN B 1 387 ? -0.792 40.031 14.43 1 98.31 387 ASN B O 1
ATOM 6738 N N . SER B 1 388 ? 0.843 39.688 13.031 1 98.38 388 SER B N 1
ATOM 6739 C CA . SER B 1 388 ? 1.175 41.094 12.906 1 98.38 388 SER B CA 1
ATOM 6740 C C . SER B 1 388 ? 0.33 41.781 11.828 1 98.38 388 SER B C 1
ATOM 6742 O O . SER B 1 388 ? 0.354 43 11.68 1 98.38 388 SER B O 1
ATOM 6744 N N . LEU B 1 389 ? -0.409 41 11.125 1 98.5 389 LEU B N 1
ATOM 6745 C CA . LEU B 1 389 ? -1.104 41.531 9.953 1 98.5 389 LEU B CA 1
ATOM 6746 C C . LEU B 1 389 ? -2.586 41.75 10.242 1 98.5 389 LEU B C 1
ATOM 6748 O O . LEU B 1 389 ? -3.191 40.969 10.984 1 98.5 389 LEU B O 1
ATOM 6752 N N . GLU B 1 390 ? -3.15 42.688 9.594 1 97.69 390 GLU B N 1
ATOM 6753 C CA . GLU B 1 390 ? -4.562 43 9.758 1 97.69 390 GLU B CA 1
ATOM 6754 C C . GLU B 1 390 ? -5.453 41.844 9.352 1 97.69 390 GLU B C 1
ATOM 6756 O O . GLU B 1 390 ? -5.297 41.281 8.258 1 97.69 390 GLU B O 1
ATOM 6761 N N . GLY B 1 391 ? -6.328 41.469 10.297 1 97.19 391 GLY B N 1
ATOM 6762 C CA . GLY B 1 391 ? -7.352 40.5 9.938 1 97.19 391 GLY B CA 1
ATOM 6763 C C . GLY B 1 391 ? -6.863 39.062 10.008 1 97.19 391 GLY B C 1
ATOM 6764 O O . GLY B 1 391 ? -7.605 38.156 9.688 1 97.19 391 GLY B O 1
ATOM 6765 N N . LEU B 1 392 ? -5.641 38.938 10.367 1 98.25 392 LEU B N 1
ATOM 6766 C CA . LEU B 1 392 ? -5.113 37.562 10.508 1 98.25 392 LEU B CA 1
ATOM 6767 C C . LEU B 1 392 ? -4.879 37.219 11.969 1 98.25 392 LEU B C 1
ATOM 6769 O O . LEU B 1 392 ? -4.457 38.094 12.758 1 98.25 392 LEU B O 1
ATOM 6773 N N . THR B 1 393 ? -5.27 36.062 12.289 1 97.81 393 THR B N 1
ATOM 6774 C CA . THR B 1 393 ? -4.914 35.469 13.57 1 97.81 393 THR B CA 1
ATOM 6775 C C . THR B 1 393 ? -4.402 34.031 13.383 1 97.81 393 THR B C 1
ATOM 6777 O O . THR B 1 393 ? -4.906 33.281 12.539 1 97.81 393 THR B O 1
ATOM 6780 N N . CYS B 1 394 ? -3.42 33.719 14.109 1 97.69 394 CYS B N 1
ATOM 6781 C CA . CYS B 1 394 ? -2.832 32.375 14.008 1 97.69 394 CYS B CA 1
ATOM 6782 C C . CYS B 1 394 ? -2.443 31.844 15.383 1 97.69 394 CYS B C 1
ATOM 6784 O O . CYS B 1 394 ? -1.633 32.469 16.078 1 97.69 394 CYS B O 1
ATOM 6786 N N . SER B 1 395 ? -3.045 30.719 15.734 1 95.75 395 SER B N 1
ATOM 6787 C CA . SER B 1 395 ? -2.67 30.047 16.969 1 95.75 395 SER B CA 1
ATOM 6788 C C . SER B 1 395 ? -1.229 29.547 16.922 1 95.75 395 SER B C 1
ATOM 6790 O O . SER B 1 395 ? -0.683 29.312 15.844 1 95.75 395 SER B O 1
ATOM 6792 N N . LYS B 1 396 ? -0.682 29.422 18.094 1 94.56 396 LYS B N 1
ATOM 6793 C CA . LYS B 1 396 ? 0.667 28.875 18.172 1 94.56 396 LYS B CA 1
ATOM 6794 C C . LYS 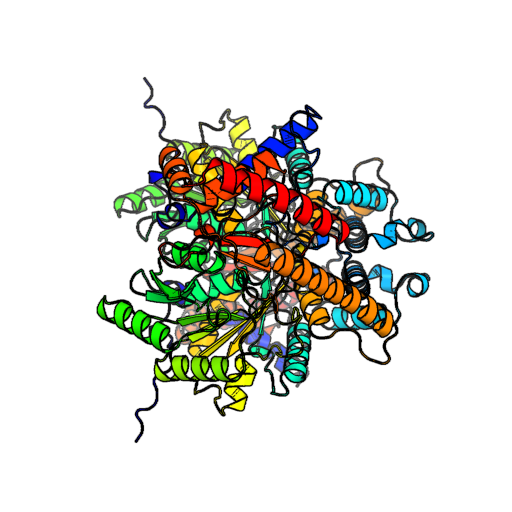B 1 396 ? 0.738 27.484 17.531 1 94.56 396 LYS B C 1
ATOM 6796 O O . LYS B 1 396 ? -0.168 26.672 17.703 1 94.56 396 LYS B O 1
ATOM 6801 N N . ALA B 1 397 ? 1.775 27.312 16.734 1 94.94 397 ALA B N 1
ATOM 6802 C CA . ALA B 1 397 ? 2.059 25.984 16.219 1 94.94 397 ALA B CA 1
ATOM 6803 C C . ALA B 1 397 ? 2.85 25.156 17.25 1 94.94 397 ALA B C 1
ATOM 6805 O O . ALA B 1 397 ? 4.082 25.188 17.25 1 94.94 397 ALA B O 1
ATOM 6806 N N . GLU B 1 398 ? 2.193 24.344 17.969 1 96.81 398 GLU B N 1
ATOM 6807 C CA . GLU B 1 398 ? 2.799 23.594 19.062 1 96.81 398 GLU B CA 1
ATOM 6808 C C . GLU B 1 398 ? 3.438 22.297 18.562 1 96.81 398 GLU B C 1
ATOM 6810 O O . GLU B 1 398 ? 4.359 21.781 19.188 1 96.81 398 GLU B O 1
ATOM 6815 N N . GLY B 1 399 ? 2.957 21.797 17.453 1 97.38 399 GLY B N 1
ATOM 6816 C CA . GLY B 1 399 ? 3.453 20.547 16.906 1 97.38 399 GLY B CA 1
ATOM 6817 C C . GLY B 1 399 ? 3.129 20.375 15.43 1 97.38 399 GLY B C 1
ATOM 6818 O O . GLY B 1 399 ? 2.803 21.344 14.75 1 97.38 399 GLY B O 1
ATOM 6819 N N . ALA B 1 400 ? 3.354 19.188 14.93 1 97 400 ALA B N 1
ATOM 6820 C CA . ALA B 1 400 ? 3.113 18.812 13.539 1 97 400 ALA B CA 1
ATOM 6821 C C . ALA B 1 400 ? 4.023 19.578 12.594 1 97 400 ALA B C 1
ATOM 6823 O O . ALA B 1 400 ? 5.234 19.656 12.805 1 97 400 ALA B O 1
ATOM 6824 N N . MET B 1 401 ? 3.459 20.016 11.484 1 97.31 401 MET B N 1
ATOM 6825 C CA . MET B 1 401 ? 4.316 20.672 10.5 1 97.31 401 MET B CA 1
ATOM 6826 C C . MET B 1 401 ? 3.6 21.844 9.836 1 97.31 401 MET B C 1
ATOM 6828 O O . MET B 1 401 ? 3.91 22.203 8.703 1 97.31 401 MET B O 1
ATOM 6832 N N . PHE B 1 402 ? 2.619 22.438 10.609 1 96.56 402 PHE B N 1
ATOM 6833 C CA . PHE B 1 402 ? 1.723 23.359 9.914 1 96.56 402 PHE B CA 1
ATOM 6834 C C . PHE B 1 402 ? 1.41 24.578 10.781 1 96.56 402 PHE B C 1
ATOM 6836 O O . PHE B 1 402 ? 1.502 24.516 12.008 1 96.56 402 PHE B O 1
ATOM 6843 N N . VAL B 1 403 ? 1.083 25.625 10.094 1 97.75 403 VAL B N 1
ATOM 6844 C CA . VAL B 1 403 ? 0.342 26.734 10.68 1 97.75 403 VAL B CA 1
ATOM 6845 C C . VAL B 1 403 ? -0.99 26.906 9.953 1 97.75 403 VAL B C 1
ATOM 6847 O O . VAL B 1 403 ? -1.098 26.609 8.766 1 97.75 403 VAL B O 1
ATOM 6850 N N . PHE B 1 404 ? -1.983 27.312 10.711 1 98 404 PHE B N 1
ATOM 6851 C CA . PHE B 1 404 ? -3.34 27.391 10.18 1 98 404 PHE B CA 1
ATOM 6852 C C . PHE B 1 404 ? -3.986 28.719 10.523 1 98 404 PHE B C 1
ATOM 6854 O O . PHE B 1 404 ? -4.969 28.766 11.266 1 98 404 PHE B O 1
ATOM 6861 N N . PRO B 1 405 ? -3.566 29.781 9.922 1 98.25 405 PRO B N 1
ATOM 6862 C CA . PRO B 1 405 ? -4.09 31.109 10.227 1 98.25 405 PRO B CA 1
ATOM 6863 C C . PRO B 1 405 ? -5.535 31.297 9.773 1 98.25 405 PRO B C 1
ATOM 6865 O O . PRO B 1 405 ? -5.934 30.75 8.742 1 98.25 405 PRO B O 1
ATOM 6868 N N . SER B 1 406 ? -6.238 32.031 10.516 1 98.06 406 SER B N 1
ATOM 6869 C CA . SER B 1 406 ? -7.551 32.531 10.133 1 98.06 406 SER B CA 1
ATOM 6870 C C . SER B 1 406 ? -7.449 33.906 9.461 1 98.06 406 SER B C 1
ATOM 6872 O O . SER B 1 406 ? -6.652 34.75 9.883 1 98.06 406 SER B O 1
ATOM 6874 N N . VAL B 1 407 ? -8.234 34.062 8.43 1 98.19 407 VAL B N 1
ATOM 6875 C CA . VAL B 1 407 ? -8.203 35.344 7.723 1 98.19 407 VAL B CA 1
ATOM 6876 C C . VAL B 1 407 ? -9.609 35.938 7.676 1 98.19 407 VAL B C 1
ATOM 6878 O O . VAL B 1 407 ? -10.539 35.312 7.145 1 98.19 407 VAL B O 1
ATOM 6881 N N . ARG B 1 408 ? -9.781 37.031 8.281 1 97.5 408 ARG B N 1
ATOM 6882 C CA . ARG B 1 408 ? -11.023 37.781 8.156 1 97.5 408 ARG B CA 1
ATOM 6883 C C . ARG B 1 408 ? -11.047 38.594 6.852 1 97.5 408 ARG B C 1
ATOM 6885 O O . ARG B 1 408 ? -10.398 39.625 6.738 1 97.5 408 ARG B O 1
ATOM 6892 N N . LEU B 1 409 ? -11.891 38.156 5.98 1 97.62 409 LEU B N 1
ATOM 6893 C CA . LEU B 1 409 ? -11.938 38.781 4.656 1 97.62 409 LEU B CA 1
ATOM 6894 C C . LEU B 1 409 ? -13 39.844 4.594 1 97.62 409 LEU B C 1
ATOM 6896 O O . LEU B 1 409 ? -14.086 39.719 5.16 1 97.62 409 LEU B O 1
ATOM 6900 N N . PRO B 1 410 ? -12.641 40.969 3.861 1 97.38 410 PRO B N 1
ATOM 6901 C CA . PRO B 1 410 ? -13.641 42.031 3.66 1 97.38 410 PRO B CA 1
ATOM 6902 C C . PRO B 1 410 ? -14.844 41.562 2.85 1 97.38 410 PRO B C 1
ATOM 6904 O O . PRO B 1 410 ? -14.734 40.594 2.068 1 97.38 410 PRO B O 1
ATOM 6907 N N . LYS B 1 411 ? -15.984 42.281 3.012 1 97.5 411 LYS B N 1
ATOM 6908 C CA . LYS B 1 411 ? -17.219 41.938 2.299 1 97.5 411 LYS B CA 1
ATOM 6909 C C . LYS B 1 411 ? -17 42 0.788 1 97.5 411 LYS B C 1
ATOM 6911 O O . LYS B 1 411 ? -17.562 41.188 0.047 1 97.5 411 LYS B O 1
ATOM 6916 N N . ARG B 1 412 ? -16.219 42.906 0.411 1 98 412 ARG B N 1
ATOM 6917 C CA . ARG B 1 412 ? -15.977 43.062 -1.018 1 98 412 ARG B CA 1
ATOM 6918 C C . ARG B 1 412 ? -15.18 41.875 -1.574 1 98 412 ARG B C 1
ATOM 6920 O O . ARG B 1 412 ? -15.375 41.469 -2.721 1 98 412 ARG B O 1
ATOM 6927 N N . ALA B 1 413 ? -14.297 41.406 -0.798 1 98.12 413 ALA B N 1
ATOM 6928 C CA . ALA B 1 413 ? -13.531 40.219 -1.213 1 98.12 413 ALA B CA 1
ATOM 6929 C C . ALA B 1 413 ? -14.422 38.969 -1.291 1 98.12 413 ALA B C 1
ATOM 6931 O O . ALA B 1 413 ? -14.266 38.156 -2.193 1 98.12 413 ALA B O 1
ATOM 6932 N N . ILE B 1 414 ? -15.297 38.844 -0.374 1 97.94 414 ILE B N 1
ATOM 6933 C CA . ILE B 1 414 ? -16.234 37.719 -0.353 1 97.94 414 ILE B CA 1
ATOM 6934 C C . ILE B 1 414 ? -17.141 37.781 -1.579 1 97.94 414 ILE B C 1
ATOM 6936 O O . ILE B 1 414 ? -17.391 36.781 -2.234 1 97.94 414 ILE B O 1
ATOM 6940 N N . ALA B 1 415 ? -17.578 38.969 -1.877 1 97.94 415 ALA B N 1
ATOM 6941 C CA . ALA B 1 415 ? -18.422 39.188 -3.059 1 97.94 415 ALA B CA 1
ATOM 6942 C C . ALA B 1 415 ? -17.656 38.844 -4.336 1 97.94 415 ALA B C 1
ATOM 6944 O O . ALA B 1 415 ? -18.219 38.25 -5.27 1 97.94 415 ALA B O 1
ATOM 6945 N N . ALA B 1 416 ? -16.453 39.219 -4.375 1 97.88 416 ALA B N 1
ATOM 6946 C CA . ALA B 1 416 ? -15.617 38.906 -5.531 1 97.88 416 ALA B CA 1
ATOM 6947 C C . ALA B 1 416 ? -15.438 37.406 -5.695 1 97.88 416 ALA B C 1
ATOM 6949 O O . ALA B 1 416 ? -15.445 36.906 -6.816 1 97.88 416 ALA B O 1
ATOM 6950 N N . ALA B 1 417 ? -15.164 36.688 -4.621 1 97.75 417 ALA B N 1
ATOM 6951 C CA . ALA B 1 417 ? -15.055 35.25 -4.648 1 97.75 417 ALA B CA 1
ATOM 6952 C C . ALA B 1 417 ? -16.328 34.594 -5.195 1 97.75 417 ALA B C 1
ATOM 6954 O O . ALA B 1 417 ? -16.266 33.688 -6.031 1 97.75 417 ALA B O 1
ATOM 6955 N N . GLU B 1 418 ? -17.422 35.062 -4.734 1 97 418 GLU B N 1
ATOM 6956 C CA . GLU B 1 418 ? -18.719 34.562 -5.176 1 97 418 GLU B CA 1
ATOM 6957 C C . GLU B 1 418 ? -18.922 34.781 -6.672 1 97 418 GLU B C 1
ATOM 6959 O O . GLU B 1 418 ? -19.453 33.906 -7.367 1 97 418 GLU B O 1
ATOM 6964 N N . ALA B 1 419 ? -18.547 35.906 -7.102 1 97.25 419 ALA B N 1
ATOM 6965 C CA . ALA B 1 419 ? -18.672 36.25 -8.516 1 97.25 419 ALA B CA 1
ATOM 6966 C C . ALA B 1 419 ? -17.875 35.281 -9.383 1 97.25 419 ALA B C 1
ATOM 6968 O O . ALA B 1 419 ? -18.234 35.031 -10.539 1 97.25 419 ALA B O 1
ATOM 6969 N N . MET B 1 420 ? -16.906 34.75 -8.82 1 95.5 420 MET B N 1
ATOM 6970 C CA . MET B 1 420 ? -16.047 33.781 -9.531 1 95.5 420 MET B CA 1
ATOM 6971 C C . MET B 1 420 ? -16.438 32.344 -9.203 1 95.5 420 MET B C 1
ATOM 6973 O O . MET B 1 420 ? -15.734 31.406 -9.562 1 95.5 420 MET B O 1
ATOM 6977 N N . ASN B 1 421 ? -17.469 32.156 -8.445 1 94.88 421 ASN B N 1
ATOM 6978 C CA . ASN B 1 421 ? -17.938 30.844 -8.008 1 94.88 421 ASN B CA 1
ATOM 6979 C C . ASN B 1 421 ? -16.875 30.094 -7.227 1 94.88 421 ASN B C 1
ATOM 6981 O O . ASN B 1 421 ? -16.641 28.906 -7.469 1 94.88 421 ASN B O 1
ATOM 6985 N N . ALA B 1 422 ? -16.156 30.828 -6.418 1 94.56 422 ALA B N 1
ATOM 6986 C CA . ALA B 1 422 ? -15.133 30.25 -5.562 1 94.56 422 ALA B CA 1
ATOM 6987 C C . ALA B 1 422 ? -15.414 30.531 -4.09 1 94.56 422 ALA B C 1
ATOM 6989 O O . ALA B 1 422 ? -16.031 31.547 -3.756 1 94.56 422 ALA B O 1
ATOM 6990 N N . LYS B 1 423 ? -14.969 29.672 -3.291 1 94.94 423 LYS B N 1
ATOM 6991 C CA . LYS B 1 423 ? -14.992 29.984 -1.863 1 94.94 423 LYS B CA 1
ATOM 6992 C C . LYS B 1 423 ? -14.023 31.125 -1.531 1 94.94 423 LYS B C 1
ATOM 6994 O O . LYS B 1 423 ? -12.977 31.266 -2.166 1 94.94 423 LYS B O 1
ATOM 6999 N N . PRO B 1 424 ? -14.328 31.844 -0.521 1 97.06 424 PRO B N 1
ATOM 7000 C CA . PRO B 1 424 ? -13.516 33.031 -0.215 1 97.06 424 PRO B CA 1
ATOM 7001 C C . PRO B 1 424 ? -12.055 32.688 0.084 1 97.06 424 PRO B C 1
ATOM 7003 O O . PRO B 1 424 ? -11.148 33.406 -0.336 1 97.06 424 PRO B O 1
ATOM 7006 N N . ASP B 1 425 ? -11.852 31.625 0.82 1 97.12 425 ASP B N 1
ATOM 7007 C CA . ASP B 1 425 ? -10.477 31.25 1.137 1 97.12 425 ASP B CA 1
ATOM 7008 C C . ASP B 1 425 ? -9.75 30.734 -0.102 1 97.12 425 ASP B C 1
ATOM 7010 O O . ASP B 1 425 ? -8.531 30.891 -0.224 1 97.12 425 ASP B O 1
ATOM 7014 N N . VAL B 1 426 ? -10.422 30.094 -1.023 1 96.44 426 VAL B N 1
ATOM 7015 C CA . VAL B 1 426 ? -9.836 29.688 -2.295 1 96.44 426 VAL B CA 1
ATOM 7016 C C . VAL B 1 426 ? -9.445 30.906 -3.111 1 96.44 426 VAL B C 1
ATOM 7018 O O . VAL B 1 426 ? -8.359 30.969 -3.689 1 96.44 426 VAL B O 1
ATOM 7021 N N . PHE B 1 427 ? -10.344 31.859 -3.174 1 97.56 427 PHE B N 1
ATOM 7022 C CA . PHE B 1 427 ? -10.078 33.125 -3.869 1 97.56 427 PHE B CA 1
ATOM 7023 C C . PHE B 1 427 ? -8.828 33.781 -3.305 1 97.56 427 PHE B C 1
ATOM 7025 O O . PHE B 1 427 ? -7.945 34.188 -4.059 1 97.56 427 PHE B O 1
ATOM 7032 N N . TYR B 1 428 ? -8.773 33.906 -2.049 1 98.19 428 TYR B N 1
ATOM 7033 C CA . TYR B 1 428 ? -7.637 34.5 -1.376 1 98.19 428 TYR B CA 1
ATOM 7034 C C . TYR B 1 428 ? -6.344 33.781 -1.724 1 98.19 428 TYR B C 1
ATOM 7036 O O . TYR B 1 428 ? -5.336 34.406 -2.047 1 98.19 428 TYR B O 1
ATOM 7044 N N . ALA B 1 429 ? -6.367 32.438 -1.646 1 97.88 429 ALA B N 1
ATOM 7045 C CA . ALA B 1 429 ? -5.188 31.641 -1.929 1 97.88 429 ALA B CA 1
ATOM 7046 C C . ALA B 1 429 ? -4.754 31.797 -3.383 1 97.88 429 ALA B C 1
ATOM 7048 O O . ALA B 1 429 ? -3.557 31.797 -3.684 1 97.88 429 ALA B O 1
ATOM 7049 N N . LEU B 1 430 ? -5.73 31.859 -4.27 1 97.44 430 LEU B N 1
ATOM 7050 C CA . LEU B 1 430 ? -5.426 32.062 -5.68 1 97.44 430 LEU B CA 1
ATOM 7051 C C . LEU B 1 430 ? -4.746 33.406 -5.906 1 97.44 430 LEU B C 1
ATOM 7053 O O . LEU B 1 430 ? -3.764 33.5 -6.645 1 97.44 430 LEU B O 1
ATOM 7057 N N . ARG B 1 431 ? -5.277 34.406 -5.324 1 97.81 431 ARG B N 1
ATOM 7058 C CA . ARG B 1 431 ? -4.684 35.75 -5.438 1 97.81 431 ARG B CA 1
ATOM 7059 C C . ARG B 1 431 ? -3.268 35.75 -4.871 1 97.81 431 ARG B C 1
ATOM 7061 O O . ARG B 1 431 ? -2.377 36.406 -5.434 1 97.81 431 ARG B O 1
ATOM 7068 N N . LEU B 1 432 ? -3.111 35.094 -3.758 1 98.38 432 LEU B N 1
ATOM 7069 C CA . LEU B 1 432 ? -1.783 34.969 -3.166 1 98.38 432 LEU B CA 1
ATOM 7070 C C . LEU B 1 432 ? -0.806 34.344 -4.145 1 98.38 432 LEU B C 1
ATOM 7072 O O . LEU B 1 432 ? 0.286 34.844 -4.375 1 98.38 432 LEU B O 1
ATOM 7076 N N . LEU B 1 433 ? -1.198 33.219 -4.695 1 98 433 LEU B N 1
ATOM 7077 C CA . LEU B 1 433 ? -0.371 32.469 -5.648 1 98 433 LEU B CA 1
ATOM 7078 C C . LEU B 1 433 ? -0.014 33.344 -6.844 1 98 433 LEU B C 1
ATOM 7080 O O . LEU B 1 433 ? 1.16 33.469 -7.199 1 98 433 LEU B O 1
ATOM 7084 N N . GLU B 1 434 ? -0.972 33.969 -7.398 1 97.44 434 GLU B N 1
ATOM 7085 C CA . GLU B 1 434 ? -0.807 34.719 -8.648 1 97.44 434 GLU B CA 1
ATOM 7086 C C . GLU B 1 434 ? 0.07 35.938 -8.453 1 97.44 434 GLU B C 1
ATOM 7088 O O . GLU B 1 434 ? 0.754 36.375 -9.375 1 97.44 434 GLU B O 1
ATOM 7093 N N . ASN B 1 435 ? 0.084 36.438 -7.254 1 97.75 435 ASN B N 1
ATOM 7094 C CA . ASN B 1 435 ? 0.814 37.688 -7.008 1 97.75 435 ASN B CA 1
ATOM 7095 C C . ASN B 1 435 ? 2.191 37.406 -6.41 1 97.75 435 ASN B C 1
ATOM 7097 O O . ASN B 1 435 ? 3.068 38.281 -6.441 1 97.75 435 ASN B O 1
ATOM 7101 N N . THR B 1 436 ? 2.41 36.219 -5.859 1 98.31 436 THR B N 1
ATOM 7102 C CA . THR B 1 436 ? 3.639 36.031 -5.094 1 98.31 436 THR B CA 1
ATOM 7103 C C . THR B 1 436 ? 4.332 34.75 -5.473 1 98.31 436 THR B C 1
ATOM 7105 O O . THR B 1 436 ? 5.504 34.531 -5.156 1 98.31 436 THR B O 1
ATOM 7108 N N . GLY B 1 437 ? 3.623 33.781 -6.09 1 97.88 437 GLY B N 1
ATOM 7109 C CA . GLY B 1 437 ? 4.152 32.438 -6.363 1 97.88 437 GLY B CA 1
ATOM 7110 C C . GLY B 1 437 ? 4.023 31.5 -5.188 1 97.88 437 GLY B C 1
ATOM 7111 O O . GLY B 1 437 ? 4.406 30.328 -5.281 1 97.88 437 GLY B O 1
ATOM 7112 N N . ILE B 1 438 ? 3.445 31.969 -4.062 1 98.12 438 ILE B N 1
ATOM 7113 C CA . ILE B 1 438 ? 3.316 31.141 -2.861 1 98.12 438 ILE B CA 1
ATOM 7114 C C . ILE B 1 438 ? 2.051 30.297 -2.951 1 98.12 438 ILE B C 1
ATOM 7116 O O . ILE B 1 438 ? 0.96 30.812 -3.199 1 98.12 438 ILE B O 1
ATOM 7120 N N . VAL B 1 439 ? 2.186 29 -2.754 1 97.56 439 VAL B N 1
ATOM 7121 C CA . VAL B 1 439 ? 1.062 28.062 -2.816 1 97.56 439 VAL B CA 1
ATOM 7122 C C . VAL B 1 439 ? 0.684 27.625 -1.407 1 97.56 439 VAL B C 1
ATOM 7124 O O . VAL B 1 439 ? 1.502 27.031 -0.696 1 97.56 439 VAL B O 1
ATOM 7127 N N . VAL B 1 440 ? -0.498 27.891 -0.966 1 97.12 440 VAL B N 1
ATOM 7128 C CA . VAL B 1 440 ? -1.024 27.406 0.307 1 97.12 440 VAL B CA 1
ATOM 7129 C C . VAL B 1 440 ? -2.275 26.562 0.065 1 97.12 440 VAL B C 1
ATOM 7131 O O . VAL B 1 440 ? -2.756 26.469 -1.067 1 97.12 440 VAL B O 1
ATOM 7134 N N . LEU B 1 441 ? -2.775 25.938 1.115 1 95.44 441 LEU B N 1
ATOM 7135 C CA . LEU B 1 441 ? -4.016 25.172 1.016 1 95.44 441 LEU B CA 1
ATOM 7136 C C . LEU B 1 441 ? -5.164 25.922 1.691 1 95.44 441 LEU B C 1
ATOM 7138 O O . LEU B 1 441 ? -5.09 26.234 2.883 1 95.44 441 LEU B O 1
ATOM 7142 N N . PRO B 1 442 ? -6.219 26.172 0.902 1 95.69 442 PRO B N 1
ATOM 7143 C CA . PRO B 1 442 ? -7.371 26.812 1.527 1 95.69 442 PRO B CA 1
ATOM 7144 C C . PRO B 1 442 ? -7.98 25.984 2.656 1 95.69 442 PRO B C 1
ATOM 7146 O O . PRO B 1 442 ? -8.016 24.766 2.57 1 95.69 442 PRO B O 1
ATOM 7149 N N . GLY B 1 443 ? -8.492 26.656 3.635 1 95.25 443 GLY B N 1
ATOM 7150 C CA . GLY B 1 443 ? -9.078 26 4.789 1 95.25 443 GLY B CA 1
ATOM 7151 C C . GLY B 1 443 ? -10.281 25.141 4.441 1 95.25 443 GLY B C 1
ATOM 7152 O O . GLY B 1 443 ? -10.562 24.156 5.117 1 95.25 443 GLY B O 1
ATOM 7153 N N . SER B 1 444 ? -10.945 25.453 3.396 1 92.75 444 SER B N 1
ATOM 7154 C CA . SER B 1 444 ? -12.156 24.75 2.99 1 92.75 444 SER B CA 1
ATOM 7155 C C . SER B 1 444 ? -11.859 23.297 2.654 1 92.75 444 SER B C 1
ATOM 7157 O O . SER B 1 444 ? -12.75 22.438 2.727 1 92.75 444 SER B O 1
ATOM 7159 N N . VAL B 1 445 ? -10.641 23.016 2.324 1 90.5 445 VAL B N 1
ATOM 7160 C CA . VAL B 1 445 ? -10.234 21.641 2.031 1 90.5 445 VAL B CA 1
ATOM 7161 C C . VAL B 1 445 ? -10.367 20.781 3.289 1 90.5 445 VAL B C 1
ATOM 7163 O O . VAL B 1 445 ? -10.648 19.578 3.205 1 90.5 445 VAL B O 1
ATOM 7166 N N . PHE B 1 446 ? -10.234 21.359 4.445 1 93.69 446 PHE B N 1
ATOM 7167 C CA . PHE B 1 446 ? -10.211 20.656 5.723 1 93.69 446 PHE B CA 1
ATOM 7168 C C . PHE B 1 446 ? -11.562 20.766 6.422 1 93.69 446 PHE B C 1
ATOM 7170 O O . PHE B 1 446 ? -11.812 20.062 7.402 1 93.69 446 PHE B O 1
ATOM 7177 N N . GLY B 1 447 ? -12.367 21.594 5.934 1 91.69 447 GLY B N 1
ATOM 7178 C CA . GLY B 1 447 ? -13.555 22 6.676 1 91.69 447 GLY B CA 1
ATOM 7179 C C . GLY B 1 447 ? -13.281 23.094 7.688 1 91.69 447 GLY B C 1
ATOM 7180 O O . GLY B 1 447 ? -12.148 23.25 8.148 1 91.69 447 GLY B O 1
ATOM 7181 N N . GLN B 1 448 ? -14.32 23.859 7.957 1 92.06 448 GLN B N 1
ATOM 7182 C CA . GLN B 1 448 ? -14.219 24.984 8.875 1 92.06 448 GLN B CA 1
ATOM 7183 C C . GLN B 1 448 ? -15.578 25.328 9.484 1 92.06 448 GLN B C 1
ATOM 7185 O O . GLN B 1 448 ? -16.625 24.922 8.953 1 92.06 448 GLN B O 1
ATOM 7190 N N . VAL B 1 449 ? -15.469 25.984 10.625 1 93.88 449 VAL B N 1
ATOM 7191 C CA . VAL B 1 449 ? -16.703 26.547 11.156 1 93.88 449 VAL B CA 1
ATOM 7192 C C . VAL B 1 449 ? -17.328 27.484 10.125 1 93.88 449 VAL B C 1
ATOM 7194 O O . VAL B 1 449 ? -16.625 28.234 9.453 1 93.88 449 VAL B O 1
ATOM 7197 N N . PRO B 1 450 ? -18.672 27.391 10 1 92.69 450 PRO B N 1
ATOM 7198 C CA . PRO B 1 450 ? -19.312 28.25 9.008 1 92.69 450 PRO B CA 1
ATOM 7199 C C . PRO B 1 450 ? -18.953 29.719 9.188 1 92.69 450 PRO B C 1
ATOM 7201 O O . PRO B 1 450 ? -19.016 30.25 10.305 1 92.69 450 PRO B O 1
ATOM 7204 N N . GLY B 1 451 ? -18.516 30.297 8.117 1 92.19 451 GLY B N 1
ATOM 7205 C CA . GLY B 1 451 ? -18.203 31.719 8.117 1 92.19 451 GLY B CA 1
ATOM 7206 C C . GLY B 1 451 ? -16.75 32 8.406 1 92.19 451 GLY B C 1
ATOM 7207 O O . GLY B 1 451 ? -16.297 33.156 8.25 1 92.19 451 GLY B O 1
ATOM 7208 N N . ALA B 1 452 ? -16.047 31.016 8.82 1 95.38 452 ALA B N 1
ATOM 7209 C CA . ALA B 1 452 ? -14.625 31.188 9.078 1 95.38 452 ALA B CA 1
ATOM 7210 C C . ALA B 1 452 ? -13.797 30.797 7.852 1 95.38 452 ALA B C 1
ATOM 7212 O O . ALA B 1 452 ? -14.156 29.859 7.121 1 95.38 452 ALA B O 1
ATOM 7213 N N . TRP B 1 453 ? -12.734 31.531 7.637 1 97.5 453 TRP B N 1
ATOM 7214 C CA . TRP B 1 453 ? -11.836 31.25 6.523 1 97.5 453 TRP B CA 1
ATOM 7215 C C . TRP B 1 453 ? -10.398 31.109 7.016 1 97.5 453 TRP B C 1
ATOM 7217 O O . TRP B 1 453 ? -9.953 31.844 7.891 1 97.5 453 TRP B O 1
ATOM 7227 N N . HIS B 1 454 ? -9.75 30.094 6.516 1 97.81 454 HIS B N 1
ATOM 7228 C CA . HIS B 1 454 ? -8.383 29.766 6.902 1 97.81 454 HIS B CA 1
ATOM 7229 C C . HIS B 1 454 ? -7.547 29.375 5.688 1 97.81 454 HIS B C 1
ATOM 7231 O O . HIS B 1 454 ? -8.07 29.25 4.578 1 97.81 454 HIS B O 1
ATOM 7237 N N . PHE B 1 455 ? -6.285 29.266 5.867 1 97.31 455 PHE B N 1
ATOM 7238 C CA . PHE B 1 455 ? -5.383 28.547 4.977 1 97.31 455 PHE B CA 1
ATOM 7239 C C . PHE B 1 455 ? -4.297 27.828 5.766 1 97.31 455 PHE B C 1
ATOM 7241 O O . PHE B 1 455 ? -3.957 28.234 6.879 1 97.31 455 PHE B O 1
ATOM 7248 N N . ARG B 1 456 ? -3.838 26.719 5.207 1 97.12 456 ARG B N 1
ATOM 7249 C CA . ARG B 1 456 ? -2.742 25.984 5.832 1 97.12 456 ARG B CA 1
ATOM 7250 C C . ARG B 1 456 ? -1.424 26.266 5.113 1 97.12 456 ARG B C 1
ATOM 7252 O O . ARG B 1 456 ? -1.374 26.281 3.881 1 97.12 456 ARG B O 1
ATOM 7259 N N . CYS B 1 457 ? -0.425 26.484 5.887 1 97 457 CYS B N 1
ATOM 7260 C CA . CYS B 1 457 ? 0.945 26.609 5.402 1 97 457 CYS B CA 1
ATOM 7261 C C . CYS B 1 457 ? 1.868 25.641 6.129 1 97 457 CYS B C 1
ATOM 7263 O O . CYS B 1 457 ? 1.811 25.516 7.352 1 97 457 CYS B O 1
ATOM 7265 N N . THR B 1 458 ? 2.668 24.953 5.375 1 97.12 458 THR B N 1
ATOM 7266 C CA . THR B 1 458 ? 3.664 24.109 6.027 1 97.12 458 THR B CA 1
ATOM 7267 C C . THR B 1 458 ? 4.828 24.953 6.543 1 97.12 458 THR B C 1
ATOM 7269 O O . THR B 1 458 ? 5.047 26.062 6.078 1 97.12 458 THR B O 1
ATOM 7272 N N . ILE B 1 459 ? 5.547 24.438 7.438 1 97.62 459 ILE B N 1
ATOM 7273 C CA . ILE B 1 459 ? 6.73 25.094 7.992 1 97.62 459 ILE B CA 1
ATOM 7274 C C . ILE B 1 459 ? 7.988 24.359 7.516 1 97.62 459 ILE B C 1
ATOM 7276 O O . ILE B 1 459 ? 8.984 24.297 8.234 1 97.62 459 ILE B O 1
ATOM 7280 N N . LEU B 1 460 ? 7.926 23.766 6.336 1 96.81 460 LEU B N 1
ATOM 7281 C CA . LEU B 1 460 ? 8.93 22.797 5.887 1 96.81 460 LEU B CA 1
ATOM 7282 C C . LEU B 1 460 ? 9.977 23.469 5.012 1 96.81 460 LEU B C 1
ATOM 7284 O O . LEU B 1 460 ? 11.039 22.906 4.75 1 96.81 460 LEU B O 1
ATOM 7288 N N . GLN B 1 461 ? 9.664 24.703 4.508 1 95.75 461 GLN B N 1
ATOM 7289 C CA . GLN B 1 461 ? 10.648 25.406 3.682 1 95.75 461 GLN B CA 1
ATOM 7290 C C . GLN B 1 461 ? 11.906 25.734 4.48 1 95.75 461 GLN B C 1
ATOM 7292 O O . GLN B 1 461 ? 11.852 25.875 5.703 1 95.75 461 GLN B O 1
ATOM 7297 N N . GLN B 1 462 ? 13 25.891 3.742 1 94.38 462 GLN B N 1
ATOM 7298 C CA . GLN B 1 462 ? 14.227 26.312 4.402 1 94.38 462 GLN B CA 1
ATOM 7299 C C . GLN B 1 462 ? 14.07 27.688 5.031 1 94.38 462 GLN B C 1
ATOM 7301 O O . GLN B 1 462 ? 13.297 28.516 4.547 1 94.38 462 GLN B O 1
ATOM 7306 N N . GLU B 1 463 ? 14.82 27.953 6.059 1 95.12 463 GLU B N 1
ATOM 7307 C CA . GLU B 1 463 ? 14.648 29.156 6.863 1 95.12 463 GLU B CA 1
ATOM 7308 C C . GLU B 1 463 ? 14.773 30.406 6.004 1 95.12 463 GLU B C 1
ATOM 7310 O O . GLU B 1 463 ? 14.016 31.359 6.184 1 95.12 463 GLU B O 1
ATOM 7315 N N . GLU B 1 464 ? 15.727 30.375 5.09 1 94.94 464 GLU B N 1
ATOM 7316 C CA . GLU B 1 464 ? 15.891 31.531 4.211 1 94.94 464 GLU B CA 1
ATOM 7317 C C . GLU B 1 464 ? 14.648 31.734 3.346 1 94.94 464 GLU B C 1
ATOM 7319 O O . GLU B 1 464 ? 14.227 32.875 3.125 1 94.94 464 GLU B O 1
ATOM 7324 N N . LYS B 1 465 ? 14.117 30.688 2.895 1 95.88 465 LYS B N 1
ATOM 7325 C CA . LYS B 1 465 ? 12.914 30.766 2.074 1 95.88 465 LYS B CA 1
ATOM 7326 C C . LYS B 1 465 ? 11.711 31.219 2.9 1 95.88 465 LYS B C 1
ATOM 7328 O O . LYS B 1 465 ? 10.828 31.906 2.391 1 95.88 465 LYS B O 1
ATOM 7333 N N . VAL B 1 466 ? 11.672 30.859 4.133 1 97.44 466 VAL B N 1
ATOM 7334 C CA . VAL B 1 466 ? 10.586 31.266 5.02 1 97.44 466 VAL B CA 1
ATOM 7335 C C . VAL B 1 466 ? 10.594 32.781 5.18 1 97.44 466 VAL B C 1
ATOM 7337 O O . VAL B 1 466 ? 9.531 33.406 5.188 1 97.44 466 VAL B O 1
ATOM 7340 N N . GLN B 1 467 ? 11.758 33.344 5.281 1 97.25 467 GLN B N 1
ATOM 7341 C CA . GLN B 1 467 ? 11.852 34.812 5.367 1 97.25 467 GLN B CA 1
ATOM 7342 C C . GLN B 1 467 ? 11.336 35.469 4.098 1 97.25 467 GLN B C 1
ATOM 7344 O O . GLN B 1 467 ? 10.656 36.5 4.16 1 97.25 467 GLN B O 1
ATOM 7349 N N . LEU B 1 468 ? 11.664 34.875 3.018 1 97.44 468 LEU B N 1
ATOM 7350 C CA . LEU B 1 468 ? 11.164 35.344 1.738 1 97.44 468 LEU B CA 1
ATOM 7351 C C . LEU B 1 468 ? 9.648 35.25 1.666 1 97.44 468 LEU B C 1
ATOM 7353 O O . LEU B 1 468 ? 8.969 36.156 1.19 1 97.44 468 LEU B O 1
ATOM 7357 N N . ILE B 1 469 ? 9.141 34.156 2.082 1 98.25 469 ILE B N 1
ATOM 7358 C CA . ILE B 1 469 ? 7.703 33.906 2.111 1 98.25 469 ILE B CA 1
ATOM 7359 C C . ILE B 1 469 ? 7.016 34.969 2.957 1 98.25 469 ILE B C 1
ATOM 7361 O O . ILE B 1 469 ? 6.016 35.562 2.533 1 98.25 469 ILE B O 1
ATOM 7365 N N . ILE B 1 470 ? 7.566 35.219 4.129 1 98.38 470 ILE B N 1
ATOM 7366 C CA . ILE B 1 470 ? 6.996 36.219 5.043 1 98.38 470 ILE B CA 1
ATOM 7367 C C . ILE B 1 470 ? 7.008 37.594 4.391 1 98.38 470 ILE B C 1
ATOM 7369 O O . ILE B 1 470 ? 6.008 38.312 4.43 1 98.38 470 ILE B O 1
ATOM 7373 N N . TYR B 1 471 ? 8.07 37.906 3.789 1 98.06 471 TYR B N 1
ATOM 7374 C CA . TYR B 1 471 ? 8.227 39.188 3.135 1 98.06 471 TYR B CA 1
ATOM 7375 C C . TYR B 1 471 ? 7.184 39.375 2.033 1 98.06 471 TYR B C 1
ATOM 7377 O O . TYR B 1 471 ? 6.469 40.375 2.004 1 98.06 471 TYR B O 1
ATOM 7385 N N . ARG B 1 472 ? 7.094 38.438 1.159 1 98.31 472 ARG B N 1
ATOM 7386 C CA . ARG B 1 472 ? 6.156 38.5 0.044 1 98.31 472 ARG B CA 1
ATOM 7387 C C . ARG B 1 472 ? 4.715 38.469 0.539 1 98.31 472 ARG B C 1
ATOM 7389 O O . ARG B 1 472 ? 3.852 39.156 -0.01 1 98.31 472 ARG B O 1
ATOM 7396 N N . PHE B 1 473 ? 4.496 37.688 1.519 1 98.69 473 PHE B N 1
ATOM 7397 C CA . PHE B 1 473 ? 3.146 37.531 2.051 1 98.69 473 PHE B CA 1
ATOM 7398 C C . PHE B 1 473 ? 2.664 38.844 2.654 1 98.69 473 PHE B C 1
ATOM 7400 O O . PHE B 1 473 ? 1.518 39.25 2.443 1 98.69 473 PHE B O 1
ATOM 7407 N N . LYS B 1 474 ? 3.49 39.5 3.428 1 98.5 474 LYS B N 1
ATOM 7408 C CA . LYS B 1 474 ? 3.127 40.781 4.062 1 98.5 474 LYS B CA 1
ATOM 7409 C C . LYS B 1 474 ? 2.74 41.812 3.02 1 98.5 474 LYS B C 1
ATOM 7411 O O . LYS B 1 474 ? 1.72 42.5 3.162 1 98.5 474 LYS B O 1
ATOM 7416 N N . ALA B 1 475 ? 3.535 41.875 1.993 1 98.31 475 ALA B N 1
ATOM 7417 C CA . ALA B 1 475 ? 3.262 42.844 0.932 1 98.31 475 ALA B CA 1
ATOM 7418 C C . ALA B 1 475 ? 1.946 42.531 0.227 1 98.31 475 ALA B C 1
ATOM 7420 O O . ALA B 1 475 ? 1.142 43.438 -0.032 1 98.31 475 ALA B O 1
ATOM 7421 N N . PHE B 1 476 ? 1.761 41.375 -0.118 1 98.44 476 PHE B N 1
ATOM 7422 C CA . PHE B 1 476 ? 0.542 40.938 -0.786 1 98.44 476 PHE B CA 1
ATOM 7423 C C . PHE B 1 476 ? -0.684 41.25 0.066 1 98.44 476 PHE B C 1
ATOM 7425 O O . PHE B 1 476 ? -1.663 41.812 -0.428 1 98.44 476 PHE B O 1
ATOM 7432 N N . HIS B 1 477 ? -0.579 40.75 1.351 1 98.75 477 HIS B N 1
ATOM 7433 C CA . HIS B 1 477 ? -1.745 40.844 2.219 1 98.75 477 HIS B CA 1
ATOM 7434 C C . HIS B 1 477 ? -2.16 42.312 2.391 1 98.75 477 HIS B C 1
ATOM 7436 O O . HIS B 1 477 ? -3.352 42.625 2.355 1 98.75 477 HIS B O 1
ATOM 7442 N N . LYS B 1 478 ? -1.211 43.188 2.592 1 98.25 478 LYS B N 1
ATOM 7443 C CA . LYS B 1 478 ? -1.493 44.625 2.721 1 98.25 478 LYS B CA 1
ATOM 7444 C C . LYS B 1 478 ? -2.193 45.156 1.475 1 98.25 478 LYS B C 1
ATOM 7446 O O . LYS B 1 478 ? -3.188 45.875 1.577 1 98.25 478 LYS B O 1
ATOM 7451 N N . ALA B 1 479 ? -1.679 44.781 0.341 1 98.38 479 ALA B N 1
ATOM 7452 C CA . ALA B 1 479 ? -2.27 45.219 -0.92 1 98.38 479 ALA B CA 1
ATOM 7453 C C . ALA B 1 479 ? -3.674 44.656 -1.096 1 98.38 479 ALA B C 1
ATOM 7455 O O . ALA B 1 479 ? -4.574 45.344 -1.582 1 98.38 479 ALA B O 1
ATOM 7456 N N . PHE B 1 480 ? -3.844 43.406 -0.769 1 98.5 480 PHE B N 1
ATOM 7457 C CA . PHE B 1 480 ? -5.133 42.75 -0.889 1 98.5 480 PHE B CA 1
ATOM 7458 C C . PHE B 1 480 ? -6.18 43.406 -0.016 1 98.5 480 PHE B C 1
ATOM 7460 O O . PHE B 1 480 ? -7.297 43.688 -0.472 1 98.5 480 PHE B O 1
ATOM 7467 N N . MET B 1 481 ? -5.824 43.688 1.226 1 98 481 MET B N 1
ATOM 7468 C CA . MET B 1 481 ? -6.754 44.312 2.152 1 98 481 MET B CA 1
ATOM 7469 C C . MET B 1 481 ? -7.105 45.719 1.687 1 98 481 MET B C 1
ATOM 7471 O O . MET B 1 481 ? -8.242 46.188 1.854 1 98 481 MET B O 1
ATOM 7475 N N . GLU B 1 482 ? -6.133 46.406 1.113 1 98.06 482 GLU B N 1
ATOM 7476 C CA . GLU B 1 482 ? -6.391 47.75 0.583 1 98.06 482 GLU B CA 1
ATOM 7477 C C . GLU B 1 482 ? -7.316 47.688 -0.627 1 98.06 482 GLU B C 1
ATOM 7479 O O . GLU B 1 482 ? -8.242 48.5 -0.748 1 98.06 482 GLU B O 1
ATOM 7484 N N . GLU B 1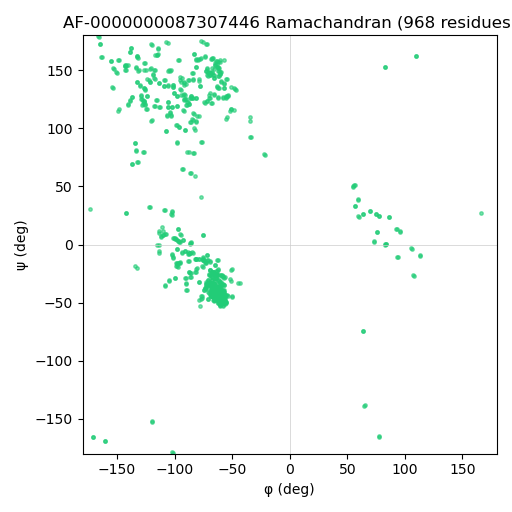 483 ? -7.098 46.812 -1.453 1 98.06 483 GLU B N 1
ATOM 7485 C CA . GLU B 1 483 ? -7.887 46.656 -2.672 1 98.06 483 GLU B CA 1
ATOM 7486 C C . GLU B 1 483 ? -9.352 46.375 -2.352 1 98.06 483 GLU B C 1
ATOM 7488 O O . GLU B 1 483 ? -10.25 46.875 -3.035 1 98.06 483 GLU B O 1
ATOM 7493 N N . PHE B 1 484 ? -9.547 45.625 -1.326 1 97.75 484 PHE B N 1
ATOM 7494 C CA . PHE B 1 484 ? -10.906 45.156 -1.076 1 97.75 484 PHE B CA 1
ATOM 7495 C C . PHE B 1 484 ? -11.477 45.844 0.171 1 97.75 484 PHE B C 1
ATOM 7497 O O . PHE B 1 484 ? -12.438 45.344 0.76 1 97.75 484 PHE B O 1
ATOM 7504 N N . ARG B 1 485 ? -10.828 46.812 0.61 1 95.31 485 ARG B N 1
ATOM 7505 C CA . ARG B 1 485 ? -11.273 47.531 1.813 1 95.31 485 ARG B CA 1
ATOM 7506 C C . ARG B 1 485 ? -12.75 47.875 1.714 1 95.31 485 ARG B C 1
ATOM 7508 O O . ARG B 1 485 ? -13.211 48.344 0.668 1 95.31 485 ARG B O 1
ATOM 7515 N N . ASP B 1 486 ? -13.508 47.656 2.781 1 90 486 ASP B N 1
ATOM 7516 C CA . ASP B 1 486 ? -14.938 47.938 2.812 1 90 486 ASP B CA 1
ATOM 7517 C C . ASP B 1 486 ? -15.188 49.469 2.836 1 90 486 ASP B C 1
ATOM 7519 O O . ASP B 1 486 ? -14.453 50.219 3.486 1 90 486 ASP B O 1
#

Solvent-accessible surface area (backbone atoms only — not comparable to full-atom values): 49315 Å² total; per-residue (Å²): 128,75,75,81,76,69,69,61,69,50,66,86,65,34,11,62,39,61,70,64,44,74,76,72,96,49,37,72,50,58,47,49,47,54,53,48,48,53,45,44,72,78,36,76,72,79,48,100,48,91,56,72,44,74,27,58,60,89,34,38,20,46,52,64,49,76,70,57,62,65,62,32,48,24,51,24,36,49,59,29,52,70,50,74,73,41,90,61,34,74,80,76,42,56,68,50,33,54,51,49,22,54,53,51,39,69,47,35,71,66,53,24,62,32,13,65,51,44,32,46,32,44,64,51,47,34,44,44,30,20,51,27,50,18,65,75,55,74,46,88,50,61,37,88,32,39,32,36,27,49,17,48,60,50,52,52,44,52,50,46,50,44,58,34,66,35,62,46,24,24,36,37,34,49,28,51,23,58,52,69,58,59,46,42,30,32,63,53,39,34,33,83,38,64,29,66,45,34,66,93,65,61,50,37,80,47,65,68,54,43,50,50,42,50,52,52,39,44,73,72,63,31,48,63,52,27,38,49,45,59,44,25,18,53,50,54,1,26,62,66,53,70,68,58,52,49,52,49,52,50,48,27,42,75,68,35,23,31,37,37,37,38,34,35,16,53,75,28,64,62,43,91,86,60,65,79,70,58,68,67,46,51,38,45,74,73,69,43,51,58,86,56,43,32,40,37,40,34,29,29,40,35,56,27,92,60,18,29,35,7,44,25,8,16,32,36,39,58,44,31,64,53,71,68,42,48,51,50,53,49,54,60,42,44,71,61,48,39,41,33,40,70,10,47,52,48,42,27,39,70,41,51,58,74,42,93,88,40,73,53,22,64,62,49,51,51,55,52,48,52,53,53,50,50,39,39,51,38,34,51,53,49,34,53,53,43,49,71,38,88,54,31,45,40,62,71,47,32,14,37,59,28,37,44,32,35,47,65,73,39,67,50,44,43,51,53,13,51,75,67,74,37,54,49,34,50,40,50,39,40,53,44,24,78,71,53,28,40,38,50,34,37,24,74,74,31,37,58,61,89,91,59,34,28,36,33,35,41,34,58,59,48,68,71,52,46,53,50,49,51,54,51,46,53,56,49,50,55,51,51,51,61,73,27,55,118,128,75,73,81,78,69,68,59,69,50,65,87,65,34,13,62,39,62,71,64,44,74,78,73,94,51,36,70,51,56,49,49,48,53,52,48,48,54,46,45,71,77,36,74,70,78,48,97,47,92,54,72,43,76,25,58,60,89,35,36,21,47,52,64,50,76,71,59,64,65,63,31,50,22,51,24,37,49,60,29,52,68,50,74,72,42,92,60,33,74,80,79,42,56,67,50,33,54,53,49,23,55,53,51,38,69,46,35,69,67,53,23,63,32,14,65,54,44,33,46,33,45,64,51,47,35,43,45,30,19,51,27,49,17,65,74,55,74,42,90,49,62,37,88,31,40,33,36,27,50,18,49,57,51,55,52,44,51,50,46,51,44,59,33,65,35,61,46,24,24,37,36,33,49,29,50,24,56,51,68,58,59,47,43,31,32,62,53,39,34,33,82,37,64,30,67,46,34,65,93,64,60,50,38,79,45,65,68,53,45,49,50,42,52,50,51,39,46,74,72,61,29,48,64,50,28,38,49,45,59,43,26,17,53,50,54,0,25,60,66,52,71,69,57,53,50,51,50,51,50,48,27,43,76,68,36,22,31,37,37,36,38,34,35,16,55,74,27,63,62,43,90,87,59,66,79,70,58,67,67,44,51,37,45,74,73,70,43,51,58,84,54,42,32,38,37,40,31,31,28,40,36,56,27,92,62,19,28,33,6,43,26,7,18,31,34,40,58,43,30,66,54,70,69,44,46,51,52,53,50,54,61,44,45,70,62,48,37,39,34,40,69,10,48,52,48,41,27,39,71,42,52,58,74,41,93,87,40,76,53,21,63,62,49,51,50,54,53,48,52,52,53,49,48,37,38,52,39,36,51,53,49,33,52,53,42,48,71,37,88,53,31,44,38,62,72,47,32,14,37,58,27,36,45,32,35,46,65,73,40,67,52,43,43,51,51,14,51,75,67,75,37,54,49,34,48,40,51,40,40,53,44,25,76,69,53,28,41,37,51,34,37,24,74,73,30,36,58,61,89,91,58,36,28,35,33,34,40,36,59,59,47,66,72,54,47,54,49,48,50,53,49,46,54,54,47,51,54,51,51,50,61,74,28,54,120